Protein AF-0000000074479427 (afdb_homodimer)

Organism: Cyberlindnera jadinii (strain ATCC 18201 / CBS 1600 / BCRC 20928 / JCM 3617 / NBRC 0987 / NRRL Y-1542) (NCBI:txid983966)

pLDDT: mean 74.54, std 24.99, range [21.42, 98.5]

Structure (mmCIF, N/CA/C/O backbone):
data_AF-0000000074479427-model_v1
#
loop_
_entity.id
_entity.type
_entity.pdbx_description
1 polymer Septin
#
loop_
_atom_site.group_PDB
_atom_site.id
_atom_site.type_symbol
_atom_site.label_atom_id
_atom_site.label_alt_id
_atom_site.label_comp_id
_atom_site.label_asym_id
_atom_site.label_entity_id
_atom_site.label_seq_id
_atom_site.pdbx_PDB_ins_code
_atom_site.Cartn_x
_atom_site.Cartn_y
_atom_site.Cartn_z
_atom_site.occupancy
_atom_site.B_iso_or_equiv
_atom_site.auth_seq_id
_atom_site.auth_comp_id
_atom_site.auth_asym_id
_atom_site.auth_atom_id
_atom_site.pdbx_PDB_model_num
ATOM 1 N N . MET A 1 1 ? -18.562 -53.594 -39.781 1 24.72 1 MET A N 1
ATOM 2 C CA . MET A 1 1 ? -18.812 -53.062 -38.438 1 24.72 1 MET A CA 1
ATOM 3 C C . MET A 1 1 ? -17.516 -52.875 -37.656 1 24.72 1 MET A C 1
ATOM 5 O O . MET A 1 1 ? -17.062 -53.781 -36.938 1 24.72 1 MET A O 1
ATOM 9 N N . TRP A 1 2 ? -16.438 -52.312 -38.188 1 28.84 2 TRP A N 1
ATOM 10 C CA . TRP A 1 2 ? -15.062 -52.156 -37.75 1 28.84 2 TRP A CA 1
ATOM 11 C C . TRP A 1 2 ? -14.984 -51.25 -36.5 1 28.84 2 TRP A C 1
ATOM 13 O O . TRP A 1 2 ? -15.516 -50.125 -36.531 1 28.84 2 TRP A O 1
ATOM 23 N N . LYS A 1 3 ? -14.969 -51.844 -35.219 1 29.36 3 LYS A N 1
ATOM 24 C CA . LYS A 1 3 ? -14.797 -51.281 -33.875 1 29.36 3 LYS A CA 1
ATOM 25 C C . LYS A 1 3 ? -13.617 -50.312 -33.844 1 29.36 3 LYS A C 1
ATOM 27 O O . LYS A 1 3 ? -12.469 -50.719 -34.031 1 29.36 3 LYS A O 1
ATOM 32 N N . LYS A 1 4 ? -13.75 -49.156 -34.344 1 32.94 4 LYS A N 1
ATOM 33 C CA . LYS A 1 4 ? -12.766 -48.094 -34.312 1 32.94 4 LYS A CA 1
ATOM 34 C C . LYS A 1 4 ? -12.172 -47.969 -32.906 1 32.94 4 LYS A C 1
ATOM 36 O O . LYS A 1 4 ? -12.891 -47.688 -31.938 1 32.94 4 LYS A O 1
ATOM 41 N N . ASN A 1 5 ? -11.273 -48.906 -32.562 1 31.31 5 ASN A N 1
ATOM 42 C CA . ASN A 1 5 ? -10.469 -48.844 -31.344 1 31.31 5 ASN A CA 1
ATOM 43 C C . ASN A 1 5 ? -9.977 -47.438 -31.047 1 31.31 5 ASN A C 1
ATOM 45 O O . ASN A 1 5 ? -9.156 -46.875 -31.781 1 31.31 5 ASN A O 1
ATOM 49 N N . GLN A 1 6 ? -10.859 -46.562 -30.719 1 37.38 6 GLN A N 1
ATOM 50 C CA . GLN A 1 6 ? -10.578 -45.156 -30.438 1 37.38 6 GLN A CA 1
ATOM 51 C C . GLN A 1 6 ? -9.359 -45.031 -29.531 1 37.38 6 GLN A C 1
ATOM 53 O O . GLN A 1 6 ? -9.398 -45.438 -28.375 1 37.38 6 GLN A O 1
ATOM 58 N N . TYR A 1 7 ? -8.164 -45.25 -30 1 37.44 7 TYR A N 1
ATOM 59 C CA . TYR A 1 7 ? -6.871 -44.938 -29.406 1 37.44 7 TYR A CA 1
ATOM 60 C C . TYR A 1 7 ? -6.895 -43.594 -28.688 1 37.44 7 TYR A C 1
ATOM 62 O O . TYR A 1 7 ? -7.156 -42.562 -29.297 1 37.44 7 TYR A O 1
ATOM 70 N N . GLN A 1 8 ? -7.336 -43.625 -27.469 1 45.91 8 GLN A N 1
ATOM 71 C CA . GLN A 1 8 ? -7.137 -42.469 -26.625 1 45.91 8 GLN A CA 1
ATOM 72 C C . GLN A 1 8 ? -5.699 -41.969 -26.719 1 45.91 8 GLN A C 1
ATOM 74 O O . GLN A 1 8 ? -4.754 -42.75 -26.734 1 45.91 8 GLN A O 1
ATOM 79 N N . SER A 1 9 ? -5.469 -40.844 -27.344 1 46.16 9 SER A N 1
ATOM 80 C CA . SER A 1 9 ? -4.145 -40.25 -27.484 1 46.16 9 SER A CA 1
ATOM 81 C C . SER A 1 9 ? -3.371 -40.312 -26.172 1 46.16 9 SER A C 1
ATOM 83 O O . SER A 1 9 ? -3.965 -40.281 -25.094 1 46.16 9 SER A O 1
ATOM 85 N N . PRO A 1 10 ? -2.057 -40.719 -26.203 1 48.09 10 PRO A N 1
ATOM 86 C CA . PRO A 1 10 ? -1.226 -40.75 -25 1 48.09 10 PRO A CA 1
ATOM 87 C C . PRO A 1 10 ? -1.459 -39.531 -24.078 1 48.09 10 PRO A C 1
ATOM 89 O O . PRO A 1 10 ? -1.372 -39.656 -22.859 1 48.09 10 PRO A O 1
ATOM 92 N N . GLU A 1 11 ? -1.699 -38.438 -24.656 1 48.94 11 GLU A N 1
ATOM 93 C CA . GLU A 1 11 ? -1.997 -37.25 -23.859 1 48.94 11 GLU A CA 1
ATOM 94 C C . GLU A 1 11 ? -3.299 -37.438 -23.078 1 48.94 11 GLU A C 1
ATOM 96 O O . GLU A 1 11 ? -3.396 -37 -21.922 1 48.94 11 GLU A O 1
ATOM 101 N N . GLU A 1 12 ? -4.293 -38.031 -23.766 1 50.5 12 GLU A N 1
ATOM 102 C CA . GLU A 1 12 ? -5.566 -38.312 -23.109 1 50.5 12 GLU A CA 1
ATOM 103 C C . GLU A 1 12 ? -5.402 -39.375 -22.016 1 50.5 12 GLU A C 1
ATOM 105 O O . GLU A 1 12 ? -6.016 -39.281 -20.953 1 50.5 12 GLU A O 1
ATOM 110 N N . ILE A 1 13 ? -4.648 -40.344 -22.281 1 47.09 13 ILE A N 1
ATOM 111 C CA . ILE A 1 13 ? -4.371 -41.406 -21.312 1 47.09 13 ILE A CA 1
ATOM 112 C C . ILE A 1 13 ? -3.615 -40.812 -20.109 1 47.09 13 ILE A C 1
ATOM 114 O O . ILE A 1 13 ? -3.92 -41.156 -18.969 1 47.09 13 ILE A O 1
ATOM 118 N N . ARG A 1 14 ? -2.621 -40.031 -20.359 1 44.78 14 ARG A N 1
ATOM 119 C CA . ARG A 1 14 ? -1.881 -39.344 -19.297 1 44.78 14 ARG A CA 1
ATOM 120 C C . ARG A 1 14 ? -2.793 -38.406 -18.484 1 44.78 14 ARG A C 1
ATOM 122 O O . ARG A 1 14 ? -2.639 -38.281 -17.266 1 44.78 14 ARG A O 1
ATOM 129 N N . ARG A 1 15 ? -3.717 -37.75 -19.156 1 48.72 15 ARG A N 1
ATOM 130 C CA . ARG A 1 15 ? -4.707 -36.938 -18.484 1 48.72 15 ARG A CA 1
ATOM 131 C C . ARG A 1 15 ? -5.574 -37.781 -17.547 1 48.72 15 ARG A C 1
ATOM 133 O O . ARG A 1 15 ? -5.871 -37.375 -16.422 1 48.72 15 ARG A O 1
ATOM 140 N N . ARG A 1 16 ? -5.996 -38.875 -17.953 1 46.53 16 ARG A N 1
ATOM 141 C CA . ARG A 1 16 ? -6.848 -39.781 -17.172 1 46.53 16 ARG A CA 1
ATOM 142 C C . ARG A 1 16 ? -6.082 -40.375 -16 1 46.53 16 ARG A C 1
ATOM 144 O O . ARG A 1 16 ? -6.625 -40.531 -14.906 1 46.53 16 ARG A O 1
ATOM 151 N N . LYS A 1 17 ? -4.941 -40.812 -16.234 1 46.69 17 LYS A N 1
ATOM 152 C CA . LYS A 1 17 ? -4.109 -41.344 -15.18 1 46.69 17 LYS A CA 1
ATOM 153 C C . LYS A 1 17 ? -3.709 -40.281 -14.172 1 46.69 17 LYS A C 1
ATOM 155 O O . LYS A 1 17 ? -3.602 -40.562 -12.977 1 46.69 17 LYS A O 1
ATOM 160 N N . ASN A 1 18 ? -3.383 -39.062 -14.586 1 49.19 18 ASN A N 1
ATOM 161 C CA . ASN A 1 18 ? -3.107 -37.969 -13.695 1 49.19 18 ASN A CA 1
ATOM 162 C C . ASN A 1 18 ? -4.324 -37.594 -12.844 1 49.19 18 ASN A C 1
ATOM 164 O O . ASN A 1 18 ? -4.18 -37.094 -11.727 1 49.19 18 ASN A O 1
ATOM 168 N N . ILE A 1 19 ? -5.492 -37.938 -13.391 1 53.31 19 ILE A N 1
ATOM 169 C CA . ILE A 1 19 ? -6.707 -37.75 -12.609 1 53.31 19 ILE A CA 1
ATOM 170 C C . ILE A 1 19 ? -6.645 -38.625 -11.344 1 53.31 19 ILE A C 1
ATOM 172 O O . ILE A 1 19 ? -7.039 -38.188 -10.266 1 53.31 19 ILE A O 1
ATOM 176 N N . LYS A 1 20 ? -6.121 -39.844 -11.43 1 55.56 20 LYS A N 1
ATOM 177 C CA . LYS A 1 20 ? -6.07 -40.656 -10.211 1 55.56 20 LYS A CA 1
ATOM 178 C C . LYS A 1 20 ? -4.965 -40.188 -9.273 1 55.56 20 LYS A C 1
ATOM 180 O O . LYS A 1 20 ? -5.117 -40.219 -8.055 1 55.56 20 LYS A O 1
ATOM 185 N N . LYS A 1 21 ? -3.678 -39.688 -9.688 1 63.94 21 LYS A N 1
ATOM 186 C CA . LYS A 1 21 ? -2.518 -39.344 -8.875 1 63.94 21 LYS A CA 1
ATOM 187 C C . LYS A 1 21 ? -2.408 -37.844 -8.688 1 63.94 21 LYS A C 1
ATOM 189 O O . LYS A 1 21 ? -1.428 -37.344 -8.125 1 63.94 21 LYS A O 1
ATOM 194 N N . GLY A 1 22 ? -3.332 -37.156 -8.438 1 81.69 22 GLY A N 1
ATOM 195 C CA . GLY A 1 22 ? -3.359 -35.719 -8.133 1 81.69 22 GLY A CA 1
ATOM 196 C C . GLY A 1 22 ? -2.439 -34.906 -9.016 1 81.69 22 GLY A C 1
ATOM 197 O O . GLY A 1 22 ? -1.503 -35.438 -9.609 1 81.69 22 GLY A O 1
ATOM 198 N N . ILE A 1 23 ? -2.664 -33.781 -9.461 1 88.38 23 ILE A N 1
ATOM 199 C CA . ILE A 1 23 ? -1.885 -32.875 -10.32 1 88.38 23 ILE A CA 1
ATOM 200 C C . ILE A 1 23 ? -1.015 -31.969 -9.453 1 88.38 23 ILE A C 1
ATOM 202 O O . ILE A 1 23 ? -1.489 -31.391 -8.477 1 88.38 23 ILE A O 1
ATOM 206 N N . ASP A 1 24 ? 0.309 -31.969 -9.805 1 92.44 24 ASP A N 1
ATOM 207 C CA . ASP A 1 24 ? 1.222 -31.062 -9.109 1 92.44 24 ASP A CA 1
ATOM 208 C C . ASP A 1 24 ? 1.188 -29.672 -9.734 1 92.44 24 ASP A C 1
ATOM 210 O O . ASP A 1 24 ? 1.222 -29.531 -10.953 1 92.44 24 ASP A O 1
ATOM 214 N N . PHE A 1 25 ? 1.059 -28.734 -8.93 1 95.31 25 PHE A N 1
ATOM 215 C CA . PHE A 1 25 ? 1.005 -27.359 -9.391 1 95.31 25 PHE A CA 1
ATOM 216 C C . PHE A 1 25 ? 1.784 -26.453 -8.445 1 95.31 25 PHE A C 1
ATOM 218 O O . PHE A 1 25 ? 1.657 -26.547 -7.227 1 95.31 25 PHE A O 1
ATOM 225 N N . THR A 1 26 ? 2.691 -25.656 -8.984 1 96.69 26 THR A N 1
ATOM 226 C CA . THR A 1 26 ? 3.484 -24.719 -8.188 1 96.69 26 THR A CA 1
ATOM 227 C C . THR A 1 26 ? 3.123 -23.281 -8.516 1 96.69 26 THR A C 1
ATOM 229 O O . THR A 1 26 ? 3.189 -22.859 -9.68 1 96.69 26 THR A O 1
ATOM 232 N N . LEU A 1 27 ? 2.744 -22.562 -7.453 1 97.38 27 LEU A N 1
ATOM 233 C CA . LEU A 1 27 ? 2.299 -21.188 -7.59 1 97.38 27 LEU A CA 1
ATOM 234 C C . LEU A 1 27 ? 3.232 -20.234 -6.848 1 97.38 27 LEU A C 1
ATOM 236 O O . LEU A 1 27 ? 3.553 -20.453 -5.68 1 97.38 27 LEU A O 1
ATOM 240 N N . LEU A 1 28 ? 3.746 -19.234 -7.586 1 97.62 28 LEU A N 1
ATOM 241 C CA . LEU A 1 28 ? 4.539 -18.188 -6.965 1 97.62 28 LEU A CA 1
ATOM 242 C C . LEU A 1 28 ? 3.701 -16.922 -6.762 1 97.62 28 LEU A C 1
ATOM 244 O O . LEU A 1 28 ? 3.004 -16.484 -7.68 1 97.62 28 LEU A O 1
ATOM 248 N N . VAL A 1 29 ? 3.66 -16.438 -5.531 1 96.69 29 VAL A N 1
ATOM 249 C CA . VAL A 1 29 ? 2.939 -15.219 -5.203 1 96.69 29 VAL A CA 1
ATOM 250 C C . VAL A 1 29 ? 3.932 -14.117 -4.824 1 96.69 29 VAL A C 1
ATOM 252 O O . VAL A 1 29 ? 4.727 -14.281 -3.898 1 96.69 29 VAL A O 1
ATOM 255 N N . CYS A 1 30 ? 3.883 -13.031 -5.602 1 96.38 30 CYS A N 1
ATOM 256 C CA . CYS A 1 30 ? 4.832 -11.945 -5.387 1 96.38 30 CYS A CA 1
ATOM 257 C C . CYS A 1 30 ? 4.117 -10.602 -5.32 1 96.38 30 CYS A C 1
ATOM 259 O O . CYS A 1 30 ? 3.139 -10.383 -6.035 1 96.38 30 CYS A O 1
ATOM 261 N N . GLY A 1 31 ? 4.602 -9.719 -4.445 1 93.56 31 GLY A N 1
ATOM 262 C CA . GLY A 1 31 ? 4.07 -8.383 -4.23 1 93.56 31 GLY A CA 1
ATOM 263 C C . GLY A 1 31 ? 4.566 -7.742 -2.947 1 93.56 31 GLY A C 1
ATOM 264 O O . GLY A 1 31 ? 5.211 -8.398 -2.127 1 93.56 31 GLY A O 1
ATOM 265 N N . GLN A 1 32 ? 4.203 -6.52 -2.812 1 91.06 32 GLN A N 1
ATOM 266 C CA . GLN A 1 32 ? 4.645 -5.777 -1.637 1 91.06 32 GLN A CA 1
ATOM 267 C C . GLN A 1 32 ? 3.941 -6.273 -0.376 1 91.06 32 GLN A C 1
ATOM 269 O O . GLN A 1 32 ? 2.91 -6.945 -0.458 1 91.06 32 GLN A O 1
ATOM 274 N N . GLU A 1 33 ? 4.535 -5.891 0.7 1 87.62 33 GLU A N 1
ATOM 275 C CA . GLU A 1 33 ? 3.947 -6.258 1.984 1 87.62 33 GLU A CA 1
ATOM 276 C C . GLU A 1 33 ? 2.617 -5.547 2.209 1 87.62 33 GLU A C 1
ATOM 278 O O . GLU A 1 33 ? 2.471 -4.371 1.867 1 87.62 33 GLU A O 1
ATOM 283 N N . GLY A 1 34 ? 1.697 -6.281 2.744 1 87.88 34 GLY A N 1
ATOM 284 C CA . GLY A 1 34 ? 0.414 -5.684 3.072 1 87.88 34 GLY A CA 1
ATOM 285 C C . GLY A 1 34 ? -0.596 -5.781 1.945 1 87.88 34 GLY A C 1
ATOM 286 O O . GLY A 1 34 ? -1.715 -5.273 2.062 1 87.88 34 GLY A O 1
ATOM 287 N N . THR A 1 35 ? -0.285 -6.391 0.875 1 93 35 THR A N 1
ATOM 288 C CA . THR A 1 35 ? -1.187 -6.484 -0.268 1 93 35 THR A CA 1
ATOM 289 C C . THR A 1 35 ? -2.186 -7.621 -0.078 1 93 35 THR A C 1
ATOM 291 O O . THR A 1 35 ? -3.141 -7.75 -0.846 1 93 35 THR A O 1
ATOM 294 N N . GLY A 1 36 ? -1.97 -8.516 0.921 1 92.38 36 GLY A N 1
ATOM 295 C CA . GLY A 1 36 ? -2.93 -9.57 1.213 1 92.38 36 GLY A CA 1
ATOM 296 C C . GLY A 1 36 ? -2.535 -10.914 0.633 1 92.38 36 GLY A C 1
ATOM 297 O O . GLY A 1 36 ? -3.396 -11.742 0.331 1 92.38 36 GLY A O 1
ATOM 298 N N . LYS A 1 37 ? -1.312 -11.125 0.419 1 93.38 37 LYS A N 1
ATOM 299 C CA . LYS A 1 37 ? -0.813 -12.367 -0.162 1 93.38 37 LYS A CA 1
ATOM 300 C C . LYS A 1 37 ? -1.143 -13.562 0.729 1 93.38 37 LYS A C 1
ATOM 302 O O . LYS A 1 37 ? -1.685 -14.562 0.257 1 93.38 37 LYS A O 1
ATOM 307 N N . ALA A 1 38 ? -0.892 -13.406 2.051 1 90.88 38 ALA A N 1
ATOM 308 C CA . ALA A 1 38 ? -1.088 -14.508 2.988 1 90.88 38 ALA A CA 1
ATOM 309 C C . ALA A 1 38 ? -2.566 -14.859 3.119 1 90.88 38 ALA A C 1
ATOM 311 O O . ALA A 1 38 ? -2.939 -16.031 3.076 1 90.88 38 ALA A O 1
ATOM 312 N N . SER A 1 39 ? -3.387 -13.875 3.287 1 92.44 39 SER A N 1
ATOM 313 C CA . SER A 1 39 ? -4.82 -14.125 3.393 1 92.44 39 SER A CA 1
ATOM 314 C C . SER A 1 39 ? -5.367 -14.758 2.121 1 92.44 39 SER A C 1
ATOM 316 O O . SER A 1 39 ? -6.262 -15.609 2.18 1 92.44 39 SER A O 1
ATOM 318 N N . PHE A 1 40 ? -4.805 -14.312 1.032 1 95.19 40 PHE A N 1
ATOM 319 C CA . PHE A 1 40 ? -5.242 -14.859 -0.248 1 95.19 40 PHE A CA 1
ATOM 320 C C . PHE A 1 40 ? -4.914 -16.344 -0.341 1 95.19 40 PHE A C 1
ATOM 322 O O . PHE A 1 40 ? -5.746 -17.141 -0.775 1 95.19 40 PHE A O 1
ATOM 329 N N . ILE A 1 41 ? -3.719 -16.672 -0.008 1 94.25 41 ILE A N 1
ATOM 330 C CA . ILE A 1 41 ? -3.281 -18.062 -0.071 1 94.25 41 ILE A CA 1
ATOM 331 C C . ILE A 1 41 ? -4.172 -18.938 0.819 1 94.25 41 ILE A C 1
ATOM 333 O O . ILE A 1 41 ? -4.59 -20.016 0.418 1 94.25 41 ILE A O 1
ATOM 337 N N . ASN A 1 42 ? -4.508 -18.422 1.979 1 93.19 42 ASN A N 1
ATOM 338 C CA . ASN A 1 42 ? -5.395 -19.156 2.877 1 93.19 42 ASN A CA 1
ATOM 339 C C . ASN A 1 42 ? -6.785 -19.328 2.275 1 93.19 42 ASN A C 1
ATOM 341 O O . ASN A 1 42 ? -7.402 -20.391 2.42 1 93.19 42 ASN A O 1
ATOM 345 N N . THR A 1 43 ? -7.199 -18.312 1.659 1 94.75 43 THR A N 1
ATOM 346 C CA . THR A 1 43 ? -8.508 -18.359 1.01 1 94.75 43 THR A CA 1
ATOM 347 C C . THR A 1 43 ? -8.484 -19.359 -0.153 1 94.75 43 THR A C 1
ATOM 349 O O . THR A 1 43 ? -9.422 -20.141 -0.315 1 94.75 43 THR A O 1
ATOM 352 N N . LEU A 1 44 ? -7.453 -19.281 -0.939 1 94.19 44 LEU A N 1
ATOM 353 C CA . LEU A 1 44 ? -7.316 -20.125 -2.119 1 94.19 44 LEU A CA 1
ATOM 354 C C . LEU A 1 44 ? -7.305 -21.594 -1.73 1 94.19 44 LEU A C 1
ATOM 356 O O . LEU A 1 44 ? -7.914 -22.438 -2.406 1 94.19 44 LEU A O 1
ATOM 360 N N . CYS A 1 45 ? -6.641 -21.922 -0.68 1 91.44 45 CYS A N 1
ATOM 361 C CA . CYS A 1 45 ? -6.48 -23.297 -0.236 1 91.44 45 CYS A CA 1
ATOM 362 C C . CYS A 1 45 ? -7.637 -23.719 0.664 1 91.44 45 CYS A C 1
ATOM 364 O O . CYS A 1 45 ? -7.812 -24.906 0.943 1 91.44 45 CYS A O 1
ATOM 366 N N . ASN A 1 46 ? -8.438 -22.844 1.11 1 88.12 46 ASN A N 1
ATOM 367 C CA . ASN A 1 46 ? -9.5 -23.094 2.074 1 88.12 46 ASN A CA 1
ATOM 368 C C . ASN A 1 46 ? -8.969 -23.766 3.336 1 88.12 46 ASN A C 1
ATOM 370 O O . ASN A 1 46 ? -9.555 -24.734 3.824 1 88.12 46 ASN A O 1
ATOM 374 N N . GLN A 1 47 ? -7.723 -23.375 3.709 1 85.75 47 GLN A N 1
ATOM 375 C CA . GLN A 1 47 ? -7.008 -23.859 4.887 1 85.75 47 GLN A CA 1
ATOM 376 C C . GLN A 1 47 ? -6.164 -22.75 5.508 1 85.75 47 GLN A C 1
ATOM 378 O O . GLN A 1 47 ? -5.738 -21.828 4.812 1 85.75 47 GLN A O 1
ATOM 383 N N . ASN A 1 48 ? -6.062 -22.828 6.754 1 83.62 48 ASN A N 1
ATOM 384 C CA . ASN A 1 48 ? -5.176 -21.891 7.422 1 83.62 48 ASN A CA 1
ATOM 385 C C . ASN A 1 48 ? -3.721 -22.344 7.363 1 83.62 48 ASN A C 1
ATOM 387 O O . ASN A 1 48 ? -3.193 -22.875 8.336 1 83.62 48 ASN A O 1
ATOM 391 N N . VAL A 1 49 ? -3.145 -22.125 6.238 1 83.12 49 VAL A N 1
ATOM 392 C CA . VAL A 1 49 ? -1.783 -22.578 5.984 1 83.12 49 VAL A CA 1
ATOM 393 C C . VAL A 1 49 ? -0.782 -21.578 6.551 1 83.12 49 VAL A C 1
ATOM 395 O O . VAL A 1 49 ? 0.232 -21.969 7.133 1 83.12 49 VAL A O 1
ATOM 398 N N . ILE A 1 50 ? -1.081 -20.312 6.312 1 80.62 50 ILE A N 1
ATOM 399 C CA . ILE A 1 50 ? -0.21 -19.25 6.801 1 80.62 50 ILE A CA 1
ATOM 400 C C . ILE A 1 50 ? -0.857 -18.562 8 1 80.62 50 ILE A C 1
ATOM 402 O O . ILE A 1 50 ? -1.961 -18.016 7.891 1 80.62 50 ILE A O 1
ATOM 406 N N . ARG A 1 51 ? -0.18 -18.766 9.164 1 68.19 51 ARG A N 1
ATOM 407 C CA . ARG A 1 51 ? -0.719 -18.109 10.352 1 68.19 51 ARG A CA 1
ATOM 408 C C . ARG A 1 51 ? -0.438 -16.609 10.336 1 68.19 51 ARG A C 1
ATOM 410 O O . ARG A 1 51 ? 0.561 -16.172 9.758 1 68.19 51 ARG A O 1
ATOM 417 N N . LYS A 1 52 ? -1.346 -15.93 10.812 1 60.25 52 LYS A N 1
ATOM 418 C CA . LYS A 1 52 ? -1.267 -14.477 10.898 1 60.25 52 LYS A CA 1
ATOM 419 C C . LYS A 1 52 ? 0.025 -14.039 11.586 1 60.25 52 LYS A C 1
ATOM 421 O O . LYS A 1 52 ? 0.586 -12.992 11.25 1 60.25 52 LYS A O 1
ATOM 426 N N . ASP A 1 53 ? 0.49 -14.922 12.422 1 58 53 ASP A N 1
ATOM 427 C CA . ASP A 1 53 ? 1.59 -14.562 13.312 1 58 53 ASP A CA 1
ATOM 428 C C . ASP A 1 53 ? 2.936 -14.945 12.703 1 58 53 ASP A C 1
ATOM 430 O O . ASP A 1 53 ? 3.988 -14.586 13.234 1 58 53 ASP A O 1
ATOM 434 N N . THR A 1 54 ? 2.992 -15.797 11.875 1 51.22 54 THR A N 1
ATOM 435 C CA . THR A 1 54 ? 4.254 -16.344 11.391 1 51.22 54 THR A CA 1
ATOM 436 C C . THR A 1 54 ? 5.176 -15.227 10.898 1 51.22 54 THR A C 1
ATOM 438 O O . THR A 1 54 ? 6.395 -15.312 11.039 1 51.22 54 THR A O 1
ATOM 441 N N . VAL A 1 55 ? 4.582 -14.18 10.344 1 53.41 55 VAL A N 1
ATOM 442 C CA . VAL A 1 55 ? 5.516 -13.258 9.703 1 53.41 55 VAL A CA 1
ATOM 443 C C . VAL A 1 55 ? 5.688 -12.016 10.578 1 53.41 55 VAL A C 1
ATOM 445 O O . VAL A 1 55 ? 5.898 -10.914 10.062 1 53.41 55 VAL A O 1
ATOM 448 N N . THR A 1 56 ? 5.637 -12.219 11.953 1 53.81 56 THR A N 1
ATOM 449 C CA . THR A 1 56 ? 5.746 -11.031 12.797 1 53.81 56 THR A CA 1
ATOM 450 C C . THR A 1 56 ? 7.207 -10.648 13.008 1 53.81 56 THR A C 1
ATOM 452 O O . THR A 1 56 ? 8.016 -11.477 13.445 1 53.81 56 THR A O 1
ATOM 455 N N . VAL A 1 57 ? 7.613 -9.656 12.258 1 57.81 57 VAL A N 1
ATOM 456 C CA . VAL A 1 57 ? 8.922 -9.07 12.516 1 57.81 57 VAL A CA 1
ATOM 457 C C . VAL A 1 57 ? 8.93 -8.406 13.891 1 57.81 57 VAL A C 1
ATOM 459 O O . VAL A 1 57 ? 7.934 -7.809 14.305 1 57.81 57 VAL A O 1
ATOM 462 N N . SER A 1 58 ? 9.906 -8.75 14.664 1 64.94 58 SER A N 1
ATOM 463 C CA . SER A 1 58 ? 10.086 -8.102 15.953 1 64.94 58 SER A CA 1
ATOM 464 C C . SER A 1 58 ? 10.109 -6.582 15.812 1 64.94 58 SER A C 1
ATOM 466 O O . SER A 1 58 ? 10.75 -6.047 14.914 1 64.94 58 SER A O 1
ATOM 468 N N . PRO A 1 59 ? 9.32 -5.973 16.547 1 67.69 59 PRO A N 1
ATOM 469 C CA . PRO A 1 59 ? 9.281 -4.508 16.516 1 67.69 59 PRO A CA 1
ATOM 470 C C . PRO A 1 59 ? 10.672 -3.881 16.656 1 67.69 59 PRO A C 1
ATOM 472 O O . PRO A 1 59 ? 10.914 -2.805 16.094 1 67.69 59 PRO A O 1
ATOM 475 N N . GLU A 1 60 ? 11.492 -4.566 17.359 1 69.56 60 GLU A N 1
ATOM 476 C CA . GLU A 1 60 ? 12.828 -4.016 17.578 1 69.56 60 GLU A CA 1
ATOM 477 C C . GLU A 1 60 ? 13.625 -3.959 16.281 1 69.56 60 GLU A C 1
ATOM 479 O O . GLU A 1 60 ? 14.547 -3.158 16.156 1 69.56 60 GLU A O 1
ATOM 484 N N . ASN A 1 61 ? 13.141 -4.812 15.359 1 67.06 61 ASN A N 1
ATOM 485 C CA . ASN A 1 61 ? 13.914 -4.902 14.117 1 67.06 61 ASN A CA 1
ATOM 486 C C . ASN A 1 61 ? 13.18 -4.246 12.953 1 67.06 61 ASN A C 1
ATOM 488 O O . ASN A 1 61 ? 13.547 -4.445 11.797 1 67.06 61 ASN A O 1
ATOM 492 N N . SER A 1 62 ? 12.266 -3.502 13.289 1 71.25 62 SER A N 1
ATOM 493 C CA . SER A 1 62 ? 11.453 -2.891 12.242 1 71.25 62 SER A CA 1
ATOM 494 C C . SER A 1 62 ? 12.266 -1.902 11.414 1 71.25 62 SER A C 1
ATOM 496 O O . SER A 1 62 ? 11.922 -1.606 10.273 1 71.25 62 SER A O 1
ATOM 498 N N . HIS A 1 63 ? 13.297 -1.453 12.062 1 68.06 63 HIS A N 1
ATOM 499 C CA . HIS A 1 63 ? 14.133 -0.483 11.367 1 68.06 63 HIS A CA 1
ATOM 500 C C . HIS A 1 63 ? 15.117 -1.176 10.422 1 68.06 63 HIS A C 1
ATOM 502 O O . HIS A 1 63 ? 15.758 -0.521 9.602 1 68.06 63 HIS A O 1
ATOM 508 N N . LEU A 1 64 ? 15.102 -2.531 10.57 1 68.5 64 LEU A N 1
ATOM 509 C CA . LEU A 1 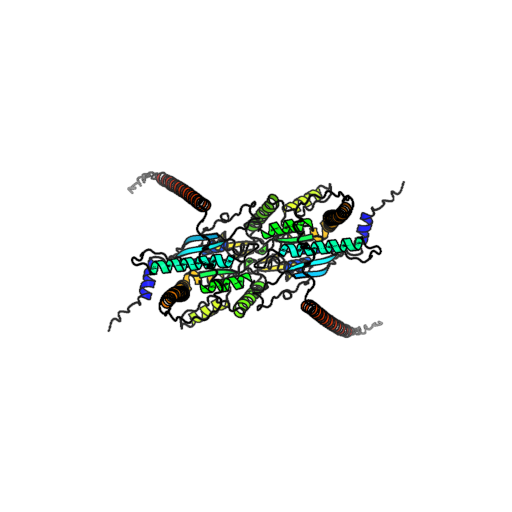64 ? 16.094 -3.268 9.789 1 68.5 64 LEU A CA 1
ATOM 510 C C . LEU A 1 64 ? 15.484 -3.76 8.477 1 68.5 64 LEU A C 1
ATOM 512 O O . LEU A 1 64 ? 14.266 -3.957 8.383 1 68.5 64 LEU A O 1
ATOM 516 N N . ASN A 1 65 ? 16.406 -3.809 7.555 1 67.06 65 ASN A N 1
ATOM 517 C CA . ASN A 1 65 ? 16.031 -4.336 6.246 1 67.06 65 ASN A CA 1
ATOM 518 C C . ASN A 1 65 ? 15.57 -5.789 6.336 1 67.06 65 ASN A C 1
ATOM 520 O O . ASN A 1 65 ? 16.344 -6.664 6.715 1 67.06 65 ASN A O 1
ATOM 524 N N . PRO A 1 66 ? 14.383 -6.055 6.152 1 61.88 66 PRO A N 1
ATOM 525 C CA . PRO A 1 66 ? 13.914 -7.434 6.285 1 61.88 66 PRO A CA 1
ATOM 526 C C . PRO A 1 66 ? 14.469 -8.359 5.207 1 61.88 66 PRO A C 1
ATOM 528 O O . PRO A 1 66 ? 14.531 -9.578 5.406 1 61.88 66 PRO A O 1
ATOM 531 N N . GLY A 1 67 ? 15.094 -7.844 4.242 1 67.75 67 GLY A N 1
ATOM 532 C CA . GLY A 1 67 ? 15.477 -8.695 3.127 1 67.75 67 GLY A CA 1
ATOM 533 C C . GLY A 1 67 ? 14.312 -9.43 2.5 1 67.75 67 GLY A C 1
ATOM 534 O O . GLY A 1 67 ? 13.156 -9.039 2.686 1 67.75 67 GLY A O 1
ATOM 535 N N . ILE A 1 68 ? 14.547 -10.273 1.494 1 75.44 68 ILE A N 1
ATOM 536 C CA . ILE A 1 68 ? 13.531 -11.07 0.812 1 75.44 68 ILE A CA 1
ATOM 537 C C . ILE A 1 68 ? 13.664 -12.531 1.212 1 75.44 68 ILE A C 1
ATOM 539 O O . ILE A 1 68 ? 14.742 -13.125 1.095 1 75.44 68 ILE A O 1
ATOM 543 N N . ASP A 1 69 ? 12.625 -13.008 1.817 1 78.81 69 ASP A N 1
ATOM 544 C CA . ASP A 1 69 ? 12.578 -14.422 2.178 1 78.81 69 ASP A CA 1
ATOM 545 C C . ASP A 1 69 ? 11.703 -15.211 1.208 1 78.81 69 ASP A C 1
ATOM 547 O O . ASP A 1 69 ? 10.734 -14.672 0.667 1 78.81 69 ASP A O 1
ATOM 551 N N . ILE A 1 70 ? 12.234 -16.328 0.727 1 81.56 70 ILE A N 1
ATOM 552 C CA . ILE A 1 70 ? 11.414 -17.203 -0.103 1 81.56 70 ILE A CA 1
ATOM 553 C C . ILE A 1 70 ? 10.859 -18.344 0.742 1 81.56 70 ILE A C 1
ATOM 555 O O . ILE A 1 70 ? 11.617 -19.125 1.32 1 81.56 70 ILE A O 1
ATOM 559 N N . LEU A 1 71 ? 9.555 -18.344 0.867 1 82.75 71 LEU A N 1
ATOM 560 C CA . LEU A 1 71 ? 8.867 -19.359 1.648 1 82.75 71 LEU A CA 1
ATOM 561 C C . LEU A 1 71 ? 8.109 -20.312 0.739 1 82.75 71 LEU A C 1
ATOM 563 O O . LEU A 1 71 ? 7.465 -19.891 -0.223 1 82.75 71 LEU A O 1
ATOM 567 N N . ASP A 1 72 ? 8.359 -21.578 1.005 1 87.69 72 ASP A N 1
ATOM 568 C CA . ASP A 1 72 ? 7.676 -22.625 0.243 1 87.69 72 ASP A CA 1
ATOM 569 C C . ASP A 1 72 ? 6.688 -23.391 1.121 1 87.69 72 ASP A C 1
ATOM 571 O O . ASP A 1 72 ? 7.066 -23.938 2.16 1 87.69 72 ASP A O 1
ATOM 575 N N . ILE A 1 73 ? 5.449 -23.422 0.71 1 89.62 73 ILE A N 1
ATOM 576 C CA . ILE A 1 73 ? 4.391 -24.094 1.452 1 89.62 73 ILE A CA 1
ATOM 577 C C . ILE A 1 73 ? 3.746 -25.156 0.574 1 89.62 73 ILE A C 1
ATOM 579 O O . ILE A 1 73 ? 3.373 -24.891 -0.571 1 89.62 73 ILE A O 1
ATOM 583 N N . HIS A 1 74 ? 3.643 -26.359 1.076 1 91.81 74 HIS A N 1
ATOM 584 C CA . HIS A 1 74 ? 3.002 -27.453 0.357 1 91.81 74 HIS A CA 1
ATOM 585 C C . HIS A 1 74 ? 1.608 -27.734 0.908 1 91.81 74 HIS A C 1
ATOM 587 O O . HIS A 1 74 ? 1.432 -27.875 2.121 1 91.81 74 HIS A O 1
ATOM 593 N N . VAL A 1 75 ? 0.664 -27.703 0.044 1 91.81 75 VAL A N 1
ATOM 594 C CA . VAL A 1 75 ? -0.72 -27.938 0.44 1 91.81 75 VAL A CA 1
ATOM 595 C C . VAL A 1 75 ? -1.374 -28.922 -0.526 1 91.81 75 VAL A C 1
ATOM 597 O O . VAL A 1 75 ? -1.151 -28.859 -1.737 1 91.81 75 VAL A O 1
ATOM 600 N N . ASN A 1 76 ? -2.15 -29.844 0.024 1 91.06 76 ASN A N 1
ATOM 601 C CA . ASN A 1 76 ? -2.953 -30.766 -0.789 1 91.06 76 ASN A CA 1
ATOM 602 C C . ASN A 1 76 ? -4.418 -30.344 -0.819 1 91.06 76 ASN A C 1
ATOM 604 O O . ASN A 1 76 ? -5.059 -30.234 0.228 1 91.06 76 ASN A O 1
ATOM 608 N N . ILE A 1 77 ? -4.828 -30.031 -1.996 1 88.56 77 ILE A N 1
ATOM 609 C CA . ILE A 1 77 ? -6.219 -29.625 -2.182 1 88.56 77 ILE A CA 1
ATOM 610 C C . ILE A 1 77 ? -7.031 -30.781 -2.744 1 88.56 77 ILE A C 1
ATOM 612 O O . ILE A 1 77 ? -6.75 -31.266 -3.842 1 88.56 77 ILE A O 1
ATOM 616 N N . ALA A 1 78 ? -7.957 -31.25 -1.918 1 84.25 78 ALA A N 1
ATOM 617 C CA . ALA A 1 78 ? -8.844 -32.344 -2.35 1 84.25 78 ALA A CA 1
ATOM 618 C C . ALA A 1 78 ? -10.305 -31.922 -2.229 1 84.25 78 ALA A C 1
ATOM 620 O O . ALA A 1 78 ? -10.773 -31.562 -1.143 1 84.25 78 ALA A O 1
ATOM 621 N N . GLU A 1 79 ? -10.867 -31.641 -3.363 1 76.19 79 GLU A N 1
ATOM 622 C CA . GLU A 1 79 ? -12.297 -31.359 -3.375 1 76.19 79 GLU A CA 1
ATOM 623 C C . GLU A 1 79 ? -13.102 -32.594 -3.818 1 76.19 79 GLU A C 1
ATOM 625 O O . GLU A 1 79 ? -12.578 -33.469 -4.504 1 76.19 79 GLU A O 1
ATOM 630 N N . LYS A 1 80 ? -14.383 -32.5 -3.41 1 73.75 80 LYS A N 1
ATOM 631 C CA . LYS A 1 80 ? -15.25 -33.625 -3.766 1 73.75 80 LYS A CA 1
ATOM 632 C C . LYS A 1 80 ? -15.391 -33.75 -5.281 1 73.75 80 LYS A C 1
ATOM 634 O O . LYS A 1 80 ? -15.703 -32.781 -5.961 1 73.75 80 LYS A O 1
ATOM 639 N N . ASP A 1 81 ? -15.078 -34.781 -5.793 1 69.69 81 ASP A N 1
ATOM 640 C CA . ASP A 1 81 ? -15.328 -35.188 -7.172 1 69.69 81 ASP A CA 1
ATOM 641 C C . ASP A 1 81 ? -14.375 -34.5 -8.133 1 69.69 81 ASP A C 1
ATOM 643 O O . ASP A 1 81 ? -14.688 -34.312 -9.312 1 69.69 81 ASP A O 1
ATOM 647 N N . SER A 1 82 ? -13.367 -33.844 -7.613 1 77.94 82 SER A N 1
ATOM 648 C CA . SER A 1 82 ? -12.383 -33.219 -8.484 1 77.94 82 SER A CA 1
ATOM 649 C C . SER A 1 82 ? -11 -33.844 -8.32 1 77.94 82 SER A C 1
ATOM 651 O O . SER A 1 82 ? -10.758 -34.562 -7.344 1 77.94 82 SER A O 1
ATOM 653 N N . THR A 1 83 ? -10.234 -33.812 -9.336 1 83.88 83 THR A N 1
ATOM 654 C CA . THR A 1 83 ? -8.867 -34.281 -9.273 1 83.88 83 THR A CA 1
ATOM 655 C C . THR A 1 83 ? -8.078 -33.562 -8.188 1 83.88 83 THR A C 1
ATOM 657 O O . THR A 1 83 ? -8.086 -32.312 -8.125 1 83.88 83 THR A O 1
ATOM 660 N N . PRO A 1 84 ? -7.531 -34.312 -7.309 1 89.75 84 PRO A N 1
ATOM 661 C CA . PRO A 1 84 ? -6.738 -33.688 -6.258 1 89.75 84 PRO A CA 1
ATOM 662 C C . PRO A 1 84 ? -5.539 -32.906 -6.809 1 89.75 84 PRO A C 1
ATOM 664 O O . PRO A 1 84 ? -4.941 -33.312 -7.809 1 89.75 84 PRO A O 1
ATOM 667 N N . ILE A 1 85 ? -5.285 -31.859 -6.168 1 91.38 85 ILE A N 1
ATOM 668 C CA . ILE A 1 85 ? -4.172 -31.016 -6.594 1 91.38 85 ILE A CA 1
ATOM 669 C C . ILE A 1 85 ? -3.146 -30.906 -5.465 1 91.38 85 ILE A C 1
ATOM 671 O O . ILE A 1 85 ? -3.496 -30.562 -4.332 1 91.38 85 ILE A O 1
ATOM 675 N N . SER A 1 86 ? -1.91 -31.297 -5.77 1 93 86 SER A N 1
ATOM 676 C CA . SER A 1 86 ? -0.78 -31.016 -4.887 1 93 86 SER A CA 1
ATOM 677 C C . SER A 1 86 ? -0.175 -29.656 -5.184 1 93 86 SER A C 1
ATOM 679 O O . SER A 1 86 ? 0.542 -29.484 -6.172 1 93 86 SER A O 1
ATOM 681 N N . LEU A 1 87 ? -0.427 -28.75 -4.273 1 94.06 87 LEU A N 1
ATOM 682 C CA . LEU A 1 87 ? -0.08 -27.344 -4.535 1 94.06 87 LEU A CA 1
ATOM 683 C C . LEU A 1 87 ? 1.15 -26.938 -3.734 1 94.06 87 LEU A C 1
ATOM 685 O O . LEU A 1 87 ? 1.207 -27.156 -2.52 1 94.06 87 LEU A O 1
ATOM 689 N N . ASP A 1 88 ? 2.145 -26.438 -4.43 1 94.75 88 ASP A N 1
ATOM 690 C CA . ASP A 1 88 ? 3.283 -25.766 -3.807 1 94.75 88 ASP A CA 1
ATOM 691 C C . ASP A 1 88 ? 3.201 -24.266 -3.996 1 94.75 88 ASP A C 1
ATOM 693 O O . ASP A 1 88 ? 3.139 -23.766 -5.125 1 94.75 88 ASP A O 1
ATOM 697 N N . VAL A 1 89 ? 3.16 -23.562 -2.883 1 95.06 89 VAL A N 1
ATOM 698 C CA . VAL A 1 89 ? 3.061 -22.109 -2.945 1 95.06 89 VAL A CA 1
ATOM 699 C C . VAL A 1 89 ? 4.371 -21.484 -2.477 1 95.06 89 VAL A C 1
ATOM 701 O O . VAL A 1 89 ? 4.852 -21.781 -1.379 1 95.06 89 VAL A O 1
ATOM 704 N N . ILE A 1 90 ? 4.91 -20.688 -3.338 1 94.44 90 ILE A N 1
ATOM 705 C CA . ILE A 1 90 ? 6.133 -19.969 -3.014 1 94.44 90 ILE A CA 1
ATOM 706 C C . ILE A 1 90 ? 5.805 -18.5 -2.764 1 94.44 90 ILE A C 1
ATOM 708 O O . ILE A 1 90 ? 5.141 -17.859 -3.578 1 94.44 90 ILE A O 1
ATOM 712 N N . MET A 1 91 ? 6.242 -17.969 -1.646 1 91.44 91 MET A N 1
ATOM 713 C CA . MET A 1 91 ? 6.027 -16.562 -1.297 1 91.44 91 MET A CA 1
ATOM 714 C C . MET A 1 91 ? 7.355 -15.836 -1.135 1 91.44 91 MET A C 1
ATOM 716 O O . MET A 1 91 ? 8.344 -16.422 -0.703 1 91.44 91 MET A O 1
ATOM 720 N N . ALA A 1 92 ? 7.32 -14.609 -1.492 1 87.88 92 ALA A N 1
ATOM 721 C CA . ALA A 1 92 ? 8.508 -13.766 -1.368 1 87.88 92 ALA A CA 1
ATOM 722 C C . ALA A 1 92 ? 8.234 -12.57 -0.462 1 87.88 92 ALA A C 1
ATOM 724 O O . ALA A 1 92 ? 8.18 -11.43 -0.929 1 87.88 92 ALA A O 1
ATOM 725 N N . PRO A 1 93 ? 8.164 -12.836 0.856 1 82.25 93 PRO A N 1
ATOM 726 C CA . PRO A 1 93 ? 7.961 -11.703 1.762 1 82.25 93 PRO A CA 1
ATOM 727 C C . PRO A 1 93 ? 9.109 -10.688 1.712 1 82.25 93 PRO A C 1
ATOM 729 O O . PRO A 1 93 ? 10.266 -11.078 1.573 1 82.25 93 PRO A O 1
ATOM 732 N N . GLY A 1 94 ? 8.719 -9.398 1.783 1 82.31 94 GLY A N 1
ATOM 733 C CA . GLY A 1 94 ? 9.727 -8.352 1.775 1 82.31 94 GLY A CA 1
ATOM 734 C C . GLY A 1 94 ? 9.961 -7.75 0.4 1 82.31 94 GLY A C 1
ATOM 735 O O . GLY A 1 94 ? 10.641 -6.734 0.266 1 82.31 94 GLY A O 1
ATOM 736 N N . PHE A 1 95 ? 9.367 -8.375 -0.509 1 89.25 95 PHE A N 1
ATOM 737 C CA . PHE A 1 95 ? 9.531 -7.883 -1.871 1 89.25 95 PHE A CA 1
ATOM 738 C C . PHE A 1 95 ? 9.016 -6.453 -1.998 1 89.25 95 PHE A C 1
ATOM 740 O O . PHE A 1 95 ? 7.852 -6.184 -1.696 1 89.25 95 PHE A O 1
ATOM 747 N N . GLY A 1 96 ? 9.914 -5.5 -2.352 1 87.62 96 GLY A N 1
ATOM 748 C CA . GLY A 1 96 ? 9.523 -4.133 -2.654 1 87.62 96 GLY A CA 1
ATOM 749 C C . GLY A 1 96 ? 9.32 -3.283 -1.415 1 87.62 96 GLY A C 1
ATOM 750 O O . GLY A 1 96 ? 8.75 -2.189 -1.491 1 87.62 96 GLY A O 1
ATOM 751 N N . ASP A 1 97 ? 9.766 -3.777 -0.265 1 86.12 97 ASP A N 1
ATOM 752 C CA . ASP A 1 97 ? 9.453 -3.051 0.961 1 86.12 97 ASP A CA 1
ATOM 753 C C . ASP A 1 97 ? 10.727 -2.486 1.602 1 86.12 97 ASP A C 1
ATOM 755 O O . ASP A 1 97 ? 10.672 -1.889 2.678 1 86.12 97 ASP A O 1
ATOM 759 N N . ASN A 1 98 ? 11.758 -2.602 0.905 1 86.25 98 ASN A N 1
ATOM 760 C CA . ASN A 1 98 ? 13.008 -2.037 1.395 1 86.25 98 ASN A CA 1
ATOM 761 C C . ASN A 1 98 ? 13.211 -0.605 0.902 1 86.25 98 ASN A C 1
ATOM 763 O O . ASN A 1 98 ? 12.555 -0.175 -0.049 1 86.25 98 ASN A O 1
ATOM 767 N N . ILE A 1 99 ? 14.039 0.096 1.591 1 88.12 99 ILE A N 1
ATOM 768 C CA . ILE A 1 99 ? 14.375 1.438 1.124 1 88.12 99 ILE A CA 1
ATOM 769 C C . ILE A 1 99 ? 15.07 1.355 -0.231 1 88.12 99 ILE A C 1
ATOM 771 O O . ILE A 1 99 ? 14.789 2.148 -1.132 1 88.12 99 ILE A O 1
ATOM 775 N N . ASP A 1 100 ? 15.953 0.412 -0.298 1 88.62 100 ASP A N 1
ATOM 776 C CA . ASP A 1 100 ? 16.609 0.12 -1.568 1 88.62 100 ASP A CA 1
ATOM 777 C C . ASP A 1 100 ? 16.141 -1.222 -2.131 1 88.62 100 ASP A C 1
ATOM 779 O O . ASP A 1 100 ? 16.547 -2.279 -1.641 1 88.62 100 ASP A O 1
ATOM 783 N N . ASN A 1 101 ? 15.336 -1.126 -3.227 1 89.88 101 ASN A N 1
ATOM 784 C CA . ASN A 1 101 ? 14.758 -2.328 -3.814 1 89.88 101 ASN A CA 1
ATOM 785 C C . ASN A 1 101 ? 15.422 -2.678 -5.145 1 89.88 101 ASN A C 1
ATOM 787 O O . ASN A 1 101 ? 14.852 -3.41 -5.953 1 89.88 101 ASN A O 1
ATOM 791 N N . THR A 1 102 ? 16.641 -2.312 -5.383 1 89 102 THR A N 1
ATOM 792 C CA . THR A 1 102 ? 17.297 -2.512 -6.664 1 89 102 THR A CA 1
ATOM 793 C C . THR A 1 102 ? 17.594 -3.992 -6.902 1 89 102 THR A C 1
ATOM 795 O O . THR A 1 102 ? 17.531 -4.465 -8.039 1 89 102 THR A O 1
ATOM 798 N N . SER A 1 103 ? 17.75 -4.707 -5.859 1 90.25 103 SER A N 1
ATOM 799 C CA . SER A 1 103 ? 18.156 -6.102 -6.008 1 90.25 103 SER A CA 1
ATOM 800 C C . SER A 1 103 ? 16.969 -7.043 -5.812 1 90.25 103 SER A C 1
ATOM 802 O O . SER A 1 103 ? 17.094 -8.258 -5.977 1 90.25 103 SER A O 1
ATOM 804 N N . CYS A 1 104 ? 15.805 -6.547 -5.562 1 90.56 104 CYS A N 1
ATOM 805 C CA . CYS A 1 104 ? 14.695 -7.402 -5.16 1 90.56 104 CYS A CA 1
ATOM 806 C C . CYS A 1 104 ? 14.242 -8.281 -6.316 1 90.56 104 CYS A C 1
ATOM 808 O O . CYS A 1 104 ? 13.922 -9.461 -6.121 1 90.56 104 CYS A O 1
ATOM 810 N N . VAL A 1 105 ? 14.258 -7.766 -7.547 1 94.38 105 VAL A N 1
ATOM 811 C CA . VAL A 1 105 ? 13.82 -8.5 -8.727 1 94.38 105 VAL A CA 1
ATOM 812 C C . VAL A 1 105 ? 14.812 -9.617 -9.039 1 94.38 105 VAL A C 1
ATOM 814 O O . VAL A 1 105 ? 14.414 -10.742 -9.359 1 94.38 105 VAL A O 1
ATOM 817 N N . ALA A 1 106 ? 16.047 -9.328 -8.812 1 93.69 106 ALA A N 1
ATOM 818 C CA . ALA A 1 106 ? 17.109 -10.289 -9.117 1 93.69 106 ALA A CA 1
ATOM 819 C C . ALA A 1 106 ? 17.016 -11.516 -8.211 1 93.69 106 ALA A C 1
ATOM 821 O O . ALA A 1 106 ? 17.312 -12.633 -8.633 1 93.69 106 ALA A O 1
ATOM 822 N N . VAL A 1 107 ? 16.625 -11.266 -7.02 1 92.75 107 VAL A N 1
ATOM 823 C CA . VAL A 1 107 ? 16.516 -12.359 -6.055 1 92.75 107 VAL A CA 1
ATOM 824 C C . VAL A 1 107 ? 15.492 -13.375 -6.539 1 92.75 107 VAL A C 1
ATOM 826 O O . VAL A 1 107 ? 15.75 -14.586 -6.508 1 92.75 107 VAL A O 1
ATOM 829 N N . ILE A 1 108 ? 14.422 -12.938 -7.027 1 94.94 108 ILE A N 1
ATOM 830 C CA . ILE A 1 108 ? 13.344 -13.82 -7.473 1 94.94 108 ILE A CA 1
ATOM 831 C C . ILE A 1 108 ? 13.734 -14.469 -8.797 1 94.94 108 ILE A C 1
ATOM 833 O O . ILE A 1 108 ? 13.492 -15.664 -9.008 1 94.94 108 ILE A O 1
ATOM 837 N N . VAL A 1 109 ? 14.32 -13.719 -9.68 1 96.06 109 VAL A N 1
ATOM 838 C CA . VAL A 1 109 ? 14.742 -14.234 -10.977 1 96.06 109 VAL A CA 1
ATOM 839 C C . VAL A 1 109 ? 15.773 -15.344 -10.781 1 96.06 109 VAL A C 1
ATOM 841 O O . VAL A 1 109 ? 15.711 -16.391 -11.445 1 96.06 109 VAL A O 1
ATOM 844 N N . ASN A 1 110 ? 16.672 -15.07 -9.891 1 94.69 110 ASN A N 1
ATOM 845 C CA . ASN A 1 110 ? 17.672 -16.078 -9.586 1 94.69 110 ASN A CA 1
ATOM 846 C C . ASN A 1 110 ? 17.047 -17.359 -9.07 1 94.69 110 ASN A C 1
ATOM 848 O O . ASN A 1 110 ? 17.5 -18.469 -9.398 1 94.69 110 ASN A O 1
ATOM 852 N N . TYR A 1 111 ? 16.094 -17.219 -8.273 1 95 111 TYR A N 1
ATOM 853 C CA . TYR A 1 111 ? 15.383 -18.391 -7.773 1 95 111 TYR A CA 1
ATOM 854 C C . TYR A 1 111 ? 14.727 -19.156 -8.914 1 95 111 TYR A C 1
ATOM 856 O O . TYR A 1 111 ? 14.797 -20.391 -8.961 1 95 111 TYR A O 1
ATOM 864 N N . LEU A 1 112 ? 14.078 -18.453 -9.82 1 96.12 112 LEU A N 1
ATOM 865 C CA . LEU A 1 112 ? 13.422 -19.078 -10.961 1 96.12 112 LEU A CA 1
ATOM 866 C C . LEU A 1 112 ? 14.43 -19.812 -11.836 1 96.12 112 LEU A C 1
ATOM 868 O O . LEU A 1 112 ? 14.172 -20.938 -12.266 1 96.12 112 LEU A O 1
ATOM 872 N N . GLU A 1 113 ? 15.539 -19.188 -12.062 1 95.81 113 GLU A N 1
ATOM 873 C CA . GLU A 1 113 ? 16.578 -19.797 -12.883 1 95.81 113 GLU A CA 1
ATOM 874 C C . GLU A 1 113 ? 17.172 -21.016 -12.195 1 95.81 113 GLU A C 1
ATOM 876 O O . GLU A 1 113 ? 17.531 -22 -12.852 1 95.81 113 GLU A O 1
ATOM 881 N N . LEU A 1 114 ? 17.266 -20.922 -10.914 1 94.75 114 LEU A N 1
ATOM 882 C CA . LEU A 1 114 ? 17.75 -22.062 -10.148 1 94.75 114 LEU A CA 1
ATOM 883 C C . LEU A 1 114 ? 16.828 -23.266 -10.336 1 94.75 114 LEU A C 1
ATOM 885 O O . LEU A 1 114 ? 17.312 -24.391 -10.469 1 94.75 114 LEU A O 1
ATOM 889 N N . GLN A 1 115 ? 15.562 -23.062 -10.305 1 94.44 115 GLN A N 1
ATOM 890 C CA . GLN A 1 115 ? 14.609 -24.141 -10.523 1 94.44 115 GLN A CA 1
ATOM 891 C C . GLN A 1 115 ? 14.773 -24.734 -11.922 1 94.44 115 GLN A C 1
ATOM 893 O O . GLN A 1 115 ? 14.648 -25.953 -12.102 1 94.44 115 GLN A O 1
ATOM 898 N N . PHE A 1 116 ? 14.977 -23.922 -12.938 1 95.25 116 PHE A N 1
ATOM 899 C CA . PHE A 1 116 ? 15.219 -24.391 -14.297 1 95.25 116 PHE A CA 1
ATOM 900 C C . PHE A 1 116 ? 16.5 -25.203 -14.367 1 95.25 116 PHE A C 1
ATOM 902 O O . PHE A 1 116 ? 16.562 -26.234 -15.047 1 95.25 116 PHE A O 1
ATOM 909 N N . ASP A 1 117 ? 17.5 -24.719 -13.625 1 94 117 ASP A N 1
ATOM 910 C CA . ASP A 1 117 ? 18.781 -25.422 -13.602 1 94 117 ASP A CA 1
ATOM 911 C C . ASP A 1 117 ? 18.625 -26.812 -12.969 1 94 117 ASP A C 1
ATOM 913 O O . ASP A 1 117 ? 19.25 -27.781 -13.422 1 94 117 ASP A O 1
ATOM 917 N N . LEU A 1 118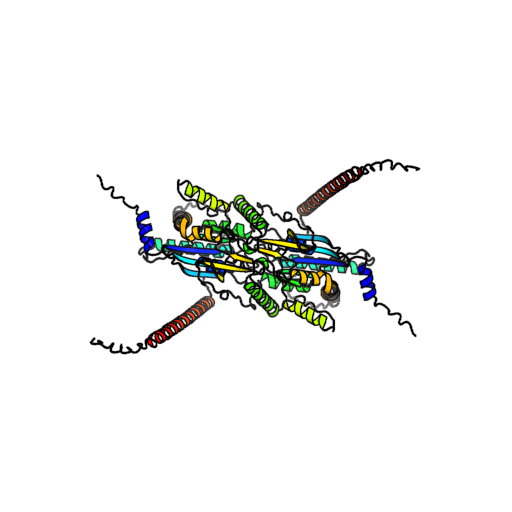 ? 17.859 -26.906 -11.984 1 91.88 118 LEU A N 1
ATOM 918 C CA . LEU A 1 118 ? 17.625 -28.188 -11.328 1 91.88 118 LEU A CA 1
ATOM 919 C C . LEU A 1 118 ? 16.922 -29.156 -12.273 1 91.88 118 LEU A C 1
ATOM 921 O O . LEU A 1 118 ? 17.266 -30.344 -12.32 1 91.88 118 LEU A O 1
ATOM 925 N N . MET A 1 119 ? 16.031 -28.672 -13.016 1 91.88 119 MET A N 1
ATOM 926 C CA . MET A 1 119 ? 15.336 -29.484 -14 1 91.88 119 MET A CA 1
ATOM 927 C C . MET A 1 119 ? 16.281 -29.938 -15.102 1 91.88 119 MET A C 1
ATOM 929 O O . MET A 1 119 ? 16.266 -31.109 -15.508 1 91.88 119 MET A O 1
ATOM 933 N N . LEU A 1 120 ? 17.094 -29 -15.57 1 90.62 120 LEU A N 1
ATOM 934 C CA . LEU A 1 120 ? 18.047 -29.297 -16.625 1 90.62 120 LEU A CA 1
ATOM 935 C C . LEU A 1 120 ? 19.062 -30.328 -16.156 1 90.62 120 LEU A C 1
ATOM 937 O O . LEU A 1 120 ? 19.422 -31.234 -16.922 1 90.62 120 LEU A O 1
ATOM 941 N N . ASN A 1 121 ? 19.453 -30.203 -14.945 1 90.19 121 ASN A N 1
ATOM 942 C CA . ASN A 1 121 ? 20.406 -31.156 -14.375 1 90.19 121 ASN A CA 1
ATOM 943 C C . ASN A 1 121 ? 19.812 -32.562 -14.266 1 90.19 121 ASN A C 1
ATOM 945 O O . ASN A 1 121 ? 20.5 -33.562 -14.484 1 90.19 121 ASN A O 1
ATOM 949 N N . GLU A 1 122 ? 18.609 -32.562 -13.922 1 89.56 122 GLU A N 1
ATOM 950 C CA . GLU A 1 122 ? 17.938 -33.844 -13.82 1 89.56 122 GLU A CA 1
ATOM 951 C C . GLU A 1 122 ? 17.766 -34.5 -15.195 1 89.56 122 GLU A C 1
ATOM 953 O O . GLU A 1 122 ? 17.922 -35.688 -15.344 1 89.56 122 GLU A O 1
ATOM 958 N N . GLU A 1 123 ? 17.469 -33.781 -16.203 1 86.38 123 GLU A N 1
ATOM 959 C CA . GLU A 1 123 ? 17.266 -34.281 -17.562 1 86.38 123 GLU A CA 1
ATOM 960 C C . GLU A 1 123 ? 18.562 -34.781 -18.172 1 86.38 123 GLU A C 1
ATOM 962 O O . GLU A 1 123 ? 18.562 -35.656 -19.047 1 86.38 123 GLU A O 1
ATOM 967 N N . CYS A 1 124 ? 19.672 -34.188 -17.656 1 83.94 124 CYS A N 1
ATOM 968 C CA . CYS A 1 124 ? 20.984 -34.531 -18.203 1 83.94 124 CYS A CA 1
ATOM 969 C C . CYS A 1 124 ? 21.578 -35.719 -17.453 1 83.94 124 CYS A C 1
ATOM 971 O O . CYS A 1 124 ? 22.609 -36.25 -17.859 1 83.94 124 CYS A O 1
ATOM 973 N N . ARG A 1 125 ? 20.844 -36.125 -16.469 1 85.69 125 ARG A N 1
ATOM 974 C CA . ARG A 1 125 ? 21.344 -37.281 -15.695 1 85.69 125 ARG A CA 1
ATOM 975 C C . ARG A 1 125 ? 21.188 -38.562 -16.469 1 85.69 125 ARG A C 1
ATOM 977 O O . ARG A 1 125 ? 20.219 -38.75 -17.203 1 85.69 125 ARG A O 1
ATOM 984 N N . ILE A 1 126 ? 22.203 -39.406 -16.328 1 82.19 126 ILE A N 1
ATOM 985 C CA . ILE A 1 126 ? 22.141 -40.719 -16.969 1 82.19 126 ILE A CA 1
ATOM 986 C C . ILE A 1 126 ? 21.047 -41.531 -16.312 1 82.19 126 ILE A C 1
ATOM 988 O O . ILE A 1 126 ? 20.219 -42.156 -17 1 82.19 126 ILE A O 1
ATOM 992 N N . ASP A 1 127 ? 21.016 -41.562 -14.867 1 85.81 127 ASP A N 1
ATOM 993 C CA . ASP A 1 127 ? 19.969 -42.25 -14.094 1 85.81 127 ASP A CA 1
ATOM 994 C C . ASP A 1 127 ? 18.906 -41.25 -13.617 1 85.81 127 ASP A C 1
ATOM 996 O O . ASP A 1 127 ? 19.062 -40.656 -12.547 1 85.81 127 ASP A O 1
ATOM 1000 N N . ARG A 1 128 ? 18.031 -41.219 -14.539 1 77.19 128 ARG A N 1
ATOM 1001 C CA . ARG A 1 128 ? 16.984 -40.25 -14.195 1 77.19 128 ARG A CA 1
ATOM 1002 C C . ARG A 1 128 ? 16.172 -40.719 -13 1 77.19 128 ARG A C 1
ATOM 1004 O O . ARG A 1 128 ? 15.875 -41.906 -12.883 1 77.19 128 ARG A O 1
ATOM 1011 N N . ASP A 1 129 ? 16.078 -39.844 -11.992 1 77.06 129 ASP A N 1
ATOM 1012 C CA . ASP A 1 129 ? 15.211 -40.125 -10.844 1 77.06 129 ASP A CA 1
ATOM 1013 C C . ASP A 1 129 ? 13.742 -40.125 -11.242 1 77.06 129 ASP A C 1
ATOM 1015 O O . ASP A 1 129 ? 13.211 -39.094 -11.641 1 77.06 129 ASP A O 1
ATOM 1019 N N . ALA A 1 130 ? 13.18 -41.25 -11.133 1 75.88 130 ALA A N 1
ATOM 1020 C CA . ALA A 1 130 ? 11.781 -41.344 -11.531 1 75.88 130 ALA A CA 1
ATOM 1021 C C . ALA A 1 130 ? 10.875 -40.562 -10.594 1 75.88 130 ALA A C 1
ATOM 1023 O O . ALA A 1 130 ? 9.758 -40.188 -10.969 1 75.88 130 ALA A O 1
ATOM 1024 N N . LYS A 1 131 ? 11.398 -40.219 -9.461 1 80.31 131 LYS A N 1
ATOM 1025 C CA . LYS A 1 131 ? 10.578 -39.531 -8.469 1 80.31 131 LYS A CA 1
ATOM 1026 C C . LYS A 1 131 ? 10.875 -38.031 -8.445 1 80.31 131 LYS A C 1
ATOM 1028 O O . LYS A 1 131 ? 10.445 -37.312 -7.527 1 80.31 131 LYS A O 1
ATOM 1033 N N . PHE A 1 132 ? 11.453 -37.531 -9.438 1 81.88 132 PHE A N 1
ATOM 1034 C CA . PHE A 1 132 ? 11.805 -36.125 -9.461 1 81.88 132 PHE A CA 1
ATOM 1035 C C . PHE A 1 132 ? 10.555 -35.25 -9.539 1 81.88 132 PHE A C 1
ATOM 1037 O O . PHE A 1 132 ? 9.703 -35.438 -10.398 1 81.88 132 PHE A O 1
ATOM 1044 N N . LYS A 1 133 ? 10.43 -34.438 -8.562 1 83.75 133 LYS A N 1
ATOM 1045 C CA . LYS A 1 133 ? 9.281 -33.531 -8.516 1 83.75 133 LYS A CA 1
ATOM 1046 C C . LYS A 1 133 ? 9.602 -32.188 -9.211 1 83.75 133 LYS A C 1
ATOM 1048 O O . LYS A 1 133 ? 10.641 -31.594 -8.953 1 83.75 133 LYS A O 1
ATOM 1053 N N . ASP A 1 134 ? 8.727 -31.859 -10.086 1 87.31 134 ASP A N 1
ATOM 1054 C CA . ASP A 1 134 ? 8.859 -30.562 -10.766 1 87.31 134 ASP A CA 1
ATOM 1055 C C . ASP A 1 134 ? 8.656 -29.406 -9.797 1 87.31 134 ASP A C 1
ATOM 1057 O O . ASP A 1 134 ? 7.547 -29.188 -9.312 1 87.31 134 ASP A O 1
ATOM 1061 N N . GLY A 1 135 ? 9.727 -28.641 -9.516 1 89.12 135 GLY A N 1
ATOM 1062 C CA . GLY A 1 135 ? 9.664 -27.531 -8.586 1 89.12 135 GLY A CA 1
ATOM 1063 C C . GLY A 1 135 ? 9.547 -26.188 -9.281 1 89.12 135 GLY A C 1
ATOM 1064 O O . GLY A 1 135 ? 9.586 -25.141 -8.625 1 89.12 135 GLY A O 1
ATOM 1065 N N . ARG A 1 136 ? 9.359 -26.281 -10.625 1 94.5 136 ARG A N 1
ATOM 1066 C CA . ARG A 1 136 ? 9.289 -25.031 -11.375 1 94.5 136 ARG A CA 1
ATOM 1067 C C . ARG A 1 136 ? 7.949 -24.344 -11.148 1 94.5 136 ARG A C 1
ATOM 1069 O O . ARG A 1 136 ? 6.895 -24.984 -11.188 1 94.5 136 ARG A O 1
ATOM 1076 N N . PRO A 1 137 ? 8.016 -23.031 -10.844 1 96.88 137 PRO A N 1
ATOM 1077 C CA . PRO A 1 137 ? 6.746 -22.312 -10.758 1 96.88 137 PRO A CA 1
ATOM 1078 C C . PRO A 1 137 ? 6.012 -22.25 -12.094 1 96.88 137 PRO A C 1
ATOM 1080 O O . PRO A 1 137 ? 6.617 -21.906 -13.117 1 96.88 137 PRO A O 1
ATOM 1083 N N . HIS A 1 138 ? 4.742 -22.641 -12.055 1 97.75 138 HIS A N 1
ATOM 1084 C CA . HIS A 1 138 ? 3.945 -22.672 -13.273 1 97.75 138 HIS A CA 1
ATOM 1085 C C . HIS A 1 138 ? 3.24 -21.344 -13.523 1 97.75 138 HIS A C 1
ATOM 1087 O O . HIS A 1 138 ? 2.91 -21.016 -14.664 1 97.75 138 HIS A O 1
ATOM 1093 N N . ALA A 1 139 ? 2.947 -20.672 -12.453 1 98.19 139 ALA A N 1
ATOM 1094 C CA . ALA A 1 139 ? 2.303 -19.359 -12.539 1 98.19 139 ALA A CA 1
ATOM 1095 C C . ALA A 1 139 ? 2.803 -18.438 -11.445 1 98.19 139 ALA A C 1
ATOM 1097 O O . ALA A 1 139 ? 3.156 -18.875 -10.352 1 98.19 139 ALA A O 1
ATOM 1098 N N . LEU A 1 140 ? 2.902 -17.188 -11.789 1 98.5 140 LEU A N 1
ATOM 1099 C CA . LEU A 1 140 ? 3.225 -16.141 -10.828 1 98.5 140 LEU A CA 1
ATOM 1100 C C . LEU A 1 140 ? 2.09 -15.117 -10.727 1 98.5 140 LEU A C 1
ATOM 1102 O O . LEU A 1 140 ? 1.744 -14.469 -11.711 1 98.5 140 LEU A O 1
ATOM 1106 N N . LEU A 1 141 ? 1.488 -15.102 -9.594 1 98.19 141 LEU A N 1
ATOM 1107 C CA . LEU A 1 141 ? 0.522 -14.047 -9.312 1 98.19 141 LEU A CA 1
ATOM 1108 C C . LEU A 1 141 ? 1.222 -12.797 -8.789 1 98.19 141 LEU A C 1
ATOM 1110 O O . LEU A 1 141 ? 1.815 -12.812 -7.711 1 98.19 141 LEU A O 1
ATOM 1114 N N . TYR A 1 142 ? 1.194 -11.773 -9.578 1 98.38 142 TYR A N 1
ATOM 1115 C CA . TYR A 1 142 ? 1.816 -10.516 -9.18 1 98.38 142 TYR A CA 1
ATOM 1116 C C . TYR A 1 142 ? 0.786 -9.562 -8.586 1 98.38 142 TYR A C 1
ATOM 1118 O O . TYR A 1 142 ? -0.077 -9.047 -9.297 1 98.38 142 TYR A O 1
ATOM 1126 N N . PHE A 1 143 ? 0.946 -9.258 -7.305 1 97.69 143 PHE A N 1
ATOM 1127 C CA . PHE A 1 143 ? 0.01 -8.406 -6.586 1 97.69 143 PHE A CA 1
ATOM 1128 C C . PHE A 1 143 ? 0.345 -6.934 -6.805 1 97.69 143 PHE A C 1
ATOM 1130 O O . PHE A 1 143 ? 1.378 -6.449 -6.336 1 97.69 143 PHE A O 1
ATOM 1137 N N . ILE A 1 144 ? -0.571 -6.297 -7.457 1 96.81 144 ILE A N 1
ATOM 1138 C CA . ILE A 1 144 ? -0.4 -4.875 -7.742 1 96.81 144 ILE A CA 1
ATOM 1139 C C . ILE A 1 144 ? -1.166 -4.051 -6.711 1 96.81 144 ILE A C 1
ATOM 1141 O O . ILE A 1 144 ? -2.342 -4.309 -6.445 1 96.81 144 ILE A O 1
ATOM 1145 N N . ARG A 1 145 ? -0.488 -3.129 -6.172 1 93.56 145 ARG A N 1
ATOM 1146 C CA . ARG A 1 145 ? -1.139 -2.176 -5.277 1 93.56 145 ARG A CA 1
ATOM 1147 C C . ARG A 1 145 ? -1.88 -1.102 -6.066 1 93.56 145 ARG A C 1
ATOM 1149 O O . ARG A 1 145 ? -1.327 -0.52 -7.004 1 93.56 145 ARG A O 1
ATOM 1156 N N . PRO A 1 146 ? -3.041 -0.818 -5.637 1 92.5 146 PRO A N 1
ATOM 1157 C CA . PRO A 1 146 ? -3.762 0.246 -6.34 1 92.5 146 PRO A CA 1
ATOM 1158 C C . PRO A 1 146 ? -3.211 1.636 -6.031 1 92.5 146 PRO A C 1
ATOM 1160 O O . PRO A 1 146 ? -3.041 1.992 -4.863 1 92.5 146 PRO A O 1
ATOM 1163 N N . THR A 1 147 ? -2.803 2.551 -6.93 1 84.94 147 THR A N 1
ATOM 1164 C CA . THR A 1 147 ? -2.26 3.893 -6.742 1 84.94 147 THR A CA 1
ATOM 1165 C C . THR A 1 147 ? -3.102 4.926 -7.492 1 84.94 147 THR A C 1
ATOM 1167 O O . THR A 1 147 ? -2.922 6.129 -7.305 1 84.94 147 THR A O 1
ATOM 1170 N N . SER A 1 148 ? -4.008 4.684 -8.148 1 77.56 148 SER A N 1
ATOM 1171 C CA . SER A 1 148 ? -4.828 5.559 -8.977 1 77.56 148 SER A CA 1
ATOM 1172 C C . SER A 1 148 ? -4.008 6.172 -10.109 1 77.56 148 SER A C 1
ATOM 1174 O O . SER A 1 148 ? -4.508 7.008 -10.867 1 77.56 148 SER A O 1
ATOM 1176 N N . ARG A 1 149 ? -2.766 5.777 -10.266 1 80.81 149 ARG A N 1
ATOM 1177 C CA . ARG A 1 149 ? -1.91 6.277 -11.336 1 80.81 149 ARG A CA 1
ATOM 1178 C C . ARG A 1 149 ? -1.419 5.141 -12.227 1 80.81 149 ARG A C 1
ATOM 1180 O O . ARG A 1 149 ? -0.572 5.344 -13.094 1 80.81 149 ARG A O 1
ATOM 1187 N N . GLY A 1 150 ? -1.918 4.094 -11.977 1 89.12 150 GLY A N 1
ATOM 1188 C CA . GLY A 1 150 ? -1.48 2.953 -12.766 1 89.12 150 GLY A CA 1
ATOM 1189 C C . GLY A 1 150 ? -0.332 2.193 -12.125 1 89.12 150 GLY A C 1
ATOM 1190 O O . GLY A 1 150 ? -0.261 2.078 -10.898 1 89.12 150 GLY A O 1
ATOM 1191 N N . LEU A 1 151 ? 0.555 1.633 -13.023 1 92.25 151 LEU A N 1
ATOM 1192 C CA . LEU A 1 151 ? 1.654 0.808 -12.531 1 92.25 151 LEU A CA 1
ATOM 1193 C C . LEU A 1 151 ? 2.814 1.676 -12.062 1 92.25 151 LEU A C 1
ATOM 1195 O O . LEU A 1 151 ? 3.061 2.75 -12.617 1 92.25 151 LEU A O 1
ATOM 1199 N N . ARG A 1 152 ? 3.459 1.212 -11.078 1 89.81 152 ARG A N 1
ATOM 1200 C CA . ARG A 1 152 ? 4.688 1.847 -10.609 1 89.81 152 ARG A CA 1
ATOM 1201 C C . ARG A 1 152 ? 5.898 1.329 -11.383 1 89.81 152 ARG A C 1
ATOM 1203 O O . ARG A 1 152 ? 5.82 0.297 -12.055 1 89.81 152 ARG A O 1
ATOM 1210 N N . GLU A 1 153 ? 7.012 1.979 -11.164 1 89.62 153 GLU A N 1
ATOM 1211 C CA . GLU A 1 153 ? 8.258 1.573 -11.805 1 89.62 153 GLU A CA 1
ATOM 1212 C C . GLU A 1 153 ? 8.617 0.134 -11.453 1 89.62 153 GLU A C 1
ATOM 1214 O O . GLU A 1 153 ? 8.977 -0.656 -12.328 1 89.62 153 GLU A O 1
ATOM 1219 N N . LEU A 1 154 ? 8.492 -0.161 -10.234 1 91.88 154 LEU A N 1
ATOM 1220 C CA . LEU A 1 154 ? 8.844 -1.493 -9.758 1 91.88 154 LEU A CA 1
ATOM 1221 C C . LEU A 1 154 ? 7.973 -2.557 -10.422 1 91.88 154 LEU A C 1
ATOM 1223 O O . LEU A 1 154 ? 8.469 -3.633 -10.773 1 91.88 154 LEU A O 1
ATOM 1227 N N . ASP A 1 155 ? 6.754 -2.23 -10.578 1 95.06 155 ASP A N 1
ATOM 1228 C CA . ASP A 1 155 ? 5.828 -3.184 -11.18 1 95.06 155 ASP A CA 1
ATOM 1229 C C . ASP A 1 155 ? 6.219 -3.49 -12.625 1 95.06 155 ASP A C 1
ATOM 1231 O O . ASP A 1 155 ? 6.211 -4.652 -13.039 1 95.06 155 ASP A O 1
ATOM 1235 N N . VAL A 1 156 ? 6.559 -2.5 -13.305 1 94.56 156 VAL A N 1
ATOM 1236 C CA . VAL A 1 156 ? 6.906 -2.641 -14.711 1 94.56 156 VAL A CA 1
ATOM 1237 C C . VAL A 1 156 ? 8.188 -3.463 -14.852 1 94.56 156 VAL A C 1
ATOM 1239 O O . VAL A 1 156 ? 8.227 -4.438 -15.602 1 94.56 156 VAL A O 1
ATOM 1242 N N . VAL A 1 157 ? 9.18 -3.082 -14.109 1 94.19 157 VAL A N 1
ATOM 1243 C CA . VAL A 1 157 ? 10.469 -3.754 -14.172 1 94.19 157 VAL A CA 1
ATOM 1244 C C . VAL A 1 157 ? 10.32 -5.211 -13.734 1 94.19 157 VAL A C 1
ATOM 1246 O O . VAL A 1 157 ? 10.836 -6.117 -14.391 1 94.19 157 VAL A O 1
ATOM 1249 N N . ALA A 1 158 ? 9.602 -5.434 -12.711 1 96.56 158 ALA A N 1
ATOM 1250 C CA . ALA A 1 158 ? 9.43 -6.773 -12.156 1 96.56 158 ALA A CA 1
ATOM 1251 C C . ALA A 1 158 ? 8.68 -7.676 -13.125 1 96.56 158 ALA A C 1
ATOM 1253 O O . ALA A 1 158 ? 9.156 -8.766 -13.461 1 96.56 158 ALA A O 1
ATOM 1254 N N . MET A 1 159 ? 7.594 -7.215 -13.625 1 97.56 159 MET A N 1
ATOM 1255 C CA . MET A 1 159 ? 6.766 -8.055 -14.484 1 97.56 159 MET A CA 1
ATOM 1256 C C . MET A 1 159 ? 7.477 -8.352 -15.797 1 97.56 159 MET A C 1
ATOM 1258 O O . MET A 1 159 ? 7.363 -9.453 -16.344 1 97.56 159 MET A O 1
ATOM 1262 N N . LYS A 1 160 ? 8.211 -7.406 -16.281 1 96.5 160 LYS A N 1
ATOM 1263 C CA . LYS A 1 160 ? 8.977 -7.641 -17.5 1 96.5 160 LYS A CA 1
ATOM 1264 C C . LYS A 1 160 ? 10.031 -8.719 -17.297 1 96.5 160 LYS A C 1
ATOM 1266 O O . LYS A 1 160 ? 10.18 -9.617 -18.125 1 96.5 160 LYS A O 1
ATOM 1271 N N . GLU A 1 161 ? 10.688 -8.641 -16.25 1 96.81 161 GLU A N 1
ATOM 1272 C CA . GLU A 1 161 ? 11.742 -9.609 -15.961 1 96.81 161 GLU A CA 1
ATOM 1273 C C . GLU A 1 161 ? 11.164 -10.977 -15.625 1 96.81 161 GLU A C 1
ATOM 1275 O O . GLU A 1 161 ? 11.68 -12 -16.078 1 96.81 161 GLU A O 1
ATOM 1280 N N . PHE A 1 162 ? 10.125 -11.016 -14.812 1 97.81 162 PHE A N 1
ATOM 1281 C CA . PHE A 1 162 ? 9.523 -12.281 -14.398 1 97.81 162 PHE A CA 1
ATOM 1282 C C . PHE A 1 162 ? 8.922 -13.008 -15.594 1 97.81 162 PHE A C 1
ATOM 1284 O O . PHE A 1 162 ? 8.961 -14.242 -15.656 1 97.81 162 PHE A O 1
ATOM 1291 N N . SER A 1 163 ? 8.414 -12.273 -16.516 1 96.88 163 SER A N 1
ATOM 1292 C CA . SER A 1 163 ? 7.676 -12.844 -17.641 1 96.88 163 SER A CA 1
ATOM 1293 C C . SER A 1 163 ? 8.57 -13.727 -18.5 1 96.88 163 SER A C 1
ATOM 1295 O O . SER A 1 163 ? 8.078 -14.594 -19.234 1 96.88 163 SER A O 1
ATOM 1297 N N . THR A 1 164 ? 9.812 -13.578 -18.453 1 95.5 164 THR A N 1
ATOM 1298 C CA . THR A 1 164 ? 10.742 -14.367 -19.25 1 95.5 164 THR A CA 1
ATOM 1299 C C . THR A 1 164 ? 10.922 -15.758 -18.656 1 95.5 164 THR A C 1
ATOM 1301 O O . THR A 1 164 ? 11.375 -16.672 -19.344 1 95.5 164 THR A O 1
ATOM 1304 N N . ARG A 1 165 ? 10.516 -15.945 -17.453 1 96.88 165 ARG A N 1
ATOM 1305 C CA . ARG A 1 165 ? 10.844 -17.203 -16.781 1 96.88 165 ARG A CA 1
ATOM 1306 C C . ARG A 1 165 ? 9.586 -17.859 -16.219 1 96.88 165 ARG A C 1
ATOM 1308 O O . ARG A 1 165 ? 9.609 -19.047 -15.875 1 96.88 165 ARG A O 1
ATOM 1315 N N . VAL A 1 166 ? 8.523 -17.172 -16.141 1 98 166 VAL A N 1
ATOM 1316 C CA . VAL A 1 166 ? 7.301 -17.734 -15.562 1 98 166 VAL A CA 1
ATOM 1317 C C . VAL A 1 166 ? 6.078 -17.047 -16.156 1 98 166 VAL A C 1
ATOM 1319 O O . VAL A 1 166 ? 6.184 -15.93 -16.672 1 98 166 VAL A O 1
ATOM 1322 N N . ASN A 1 167 ? 4.887 -17.734 -16.156 1 98.12 167 ASN A N 1
ATOM 1323 C CA . ASN A 1 167 ? 3.625 -17.125 -16.562 1 98.12 167 ASN A CA 1
ATOM 1324 C C . ASN A 1 167 ? 3.129 -16.109 -15.547 1 98.12 167 ASN A C 1
ATOM 1326 O O . ASN A 1 167 ? 2.701 -16.484 -14.453 1 98.12 167 ASN A O 1
ATOM 1330 N N . VAL A 1 168 ? 3.146 -14.859 -15.938 1 98.25 168 VAL A N 1
ATOM 1331 C CA . VAL A 1 168 ? 2.807 -13.789 -15.008 1 98.25 168 VAL A CA 1
ATOM 1332 C C . VAL A 1 168 ? 1.327 -13.438 -15.148 1 98.25 168 VAL A C 1
ATOM 1334 O O . VAL A 1 168 ? 0.849 -13.156 -16.25 1 98.25 168 VAL A O 1
ATOM 1337 N N . ILE A 1 169 ? 0.591 -13.461 -14.086 1 98 169 ILE A N 1
ATOM 1338 C CA . ILE A 1 169 ? -0.809 -13.055 -14.008 1 98 169 ILE A CA 1
ATOM 1339 C C . ILE A 1 169 ? -0.957 -11.891 -13.039 1 98 169 ILE A C 1
ATOM 1341 O O . ILE A 1 169 ? -0.836 -12.07 -11.82 1 98 169 ILE A O 1
ATOM 1345 N N . PRO A 1 170 ? -1.22 -10.734 -13.547 1 97.69 170 PRO A N 1
ATOM 1346 C CA . PRO A 1 170 ? -1.396 -9.586 -12.656 1 97.69 170 PRO A CA 1
ATOM 1347 C C . PRO A 1 170 ? -2.711 -9.633 -11.883 1 97.69 170 PRO A C 1
ATOM 1349 O O . PRO A 1 170 ? -3.75 -9.992 -12.445 1 97.69 170 PRO A O 1
ATOM 1352 N N . VAL A 1 171 ? -2.617 -9.297 -10.648 1 98.06 171 VAL A N 1
ATOM 1353 C CA . VAL A 1 171 ? -3.785 -9.227 -9.781 1 98.06 171 VAL A CA 1
ATOM 1354 C C . VAL A 1 171 ? -3.818 -7.883 -9.055 1 98.06 171 VAL A C 1
ATOM 1356 O O . VAL A 1 171 ? -2.777 -7.367 -8.641 1 98.06 171 VAL A O 1
ATOM 1359 N N . LEU A 1 172 ? -4.961 -7.309 -9.031 1 97.56 172 LEU A N 1
ATOM 1360 C CA . LEU A 1 172 ? -5.172 -6.082 -8.273 1 97.56 172 LEU A CA 1
ATOM 1361 C C . LEU A 1 172 ? -5.551 -6.395 -6.828 1 97.56 172 LEU A C 1
ATOM 1363 O O . LEU A 1 172 ? -6.594 -7.004 -6.574 1 97.56 172 LEU A O 1
ATOM 1367 N N . SER A 1 173 ? -4.672 -5.938 -5.93 1 96.19 173 SER A N 1
ATOM 1368 C CA . SER A 1 173 ? -4.852 -6.277 -4.523 1 96.19 173 SER A CA 1
ATOM 1369 C C . SER A 1 173 ? -5.773 -5.281 -3.826 1 96.19 173 SER A C 1
ATOM 1371 O O . SER A 1 173 ? -6.121 -4.246 -4.395 1 96.19 173 SER A O 1
ATOM 1373 N N . LYS A 1 174 ? -6.238 -5.648 -2.637 1 94.38 174 LYS A N 1
ATOM 1374 C CA . LYS A 1 174 ? -7.012 -4.797 -1.739 1 94.38 174 LYS A CA 1
ATOM 1375 C C . LYS A 1 174 ? -8.242 -4.227 -2.443 1 94.38 174 LYS A C 1
ATOM 1377 O O . LYS A 1 174 ? -8.492 -3.021 -2.393 1 94.38 174 LYS A O 1
ATOM 1382 N N . LEU A 1 175 ? -8.953 -5.105 -3.043 1 96.19 175 LEU A N 1
ATOM 1383 C CA . LEU A 1 175 ? -10.164 -4.723 -3.754 1 96.19 175 LEU A CA 1
ATOM 1384 C C . LEU A 1 175 ? -11.148 -4.039 -2.816 1 96.19 175 LEU A C 1
ATOM 1386 O O . LEU A 1 175 ? -11.922 -3.174 -3.242 1 96.19 175 LEU A O 1
ATOM 1390 N N . ASP A 1 176 ? -11.078 -4.348 -1.578 1 95.44 176 ASP A N 1
ATOM 1391 C CA . ASP A 1 176 ? -12.031 -3.83 -0.601 1 95.44 176 ASP A CA 1
ATOM 1392 C C . ASP A 1 176 ? -11.82 -2.338 -0.36 1 95.44 176 ASP A C 1
ATOM 1394 O O . ASP A 1 176 ? -12.68 -1.665 0.211 1 95.44 176 ASP A O 1
ATOM 1398 N N . SER A 1 177 ? -10.688 -1.839 -0.779 1 94 177 SER A N 1
ATOM 1399 C CA . SER A 1 177 ? -10.406 -0.421 -0.58 1 94 177 SER A CA 1
ATOM 1400 C C . SER A 1 177 ? -10.836 0.405 -1.786 1 94 177 SER A C 1
ATOM 1402 O O . SER A 1 177 ? -10.664 1.625 -1.804 1 94 177 SER A O 1
ATOM 1404 N N . LEU A 1 178 ? -11.445 -0.219 -2.77 1 95.62 178 LEU A N 1
ATOM 1405 C CA . LEU A 1 178 ? -11.75 0.475 -4.016 1 95.62 178 LEU A CA 1
ATOM 1406 C C . LEU A 1 178 ? -13.258 0.551 -4.242 1 95.62 178 LEU A C 1
ATOM 1408 O O . LEU A 1 178 ? -13.953 -0.46 -4.141 1 95.62 178 LEU A O 1
ATOM 1412 N N . THR A 1 179 ? -13.672 1.766 -4.52 1 94.69 179 THR A N 1
ATOM 1413 C CA . THR A 1 179 ? -15.039 1.901 -5.004 1 94.69 179 THR A CA 1
ATOM 1414 C C . THR A 1 179 ? -15.172 1.34 -6.414 1 94.69 179 THR A C 1
ATOM 1416 O O . THR A 1 179 ? -14.172 1.055 -7.07 1 94.69 179 THR A O 1
ATOM 1419 N N . GLN A 1 180 ? -16.391 1.185 -6.844 1 93.56 180 GLN A N 1
ATOM 1420 C CA . GLN A 1 180 ? -16.594 0.617 -8.172 1 93.56 180 GLN A CA 1
ATOM 1421 C C . GLN A 1 180 ? -15.961 1.486 -9.25 1 93.56 180 GLN A C 1
ATOM 1423 O O . GLN A 1 180 ? -15.367 0.971 -10.195 1 93.56 180 GLN A O 1
ATOM 1428 N N . GLU A 1 181 ? -16.062 2.783 -9.055 1 92.88 181 GLU A N 1
ATOM 1429 C CA . GLU A 1 181 ? -15.469 3.713 -10.008 1 92.88 181 GLU A CA 1
ATOM 1430 C C . GLU A 1 181 ? -13.945 3.635 -9.977 1 92.88 181 GLU A C 1
ATOM 1432 O O . GLU A 1 181 ? -13.297 3.643 -11.031 1 92.88 181 GLU A O 1
ATOM 1437 N N . GLU A 1 182 ? -13.43 3.588 -8.82 1 93.06 182 GLU A N 1
ATOM 1438 C CA . GLU A 1 182 ? -11.984 3.49 -8.672 1 93.06 182 GLU A CA 1
ATOM 1439 C C . GLU A 1 182 ? -11.461 2.172 -9.234 1 93.06 182 GLU A C 1
ATOM 1441 O O . GLU A 1 182 ? -10.375 2.131 -9.828 1 93.06 182 GLU A O 1
ATOM 1446 N N . LEU A 1 183 ? -12.242 1.126 -9.039 1 95.19 183 LEU A N 1
ATOM 1447 C CA . LEU A 1 183 ? -11.859 -0.186 -9.555 1 95.19 183 LEU A CA 1
ATOM 1448 C C . LEU A 1 183 ? -11.773 -0.17 -11.078 1 95.19 183 LEU A C 1
ATOM 1450 O O . LEU A 1 183 ? -10.789 -0.641 -11.656 1 95.19 183 LEU A O 1
ATOM 1454 N N . THR A 1 184 ? -12.773 0.355 -11.672 1 94.12 184 THR A N 1
ATOM 1455 C CA . THR A 1 184 ? -12.805 0.436 -13.125 1 94.12 184 THR A CA 1
ATOM 1456 C C . THR A 1 184 ? -11.648 1.281 -13.648 1 94.12 184 THR A C 1
ATOM 1458 O O . THR A 1 184 ? -10.992 0.911 -14.625 1 94.12 184 THR A O 1
ATOM 1461 N N . LEU A 1 185 ? -11.391 2.348 -12.945 1 92.25 185 LEU A N 1
ATOM 1462 C CA . LEU A 1 185 ? -10.312 3.242 -13.344 1 92.25 185 LEU A CA 1
ATOM 1463 C C . LEU A 1 185 ? -8.953 2.551 -13.211 1 92.25 185 LEU A C 1
ATOM 1465 O O . LEU A 1 185 ? -8.125 2.627 -14.117 1 92.25 185 LEU A O 1
ATOM 1469 N N . ASN A 1 186 ? -8.711 1.948 -12.094 1 93.94 186 ASN A N 1
ATOM 1470 C CA . ASN A 1 186 ? -7.445 1.265 -11.859 1 93.94 186 ASN A CA 1
ATOM 1471 C C . ASN A 1 186 ? -7.211 0.161 -12.891 1 93.94 186 ASN A C 1
ATOM 1473 O O . ASN A 1 186 ? -6.105 0.02 -13.414 1 93.94 186 ASN A O 1
ATOM 1477 N N . LYS A 1 187 ? -8.25 -0.628 -13.203 1 94.81 187 LYS A N 1
ATOM 1478 C CA . LYS A 1 187 ? -8.117 -1.69 -14.195 1 94.81 187 LYS A CA 1
ATOM 1479 C C . LYS A 1 187 ? -7.754 -1.122 -15.562 1 94.81 187 LYS A C 1
ATOM 1481 O O . LYS A 1 187 ? -6.895 -1.667 -16.266 1 94.81 187 LYS A O 1
ATOM 1486 N N . GLN A 1 188 ? -8.359 -0.06 -15.891 1 93.56 188 GLN A N 1
ATOM 1487 C CA . GLN A 1 188 ? -8.102 0.58 -17.172 1 93.56 188 GLN A CA 1
ATOM 1488 C C . GLN A 1 188 ? -6.668 1.104 -17.25 1 93.56 188 GLN A C 1
ATOM 1490 O O . GLN A 1 188 ? -5.969 0.893 -18.234 1 93.56 188 GLN A O 1
ATOM 1495 N N . LEU A 1 189 ? -6.258 1.804 -16.234 1 91.81 189 LEU A N 1
ATOM 1496 C CA . LEU A 1 189 ? -4.922 2.391 -16.203 1 91.81 189 LEU A CA 1
ATOM 1497 C C . LEU A 1 189 ? -3.852 1.307 -16.234 1 91.81 189 LEU A C 1
ATOM 1499 O O . LEU A 1 189 ? -2.871 1.423 -16.969 1 91.81 189 LEU A O 1
ATOM 1503 N N . ILE A 1 190 ? -4.051 0.288 -15.469 1 94.44 190 ILE A N 1
ATOM 1504 C CA . ILE A 1 190 ? -3.078 -0.796 -15.398 1 94.44 190 ILE A CA 1
ATOM 1505 C C . ILE A 1 190 ? -3.006 -1.515 -16.75 1 94.44 190 ILE A C 1
ATOM 1507 O O . ILE A 1 190 ? -1.917 -1.832 -17.234 1 94.44 190 ILE A O 1
ATOM 1511 N N . SER A 1 191 ? -4.18 -1.773 -17.328 1 93.75 191 SER A N 1
ATOM 1512 C CA . SER A 1 191 ? -4.211 -2.426 -18.625 1 93.75 191 SER A CA 1
ATOM 1513 C C . SER A 1 191 ? -3.492 -1.591 -19.688 1 93.75 191 SER A C 1
ATOM 1515 O O . SER A 1 191 ? -2.754 -2.129 -20.516 1 93.75 191 SER A O 1
ATOM 1517 N N . LYS A 1 192 ? -3.689 -0.344 -19.641 1 92.25 192 LYS A N 1
ATOM 1518 C CA . LYS A 1 192 ? -3.027 0.561 -20.578 1 92.25 192 LYS A CA 1
ATOM 1519 C C . LYS A 1 192 ? -1.516 0.557 -20.359 1 92.25 192 LYS A C 1
ATOM 1521 O O . LYS A 1 192 ? -0.749 0.558 -21.328 1 92.25 192 LYS A O 1
ATOM 1526 N N . ASP A 1 193 ? -1.116 0.572 -19.141 1 93.25 193 ASP A N 1
ATOM 1527 C CA . ASP A 1 193 ? 0.307 0.549 -18.812 1 93.25 193 ASP A CA 1
ATOM 1528 C C . ASP A 1 193 ? 0.961 -0.742 -19.297 1 93.25 193 ASP A C 1
ATOM 1530 O O . ASP A 1 193 ? 2.098 -0.727 -19.781 1 93.25 193 ASP A O 1
ATOM 1534 N N . ILE A 1 194 ? 0.275 -1.783 -19.125 1 94.19 194 ILE A N 1
ATOM 1535 C CA . ILE A 1 194 ? 0.793 -3.078 -19.547 1 94.19 194 ILE A CA 1
ATOM 1536 C C . ILE A 1 194 ? 1 -3.082 -21.062 1 94.19 194 ILE A C 1
ATOM 1538 O O . ILE A 1 194 ? 2.035 -3.541 -21.562 1 94.19 194 ILE A O 1
ATOM 1542 N N . GLU A 1 195 ? 0.075 -2.586 -21.75 1 92.62 195 GLU A N 1
ATOM 1543 C CA . GLU A 1 195 ? 0.14 -2.539 -23.219 1 92.62 195 GLU A CA 1
ATOM 1544 C C . GLU A 1 195 ? 1.233 -1.586 -23.688 1 92.62 195 GLU A C 1
ATOM 1546 O O . GLU A 1 195 ? 2.037 -1.936 -24.547 1 92.62 195 GLU A O 1
ATOM 1551 N N . LEU A 1 196 ? 1.317 -0.477 -23.156 1 91.88 196 LEU A N 1
ATOM 1552 C CA . LEU A 1 196 ? 2.238 0.564 -23.594 1 91.88 196 LEU A CA 1
ATOM 1553 C C . LEU A 1 196 ? 3.682 0.184 -23.281 1 91.88 196 LEU A C 1
ATOM 1555 O O . LEU A 1 196 ? 4.598 0.532 -24.031 1 91.88 196 LEU A O 1
ATOM 1559 N N . ASN A 1 197 ? 3.859 -0.448 -22.203 1 92.19 197 ASN A N 1
ATOM 1560 C CA . ASN A 1 197 ? 5.207 -0.851 -21.812 1 92.19 197 A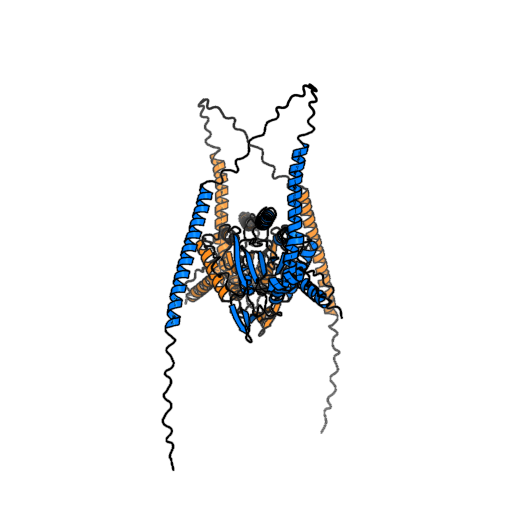SN A CA 1
ATOM 1561 C C . ASN A 1 197 ? 5.57 -2.217 -22.391 1 92.19 197 ASN A C 1
ATOM 1563 O O . ASN A 1 197 ? 6.695 -2.688 -22.219 1 92.19 197 ASN A O 1
ATOM 1567 N N . GLY A 1 198 ? 4.676 -2.818 -23.031 1 93.25 198 GLY A N 1
ATOM 1568 C CA . GLY A 1 198 ? 4.926 -4.113 -23.641 1 93.25 198 GLY A CA 1
ATOM 1569 C C . GLY A 1 198 ? 5.23 -5.203 -22.641 1 93.25 198 GLY A C 1
ATOM 1570 O O . GLY A 1 198 ? 6.164 -5.988 -22.828 1 93.25 198 GLY A O 1
ATOM 1571 N N . ILE A 1 199 ? 4.57 -5.23 -21.531 1 94.94 199 ILE A N 1
ATOM 1572 C CA . ILE A 1 199 ? 4.766 -6.254 -20.516 1 94.94 199 ILE A CA 1
ATOM 1573 C C . ILE A 1 199 ? 4.07 -7.543 -20.938 1 94.94 199 ILE A C 1
ATOM 1575 O O . ILE A 1 199 ? 2.852 -7.566 -21.125 1 94.94 199 ILE A O 1
ATOM 1579 N N . PRO A 1 200 ? 4.82 -8.617 -21.109 1 95.88 200 PRO A N 1
ATOM 1580 C CA . PRO A 1 200 ? 4.195 -9.875 -21.516 1 95.88 200 PRO A CA 1
ATOM 1581 C C . PRO A 1 200 ? 3.443 -10.547 -20.359 1 95.88 200 PRO A C 1
ATOM 1583 O O . PRO A 1 200 ? 4.055 -11.211 -19.516 1 95.88 200 PRO A O 1
ATOM 1586 N N . VAL A 1 201 ? 2.176 -10.43 -20.297 1 95.62 201 VAL A N 1
ATOM 1587 C CA . VAL A 1 201 ? 1.345 -11.094 -19.297 1 95.62 201 VAL A CA 1
ATOM 1588 C C . VAL A 1 201 ? 0.679 -12.32 -19.906 1 95.62 201 VAL A C 1
ATOM 1590 O O . VAL A 1 201 ? 0.551 -12.422 -21.125 1 95.62 201 VAL A O 1
ATOM 1593 N N . TYR A 1 202 ? 0.348 -13.258 -19.031 1 95.81 202 TYR A N 1
ATOM 1594 C CA . TYR A 1 202 ? -0.333 -14.461 -19.516 1 95.81 202 TYR A CA 1
ATOM 1595 C C . TYR A 1 202 ? -1.638 -14.102 -20.219 1 95.81 202 TYR A C 1
ATOM 1597 O O . TYR A 1 202 ? -2.436 -13.32 -19.688 1 95.81 202 TYR A O 1
ATOM 1605 N N . ASP A 1 203 ? -1.915 -14.617 -21.391 1 89.88 203 ASP A N 1
ATOM 1606 C CA . ASP A 1 203 ? -3.027 -14.172 -22.219 1 89.88 203 ASP A CA 1
ATOM 1607 C C . ASP A 1 203 ? -4.141 -15.219 -22.25 1 89.88 203 ASP A C 1
ATOM 1609 O O . ASP A 1 203 ? -5.121 -15.07 -22.984 1 89.88 203 ASP A O 1
ATOM 1613 N N . PHE A 1 204 ? -4.031 -16.312 -21.594 1 90.5 204 PHE A N 1
ATOM 1614 C CA . PHE A 1 204 ? -5.059 -17.328 -21.438 1 90.5 204 PHE A CA 1
ATOM 1615 C C . PHE A 1 204 ? -5.398 -17.969 -22.781 1 90.5 204 PHE A C 1
ATOM 1617 O O . PHE A 1 204 ? -6.484 -18.531 -22.953 1 90.5 204 PHE A O 1
ATOM 1624 N N . SER A 1 205 ? -4.531 -17.812 -23.688 1 86 205 SER A N 1
ATOM 1625 C CA . SER A 1 205 ? -4.812 -18.359 -25.016 1 86 205 SER A CA 1
ATOM 1626 C C . SER A 1 205 ? -4.828 -19.891 -25 1 86 205 SER A C 1
ATOM 1628 O O . SER A 1 205 ? -3.949 -20.516 -24.406 1 86 205 SER A O 1
ATOM 1630 N N . ILE A 1 206 ? -5.934 -20.453 -25.422 1 81.81 206 ILE A N 1
ATOM 1631 C CA . ILE A 1 206 ? -6.078 -21.891 -25.578 1 81.81 206 ILE A CA 1
ATOM 1632 C C . ILE A 1 206 ? -6.348 -22.219 -27.047 1 81.81 206 ILE A C 1
ATOM 1634 O O . ILE A 1 206 ? -7.074 -21.484 -27.734 1 81.81 206 ILE A O 1
ATOM 1638 N N . ASP A 1 207 ? -5.707 -23.234 -27.516 1 79.88 207 ASP A N 1
ATOM 1639 C CA . ASP A 1 207 ? -5.926 -23.672 -28.891 1 79.88 207 ASP A CA 1
ATOM 1640 C C . ASP A 1 207 ? -7.285 -24.344 -29.047 1 79.88 207 ASP A C 1
ATOM 1642 O O . ASP A 1 207 ? -7.387 -25.562 -28.938 1 79.88 207 ASP A O 1
ATOM 1646 N N . SER A 1 208 ? -8.266 -23.609 -28.984 1 79.69 208 SER A N 1
ATOM 1647 C CA . SER A 1 208 ? -9.609 -24.156 -29.172 1 79.69 208 SER A CA 1
ATOM 1648 C C . SER A 1 208 ? -10.406 -23.344 -30.188 1 79.69 208 SER A C 1
ATOM 1650 O O . SER A 1 208 ? -10.297 -22.109 -30.234 1 79.69 208 SER A O 1
ATOM 1652 N N . ASP A 1 209 ? -11.172 -24.078 -31.062 1 83.19 209 ASP A N 1
ATOM 1653 C CA . ASP A 1 209 ? -12.031 -23.422 -32.031 1 83.19 209 ASP A CA 1
ATOM 1654 C C . ASP A 1 209 ? -13.469 -23.312 -31.531 1 83.19 209 ASP A C 1
ATOM 1656 O O . ASP A 1 209 ? -14.336 -22.781 -32.219 1 83.19 209 ASP A O 1
ATOM 1660 N N . ASP A 1 210 ? -13.633 -23.75 -30.359 1 88 210 ASP A N 1
ATOM 1661 C CA . ASP A 1 210 ? -14.977 -23.688 -29.797 1 88 210 ASP A CA 1
ATOM 1662 C C . ASP A 1 210 ? -15.352 -22.25 -29.438 1 88 210 ASP A C 1
ATOM 1664 O O . ASP A 1 210 ? -14.648 -21.594 -28.672 1 88 210 ASP A O 1
ATOM 1668 N N . PRO A 1 211 ? -16.5 -21.812 -30.016 1 89.25 211 PRO A N 1
ATOM 1669 C CA . PRO A 1 211 ? -16.906 -20.422 -29.781 1 89.25 211 PRO A CA 1
ATOM 1670 C C . PRO A 1 211 ? -17.141 -20.109 -28.312 1 89.25 211 PRO A C 1
ATOM 1672 O O . PRO A 1 211 ? -16.859 -18.984 -27.859 1 89.25 211 PRO A O 1
ATOM 1675 N N . GLU A 1 212 ? -17.594 -21.047 -27.594 1 88.31 212 GLU A N 1
ATOM 1676 C CA . GLU A 1 212 ? -17.828 -20.828 -26.172 1 88.31 212 GLU A CA 1
ATOM 1677 C C . GLU A 1 212 ? -16.516 -20.609 -25.422 1 88.31 212 GLU A C 1
ATOM 1679 O O . GLU A 1 212 ? -16.438 -19.734 -24.547 1 88.31 212 GLU A O 1
ATOM 1684 N N . THR A 1 213 ? -15.594 -21.375 -25.797 1 87.5 213 THR A N 1
ATOM 1685 C CA . THR A 1 213 ? -14.281 -21.25 -25.172 1 87.5 213 THR A CA 1
ATOM 1686 C C . THR A 1 213 ? -13.641 -19.906 -25.531 1 87.5 213 THR A C 1
ATOM 1688 O O . THR A 1 213 ? -13.023 -19.266 -24.672 1 87.5 213 THR A O 1
ATOM 1691 N N . ILE A 1 214 ? -13.875 -19.5 -26.688 1 88.25 214 ILE A N 1
ATOM 1692 C CA . ILE A 1 214 ? -13.312 -18.234 -27.156 1 88.25 214 ILE A CA 1
ATOM 1693 C C . ILE A 1 214 ? -13.953 -17.078 -26.391 1 88.25 214 ILE A C 1
ATOM 1695 O O . ILE A 1 214 ? -13.258 -16.141 -25.969 1 88.25 214 ILE A O 1
ATOM 1699 N N . THR A 1 215 ? -15.188 -17.188 -26.172 1 90.06 215 THR A N 1
ATOM 1700 C CA . THR A 1 215 ? -15.898 -16.141 -25.438 1 90.06 215 THR A CA 1
ATOM 1701 C C . THR A 1 215 ? -15.43 -16.094 -23.984 1 90.06 215 THR A C 1
ATOM 1703 O O . THR A 1 215 ? -15.297 -15.016 -23.406 1 90.06 215 THR A O 1
ATOM 1706 N N . GLU A 1 216 ? -15.195 -17.203 -23.438 1 88.56 216 GLU A N 1
ATOM 1707 C CA . GLU A 1 216 ? -14.719 -17.281 -22.062 1 88.56 216 GLU A CA 1
ATOM 1708 C C . GLU A 1 216 ? -13.328 -16.672 -21.922 1 88.56 216 GLU A C 1
ATOM 1710 O O . GLU A 1 216 ? -13.047 -15.969 -20.938 1 88.56 216 GLU A O 1
ATOM 1715 N N . ILE A 1 217 ? -12.57 -16.938 -22.922 1 89.38 217 ILE A N 1
ATOM 1716 C CA . ILE A 1 217 ? -11.203 -16.438 -22.906 1 89.38 217 ILE A CA 1
ATOM 1717 C C . ILE A 1 217 ? -11.211 -14.914 -23.047 1 89.38 217 ILE A C 1
ATOM 1719 O O . ILE A 1 217 ? -10.477 -14.219 -22.344 1 89.38 217 ILE A O 1
ATOM 1723 N N . ASP A 1 218 ? -12.062 -14.461 -23.859 1 90.12 218 ASP A N 1
ATOM 1724 C CA . ASP A 1 218 ? -12.18 -13.023 -24.047 1 90.12 218 ASP A CA 1
ATOM 1725 C C . ASP A 1 218 ? -12.664 -12.336 -22.781 1 90.12 218 ASP A C 1
ATOM 1727 O O . ASP A 1 218 ? -12.219 -11.242 -22.438 1 90.12 218 ASP A O 1
ATOM 1731 N N . ALA A 1 219 ? -13.516 -13.023 -22.094 1 90.75 219 ALA A N 1
ATOM 1732 C CA . ALA A 1 219 ? -14.008 -12.492 -20.828 1 90.75 219 ALA A CA 1
ATOM 1733 C C . ALA A 1 219 ? -12.898 -12.445 -19.781 1 90.75 219 ALA A C 1
ATOM 1735 O O . ALA A 1 219 ? -12.82 -11.5 -19 1 90.75 219 ALA A O 1
ATOM 1736 N N . LEU A 1 220 ? -12.109 -13.414 -19.812 1 91.38 220 LEU A N 1
ATOM 1737 C CA . LEU A 1 220 ? -10.992 -13.469 -18.875 1 91.38 220 LEU A CA 1
ATOM 1738 C C . LEU A 1 220 ? -9.984 -12.359 -19.156 1 91.38 220 LEU A C 1
ATOM 1740 O O . LEU A 1 220 ? -9.492 -11.703 -18.25 1 91.38 220 LEU A O 1
ATOM 1744 N N . ARG A 1 221 ? -9.758 -12.125 -20.406 1 90.06 221 ARG A N 1
ATOM 1745 C CA . ARG A 1 221 ? -8.805 -11.102 -20.812 1 90.06 221 ARG A CA 1
ATOM 1746 C C . ARG A 1 221 ? -9.297 -9.703 -20.453 1 90.06 221 ARG A C 1
ATOM 1748 O O . ARG A 1 221 ? -8.516 -8.836 -20.062 1 90.06 221 ARG A O 1
ATOM 1755 N N . GLN A 1 222 ? -10.539 -9.57 -20.531 1 88.31 222 GLN A N 1
ATOM 1756 C CA . GLN A 1 222 ? -11.125 -8.273 -20.203 1 88.31 222 GLN A CA 1
ATOM 1757 C C . GLN A 1 222 ? -11.133 -8.023 -18.703 1 88.31 222 GLN A C 1
ATOM 1759 O O . GLN A 1 222 ? -11.18 -6.871 -18.266 1 88.31 222 GLN A O 1
ATOM 1764 N N . ASN A 1 223 ? -11.023 -9.086 -18.031 1 90.38 223 ASN A N 1
ATOM 1765 C CA . ASN A 1 223 ? -11.102 -8.977 -16.578 1 90.38 223 ASN A CA 1
ATOM 1766 C C . ASN A 1 223 ? -9.719 -8.766 -15.953 1 90.38 223 ASN A C 1
ATOM 1768 O O . ASN A 1 223 ? -9.602 -8.539 -14.75 1 90.38 223 ASN A O 1
ATOM 1772 N N . LEU A 1 224 ? -8.727 -8.797 -16.844 1 91.06 224 LEU A N 1
ATOM 1773 C CA . LEU A 1 224 ? -7.375 -8.562 -16.344 1 91.06 224 LEU A CA 1
ATOM 1774 C C . LEU A 1 224 ? -7.145 -7.078 -16.078 1 91.06 224 LEU A C 1
ATOM 1776 O O . LEU A 1 224 ? -7.531 -6.234 -16.891 1 91.06 224 LEU A O 1
ATOM 1780 N N . PRO A 1 225 ? -6.508 -6.711 -14.938 1 95.81 225 PRO A N 1
ATOM 1781 C CA . PRO A 1 225 ? -6.059 -7.562 -13.836 1 95.81 225 PRO A CA 1
ATOM 1782 C C . PRO A 1 225 ? -7.203 -8.008 -12.93 1 95.81 225 PRO A C 1
ATOM 1784 O O . PRO A 1 225 ? -8.164 -7.258 -12.734 1 95.81 225 PRO A O 1
ATOM 1787 N N . PHE A 1 226 ? -7.121 -9.242 -12.43 1 97.31 226 PHE A N 1
ATOM 1788 C CA . PHE A 1 226 ? -8.133 -9.742 -11.508 1 97.31 226 PHE A CA 1
ATOM 1789 C C . PHE A 1 226 ? -8.094 -8.969 -10.188 1 97.31 226 PHE A C 1
ATOM 1791 O O . PHE A 1 226 ? -7.031 -8.789 -9.602 1 97.31 226 PHE A O 1
ATOM 1798 N N . ALA A 1 227 ? -9.203 -8.445 -9.812 1 97.62 227 ALA A N 1
ATOM 1799 C CA . ALA A 1 227 ? -9.297 -7.77 -8.516 1 97.62 227 ALA A CA 1
ATOM 1800 C C . ALA A 1 227 ? -9.695 -8.75 -7.418 1 97.62 227 ALA A C 1
ATOM 1802 O O . ALA A 1 227 ? -10.75 -9.391 -7.496 1 97.62 227 ALA A O 1
ATOM 1803 N N . ILE A 1 228 ? -8.875 -8.812 -6.387 1 97 228 ILE A N 1
ATOM 1804 C CA . ILE A 1 228 ? -9.125 -9.875 -5.426 1 97 228 ILE A CA 1
ATOM 1805 C C . ILE A 1 228 ? -8.906 -9.352 -4.008 1 97 228 ILE A C 1
ATOM 1807 O O . ILE A 1 228 ? -8.328 -8.281 -3.818 1 97 228 ILE A O 1
ATOM 1811 N N . CYS A 1 229 ? -9.414 -10.07 -3.08 1 95.75 229 CYS A N 1
ATOM 1812 C CA . CYS A 1 229 ? -9.172 -9.914 -1.648 1 95.75 229 CYS A CA 1
ATOM 1813 C C . CYS A 1 229 ? -9.227 -11.266 -0.939 1 95.75 229 CYS A C 1
ATOM 1815 O O . CYS A 1 229 ? -9.844 -12.211 -1.436 1 95.75 229 CYS A O 1
ATOM 1817 N N . GLY A 1 230 ? -8.438 -11.422 0.086 1 94.19 230 GLY A N 1
ATOM 1818 C CA . GLY A 1 230 ? -8.438 -12.633 0.889 1 94.19 230 GLY A CA 1
ATOM 1819 C C . GLY A 1 230 ? -9.008 -12.43 2.281 1 94.19 230 GLY A C 1
ATOM 1820 O O . GLY A 1 230 ? -9.148 -11.289 2.736 1 94.19 230 GLY A O 1
ATOM 1821 N N . SER A 1 231 ? -9.391 -13.547 2.863 1 93.94 231 SER A N 1
ATOM 1822 C CA . SER A 1 231 ? -9.922 -13.469 4.223 1 93.94 231 SER A CA 1
ATOM 1823 C C . SER A 1 231 ? -9.555 -14.703 5.035 1 93.94 231 SER A C 1
ATOM 1825 O O . SER A 1 231 ? -9.477 -15.805 4.492 1 93.94 231 SER A O 1
ATOM 1827 N N . TYR A 1 232 ? -9.391 -14.469 6.32 1 88.62 232 TYR A N 1
ATOM 1828 C CA . TYR A 1 232 ? -9.156 -15.57 7.246 1 88.62 232 TYR A CA 1
ATOM 1829 C C . TYR A 1 232 ? -10.469 -16.062 7.844 1 88.62 232 TYR A C 1
ATOM 1831 O O . TYR A 1 232 ? -10.547 -17.188 8.344 1 88.62 232 TYR A O 1
ATOM 1839 N N . ASP A 1 233 ? -11.5 -15.273 7.734 1 91.88 233 ASP A N 1
ATOM 1840 C CA . ASP A 1 233 ? -12.781 -15.586 8.359 1 91.88 233 ASP A CA 1
ATOM 1841 C C . ASP A 1 233 ? -13.711 -16.281 7.367 1 91.88 233 ASP A C 1
ATOM 1843 O O . ASP A 1 233 ? -13.742 -15.93 6.184 1 91.88 233 ASP A O 1
ATOM 1847 N N . THR A 1 234 ? -14.398 -17.297 7.914 1 93 234 THR A N 1
ATOM 1848 C CA . THR A 1 234 ? -15.336 -18.047 7.082 1 93 234 THR A CA 1
ATOM 1849 C C . THR A 1 234 ? -16.719 -18.062 7.711 1 93 234 THR A C 1
ATOM 1851 O O . THR A 1 234 ? -16.859 -17.953 8.93 1 93 234 THR A O 1
ATOM 1854 N N . GLU A 1 235 ? -17.641 -18.031 6.887 1 92.5 235 GLU A N 1
ATOM 1855 C CA . GLU A 1 235 ? -19.047 -18.172 7.277 1 92.5 235 GLU A CA 1
ATOM 1856 C C . GLU A 1 235 ? -19.766 -19.172 6.375 1 92.5 235 GLU A C 1
ATOM 1858 O O . GLU A 1 235 ? -19.422 -19.328 5.203 1 92.5 235 GLU A O 1
ATOM 1863 N N . VAL A 1 236 ? -20.703 -19.875 6.98 1 91.06 236 VAL A N 1
ATOM 1864 C CA . VAL A 1 236 ? -21.5 -20.797 6.188 1 91.06 236 VAL A CA 1
ATOM 1865 C C . VAL A 1 236 ? -22.734 -20.078 5.633 1 91.06 236 VAL A C 1
ATOM 1867 O O . VAL A 1 236 ? -23.578 -19.609 6.395 1 91.06 236 VAL A O 1
ATOM 1870 N N . ILE A 1 237 ? -22.688 -19.922 4.41 1 87.81 237 ILE A N 1
ATOM 1871 C CA . ILE A 1 237 ? -23.812 -19.281 3.719 1 87.81 237 ILE A CA 1
ATOM 1872 C C . ILE A 1 237 ? -24.469 -20.297 2.775 1 87.81 237 ILE A C 1
ATOM 1874 O O . ILE A 1 237 ? -23.828 -20.797 1.85 1 87.81 237 ILE A O 1
ATOM 1878 N N . GLU A 1 238 ? -25.75 -20.5 2.938 1 87.19 238 GLU A N 1
ATOM 1879 C CA . GLU A 1 238 ? -26.5 -21.438 2.104 1 87.19 238 GLU A CA 1
ATOM 1880 C C . GLU A 1 238 ? -25.797 -22.781 1.998 1 87.19 238 GLU A C 1
ATOM 1882 O O . GLU A 1 238 ? -25.641 -23.312 0.9 1 87.19 238 GLU A O 1
ATOM 1887 N N . GLY A 1 239 ? -25.172 -23.25 3.016 1 84.44 239 GLY A N 1
ATOM 1888 C CA . GLY A 1 239 ? -24.594 -24.578 3.094 1 84.44 239 GLY A CA 1
ATOM 1889 C C . GLY A 1 239 ? -23.172 -24.641 2.596 1 84.44 239 GLY A C 1
ATOM 1890 O O . GLY A 1 239 ? -22.516 -25.688 2.676 1 84.44 239 GLY A O 1
ATOM 1891 N N . SER A 1 240 ? -22.703 -23.578 2.027 1 85.75 240 SER A N 1
ATOM 1892 C CA . SER A 1 240 ? -21.328 -23.578 1.547 1 85.75 240 SER A CA 1
ATOM 1893 C C . SER A 1 240 ? -20.453 -22.641 2.377 1 85.75 240 SER A C 1
ATOM 1895 O O . SER A 1 240 ? -20.922 -21.609 2.854 1 85.75 240 SER A O 1
ATOM 1897 N N . ILE A 1 241 ? -19.234 -23.094 2.537 1 87.81 241 ILE A N 1
ATOM 1898 C CA . ILE A 1 241 ? -18.281 -22.266 3.27 1 87.81 241 ILE A CA 1
ATOM 1899 C C . ILE A 1 241 ? -17.859 -21.078 2.412 1 87.81 241 ILE A C 1
ATOM 1901 O O . ILE A 1 241 ? -17.438 -21.25 1.266 1 87.81 241 ILE A O 1
ATOM 1905 N N . CYS A 1 242 ? -18.094 -19.922 2.959 1 93.25 242 CYS A N 1
ATOM 1906 C CA . CYS A 1 242 ? -17.734 -18.688 2.254 1 93.25 242 CYS A CA 1
ATOM 1907 C C . CYS A 1 242 ? -16.797 -17.828 3.098 1 93.25 242 CYS A C 1
ATOM 1909 O O . CYS A 1 242 ? -17.016 -17.656 4.297 1 93.25 242 CYS A O 1
ATOM 1911 N N . HIS A 1 243 ? -15.766 -17.422 2.471 1 96.06 243 HIS A N 1
ATOM 1912 C CA . HIS A 1 243 ? -14.867 -16.484 3.146 1 96.06 243 HIS A CA 1
ATOM 1913 C C . HIS A 1 243 ? -15.445 -15.07 3.152 1 96.06 243 HIS A C 1
ATOM 1915 O O . HIS A 1 243 ? -15.93 -14.594 2.129 1 96.06 243 HIS A O 1
ATOM 1921 N N . VAL A 1 244 ? -15.391 -14.477 4.383 1 96.44 244 VAL A N 1
ATOM 1922 C CA . VAL A 1 244 ? -16.062 -13.18 4.496 1 96.44 244 VAL A CA 1
ATOM 1923 C C . VAL A 1 244 ? -15.156 -12.203 5.238 1 96.44 244 VAL A C 1
ATOM 1925 O O . VAL A 1 244 ? -14.312 -12.609 6.039 1 96.44 244 VAL A O 1
ATOM 1928 N N . ARG A 1 245 ? -15.211 -10.945 4.891 1 96.38 245 ARG A N 1
ATOM 1929 C CA . ARG A 1 245 ? -14.625 -9.828 5.621 1 96.38 245 ARG A CA 1
ATOM 1930 C C . ARG A 1 245 ? -15.711 -8.906 6.168 1 96.38 245 ARG A C 1
ATOM 1932 O O . ARG A 1 245 ? -16.5 -8.352 5.402 1 96.38 245 ARG A O 1
ATOM 1939 N N . ARG A 1 246 ? -15.688 -8.758 7.469 1 95.12 246 ARG A N 1
ATOM 1940 C CA . ARG A 1 246 ? -16.734 -7.969 8.125 1 95.12 246 ARG A CA 1
ATOM 1941 C C . ARG A 1 246 ? -16.234 -6.555 8.422 1 95.12 246 ARG A C 1
ATOM 1943 O O . ARG A 1 246 ? -15.211 -6.375 9.078 1 95.12 246 ARG A O 1
ATOM 1950 N N . TYR A 1 247 ? -16.969 -5.594 7.895 1 95.88 247 TYR A N 1
ATOM 1951 C CA . TYR A 1 247 ? -16.75 -4.176 8.156 1 95.88 247 TYR A CA 1
ATOM 1952 C C . TYR A 1 247 ? -17.953 -3.559 8.859 1 95.88 247 TYR A C 1
ATOM 1954 O O . TYR A 1 247 ? -19.047 -4.113 8.82 1 95.88 247 TYR A O 1
ATOM 1962 N N . PRO A 1 248 ? -17.766 -2.42 9.57 1 95 248 PRO A N 1
ATOM 1963 C CA . PRO A 1 248 ? -18.906 -1.754 10.195 1 95 248 PRO A CA 1
ATOM 1964 C C . PRO A 1 248 ? -19.984 -1.366 9.195 1 95 248 PRO A C 1
ATOM 1966 O O . PRO A 1 248 ? -21.172 -1.302 9.547 1 95 248 PRO A O 1
ATOM 1969 N N . TRP A 1 249 ? -19.703 -1.209 7.941 1 94.94 249 TRP A N 1
ATOM 1970 C CA . TRP A 1 249 ? -20.656 -0.729 6.945 1 94.94 249 TRP A CA 1
ATOM 1971 C C . TRP A 1 249 ? -21.188 -1.884 6.102 1 94.94 249 TRP A C 1
ATOM 1973 O O . TRP A 1 249 ? -22.062 -1.688 5.254 1 94.94 249 TRP A O 1
ATOM 1983 N N . GLY A 1 250 ? -20.641 -3.098 6.223 1 94.88 250 GLY A N 1
ATOM 1984 C CA . GLY A 1 250 ? -21.125 -4.23 5.449 1 94.88 250 GLY A CA 1
ATOM 1985 C C . GLY A 1 250 ? -20.172 -5.422 5.484 1 94.88 250 GLY A C 1
ATOM 1986 O O . GLY A 1 250 ? -19.109 -5.355 6.09 1 94.88 250 GLY A O 1
ATOM 1987 N N . THR A 1 251 ? -20.672 -6.477 4.848 1 95.69 251 THR A N 1
ATOM 1988 C CA . THR A 1 251 ? -19.891 -7.711 4.828 1 95.69 251 THR A CA 1
ATOM 1989 C C . THR A 1 251 ? -19.547 -8.102 3.396 1 95.69 251 THR A C 1
ATOM 1991 O O . THR A 1 251 ? -20.422 -8.281 2.559 1 95.69 251 THR A O 1
ATOM 1994 N N . LEU A 1 252 ? -18.234 -8.219 3.154 1 97.06 252 LEU A N 1
ATOM 1995 C CA . LEU A 1 252 ? -17.734 -8.625 1.847 1 97.06 252 LEU A CA 1
ATOM 1996 C C . LEU A 1 252 ? -17.609 -10.141 1.758 1 97.06 252 LEU A C 1
ATOM 1998 O O . LEU A 1 252 ? -17.078 -10.781 2.668 1 97.06 252 LEU A O 1
ATOM 2002 N N . LYS A 1 253 ? -18.203 -10.641 0.724 1 96.69 253 LYS A N 1
ATOM 2003 C CA . LYS A 1 253 ? -18.094 -12.062 0.425 1 96.69 253 LYS A CA 1
ATOM 2004 C C . LYS A 1 253 ? -17.078 -12.312 -0.693 1 96.69 253 LYS A C 1
ATOM 2006 O O . LYS A 1 253 ? -17.297 -11.906 -1.836 1 96.69 253 LYS A O 1
ATOM 2011 N N . VAL A 1 254 ? -16.078 -13.07 -0.414 1 96.88 254 VAL A N 1
ATOM 2012 C CA . VAL A 1 254 ? -14.93 -13.219 -1.312 1 96.88 254 VAL A CA 1
ATOM 2013 C C . VAL A 1 254 ? -15.336 -14.031 -2.539 1 96.88 254 VAL A C 1
ATOM 2015 O O . VAL A 1 254 ? -14.906 -13.742 -3.654 1 96.88 254 VAL A O 1
ATOM 2018 N N . GLU A 1 255 ? -16.203 -15.07 -2.385 1 95 255 GLU A N 1
ATOM 2019 C CA . GLU A 1 255 ? -16.562 -15.977 -3.469 1 95 255 GLU A CA 1
ATOM 2020 C C . GLU A 1 255 ? -17.719 -15.414 -4.297 1 95 255 GLU A C 1
ATOM 2022 O O . GLU A 1 255 ? -18.078 -15.984 -5.328 1 95 255 GLU A O 1
ATOM 2027 N N . ASP A 1 256 ? -18.203 -14.305 -3.922 1 94.81 256 ASP A N 1
ATOM 2028 C CA . ASP A 1 256 ? -19.281 -13.664 -4.68 1 94.81 256 ASP A CA 1
ATOM 2029 C C . ASP A 1 256 ? -18.719 -12.914 -5.887 1 94.81 256 ASP A C 1
ATOM 2031 O O . ASP A 1 256 ? -17.938 -11.977 -5.738 1 94.81 256 ASP A O 1
ATOM 2035 N N . PRO A 1 257 ? -19.188 -13.312 -7.078 1 94 257 PRO A N 1
ATOM 2036 C CA . PRO A 1 257 ? -18.672 -12.703 -8.305 1 94 257 PRO A CA 1
ATOM 2037 C C . PRO A 1 257 ? -19 -11.211 -8.406 1 94 257 PRO A C 1
ATOM 2039 O O . PRO A 1 257 ? -18.344 -10.484 -9.148 1 94 257 PRO A O 1
ATOM 2042 N N . ASP A 1 258 ? -19.922 -10.742 -7.664 1 95 258 ASP A N 1
ATOM 2043 C CA . ASP A 1 258 ? -20.25 -9.328 -7.672 1 95 258 ASP A CA 1
ATOM 2044 C C . ASP A 1 258 ? -19.297 -8.531 -6.77 1 95 258 ASP A C 1
ATOM 2046 O O . ASP A 1 258 ? -19.203 -7.312 -6.883 1 95 258 ASP A O 1
ATOM 2050 N N . HIS A 1 259 ? -18.656 -9.289 -5.875 1 95.75 259 HIS A N 1
ATOM 2051 C CA . HIS A 1 259 ? -17.766 -8.633 -4.918 1 95.75 259 HIS A CA 1
ATOM 2052 C C . HIS A 1 259 ? -16.312 -8.711 -5.367 1 95.75 259 HIS A C 1
ATOM 2054 O O . HIS A 1 259 ? -15.547 -7.758 -5.176 1 95.75 259 HIS A O 1
ATOM 2060 N N . SER A 1 260 ? -15.961 -9.82 -5.945 1 96.19 260 SER A N 1
ATOM 2061 C CA . SER A 1 260 ? -14.555 -10.008 -6.281 1 96.19 260 SER A CA 1
ATOM 2062 C C . SER A 1 260 ? -14.383 -10.961 -7.457 1 96.19 260 SER A C 1
ATOM 2064 O O . SER A 1 260 ? -15.336 -11.641 -7.855 1 96.19 260 SER A O 1
ATOM 2066 N N . ASP A 1 261 ? -13.203 -10.977 -8.062 1 96.81 261 ASP A N 1
ATOM 2067 C CA . ASP A 1 261 ? -12.859 -11.852 -9.18 1 96.81 261 ASP A CA 1
ATOM 2068 C C . ASP A 1 261 ? -12.188 -13.133 -8.68 1 96.81 261 ASP A C 1
ATOM 2070 O O . ASP A 1 261 ? -11.562 -13.852 -9.461 1 96.81 261 ASP A O 1
ATOM 2074 N N . PHE A 1 262 ? -12.367 -13.461 -7.457 1 97.12 262 PHE A N 1
ATOM 2075 C CA . PHE A 1 262 ? -11.672 -14.578 -6.84 1 97.12 262 PHE A CA 1
ATOM 2076 C C . PHE A 1 262 ? -12.078 -15.898 -7.488 1 97.12 262 PHE A C 1
ATOM 2078 O O . PHE A 1 262 ? -11.227 -16.734 -7.805 1 97.12 262 PHE A O 1
ATOM 2085 N N . THR A 1 263 ? -13.328 -16.078 -7.637 1 94.94 263 THR A N 1
ATOM 2086 C CA . THR A 1 263 ? -13.836 -17.344 -8.172 1 94.94 263 THR A CA 1
ATOM 2087 C C . THR A 1 263 ? -13.328 -17.562 -9.594 1 94.94 263 THR A C 1
ATOM 2089 O O . THR A 1 263 ? -12.984 -18.688 -9.969 1 94.94 263 THR A O 1
ATOM 2092 N N . SER A 1 264 ? -13.305 -16.531 -10.359 1 95.12 264 SER A N 1
ATOM 2093 C CA . SER A 1 264 ? -12.789 -16.609 -11.727 1 95.12 264 SER A CA 1
ATOM 2094 C C . SER A 1 264 ? -11.305 -16.984 -11.734 1 95.12 264 SER A C 1
ATOM 2096 O O . SER A 1 264 ? -10.883 -17.844 -12.516 1 95.12 264 SER A O 1
ATOM 2098 N N . LEU A 1 265 ? -10.562 -16.328 -10.922 1 96.19 265 LEU A N 1
ATOM 2099 C CA . LEU A 1 265 ? -9.133 -16.609 -10.828 1 96.19 265 LEU A CA 1
ATOM 2100 C C . LEU A 1 265 ? -8.883 -18.047 -10.359 1 96.19 265 LEU A C 1
ATOM 2102 O O . LEU A 1 265 ? -8.016 -18.734 -10.898 1 96.19 265 LEU A O 1
ATOM 2106 N N . ARG A 1 266 ? -9.609 -18.453 -9.367 1 94.69 266 ARG A N 1
ATOM 2107 C CA . ARG A 1 266 ? -9.461 -19.797 -8.844 1 94.69 266 ARG A CA 1
ATOM 2108 C C . ARG A 1 266 ? -9.758 -20.844 -9.93 1 94.69 266 ARG A C 1
ATOM 2110 O O . ARG A 1 266 ? -9.047 -21.844 -10.047 1 94.69 266 ARG A O 1
ATOM 2117 N N . ASN A 1 267 ? -10.75 -20.609 -10.695 1 92.81 267 ASN A N 1
ATOM 2118 C CA . ASN A 1 267 ? -11.117 -21.516 -11.781 1 92.81 267 ASN A CA 1
ATOM 2119 C C . ASN A 1 267 ? -10.016 -21.578 -12.844 1 92.81 267 ASN A C 1
ATOM 2121 O O . ASN A 1 267 ? -9.773 -22.641 -13.414 1 92.81 267 ASN A O 1
ATOM 2125 N N . VAL A 1 268 ? -9.406 -20.484 -13.094 1 94.06 268 VAL A N 1
ATOM 2126 C CA . VAL A 1 268 ? -8.32 -20.438 -14.07 1 94.06 268 VAL A CA 1
ATOM 2127 C C . VAL A 1 268 ? -7.133 -21.25 -13.562 1 94.06 268 VAL A C 1
ATOM 2129 O O . VAL A 1 268 ? -6.578 -22.078 -14.289 1 94.06 268 VAL A O 1
ATOM 2132 N N . LEU A 1 269 ? -6.805 -21.125 -12.32 1 95.31 269 LEU A N 1
ATOM 2133 C CA . LEU A 1 269 ? -5.605 -21.719 -11.742 1 95.31 269 LEU A CA 1
ATOM 2134 C C . LEU A 1 269 ? -5.785 -23.203 -11.531 1 95.31 269 LEU A C 1
ATOM 2136 O O . LEU A 1 269 ? -4.867 -24 -11.781 1 95.31 269 LEU A O 1
ATOM 2140 N N . PHE A 1 270 ? -6.996 -23.578 -11.102 1 93.06 270 PHE A N 1
ATOM 2141 C CA . PHE A 1 270 ? -7.172 -24.969 -10.672 1 93.06 270 PHE A CA 1
ATOM 2142 C C . PHE A 1 270 ? -8.07 -25.719 -11.648 1 93.06 270 PHE A C 1
ATOM 2144 O O . PHE A 1 270 ? -8.281 -26.922 -11.5 1 93.06 270 PHE A O 1
ATOM 2151 N N . GLY A 1 271 ? -8.461 -25.094 -12.672 1 89.5 271 GLY A N 1
ATOM 2152 C CA . GLY A 1 271 ? -9.406 -25.75 -13.555 1 89.5 271 GLY A CA 1
ATOM 2153 C C . GLY A 1 271 ? -9.07 -25.578 -15.023 1 89.5 271 GLY A C 1
ATOM 2154 O O . GLY A 1 271 ? -8.234 -26.312 -15.562 1 89.5 271 GLY A O 1
ATOM 2155 N N . SER A 1 272 ? -9.438 -24.531 -15.578 1 88.56 272 SER A N 1
ATOM 2156 C CA . SER A 1 272 ? -9.492 -24.375 -17.031 1 88.56 272 SER A CA 1
ATOM 2157 C C . SER A 1 272 ? -8.094 -24.25 -17.625 1 88.56 272 SER A C 1
ATOM 2159 O O . SER A 1 272 ? -7.844 -24.672 -18.75 1 88.56 272 SER A O 1
ATOM 2161 N N . HIS A 1 273 ? -7.184 -23.641 -16.906 1 93.19 273 HIS A N 1
ATOM 2162 C CA . HIS A 1 273 ? -5.914 -23.312 -17.547 1 93.19 273 HIS A CA 1
ATOM 2163 C C . HIS A 1 273 ? -4.746 -23.969 -16.828 1 93.19 273 HIS A C 1
ATOM 2165 O O . HIS A 1 273 ? -3.584 -23.688 -17.125 1 93.19 273 HIS A O 1
ATOM 2171 N N . LEU A 1 274 ? -5.059 -24.859 -15.953 1 93.56 274 LEU A N 1
ATOM 2172 C CA . LEU A 1 274 ? -4.012 -25.5 -15.164 1 93.56 274 LEU A CA 1
ATOM 2173 C C . LEU A 1 274 ? -3.008 -26.219 -16.062 1 93.56 274 LEU A C 1
ATOM 2175 O O . LEU A 1 274 ? -1.802 -25.984 -15.961 1 93.56 274 LEU A O 1
ATOM 2179 N N . GLN A 1 275 ? -3.523 -27.047 -16.953 1 91.81 275 GLN A N 1
ATOM 2180 C CA . GLN A 1 275 ? -2.652 -27.828 -17.812 1 91.81 275 GLN A CA 1
ATOM 2181 C C . GLN A 1 275 ? -1.923 -26.938 -18.812 1 91.81 275 GLN A C 1
ATOM 2183 O O . GLN A 1 275 ? -0.755 -27.172 -19.141 1 91.81 275 GLN A O 1
ATOM 2188 N N . GLU A 1 276 ? -2.592 -25.953 -19.25 1 92.56 276 GLU A N 1
ATOM 2189 C CA . GLU A 1 276 ? -1.981 -25.016 -20.188 1 92.56 276 GLU A CA 1
ATOM 2190 C C . GLU A 1 276 ? -0.82 -24.266 -19.562 1 92.56 276 GLU A C 1
ATOM 2192 O O . GLU A 1 276 ? 0.196 -24.016 -20.203 1 92.56 276 GLU A O 1
ATOM 2197 N N . LEU A 1 277 ? -0.989 -23.906 -18.359 1 96.19 277 LEU A N 1
ATOM 2198 C CA . LEU A 1 277 ? 0.065 -23.203 -17.641 1 96.19 277 LEU A CA 1
ATOM 2199 C C . LEU A 1 277 ? 1.297 -24.094 -17.484 1 96.19 277 LEU A C 1
ATOM 2201 O O . LEU A 1 277 ? 2.424 -23.641 -17.688 1 96.19 277 LEU A O 1
ATOM 2205 N N . LYS A 1 278 ? 1.084 -25.281 -17.203 1 94.88 278 LYS A N 1
ATOM 2206 C CA . LYS A 1 278 ? 2.178 -26.25 -17.062 1 94.88 278 LYS A CA 1
ATOM 2207 C C . LYS A 1 278 ? 2.883 -26.469 -18.391 1 94.88 278 LYS A C 1
ATOM 2209 O O . LYS A 1 278 ? 4.113 -26.5 -18.453 1 94.88 278 LYS A O 1
ATOM 2214 N N . ASP A 1 279 ? 2.096 -26.609 -19.406 1 94.19 279 ASP A N 1
ATOM 2215 C CA . ASP A 1 279 ? 2.648 -26.859 -20.734 1 94.19 279 ASP A CA 1
ATOM 2216 C C . ASP A 1 279 ? 3.457 -25.672 -21.234 1 94.19 279 ASP A C 1
ATOM 2218 O O . ASP A 1 279 ? 4.527 -25.844 -21.828 1 94.19 279 ASP A O 1
ATOM 2222 N N . THR A 1 280 ? 2.914 -24.516 -21.031 1 94.62 280 THR A N 1
ATOM 2223 C CA . THR A 1 280 ? 3.613 -23.297 -21.453 1 94.62 280 THR A CA 1
ATOM 2224 C C . THR A 1 280 ? 4.945 -23.172 -20.719 1 94.62 280 THR A C 1
ATOM 2226 O O . THR A 1 280 ? 5.945 -22.75 -21.312 1 94.62 280 THR A O 1
ATOM 2229 N N . THR A 1 281 ? 4.961 -23.5 -19.469 1 96.25 281 THR A N 1
ATOM 2230 C CA . THR A 1 281 ? 6.191 -23.438 -18.672 1 96.25 281 THR A CA 1
ATOM 2231 C C . THR A 1 281 ? 7.238 -24.391 -19.25 1 96.25 281 THR A C 1
ATOM 2233 O O . THR A 1 281 ? 8.406 -24.031 -19.391 1 96.25 281 THR A O 1
ATOM 2236 N N . HIS A 1 282 ? 6.793 -25.516 -19.656 1 94.12 282 HIS A N 1
ATOM 2237 C CA . HIS A 1 282 ? 7.719 -26.531 -20.141 1 94.12 282 HIS A CA 1
ATOM 2238 C C . HIS A 1 282 ? 8.141 -26.25 -21.578 1 94.12 282 HIS A C 1
ATOM 2240 O O . HIS A 1 282 ? 9.328 -26.219 -21.891 1 94.12 282 HIS A O 1
ATOM 2246 N N . THR A 1 283 ? 7.246 -26 -22.438 1 93.88 283 THR A N 1
ATOM 2247 C CA . THR A 1 283 ? 7.5 -25.984 -23.875 1 93.88 283 THR A CA 1
ATOM 2248 C C . THR A 1 283 ? 8.055 -24.625 -24.297 1 93.88 283 THR A C 1
ATOM 2250 O O . THR A 1 283 ? 8.836 -24.531 -25.25 1 93.88 283 THR A O 1
ATOM 2253 N N . LEU A 1 284 ? 7.727 -23.641 -23.594 1 94.19 284 LEU A N 1
ATOM 2254 C CA . LEU A 1 284 ? 8.133 -22.312 -24.047 1 94.19 284 LEU A CA 1
ATOM 2255 C C . LEU A 1 284 ? 9.188 -21.719 -23.125 1 94.19 284 LEU A C 1
ATOM 2257 O O . LEU A 1 284 ? 10.32 -21.484 -23.547 1 94.19 284 LEU A O 1
ATOM 2261 N N . LEU A 1 285 ? 8.852 -21.594 -21.891 1 95.5 285 LEU A N 1
ATOM 2262 C CA . LEU A 1 285 ? 9.719 -20.875 -20.969 1 95.5 285 LEU A CA 1
ATOM 2263 C C . LEU A 1 285 ? 10.977 -21.672 -20.656 1 95.5 285 LEU A C 1
ATOM 2265 O O . LEU A 1 285 ? 12.094 -21.172 -20.828 1 95.5 285 LEU A O 1
ATOM 2269 N N . TYR A 1 286 ? 10.766 -22.891 -20.266 1 95.5 286 TYR A N 1
ATOM 2270 C CA . TYR A 1 286 ? 11.898 -23.734 -19.938 1 95.5 286 TYR A CA 1
ATOM 2271 C C . TYR A 1 286 ? 12.75 -24.016 -21.172 1 95.5 286 TYR A C 1
ATOM 2273 O O . TYR A 1 286 ? 13.977 -23.953 -21.109 1 95.5 286 TYR A O 1
ATOM 2281 N N . GLU A 1 287 ? 12.109 -24.281 -22.266 1 94.31 287 GLU A N 1
ATOM 2282 C CA . GLU A 1 287 ? 12.836 -24.609 -23.484 1 94.31 287 GLU A CA 1
ATOM 2283 C C . GLU A 1 287 ? 13.656 -23.422 -23.969 1 94.31 287 GLU A C 1
ATOM 2285 O O . GLU A 1 287 ? 14.773 -23.594 -24.469 1 94.31 287 GLU A O 1
ATOM 2290 N N . ASN A 1 288 ? 13.125 -22.297 -23.875 1 93.25 288 ASN A N 1
ATOM 2291 C CA . ASN A 1 288 ? 13.875 -21.109 -24.234 1 93.25 288 ASN A CA 1
ATOM 2292 C C . ASN A 1 288 ? 15.102 -20.922 -23.359 1 93.25 288 ASN A C 1
ATOM 2294 O O . ASN A 1 288 ? 16.172 -20.547 -23.844 1 93.25 288 ASN A O 1
ATOM 2298 N N . TYR A 1 289 ? 14.922 -21.172 -22.109 1 94.56 289 TYR A N 1
ATOM 2299 C CA . TYR A 1 289 ? 16.031 -21.062 -21.172 1 94.56 289 TYR A CA 1
ATOM 2300 C C . TYR A 1 289 ? 17.094 -22.109 -21.469 1 94.56 289 TYR A C 1
ATOM 2302 O O . TYR A 1 289 ? 18.297 -21.797 -21.484 1 94.56 289 TYR A O 1
ATOM 2310 N N . ARG A 1 290 ? 16.672 -23.281 -21.672 1 91.94 290 ARG A N 1
ATOM 2311 C CA . ARG A 1 290 ? 17.562 -24.406 -21.969 1 91.94 290 ARG A CA 1
ATOM 2312 C C . ARG A 1 290 ? 18.391 -24.141 -23.219 1 91.94 290 ARG A C 1
ATOM 2314 O O . ARG A 1 290 ? 19.594 -24.344 -23.219 1 91.94 290 ARG A O 1
ATOM 2321 N N . ARG A 1 291 ? 17.781 -23.625 -24.234 1 90.94 291 ARG A N 1
ATOM 2322 C CA . ARG A 1 291 ? 18.453 -23.328 -25.5 1 90.94 291 ARG A CA 1
ATOM 2323 C C . ARG A 1 291 ? 19.5 -22.234 -25.297 1 90.94 291 ARG A C 1
ATOM 2325 O O . ARG A 1 291 ? 20.609 -22.312 -25.844 1 90.94 291 ARG A O 1
ATOM 2332 N N . SER A 1 292 ? 19.141 -21.281 -24.547 1 90.44 292 SER A N 1
ATOM 2333 C CA . SER A 1 292 ? 20.062 -20.172 -24.297 1 90.44 292 SER A CA 1
ATOM 2334 C C . SER A 1 292 ? 21.266 -20.625 -23.469 1 90.44 292 SER A C 1
ATOM 2336 O O . SER A 1 292 ? 22.375 -20.172 -23.703 1 90.44 292 SER A O 1
ATOM 2338 N N . LYS A 1 293 ? 21.078 -21.5 -22.578 1 88.06 293 LYS A N 1
ATOM 2339 C CA . LYS A 1 293 ? 22.125 -22 -21.688 1 88.06 293 LYS A CA 1
ATOM 2340 C C . LYS A 1 293 ? 23.078 -22.938 -22.438 1 88.06 293 LYS A C 1
ATOM 2342 O O . LYS A 1 293 ? 24.297 -22.875 -22.25 1 88.06 293 LYS A O 1
ATOM 2347 N N . LEU A 1 294 ? 22.531 -23.703 -23.234 1 86.19 294 LEU A N 1
ATOM 2348 C CA . LEU A 1 294 ? 23.328 -24.672 -23.984 1 86.19 294 LEU A CA 1
ATOM 2349 C C . LEU A 1 294 ? 24.094 -23.984 -25.109 1 86.19 294 LEU A C 1
ATOM 2351 O O . LEU A 1 294 ? 25.219 -24.391 -25.438 1 86.19 294 LEU A O 1
ATOM 2355 N N . ALA A 1 295 ? 23.516 -22.922 -25.672 1 81.75 295 ALA A N 1
ATOM 2356 C CA . ALA A 1 295 ? 24.188 -22.156 -26.703 1 81.75 295 ALA A CA 1
ATOM 2357 C C . ALA A 1 295 ? 25.391 -21.406 -26.141 1 81.75 295 ALA A C 1
ATOM 2359 O O . ALA A 1 295 ? 26.422 -21.312 -26.797 1 81.75 295 ALA A O 1
ATOM 2360 N N . THR A 1 296 ? 25.266 -20.891 -24.984 1 76.25 296 THR A N 1
ATOM 2361 C CA . THR A 1 296 ? 26.344 -20.156 -24.344 1 76.25 296 THR A CA 1
ATOM 2362 C C . THR A 1 296 ? 27.484 -21.109 -23.953 1 76.25 296 THR A C 1
ATOM 2364 O O . THR A 1 296 ? 28.656 -20.75 -24.062 1 76.25 296 THR A O 1
ATOM 2367 N N . THR A 1 297 ? 27.172 -22.266 -23.5 1 69.94 297 THR A N 1
ATOM 2368 C CA . THR A 1 297 ? 28.188 -23.25 -23.125 1 69.94 297 THR A CA 1
ATOM 2369 C C . THR A 1 297 ? 28.938 -23.75 -24.359 1 69.94 297 THR A C 1
ATOM 2371 O O . THR A 1 297 ? 30.156 -23.922 -24.312 1 69.94 297 THR A O 1
ATOM 2374 N N . GLU A 1 298 ? 28.188 -23.922 -25.406 1 61.09 298 GLU A N 1
ATOM 2375 C CA . GLU A 1 298 ? 28.828 -24.344 -26.641 1 61.09 298 GLU A CA 1
ATOM 2376 C C . GLU A 1 298 ? 29.703 -23.234 -27.219 1 61.09 298 GLU A C 1
ATOM 2378 O O . GLU A 1 298 ? 30.781 -23.5 -27.766 1 61.09 298 GLU A O 1
ATOM 2383 N N . GLY A 1 299 ? 29.141 -21.969 -27.078 1 52.34 299 GLY A N 1
ATOM 2384 C CA . GLY A 1 299 ? 29.984 -20.859 -27.531 1 52.34 299 GLY A CA 1
ATOM 2385 C C . GLY A 1 299 ? 31.25 -20.703 -26.719 1 52.34 299 GLY A C 1
ATOM 2386 O O . GLY A 1 299 ? 32.312 -20.359 -27.25 1 52.34 299 GLY A O 1
ATOM 2387 N N . MET A 1 300 ? 31.078 -20.906 -25.5 1 52 300 MET A N 1
ATOM 2388 C CA . MET A 1 300 ? 32.281 -20.859 -24.656 1 52 300 MET A CA 1
ATOM 2389 C C . MET A 1 300 ? 33.188 -22.031 -24.984 1 52 300 MET A C 1
ATOM 2391 O O . MET A 1 300 ? 34.438 -21.875 -25 1 52 300 MET A O 1
ATOM 2395 N N . ASN A 1 301 ? 32.594 -23.125 -25.328 1 51.88 301 ASN A N 1
ATOM 2396 C CA . ASN A 1 301 ? 33.406 -24.25 -25.734 1 51.88 301 ASN A CA 1
ATOM 2397 C C . ASN A 1 301 ? 33.969 -24.078 -27.141 1 51.88 301 ASN A C 1
ATOM 2399 O O . ASN A 1 301 ? 35.094 -24.516 -27.438 1 51.88 301 ASN A O 1
ATOM 2403 N N . SER A 1 302 ? 33.188 -23.422 -28.016 1 48.34 302 SER A N 1
ATOM 2404 C CA . SER A 1 302 ? 33.719 -23.203 -29.359 1 48.34 302 SER A CA 1
ATOM 2405 C C . SER A 1 302 ? 34.812 -22.141 -29.375 1 48.34 302 SER A C 1
ATOM 2407 O O . SER A 1 302 ? 35.719 -22.172 -30.203 1 48.34 302 SER A O 1
ATOM 2409 N N . ILE A 1 303 ? 34.656 -21.078 -28.562 1 43.91 303 ILE A N 1
ATOM 2410 C CA . ILE A 1 303 ? 35.719 -20.078 -28.5 1 43.91 303 ILE A CA 1
ATOM 2411 C C . ILE A 1 303 ? 36.969 -20.688 -27.891 1 43.91 303 ILE A C 1
ATOM 2413 O O . ILE A 1 303 ? 38.094 -20.375 -28.281 1 43.91 303 ILE A O 1
ATOM 2417 N N . ASN A 1 304 ? 36.844 -21.469 -26.969 1 41.66 304 ASN A N 1
ATOM 2418 C CA . ASN A 1 304 ? 38.031 -22.078 -26.438 1 41.66 304 ASN A CA 1
ATOM 2419 C C . ASN A 1 304 ? 38.688 -23.031 -27.438 1 41.66 304 ASN A C 1
ATOM 2421 O O . ASN A 1 304 ? 39.906 -23.266 -27.391 1 41.66 304 ASN A O 1
ATOM 2425 N N . SER A 1 305 ? 37.938 -23.578 -28.438 1 37.72 305 SER A N 1
ATOM 2426 C CA . SER A 1 305 ? 38.625 -24.406 -29.438 1 37.72 305 SER A CA 1
ATOM 2427 C C . SER A 1 305 ? 39.281 -23.547 -30.516 1 37.72 305 SER A C 1
ATOM 2429 O O . SER A 1 305 ? 40.062 -24.062 -31.328 1 37.72 305 SER A O 1
ATOM 2431 N N . ARG A 1 306 ? 38.719 -22.375 -30.797 1 37.91 306 ARG A N 1
ATOM 2432 C CA . ARG A 1 306 ? 39.312 -21.609 -31.875 1 37.91 306 ARG A CA 1
ATOM 2433 C C . ARG A 1 306 ? 40.625 -20.984 -31.438 1 37.91 306 ARG A C 1
ATOM 2435 O O . ARG A 1 306 ? 41.438 -20.547 -32.281 1 37.91 306 ARG A O 1
ATOM 2442 N N . VAL A 1 307 ? 40.781 -20.641 -30.203 1 38.12 307 VAL A N 1
ATOM 2443 C CA . VAL A 1 307 ? 42 -19.906 -29.828 1 38.12 307 VAL A CA 1
ATOM 2444 C C . VAL A 1 307 ? 43.219 -20.812 -29.938 1 38.12 307 VAL A C 1
ATOM 2446 O O . VAL A 1 307 ? 44.344 -20.344 -29.953 1 38.12 307 VAL A O 1
ATOM 2449 N N . VAL A 1 308 ? 43 -22.125 -29.953 1 35.47 308 VAL A N 1
ATOM 2450 C CA . VAL A 1 308 ? 44.25 -22.891 -29.906 1 35.47 308 VAL A CA 1
ATOM 2451 C C . VAL A 1 308 ? 44.875 -22.922 -31.297 1 35.47 308 VAL A C 1
ATOM 2453 O O . VAL A 1 308 ? 46.062 -23.234 -31.438 1 35.47 308 VAL A O 1
ATOM 2456 N N . ALA A 1 309 ? 44.062 -22.859 -32.375 1 32.59 309 ALA A N 1
ATOM 2457 C CA . ALA A 1 309 ? 44.688 -23.375 -33.562 1 32.59 309 ALA A CA 1
ATOM 2458 C C . ALA A 1 309 ? 45.719 -22.375 -34.125 1 32.59 309 ALA A C 1
ATOM 2460 O O . ALA A 1 309 ? 46.75 -22.75 -34.688 1 32.59 309 ALA A O 1
ATOM 2461 N N . SER A 1 310 ? 45.312 -21.156 -34.438 1 31.81 310 SER A N 1
ATOM 2462 C CA . SER A 1 310 ? 46 -20.484 -35.531 1 31.81 310 SER A CA 1
ATOM 2463 C C . SER A 1 310 ? 47.281 -19.797 -35.094 1 31.81 310 SER A C 1
ATOM 2465 O O . SER A 1 310 ? 47.781 -18.922 -35.781 1 31.81 310 SER A O 1
ATOM 2467 N N . VAL A 1 311 ? 47.719 -19.891 -33.812 1 33.66 311 VAL A N 1
ATOM 2468 C CA . VAL A 1 311 ? 48.875 -19.047 -33.562 1 33.66 311 VAL A CA 1
ATOM 2469 C C . VAL A 1 311 ? 50.094 -19.578 -34.281 1 33.66 311 VAL A C 1
ATOM 2471 O O . VAL A 1 311 ? 50.594 -20.641 -33.938 1 33.66 311 VAL A O 1
ATOM 2474 N N . GLY A 1 312 ? 50.094 -19.562 -35.625 1 30.08 312 GLY A N 1
ATOM 2475 C CA . GLY A 1 312 ? 51.312 -19.844 -36.375 1 30.08 312 GLY A CA 1
ATOM 2476 C C . GLY A 1 312 ? 52.5 -19.016 -35.906 1 30.08 312 GLY A C 1
ATOM 2477 O O . GLY A 1 312 ? 52.344 -17.969 -35.281 1 30.08 312 GLY A O 1
ATOM 2478 N N . PRO A 1 313 ? 53.781 -19.625 -35.844 1 32.81 313 PRO A N 1
ATOM 2479 C CA . PRO A 1 313 ? 55.062 -19.156 -35.281 1 32.81 313 PRO A CA 1
ATOM 2480 C C . PRO A 1 313 ? 55.594 -17.891 -35.938 1 32.81 313 PRO A C 1
ATOM 2482 O O . PRO A 1 313 ? 56.719 -17.5 -35.719 1 32.81 313 PRO A O 1
ATOM 2485 N N . THR A 1 314 ? 54.938 -17.062 -36.656 1 28.75 314 THR A N 1
ATOM 2486 C CA . THR A 1 314 ? 55.688 -16.109 -37.469 1 28.75 314 THR A CA 1
ATOM 2487 C C . THR A 1 314 ? 56.594 -15.266 -36.594 1 28.75 314 THR A C 1
ATOM 2489 O O . THR A 1 314 ? 56.188 -14.711 -35.594 1 28.75 314 THR A O 1
ATOM 2492 N N . THR A 1 315 ? 58.062 -15.383 -36.781 1 28.16 315 THR A N 1
ATOM 2493 C CA . THR A 1 315 ? 59.344 -14.93 -36.25 1 28.16 315 THR A CA 1
ATOM 2494 C C . THR A 1 315 ? 59.438 -13.406 -36.312 1 28.16 315 THR A C 1
ATOM 2496 O O . THR A 1 315 ? 60.5 -12.844 -36 1 28.16 315 THR A O 1
ATOM 2499 N N . THR A 1 316 ? 58.688 -12.711 -37 1 28.31 316 THR A N 1
ATOM 2500 C CA . THR A 1 316 ? 59.219 -11.391 -37.344 1 28.31 316 THR A CA 1
ATOM 2501 C C . THR A 1 316 ? 59.625 -10.633 -36.094 1 28.31 316 THR A C 1
ATOM 2503 O O . THR A 1 316 ? 58.875 -10.625 -35.094 1 28.31 316 THR A O 1
ATOM 2506 N N . HIS A 1 317 ? 61 -10.242 -35.938 1 26.69 317 HIS A N 1
ATOM 2507 C CA . HIS A 1 317 ? 61.906 -9.586 -35 1 26.69 317 HIS A CA 1
ATOM 2508 C C . HIS A 1 317 ? 61.375 -8.234 -34.562 1 26.69 317 HIS A C 1
ATOM 2510 O O . HIS A 1 317 ? 62.062 -7.453 -33.938 1 26.69 317 HIS A O 1
ATOM 2516 N N . SER A 1 318 ? 60.5 -7.668 -35.281 1 26.8 318 SER A N 1
ATOM 2517 C CA . SER A 1 318 ? 60.438 -6.227 -35.031 1 26.8 318 SER A CA 1
ATOM 2518 C C . SER A 1 318 ? 60.438 -5.918 -33.562 1 26.8 318 SER A C 1
ATOM 2520 O O . SER A 1 318 ? 59.844 -6.672 -32.75 1 26.8 318 SER A O 1
ATOM 2522 N N . ASN A 1 319 ? 61.469 -5.082 -33.125 1 26.58 319 ASN A N 1
ATOM 2523 C CA . ASN A 1 319 ? 61.875 -4.496 -31.844 1 26.58 319 ASN A CA 1
ATOM 2524 C C . ASN A 1 319 ? 60.688 -3.947 -31.078 1 26.58 319 ASN A C 1
ATOM 2526 O O . ASN A 1 319 ? 60.844 -3.039 -30.25 1 26.58 319 ASN A O 1
ATOM 2530 N N . THR A 1 320 ? 59.625 -4.004 -31.672 1 25.08 320 THR A N 1
ATOM 2531 C CA . THR A 1 320 ? 58.625 -3.174 -30.984 1 25.08 320 THR A CA 1
ATOM 2532 C C . THR A 1 320 ? 58.625 -3.465 -29.484 1 25.08 320 THR A C 1
ATOM 2534 O O . THR A 1 320 ? 58.594 -4.625 -29.062 1 25.08 320 THR A O 1
ATOM 2537 N N . ALA A 1 321 ? 59.125 -2.432 -28.75 1 25.03 321 ALA A N 1
ATOM 2538 C CA . ALA A 1 321 ? 59.281 -2.434 -27.297 1 25.03 321 ALA A CA 1
ATOM 2539 C C . ALA A 1 321 ? 58.156 -3.213 -26.625 1 25.03 321 ALA A C 1
ATOM 2541 O O . ALA A 1 321 ? 56.969 -2.979 -26.906 1 25.03 321 ALA A O 1
ATOM 2542 N N . ALA A 1 322 ? 58.375 -4.414 -26.297 1 25.11 322 ALA A N 1
ATOM 2543 C CA . ALA A 1 322 ? 57.594 -5.371 -25.516 1 25.11 322 ALA A CA 1
ATOM 2544 C C . ALA A 1 322 ? 56.906 -4.688 -24.344 1 25.11 322 ALA A C 1
ATOM 2546 O O . ALA A 1 322 ? 57.562 -4.277 -23.375 1 25.11 322 ALA A O 1
ATOM 2547 N N . VAL A 1 323 ? 56.188 -3.668 -24.672 1 26.22 323 VAL A N 1
ATOM 2548 C CA . VAL A 1 323 ? 55.656 -3.148 -23.422 1 26.22 323 VAL A CA 1
ATOM 2549 C C . VAL A 1 323 ? 55.312 -4.305 -22.484 1 26.22 323 VAL A C 1
ATOM 2551 O O . VAL A 1 323 ? 54.781 -5.328 -22.922 1 26.22 323 VAL A O 1
ATOM 2554 N N . PRO A 1 324 ? 56.094 -4.434 -21.484 1 24.02 324 PRO A N 1
ATOM 2555 C CA . PRO A 1 324 ? 55.906 -5.551 -20.562 1 24.02 324 PRO A CA 1
ATOM 2556 C C . PRO A 1 324 ? 54.438 -5.902 -20.359 1 24.02 324 PRO A C 1
ATOM 2558 O O . PRO A 1 324 ? 53.562 -5.008 -20.297 1 24.02 324 PRO A O 1
ATOM 2561 N N . ALA A 1 325 ? 53.969 -6.895 -21 1 23.45 325 ALA A N 1
ATOM 2562 C CA . ALA A 1 325 ? 52.688 -7.543 -20.75 1 23.45 325 ALA A CA 1
ATOM 2563 C C . ALA A 1 325 ? 52.344 -7.535 -19.266 1 23.45 325 ALA A C 1
ATOM 2565 O O . ALA A 1 325 ? 53.031 -8.18 -18.453 1 23.45 325 ALA A O 1
ATOM 2566 N N . VAL A 1 326 ? 52.125 -6.398 -18.734 1 23.45 326 VAL A N 1
ATOM 2567 C CA . VAL A 1 326 ? 51.688 -6.484 -17.328 1 23.45 326 VAL A CA 1
ATOM 2568 C C . VAL A 1 326 ? 50.812 -7.707 -17.141 1 23.45 326 VAL A C 1
ATOM 2570 O O . VAL A 1 326 ? 49.781 -7.855 -17.812 1 23.45 326 VAL A O 1
ATOM 2573 N N . ASN A 1 327 ? 51.344 -8.875 -16.922 1 22.61 327 ASN A N 1
ATOM 2574 C CA . ASN A 1 327 ? 50.75 -10.133 -16.438 1 22.61 327 ASN A CA 1
ATOM 2575 C C . ASN A 1 327 ? 49.625 -9.891 -15.445 1 22.61 327 ASN A C 1
ATOM 2577 O O . ASN A 1 327 ? 49.875 -9.75 -14.242 1 22.61 327 ASN A O 1
ATOM 2581 N N . LEU A 1 328 ? 48.844 -8.977 -15.633 1 24.5 328 LEU A N 1
ATOM 2582 C CA . LEU A 1 328 ? 47.719 -8.836 -14.703 1 24.5 328 LEU A CA 1
ATOM 2583 C C . LEU A 1 328 ? 47 -10.164 -14.5 1 24.5 328 LEU A C 1
ATOM 2585 O O . LEU A 1 328 ? 45.906 -10.359 -15 1 24.5 328 LEU A O 1
ATOM 2589 N N . LEU A 1 329 ? 47.625 -11.336 -14.773 1 24.16 329 LEU A N 1
ATOM 2590 C CA . LEU A 1 329 ? 47.125 -12.711 -14.672 1 24.16 329 LEU A CA 1
ATOM 2591 C C . LEU A 1 329 ? 46.281 -12.906 -13.406 1 24.16 329 LEU A C 1
ATOM 2593 O O . LEU A 1 329 ? 45.188 -13.445 -13.461 1 24.16 329 LEU A O 1
ATOM 2597 N N . ASN A 1 330 ? 46.969 -13.273 -12.273 1 24.73 330 ASN A N 1
ATOM 2598 C CA . ASN A 1 330 ? 46.656 -14.141 -11.141 1 24.73 330 ASN A CA 1
ATOM 2599 C C . ASN A 1 330 ? 45.656 -13.469 -10.203 1 24.73 330 ASN A C 1
ATOM 2601 O O . ASN A 1 330 ? 45.375 -13.969 -9.109 1 24.73 330 ASN A O 1
ATOM 2605 N N . SER A 1 331 ? 45.625 -12.211 -10.102 1 27.05 331 SER A N 1
ATOM 2606 C CA . SER A 1 331 ? 45 -11.812 -8.859 1 27.05 331 SER A CA 1
ATOM 2607 C C . SER A 1 331 ? 43.531 -12.211 -8.852 1 27.05 331 SER A C 1
ATOM 2609 O O . SER A 1 331 ? 42.688 -11.508 -9.406 1 27.05 331 SER A O 1
ATOM 2611 N N . GLU A 1 332 ? 43.281 -13.484 -8.969 1 27.97 332 GLU A N 1
ATOM 2612 C CA . GLU A 1 332 ? 41.969 -14.086 -8.766 1 27.97 332 GLU A CA 1
ATOM 2613 C C . GLU A 1 332 ? 41.312 -13.586 -7.48 1 27.97 332 GLU A C 1
ATOM 2615 O O . GLU A 1 332 ? 41.844 -13.797 -6.387 1 27.97 332 GLU A O 1
ATOM 2620 N N . PRO A 1 333 ? 40.875 -12.469 -7.328 1 29.25 333 PRO A N 1
ATOM 2621 C CA . PRO A 1 333 ? 40.312 -12.195 -6 1 29.25 333 PRO A CA 1
ATOM 2622 C C . PRO A 1 333 ? 39.531 -13.367 -5.43 1 29.25 333 PRO A C 1
ATOM 2624 O O . PRO A 1 333 ? 38.781 -14.031 -6.156 1 29.25 333 PRO A O 1
ATOM 2627 N N . SER A 1 334 ? 40.094 -14.117 -4.422 1 30.31 334 SER A N 1
ATOM 2628 C CA . SER A 1 334 ? 39.594 -15.219 -3.598 1 30.31 334 SER A CA 1
ATOM 2629 C C . SER A 1 334 ? 38.156 -14.992 -3.17 1 30.31 334 SER A C 1
ATOM 2631 O O . SER A 1 334 ? 37.875 -14.086 -2.381 1 30.31 334 SER A O 1
ATOM 2633 N N . PHE A 1 335 ? 37.281 -14.938 -3.904 1 29.8 335 PHE A N 1
ATOM 2634 C CA . PHE A 1 335 ? 35.875 -15.211 -3.59 1 29.8 335 PHE A CA 1
ATOM 2635 C C . PHE A 1 335 ? 35.75 -16.391 -2.643 1 29.8 335 PHE A C 1
ATOM 2637 O O . PHE A 1 335 ? 34.656 -16.922 -2.439 1 29.8 335 PHE A O 1
ATOM 2644 N N . THR A 1 336 ? 36.812 -17.047 -2.178 1 33.03 336 THR A N 1
ATOM 2645 C CA . THR A 1 336 ? 36.875 -18.188 -1.266 1 33.03 336 THR A CA 1
ATOM 2646 C C . THR A 1 336 ? 36.188 -17.859 0.059 1 33.03 336 THR A C 1
ATOM 2648 O O . THR A 1 336 ? 35.562 -18.719 0.671 1 33.03 336 THR A O 1
ATOM 2651 N N . VAL A 1 337 ? 36.625 -16.828 0.807 1 33 337 VAL A N 1
ATOM 2652 C CA . VAL A 1 337 ? 36.406 -16.875 2.248 1 33 337 VAL A CA 1
ATOM 2653 C C . VAL A 1 337 ? 34.906 -16.719 2.537 1 33 337 VAL A C 1
ATOM 2655 O O . VAL A 1 337 ? 34.375 -15.609 2.418 1 33 337 VAL A O 1
ATOM 2658 N N . ILE A 1 338 ? 34.031 -17.312 1.8 1 36.56 338 ILE A N 1
ATOM 2659 C CA . ILE A 1 338 ? 32.812 -17.609 2.562 1 36.56 338 ILE A CA 1
ATOM 2660 C C . ILE A 1 338 ? 33.188 -17.953 4.004 1 36.56 338 ILE A C 1
ATOM 2662 O O . ILE A 1 338 ? 33.875 -18.953 4.25 1 36.56 338 ILE A O 1
ATOM 2666 N N . ASP A 1 339 ? 33.5 -16.969 4.832 1 39.75 339 ASP A N 1
ATOM 2667 C CA . ASP A 1 339 ? 34.062 -17.047 6.18 1 39.75 339 ASP A CA 1
ATOM 2668 C C . ASP A 1 339 ? 33.469 -18.234 6.945 1 39.75 339 ASP A C 1
ATOM 2670 O O . ASP A 1 339 ? 32.281 -18.578 6.777 1 39.75 339 ASP A O 1
ATOM 2674 N N . GLU A 1 340 ? 34.219 -19.297 7.328 1 47.56 340 GLU A N 1
ATOM 2675 C CA . GLU A 1 340 ? 33.938 -20.375 8.25 1 47.56 340 GLU A CA 1
ATOM 2676 C C . GLU A 1 340 ? 32.875 -19.969 9.281 1 47.56 340 GLU A C 1
ATOM 2678 O O . GLU A 1 340 ? 32 -20.766 9.641 1 47.56 340 GLU A O 1
ATOM 2683 N N . GLU A 1 341 ? 32.844 -18.672 9.523 1 48.56 341 GLU A N 1
ATOM 2684 C CA . GLU A 1 341 ? 31.891 -18.188 10.523 1 48.56 341 GLU A CA 1
ATOM 2685 C C . GLU A 1 341 ? 30.484 -18.141 9.961 1 48.56 341 GLU A C 1
ATOM 2687 O O . GLU A 1 341 ? 29.531 -18.531 10.641 1 48.56 341 GLU A O 1
ATOM 2692 N N . THR A 1 342 ? 30.422 -17.75 8.711 1 46.28 342 THR A N 1
ATOM 2693 C CA . THR A 1 342 ? 29.078 -17.703 8.133 1 46.28 342 THR A CA 1
ATOM 2694 C C . THR A 1 342 ? 28.578 -19.125 7.84 1 46.28 342 THR A C 1
ATOM 2696 O O . THR A 1 342 ? 27.406 -19.438 8.07 1 46.28 342 THR A O 1
ATOM 2699 N N . LEU A 1 343 ? 29.484 -19.984 7.41 1 47.78 343 LEU A N 1
ATOM 2700 C CA . LEU A 1 343 ? 29.094 -21.391 7.27 1 47.78 343 LEU A CA 1
ATOM 2701 C C . LEU A 1 343 ? 28.734 -22 8.625 1 47.78 343 LEU A C 1
ATOM 2703 O O . LEU A 1 343 ? 27.766 -22.75 8.734 1 47.78 343 LEU A O 1
ATOM 2707 N N . ARG A 1 344 ? 29.469 -21.641 9.648 1 53.84 344 ARG A N 1
ATOM 2708 C CA . ARG A 1 344 ? 29.141 -22.109 11 1 53.84 344 ARG A CA 1
ATOM 2709 C C . ARG A 1 344 ? 27.797 -21.562 11.453 1 53.84 344 ARG A C 1
ATOM 2711 O O . ARG A 1 344 ? 27 -22.281 12.055 1 53.84 344 ARG A O 1
ATOM 2718 N N . GLU A 1 345 ? 27.547 -20.344 11.055 1 53.28 345 GLU A N 1
ATOM 2719 C CA . GLU A 1 345 ? 26.266 -19.734 11.43 1 53.28 345 GLU A CA 1
ATOM 2720 C C . GLU A 1 345 ? 25.109 -20.375 10.664 1 53.28 345 GLU A C 1
ATOM 2722 O O . GLU A 1 345 ? 24.047 -20.625 11.227 1 53.28 345 GLU A O 1
ATOM 2727 N N . ILE A 1 346 ? 25.391 -20.734 9.453 1 51.78 346 ILE A N 1
ATOM 2728 C CA . ILE A 1 346 ? 24.375 -21.422 8.664 1 51.78 346 ILE A CA 1
ATOM 2729 C C . ILE A 1 346 ? 24.172 -22.828 9.203 1 51.78 346 ILE A C 1
ATOM 2731 O O . ILE A 1 346 ? 23.031 -23.281 9.352 1 51.78 346 ILE A O 1
ATOM 2735 N N . GLU A 1 347 ? 25.25 -23.453 9.555 1 59.81 347 GLU A N 1
ATOM 2736 C CA . GLU A 1 347 ? 25.141 -24.781 10.148 1 59.81 347 GLU A CA 1
ATOM 2737 C C . GLU A 1 347 ? 24.453 -24.719 11.516 1 59.81 347 GLU A C 1
ATOM 2739 O O . GLU A 1 347 ? 23.641 -25.594 11.836 1 59.81 347 GLU A O 1
ATOM 2744 N N . ARG A 1 348 ? 24.734 -23.688 12.258 1 57.88 348 ARG A N 1
ATOM 2745 C CA . ARG A 1 348 ? 24.078 -23.484 13.547 1 57.88 348 ARG A CA 1
ATOM 2746 C C . ARG A 1 348 ? 22.578 -23.25 13.375 1 57.88 348 ARG A C 1
ATOM 2748 O O . ARG A 1 348 ? 21.781 -23.828 14.102 1 57.88 348 ARG A O 1
ATOM 2755 N N . LYS A 1 349 ? 22.281 -22.453 12.445 1 51.12 349 LYS A N 1
ATOM 2756 C CA . LYS A 1 349 ? 20.875 -22.172 12.203 1 51.12 349 LYS A CA 1
ATOM 2757 C C . LYS A 1 349 ? 20.156 -23.391 11.625 1 51.12 349 LYS A C 1
ATOM 2759 O O . LYS A 1 349 ? 19.016 -23.672 12 1 51.12 349 LYS A O 1
ATOM 2764 N N . LYS A 1 350 ? 20.812 -24.125 10.797 1 54.19 350 LYS A N 1
ATOM 2765 C CA . LYS A 1 350 ? 20.281 -25.391 10.312 1 54.19 350 LYS A CA 1
ATOM 2766 C C . LYS A 1 350 ? 20.016 -26.359 11.461 1 54.19 350 LYS A C 1
ATOM 2768 O O . LYS A 1 350 ? 18.984 -27.016 11.508 1 54.19 350 LYS A O 1
ATOM 2773 N N . LYS A 1 351 ? 21 -26.406 12.367 1 60.62 351 LYS A N 1
ATOM 2774 C CA . LYS A 1 351 ? 20.859 -27.281 13.531 1 60.62 351 LYS A CA 1
ATOM 2775 C C . LYS A 1 351 ? 19.703 -26.828 14.422 1 60.62 351 LYS A C 1
ATOM 2777 O O . LYS A 1 351 ? 18.953 -27.656 14.945 1 60.62 351 LYS A O 1
ATOM 2782 N N . LEU A 1 352 ? 19.562 -25.516 14.477 1 57.22 352 LEU A N 1
ATOM 2783 C CA . LEU A 1 352 ? 18.453 -24.969 15.258 1 57.22 352 LEU A CA 1
ATOM 2784 C C . LEU A 1 352 ? 17.109 -25.312 14.617 1 57.22 352 LEU A C 1
ATOM 2786 O O . LEU A 1 352 ? 16.172 -25.688 15.312 1 57.22 352 LEU A O 1
ATOM 2790 N N . VAL A 1 353 ? 17.062 -25.266 13.312 1 55.84 353 VAL A N 1
ATOM 2791 C CA . VAL A 1 353 ? 15.852 -25.625 12.57 1 55.84 353 VAL A CA 1
ATOM 2792 C C . VAL A 1 353 ? 15.594 -27.125 12.711 1 55.84 353 VAL A C 1
ATOM 2794 O O . VAL A 1 353 ? 14.453 -27.531 12.945 1 55.84 353 VAL A O 1
ATOM 2797 N N . GLU A 1 354 ? 16.562 -27.859 12.656 1 60.97 354 GLU A N 1
ATOM 2798 C CA . GLU A 1 354 ? 16.453 -29.312 12.852 1 60.97 354 GLU A CA 1
ATOM 2799 C C . GLU A 1 354 ? 15.992 -29.641 14.266 1 60.97 354 GLU A C 1
ATOM 2801 O O . GLU A 1 354 ? 15.148 -30.516 14.469 1 60.97 354 GLU A O 1
ATOM 2806 N N . ALA A 1 355 ? 16.531 -28.875 15.219 1 62.72 355 ALA A N 1
ATOM 2807 C CA . ALA A 1 355 ? 16.125 -29.062 16.609 1 62.72 355 ALA A CA 1
ATOM 2808 C C . ALA A 1 355 ? 14.656 -28.672 16.812 1 62.72 355 ALA A C 1
ATOM 2810 O O . ALA A 1 355 ? 13.906 -29.391 17.484 1 62.72 355 ALA A O 1
ATOM 2811 N N . TYR A 1 356 ? 14.305 -27.609 16.172 1 53.19 356 TYR A N 1
ATOM 2812 C CA . TYR A 1 356 ? 12.914 -27.172 16.25 1 53.19 356 TYR A CA 1
ATOM 2813 C C . TYR A 1 356 ? 11.984 -28.156 15.555 1 53.19 356 TYR A C 1
ATOM 2815 O O . TYR A 1 356 ? 10.906 -28.469 16.062 1 53.19 356 TYR A O 1
ATOM 2823 N N . MET A 1 357 ? 12.453 -28.688 14.469 1 53.41 357 MET A N 1
ATOM 2824 C CA . MET A 1 357 ? 11.695 -29.703 13.75 1 53.41 357 MET A CA 1
ATOM 2825 C C . MET A 1 357 ? 11.586 -30.984 14.57 1 53.41 357 MET A C 1
ATOM 2827 O O . MET A 1 357 ? 10.531 -31.609 14.594 1 53.41 357 MET A O 1
ATOM 2831 N N . ALA A 1 358 ? 12.609 -31.297 15.219 1 61.88 358 ALA A N 1
ATOM 2832 C CA . ALA A 1 358 ? 12.602 -32.469 16.094 1 61.88 358 ALA A CA 1
ATOM 2833 C C . ALA A 1 358 ? 11.641 -32.25 17.266 1 61.88 358 ALA A C 1
ATOM 2835 O O . ALA A 1 358 ? 10.891 -33.188 17.625 1 61.88 358 ALA A O 1
ATOM 2836 N N . ASP A 1 359 ? 11.578 -31.047 17.75 1 58.22 359 ASP A N 1
ATOM 2837 C CA . ASP A 1 359 ? 10.656 -30.703 18.844 1 58.22 359 ASP A CA 1
ATOM 2838 C C . ASP A 1 359 ? 9.211 -30.75 18.359 1 58.22 359 ASP A C 1
ATOM 2840 O O . ASP A 1 359 ? 8.328 -31.25 19.062 1 58.22 359 ASP A O 1
ATOM 2844 N N . LEU A 1 360 ? 8.992 -30.297 17.172 1 54.34 360 LEU A N 1
ATOM 2845 C CA . LEU A 1 360 ? 7.668 -30.328 16.562 1 54.34 360 LEU A CA 1
ATOM 2846 C C . LEU A 1 360 ? 7.227 -31.766 16.297 1 54.34 360 LEU A C 1
ATOM 2848 O O . LEU A 1 360 ? 6.074 -32.125 16.547 1 54.34 360 LEU A O 1
ATOM 2852 N N . ASN A 1 361 ? 8.062 -32.562 15.859 1 56.5 361 ASN A N 1
ATOM 2853 C CA . ASN A 1 361 ? 7.793 -33.969 15.672 1 56.5 361 ASN A CA 1
ATOM 2854 C C . ASN A 1 361 ? 7.488 -34.656 17 1 56.5 361 ASN A C 1
ATOM 2856 O O . ASN A 1 361 ? 6.594 -35.5 17.062 1 56.5 361 ASN A O 1
ATOM 2860 N N . ASN A 1 362 ? 8.195 -34.25 18.031 1 59.31 362 ASN A N 1
ATOM 2861 C CA . ASN A 1 362 ? 7.945 -34.781 19.359 1 59.31 362 ASN A CA 1
ATOM 2862 C C . ASN A 1 362 ? 6.578 -34.375 19.891 1 59.31 362 ASN A C 1
ATOM 2864 O O . ASN A 1 362 ? 5.863 -35.156 20.5 1 59.31 362 ASN A O 1
ATOM 2868 N N . LEU A 1 363 ? 6.258 -33.125 19.609 1 52.91 363 LEU A N 1
ATOM 2869 C CA . LEU A 1 363 ? 4.953 -32.625 20.031 1 52.91 363 LEU A CA 1
ATOM 2870 C C . LEU A 1 363 ? 3.832 -33.312 19.25 1 52.91 363 LEU A C 1
ATOM 2872 O O . LEU A 1 363 ? 2.807 -33.656 19.828 1 52.91 363 LEU A O 1
ATOM 2876 N N . GLU A 1 364 ? 4.012 -33.5 17.953 1 51.84 364 GLU A N 1
ATOM 2877 C CA . GLU A 1 364 ? 3.064 -34.25 17.125 1 51.84 364 GLU A CA 1
ATOM 2878 C C . GLU A 1 364 ? 2.91 -35.688 17.609 1 51.84 364 GLU A C 1
ATOM 2880 O O . GLU A 1 364 ? 1.798 -36.219 17.656 1 51.84 364 GLU A O 1
ATOM 2885 N N . SER A 1 365 ? 3.918 -36.25 18 1 56.31 365 SER A N 1
ATOM 2886 C CA . SER A 1 365 ? 3.885 -37.625 18.516 1 56.31 365 SER A CA 1
ATOM 2887 C C . SER A 1 365 ? 3.135 -37.688 19.844 1 56.31 365 SER A C 1
ATOM 2889 O O . SER A 1 365 ? 2.348 -38.594 20.078 1 56.31 365 SER A O 1
ATOM 2891 N N . ARG A 1 366 ? 3.244 -36.594 20.641 1 53.31 366 ARG A N 1
ATOM 2892 C CA . ARG A 1 366 ? 2.529 -36.531 21.906 1 53.31 366 ARG A CA 1
ATOM 2893 C C . ARG A 1 366 ? 1.037 -36.312 21.688 1 53.31 366 ARG A C 1
ATOM 2895 O O . ARG A 1 366 ? 0.209 -36.875 22.391 1 53.31 366 ARG A O 1
ATOM 2902 N N . LEU A 1 367 ? 0.708 -35.5 20.688 1 47.44 367 LEU A N 1
ATOM 2903 C CA . LEU A 1 367 ? -0.694 -35.25 20.391 1 47.44 367 LEU A CA 1
ATOM 2904 C C . LEU A 1 367 ? -1.366 -36.5 19.797 1 47.44 367 LEU A C 1
ATOM 2906 O O . LEU A 1 367 ? -2.518 -36.781 20.125 1 47.44 367 LEU A O 1
ATOM 2910 N N . ARG A 1 368 ? -0.764 -37.25 18.938 1 46.31 368 ARG A N 1
ATOM 2911 C CA . ARG A 1 368 ? -1.281 -38.5 18.422 1 46.31 368 ARG A CA 1
ATOM 2912 C C . ARG A 1 368 ? -1.505 -39.5 19.547 1 46.31 368 ARG A C 1
ATOM 2914 O O . ARG A 1 368 ? -2.484 -40.25 19.547 1 46.31 368 ARG A O 1
ATOM 2921 N N . HIS A 1 369 ? -0.721 -39.438 20.562 1 47.34 369 HIS A N 1
ATOM 2922 C CA . HIS A 1 369 ? -0.888 -40.344 21.688 1 47.34 369 HIS A CA 1
ATOM 2923 C C . HIS A 1 369 ? -2.049 -39.906 22.578 1 47.34 369 HIS A C 1
ATOM 2925 O O . HIS A 1 369 ? -2.756 -40.75 23.141 1 47.34 369 HIS A O 1
ATOM 2931 N N . SER A 1 370 ? -2.303 -38.594 22.641 1 45.19 370 SER A N 1
ATOM 2932 C CA . SER A 1 370 ? -3.414 -38.156 23.469 1 45.19 370 SER A CA 1
ATOM 2933 C C . SER A 1 370 ? -4.754 -38.406 22.797 1 45.19 370 SER A C 1
ATOM 2935 O O . SER A 1 370 ? -5.754 -38.688 23.469 1 45.19 370 SER A O 1
ATOM 2937 N N . SER A 1 371 ? -4.809 -38.312 21.516 1 38.72 371 SER A N 1
ATOM 2938 C CA . SER A 1 371 ? -6.07 -38.594 20.828 1 38.72 371 SER A CA 1
ATOM 2939 C C . SER A 1 371 ? -6.406 -40.062 20.828 1 38.72 371 SER A C 1
ATOM 2941 O O . SER A 1 371 ? -7.57 -40.438 20.656 1 38.72 371 SER A O 1
ATOM 2943 N N . LYS A 1 372 ? -5.473 -41 20.938 1 40.41 372 LYS A N 1
ATOM 2944 C CA . LYS A 1 372 ? -5.824 -42.406 21.047 1 40.41 372 LYS A CA 1
ATOM 2945 C C . LYS A 1 372 ? -6.582 -42.688 22.328 1 40.41 372 LYS A C 1
ATOM 2947 O O . LYS A 1 372 ? -7.355 -43.656 22.406 1 40.41 372 LYS A O 1
ATOM 2952 N N . PHE A 1 373 ? -6.418 -41.875 23.391 1 36.84 373 PHE A N 1
ATOM 2953 C CA . PHE A 1 373 ? -7.109 -42.25 24.625 1 36.84 373 PHE A CA 1
ATOM 2954 C C . PHE A 1 373 ? -8.578 -41.875 24.547 1 36.84 373 PHE A C 1
ATOM 2956 O O . PHE A 1 373 ? -9.383 -42.281 25.375 1 36.84 373 PHE A O 1
ATOM 2963 N N . LYS A 1 374 ? -8.969 -40.812 23.734 1 37.34 374 LYS A N 1
ATOM 2964 C CA . LYS A 1 374 ? -10.367 -40.438 23.891 1 37.34 374 LYS A CA 1
ATOM 2965 C C . LYS A 1 374 ? -11.281 -41.438 23.156 1 37.34 374 LYS A C 1
ATOM 2967 O O . LYS A 1 374 ? -12.508 -41.375 23.281 1 37.34 374 LYS A O 1
ATOM 2972 N N . ARG A 1 375 ? -10.805 -42.125 22.109 1 35.25 375 ARG A N 1
ATOM 2973 C CA . ARG A 1 375 ? -11.773 -42.969 21.406 1 35.25 375 ARG A CA 1
ATOM 2974 C C . ARG A 1 375 ? -12.297 -44.094 22.297 1 35.25 375 ARG A C 1
ATOM 2976 O O . ARG A 1 375 ? -13.266 -44.781 21.953 1 35.25 375 ARG A O 1
ATOM 2983 N N . ILE A 1 376 ? -11.477 -44.5 23.203 1 32.72 376 ILE A N 1
ATOM 2984 C CA . ILE A 1 376 ? -11.922 -45.75 23.828 1 32.72 376 ILE A CA 1
ATOM 2985 C C . ILE A 1 376 ? -13.148 -45.5 24.703 1 32.72 376 ILE A C 1
ATOM 2987 O O . ILE A 1 376 ? -13.953 -46.406 24.938 1 32.72 376 ILE A O 1
ATOM 2991 N N . SER A 1 377 ? -13.156 -44.375 25.359 1 32.38 377 SER A N 1
ATOM 2992 C CA . SER A 1 377 ? -14.031 -44.469 26.531 1 32.38 377 SER A CA 1
ATOM 2993 C C . SER A 1 377 ? -15.5 -44.406 26.125 1 32.38 377 SER A C 1
ATOM 2995 O O . SER A 1 377 ? -16.391 -44.594 26.969 1 32.38 377 SER A O 1
ATOM 2997 N N . SER A 1 378 ? -15.773 -43.656 25.047 1 31.97 378 SER A N 1
ATOM 2998 C CA . SER A 1 378 ? -17.172 -43.25 25.078 1 31.97 378 SER A CA 1
ATOM 2999 C C . SER A 1 378 ? -18.078 -44.406 24.641 1 31.97 378 SER A C 1
ATOM 3001 O O . SER A 1 378 ? -19.281 -44.219 24.406 1 31.97 378 SER A O 1
ATOM 3003 N N . CYS A 1 379 ? -17.531 -45.5 24.141 1 28.95 379 CYS A N 1
ATOM 3004 C CA . CYS A 1 379 ? -18.5 -46.406 23.578 1 28.95 379 CYS A CA 1
ATOM 3005 C C . CYS A 1 379 ? -19.359 -47.062 24.656 1 28.95 379 CYS A C 1
ATOM 3007 O O . CYS A 1 379 ? -19.062 -48.156 25.125 1 28.95 379 CYS A O 1
ATOM 3009 N N . GLU A 1 380 ? -19.625 -46.312 25.797 1 29.5 380 GLU A N 1
ATOM 3010 C CA . GLU A 1 380 ? -20.469 -47.094 26.719 1 29.5 380 GLU A CA 1
ATOM 3011 C C . GLU A 1 380 ? -21.797 -47.469 26.062 1 29.5 380 GLU A C 1
ATOM 3013 O O . GLU A 1 380 ? -22.484 -46.594 25.5 1 29.5 380 GLU A O 1
ATOM 3018 N N . PRO A 1 381 ? -22.031 -48.688 25.641 1 29.89 381 PRO A N 1
ATOM 3019 C CA . PRO A 1 381 ? -23.219 -49.219 24.984 1 29.89 381 PRO A CA 1
ATOM 3020 C C . PRO A 1 381 ? -24.516 -48.781 25.672 1 29.89 381 PRO A C 1
ATOM 3022 O O . PRO A 1 381 ? -24.516 -48.531 26.875 1 29.89 381 PRO A O 1
ATOM 3025 N N . ALA A 1 382 ? -25.438 -48.031 25.031 1 30.33 382 ALA A N 1
ATOM 3026 C CA . ALA A 1 382 ? -26.766 -47.625 25.484 1 30.33 382 ALA A CA 1
ATOM 3027 C C . ALA A 1 382 ? -27.516 -48.75 26.141 1 30.33 382 ALA A C 1
ATOM 3029 O O . ALA A 1 382 ? -27.453 -49.906 25.672 1 30.33 382 ALA A O 1
ATOM 3030 N N . PRO A 1 383 ? -27.766 -48.781 27.422 1 28.53 383 PRO A N 1
ATOM 3031 C CA . PRO A 1 383 ? -28.469 -49.844 28.172 1 28.53 383 PRO A CA 1
ATOM 3032 C C . PRO A 1 383 ? -29.812 -50.188 27.547 1 28.53 383 PRO A C 1
ATOM 3034 O O . PRO A 1 383 ? -30.578 -49.312 27.172 1 28.53 383 PRO A O 1
ATOM 3037 N N . ASN A 1 384 ? -29.875 -51.156 26.594 1 26.06 384 ASN A N 1
ATOM 3038 C CA . ASN A 1 384 ? -31.062 -51.781 26.016 1 26.06 384 ASN A CA 1
ATOM 3039 C C . ASN A 1 384 ? -32.156 -51.938 27.062 1 26.06 384 ASN A C 1
ATOM 3041 O O . ASN A 1 384 ? -31.953 -52.594 28.078 1 26.06 384 ASN A O 1
ATOM 3045 N N . SER A 1 385 ? -33.031 -50.906 27.266 1 25.17 385 SER A N 1
ATOM 3046 C CA . SER A 1 385 ? -34.25 -50.938 28.109 1 25.17 385 SER A CA 1
ATOM 3047 C C . SER A 1 385 ? -35.094 -52.156 27.781 1 25.17 385 SER A C 1
ATOM 3049 O O . SER A 1 385 ? -35.25 -52.531 26.625 1 25.17 385 SER A O 1
ATOM 3051 N N . THR A 1 386 ? -35.312 -53.125 28.703 1 24.94 386 THR A N 1
ATOM 3052 C CA . THR A 1 386 ? -36.031 -54.375 28.859 1 24.94 386 THR A CA 1
ATOM 3053 C C . THR A 1 386 ? -37.5 -54.188 28.516 1 24.94 386 THR A C 1
ATOM 3055 O O . THR A 1 386 ? -38.188 -53.344 29.094 1 24.94 386 THR A O 1
ATOM 3058 N N . PRO A 1 387 ? -37.906 -54.375 27.156 1 27.23 387 PRO A N 1
ATOM 3059 C CA . PRO A 1 387 ? -39.344 -54.344 26.812 1 27.23 387 PRO A CA 1
ATOM 3060 C C . PRO A 1 387 ? -40.188 -55.188 27.75 1 27.23 387 PRO A C 1
ATOM 3062 O O . PRO A 1 387 ? -39.719 -56.188 28.297 1 27.23 387 PRO A O 1
ATOM 3065 N N . GLY A 1 388 ? -41.25 -54.625 28.484 1 24.77 388 GLY A N 1
ATOM 3066 C CA . GLY A 1 388 ? -42.281 -55.094 29.359 1 24.77 388 GLY A CA 1
ATOM 3067 C C . GLY A 1 388 ? -43.094 -56.25 28.75 1 24.77 388 GLY A C 1
ATOM 3068 O O . GLY A 1 388 ? -43.062 -56.438 27.531 1 24.77 388 GLY A O 1
ATOM 3069 N N . SER A 1 389 ? -43.844 -57.188 29.547 1 24.08 389 SER A N 1
ATOM 3070 C CA . SER A 1 389 ? -44.531 -58.438 29.688 1 24.08 389 SER A CA 1
ATOM 3071 C C . SER A 1 389 ? -45.906 -58.375 29 1 24.08 389 SER A C 1
ATOM 3073 O O . SER A 1 389 ? -46.812 -57.656 29.438 1 24.08 389 SER A O 1
ATOM 3075 N N . ALA A 1 390 ? -46.156 -58.156 27.719 1 25.17 390 ALA A N 1
ATOM 3076 C CA . ALA A 1 390 ? -47.5 -58.281 27.234 1 25.17 390 ALA A CA 1
ATOM 3077 C C . ALA A 1 390 ? -48.094 -59.656 27.547 1 25.17 390 ALA A C 1
ATOM 3079 O O . ALA A 1 390 ? -47.438 -60.688 27.281 1 25.17 390 ALA A O 1
ATOM 3080 N N . GLY A 1 391 ? -49.062 -59.844 28.578 1 25.62 391 GLY A N 1
ATOM 3081 C CA . GLY A 1 391 ? -50.031 -60.844 29.016 1 25.62 391 GLY A CA 1
ATOM 3082 C C . GLY A 1 391 ? -50.969 -61.312 27.922 1 25.62 391 GLY A C 1
ATOM 3083 O O . GLY A 1 391 ? -51.594 -60.5 27.234 1 25.62 391 GLY A O 1
ATOM 3084 N N . VAL A 1 392 ? -50.75 -62.344 27.109 1 26.59 392 VAL A N 1
ATOM 3085 C CA . VAL A 1 392 ? -51.656 -63.156 26.328 1 26.59 392 VAL A CA 1
ATOM 3086 C C . VAL A 1 392 ? -52.781 -63.688 27.219 1 26.59 392 VAL A C 1
ATOM 3088 O O . VAL A 1 392 ? -52.531 -64.438 28.188 1 26.59 392 VAL A O 1
ATOM 3091 N N . VAL A 1 393 ? -53.875 -62.844 27.531 1 26.31 393 VAL A N 1
ATOM 3092 C CA . VAL A 1 393 ? -55.125 -63.312 28.047 1 26.31 393 VAL A CA 1
ATOM 3093 C C . VAL A 1 393 ? -55.75 -64.312 27.062 1 26.31 393 VAL A C 1
ATOM 3095 O O . VAL A 1 393 ? -55.969 -64 25.891 1 26.31 393 VAL A O 1
ATOM 3098 N N . VAL A 1 394 ? -55.375 -65.625 27.078 1 21.42 394 VAL A N 1
ATOM 3099 C CA . VAL A 1 394 ? -56.031 -66.875 26.75 1 21.42 394 VAL A CA 1
ATOM 3100 C C . VAL A 1 394 ? -57.375 -67 27.438 1 21.42 394 VAL A C 1
ATOM 3102 O O . VAL A 1 394 ? -57.469 -67 28.672 1 21.42 394 VAL A O 1
ATOM 3105 N N . GLY A 1 395 ? -58.344 -65.875 27.297 1 21.56 395 GLY A N 1
ATOM 3106 C CA . GLY A 1 395 ? -59.656 -66.375 26.875 1 21.56 395 GLY A CA 1
ATOM 3107 C C . GLY A 1 395 ? -59.719 -66.688 25.406 1 21.56 395 GLY A C 1
ATOM 3108 O O . GLY A 1 395 ? -58.906 -66.25 24.609 1 21.56 395 GLY A O 1
ATOM 3109 N N . MET B 1 1 ? -16.094 48.438 45.594 1 24.86 1 MET B N 1
ATOM 3110 C CA . MET B 1 1 ? -16.656 47.938 44.344 1 24.86 1 MET B CA 1
ATOM 3111 C C . MET B 1 1 ? -15.664 48.094 43.219 1 24.86 1 MET B C 1
ATOM 3113 O O . MET B 1 1 ? -15.672 49.062 42.469 1 24.86 1 MET B O 1
ATOM 3117 N N . TRP B 1 2 ? -14.414 47.75 43.344 1 29.38 2 TRP B N 1
ATOM 3118 C CA . TRP B 1 2 ? -13.25 47.906 42.5 1 29.38 2 TRP B CA 1
ATOM 3119 C C . TRP B 1 2 ? -13.398 47.062 41.219 1 29.38 2 TRP B C 1
ATOM 3121 O O . TRP B 1 2 ? -13.68 45.875 41.281 1 29.38 2 TRP B O 1
ATOM 3131 N N . LYS B 1 3 ? -13.93 47.688 40.062 1 29.27 3 LYS B N 1
ATOM 3132 C CA . LYS B 1 3 ? -14.094 47.188 38.688 1 29.27 3 LYS B CA 1
ATOM 3133 C C . LYS B 1 3 ? -12.82 46.531 38.188 1 29.27 3 LYS B C 1
ATOM 3135 O O . LYS B 1 3 ? -11.773 47.156 38.062 1 29.27 3 LYS B O 1
ATOM 3140 N N . LYS B 1 4 ? -12.539 45.375 38.688 1 33.62 4 LYS B N 1
ATOM 3141 C CA . LYS B 1 4 ? -11.445 44.531 38.219 1 33.62 4 LYS B CA 1
ATOM 3142 C C . LYS B 1 4 ? -11.344 44.562 36.688 1 33.62 4 LYS B C 1
ATOM 3144 O O . LYS B 1 4 ? -12.273 44.156 36 1 33.62 4 LYS B O 1
ATOM 3149 N N . ASN B 1 5 ? -10.828 45.688 36.156 1 31.48 5 ASN B N 1
ATOM 3150 C CA . ASN B 1 5 ? -10.484 45.781 34.75 1 31.48 5 ASN B CA 1
ATOM 3151 C C . ASN B 1 5 ? -9.836 44.531 34.219 1 31.48 5 ASN B C 1
ATOM 3153 O O . ASN B 1 5 ? -8.719 44.188 34.625 1 31.48 5 ASN B O 1
ATOM 3157 N N . GLN B 1 6 ? -10.562 43.5 34.125 1 37.66 6 GLN B N 1
ATOM 3158 C CA . GLN B 1 6 ? -10.094 42.188 33.688 1 37.66 6 GLN B CA 1
ATOM 3159 C C . GLN B 1 6 ? -9.227 42.281 32.438 1 37.66 6 GLN B C 1
ATOM 3161 O O . GLN B 1 6 ? -9.719 42.656 31.359 1 37.66 6 GLN B O 1
ATOM 3166 N N . TYR B 1 7 ? -8.031 42.781 32.5 1 37.66 7 TYR B N 1
ATOM 3167 C CA . TYR B 1 7 ? -6.965 42.781 31.5 1 37.66 7 TYR B CA 1
ATOM 3168 C C . TYR B 1 7 ? -6.914 41.438 30.781 1 37.66 7 TYR B C 1
ATOM 3170 O O . TYR B 1 7 ? -6.715 40.406 31.391 1 37.66 7 TYR B O 1
ATOM 3178 N N . GLN B 1 8 ? -7.723 41.344 29.797 1 45.91 8 GLN B N 1
ATOM 3179 C CA . GLN B 1 8 ? -7.539 40.219 28.875 1 45.91 8 GLN B CA 1
ATOM 3180 C C . GLN B 1 8 ? -6.074 40.062 28.469 1 45.91 8 GLN B C 1
ATOM 3182 O O . GLN B 1 8 ? -5.398 41.062 28.203 1 45.91 8 GLN B O 1
ATOM 3187 N N . SER B 1 9 ? -5.395 39.062 28.922 1 46.03 9 SER B N 1
ATOM 3188 C CA . SER B 1 9 ? -4 38.812 28.594 1 46.03 9 SER B CA 1
ATOM 3189 C C . SER B 1 9 ? -3.74 39 27.109 1 46.03 9 SER B C 1
ATOM 3191 O O . SER B 1 9 ? -4.637 38.812 26.281 1 46.03 9 SER B O 1
ATOM 3193 N N . PRO B 1 10 ? -2.619 39.688 26.734 1 48 10 PRO B N 1
ATOM 3194 C CA . PRO B 1 10 ? -2.266 39.875 25.312 1 48 10 PRO B CA 1
ATOM 3195 C C . PRO B 1 10 ? -2.5 38.625 24.484 1 48 10 PRO B C 1
ATOM 3197 O O . PRO B 1 10 ? -2.873 38.719 23.312 1 48 10 PRO B O 1
ATOM 3200 N N . GLU B 1 11 ? -2.283 37.531 25.062 1 48.94 11 GLU B N 1
ATOM 3201 C CA . GLU B 1 11 ? -2.549 36.281 24.344 1 48.94 11 GLU B CA 1
ATOM 3202 C C . GLU B 1 11 ? -4.035 36.125 24.047 1 48.94 11 GLU B C 1
ATOM 3204 O O . GLU B 1 11 ? -4.414 35.656 22.969 1 48.94 11 GLU B O 1
ATOM 3209 N N . GLU B 1 12 ? -4.863 36.5 25.047 1 50.59 12 GLU B N 1
ATOM 3210 C CA . GLU B 1 12 ? -6.312 36.469 24.844 1 50.59 12 GLU B CA 1
ATOM 3211 C C . GLU B 1 12 ? -6.762 37.5 23.828 1 50.59 12 GLU B C 1
ATOM 3213 O O . GLU B 1 12 ? -7.652 37.219 23.016 1 50.59 12 GLU B O 1
ATOM 3218 N N . ILE B 1 13 ? -6.195 38.625 23.859 1 47.09 13 ILE B N 1
ATOM 3219 C CA . ILE B 1 13 ? -6.496 39.688 22.906 1 47.09 13 ILE B CA 1
ATOM 3220 C C . ILE B 1 13 ? -6.062 39.25 21.5 1 47.09 13 ILE B C 1
ATOM 3222 O O . ILE B 1 13 ? -6.793 39.438 20.531 1 47.09 13 ILE B O 1
ATOM 3226 N N . ARG B 1 14 ? -4.883 38.719 21.359 1 44.97 14 ARG B N 1
ATOM 3227 C CA . ARG B 1 14 ? -4.398 38.188 20.078 1 44.97 14 ARG B CA 1
ATOM 3228 C C . ARG B 1 14 ? -5.285 37.031 19.578 1 44.97 14 ARG B C 1
ATOM 3230 O O . ARG B 1 14 ? -5.512 36.906 18.375 1 44.97 14 ARG B O 1
ATOM 3237 N N . ARG B 1 15 ? -5.758 36.219 20.5 1 48.84 15 ARG B N 1
ATOM 3238 C CA . ARG B 1 15 ? -6.699 35.156 20.141 1 48.84 15 ARG B CA 1
ATOM 3239 C C . ARG B 1 15 ? -7.992 35.75 19.594 1 48.84 15 ARG B C 1
ATOM 3241 O O . ARG B 1 15 ? -8.531 35.219 18.609 1 48.84 15 ARG B O 1
ATOM 3248 N N . ARG B 1 16 ? -8.5 36.719 20.172 1 46.69 16 ARG B N 1
ATOM 3249 C CA . ARG B 1 16 ? -9.742 37.375 19.75 1 46.69 16 ARG B CA 1
ATOM 3250 C C . ARG B 1 16 ? -9.57 38.094 18.422 1 46.69 16 ARG B C 1
ATOM 3252 O O . ARG B 1 16 ? -10.453 38.062 17.562 1 46.69 16 ARG B O 1
ATOM 3259 N N . LYS B 1 17 ? -8.539 38.781 18.266 1 47.03 17 LYS B N 1
ATOM 3260 C CA . LYS B 1 17 ? -8.266 39.469 17.016 1 47.03 17 LYS B CA 1
ATOM 3261 C C . LYS B 1 17 ? -7.988 38.5 15.883 1 47.03 17 LYS B C 1
ATOM 3263 O O . LYS B 1 17 ? -8.352 38.75 14.734 1 47.03 17 LYS B O 1
ATOM 3268 N N . ASN B 1 18 ? -7.262 37.406 16.094 1 49.41 18 ASN B N 1
ATOM 3269 C CA . ASN B 1 18 ? -7.039 36.375 15.117 1 49.41 18 ASN B CA 1
ATOM 3270 C C . ASN B 1 18 ? -8.352 35.688 14.703 1 49.41 18 ASN B C 1
ATOM 3272 O O . ASN B 1 18 ? -8.469 35.188 13.586 1 49.41 18 ASN B O 1
ATOM 3276 N N . ILE B 1 19 ? -9.312 35.781 15.625 1 53.38 19 ILE B N 1
ATOM 3277 C CA . ILE B 1 19 ? -10.633 35.281 15.289 1 53.38 19 ILE B CA 1
ATOM 3278 C C . ILE B 1 19 ? -11.219 36.062 14.117 1 53.38 19 ILE B C 1
ATOM 3280 O O . ILE B 1 19 ? -11.828 35.469 13.219 1 53.38 19 ILE B O 1
ATOM 3284 N N . LYS B 1 20 ? -11.008 37.406 14.031 1 55.31 20 LYS B N 1
ATOM 3285 C CA . LYS B 1 20 ? -11.578 38.156 12.914 1 55.31 20 LYS B CA 1
ATOM 3286 C C . LYS B 1 20 ? -10.805 37.906 11.625 1 55.31 20 LYS B C 1
ATOM 3288 O O . LYS B 1 20 ? -11.391 37.844 10.539 1 55.31 20 LYS B O 1
ATOM 3293 N N . LYS B 1 21 ? -9.398 37.75 11.508 1 62.31 21 LYS B N 1
ATOM 3294 C CA . LYS B 1 21 ? -8.586 37.719 10.297 1 62.31 21 LYS B CA 1
ATOM 3295 C C . LYS B 1 21 ? -8.273 36.281 9.883 1 62.31 21 LYS B C 1
ATOM 3297 O O . LYS B 1 21 ? -7.812 36.031 8.766 1 62.31 21 LYS B O 1
ATOM 3302 N N . GLY B 1 22 ? -8.828 35.312 10.336 1 81.5 22 GLY B N 1
ATOM 3303 C CA . GLY B 1 22 ? -8.617 33.906 9.992 1 81.5 22 GLY B CA 1
ATOM 3304 C C . GLY B 1 22 ? -7.281 33.375 10.477 1 81.5 22 GLY B C 1
ATOM 3305 O O . GLY B 1 22 ? -6.355 34.156 10.75 1 81.5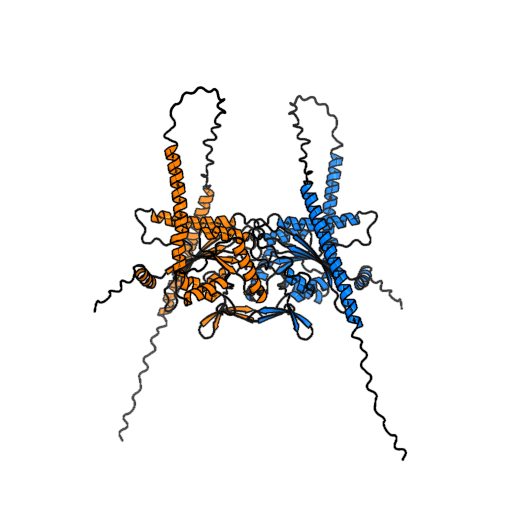 22 GLY B O 1
ATOM 3306 N N . ILE B 1 23 ? -7.09 32.219 10.844 1 88.56 23 ILE B N 1
ATOM 3307 C CA . ILE B 1 23 ? -5.879 31.594 11.336 1 88.56 23 ILE B CA 1
ATOM 3308 C C . ILE B 1 23 ? -5.168 30.875 10.195 1 88.56 23 ILE B C 1
ATOM 3310 O O . ILE B 1 23 ? -5.801 30.156 9.414 1 88.56 23 ILE B O 1
ATOM 3314 N N . ASP B 1 24 ? -3.854 31.188 10.047 1 92.38 24 ASP B N 1
ATOM 3315 C CA . ASP B 1 24 ? -3.049 30.5 9.047 1 92.38 24 ASP B CA 1
ATOM 3316 C C . ASP B 1 24 ? -2.541 29.156 9.586 1 92.38 24 ASP B C 1
ATOM 3318 O O . ASP B 1 24 ? -2.055 29.078 10.711 1 92.38 24 ASP B O 1
ATOM 3322 N N . PHE B 1 25 ? -2.715 28.203 8.836 1 95.25 25 PHE B N 1
ATOM 3323 C CA . PHE B 1 25 ? -2.287 26.859 9.227 1 95.25 25 PHE B CA 1
ATOM 3324 C C . PHE B 1 25 ? -1.687 26.125 8.039 1 95.25 25 PHE B C 1
ATOM 3326 O O . PHE B 1 25 ? -2.246 26.141 6.941 1 95.25 25 PHE B O 1
ATOM 3333 N N . THR B 1 26 ? -0.486 25.578 8.188 1 96.69 26 THR B N 1
ATOM 3334 C CA . THR B 1 26 ? 0.178 24.828 7.129 1 96.69 26 THR B CA 1
ATOM 3335 C C . THR B 1 26 ? 0.295 23.359 7.508 1 96.69 26 THR B C 1
ATOM 3337 O O . THR B 1 26 ? 0.848 23.016 8.555 1 96.69 26 THR B O 1
ATOM 3340 N N . LEU B 1 27 ? -0.252 22.516 6.609 1 97.38 27 LEU B N 1
ATOM 3341 C CA . LEU B 1 27 ? -0.289 21.078 6.836 1 97.38 27 LEU B CA 1
ATOM 3342 C C . LEU B 1 27 ? 0.529 20.344 5.781 1 97.38 27 LEU B C 1
ATOM 3344 O O . LEU B 1 27 ? 0.369 20.578 4.586 1 97.38 27 LEU B O 1
ATOM 3348 N N . LEU B 1 28 ? 1.484 19.531 6.254 1 97.56 28 LEU B N 1
ATOM 3349 C CA . LEU B 1 28 ? 2.24 18.672 5.359 1 97.56 28 LEU B CA 1
ATOM 3350 C C . LEU B 1 28 ? 1.703 17.25 5.402 1 97.56 28 LEU B C 1
ATOM 3352 O O . LEU B 1 28 ? 1.482 16.688 6.484 1 97.56 28 LEU B O 1
ATOM 3356 N N . VAL B 1 29 ? 1.358 16.703 4.238 1 96.69 29 VAL B N 1
ATOM 3357 C CA . VAL B 1 29 ? 0.875 15.336 4.121 1 96.69 29 VAL B CA 1
ATOM 3358 C C . VAL B 1 29 ? 1.907 14.484 3.385 1 96.69 29 VAL B C 1
ATOM 3360 O O . VAL B 1 29 ? 2.271 14.789 2.246 1 96.69 29 VAL B O 1
ATOM 3363 N N . CYS B 1 30 ? 2.385 13.461 4.086 1 96.38 30 CYS B N 1
ATOM 3364 C CA . CYS B 1 30 ? 3.428 12.617 3.514 1 96.38 30 CYS B CA 1
ATOM 3365 C C . CYS B 1 30 ? 3.066 11.141 3.643 1 96.38 30 CYS B C 1
ATOM 3367 O O . CYS B 1 30 ? 2.471 10.727 4.641 1 96.38 30 CYS B O 1
ATOM 3369 N N . GLY B 1 31 ? 3.42 10.359 2.621 1 93.62 31 GLY B N 1
ATOM 3370 C CA . GLY B 1 31 ? 3.172 8.93 2.545 1 93.62 31 GLY B CA 1
ATOM 3371 C C . GLY B 1 31 ? 3.334 8.367 1.144 1 93.62 31 GLY B C 1
ATOM 3372 O O . GLY B 1 31 ? 3.484 9.125 0.181 1 93.62 31 GLY B O 1
ATOM 3373 N N . GLN B 1 32 ? 3.24 7.082 1.092 1 90.94 32 GLN B N 1
ATOM 3374 C CA . GLN B 1 32 ? 3.41 6.414 -0.194 1 90.94 32 GLN B CA 1
ATOM 3375 C C . GLN B 1 32 ? 2.223 6.684 -1.115 1 90.94 32 GLN B C 1
ATOM 3377 O O . GLN B 1 32 ? 1.156 7.094 -0.656 1 90.94 32 GLN B O 1
ATOM 3382 N N . GLU B 1 33 ? 2.486 6.402 -2.348 1 87.69 33 GLU B N 1
ATOM 3383 C CA . GLU B 1 33 ? 1.425 6.574 -3.336 1 87.69 33 GLU B CA 1
ATOM 3384 C C . GLU B 1 33 ? 0.305 5.559 -3.123 1 87.69 33 GLU B C 1
ATOM 3386 O O . GLU B 1 33 ? 0.566 4.398 -2.807 1 87.69 33 GLU B O 1
ATOM 3391 N N . GLY B 1 34 ? -0.888 6.035 -3.277 1 87.88 34 GLY B N 1
ATOM 3392 C CA . GLY B 1 34 ? -2.029 5.137 -3.172 1 87.88 34 GLY B CA 1
ATOM 3393 C C . GLY B 1 34 ? -2.586 5.043 -1.765 1 87.88 34 GLY B C 1
ATOM 3394 O O . GLY B 1 34 ? -3.525 4.285 -1.513 1 87.88 34 GLY B O 1
ATOM 3395 N N . THR B 1 35 ? -2.074 5.754 -0.841 1 92.94 35 THR B N 1
ATOM 3396 C CA . THR B 1 35 ? -2.525 5.684 0.543 1 92.94 35 THR B CA 1
ATOM 3397 C C . THR B 1 35 ? -3.766 6.551 0.753 1 92.94 35 THR B C 1
ATOM 3399 O O . THR B 1 35 ? -4.402 6.484 1.807 1 92.94 35 THR B O 1
ATOM 3402 N N . GLY B 1 36 ? -4.121 7.422 -0.224 1 92.38 36 GLY B N 1
ATOM 3403 C CA . GLY B 1 36 ? -5.34 8.211 -0.124 1 92.38 36 GLY B CA 1
ATOM 3404 C C . GLY B 1 36 ? -5.098 9.633 0.341 1 92.38 36 GLY B C 1
ATOM 3405 O O . GLY B 1 36 ? -5.969 10.242 0.956 1 92.38 36 GLY B O 1
ATOM 3406 N N . LYS B 1 37 ? -3.953 10.141 0.118 1 93.31 37 LYS B N 1
ATOM 3407 C CA . LYS B 1 37 ? -3.59 11.492 0.544 1 93.31 37 LYS B CA 1
ATOM 3408 C C . LYS B 1 37 ? -4.473 12.539 -0.128 1 93.31 37 LYS B C 1
ATOM 3410 O O . LYS B 1 37 ? -5.039 13.406 0.542 1 93.31 37 LYS B O 1
ATOM 3415 N N . ALA B 1 38 ? -4.66 12.391 -1.453 1 90.88 38 ALA B N 1
ATOM 3416 C CA . ALA B 1 38 ? -5.418 13.375 -2.221 1 90.88 38 ALA B CA 1
ATOM 3417 C C . ALA B 1 38 ? -6.891 13.367 -1.822 1 90.88 38 ALA B C 1
ATOM 3419 O O . ALA B 1 38 ? -7.484 14.43 -1.604 1 90.88 38 ALA B O 1
ATOM 3420 N N . SER B 1 39 ? -7.461 12.211 -1.734 1 92.38 39 SER B N 1
ATOM 3421 C CA . SER B 1 39 ? -8.859 12.109 -1.333 1 92.38 39 SER B CA 1
ATOM 3422 C C . SER B 1 39 ? -9.07 12.656 0.075 1 92.38 39 SER B C 1
ATOM 3424 O O . SER B 1 39 ? -10.102 13.266 0.361 1 92.38 39 SER B O 1
ATOM 3426 N N . PHE B 1 40 ? -8.094 12.406 0.881 1 95.19 40 PHE B N 1
ATOM 3427 C CA . PHE B 1 40 ? -8.18 12.891 2.254 1 95.19 40 PHE B CA 1
ATOM 3428 C C . PHE B 1 40 ? -8.195 14.414 2.291 1 95.19 40 PHE B C 1
ATOM 3430 O O . PHE B 1 40 ? -8.992 15.008 3.014 1 95.19 40 PHE B O 1
ATOM 3437 N N . ILE B 1 41 ? -7.293 15 1.585 1 94.06 41 ILE B N 1
ATOM 3438 C CA . ILE B 1 41 ? -7.195 16.453 1.549 1 94.06 41 ILE B CA 1
ATOM 3439 C C . ILE B 1 41 ? -8.516 17.047 1.055 1 94.06 41 ILE B C 1
ATOM 3441 O O . ILE B 1 41 ? -9.016 18.016 1.618 1 94.06 41 ILE B O 1
ATOM 3445 N N . ASN B 1 42 ? -9.102 16.422 0.062 1 93.19 42 ASN B N 1
ATOM 3446 C CA . ASN B 1 42 ? -10.383 16.891 -0.449 1 93.19 42 ASN B CA 1
ATOM 3447 C C . ASN B 1 42 ? -11.484 16.766 0.598 1 93.19 42 ASN B C 1
ATOM 3449 O O . ASN B 1 42 ? -12.344 17.641 0.716 1 93.19 42 ASN B O 1
ATOM 3453 N N . THR B 1 43 ? -11.414 15.711 1.271 1 94.75 43 THR B N 1
ATOM 3454 C CA . THR B 1 43 ? -12.398 15.484 2.328 1 94.75 43 THR B CA 1
ATOM 3455 C C . THR B 1 43 ? -12.219 16.5 3.455 1 94.75 43 THR B C 1
ATOM 3457 O O . THR B 1 43 ? -13.195 17.062 3.953 1 94.75 43 THR B O 1
ATOM 3460 N N . LEU B 1 44 ? -10.992 16.688 3.836 1 94.19 44 LEU B N 1
ATOM 3461 C CA . LEU B 1 44 ? -10.664 17.594 4.93 1 94.19 44 LEU B CA 1
ATOM 3462 C C . LEU B 1 44 ? -11.125 19.016 4.621 1 94.19 44 LEU B C 1
ATOM 3464 O O . LEU B 1 44 ? -11.648 19.703 5.5 1 94.19 44 LEU B O 1
ATOM 3468 N N . CYS B 1 45 ? -10.961 19.438 3.42 1 91.44 45 CYS B N 1
ATOM 3469 C CA . CYS B 1 45 ? -11.289 20.797 3.004 1 91.44 45 CYS B CA 1
ATOM 3470 C C . CYS B 1 45 ? -12.742 20.891 2.568 1 91.44 45 CYS B C 1
ATOM 3472 O O . CYS B 1 45 ? -13.273 22 2.408 1 91.44 45 CYS B O 1
ATOM 3474 N N . ASN B 1 46 ? -13.414 19.828 2.389 1 88.12 46 ASN B N 1
ATOM 3475 C CA . ASN B 1 46 ? -14.773 19.781 1.857 1 88.12 46 ASN B CA 1
ATOM 3476 C C . ASN B 1 46 ? -14.875 20.516 0.517 1 88.12 46 ASN B C 1
ATOM 3478 O O . ASN B 1 46 ? -15.805 21.281 0.295 1 88.12 46 ASN B O 1
ATOM 3482 N N . GLN B 1 47 ? -13.766 20.422 -0.27 1 85.88 47 GLN B N 1
ATOM 3483 C CA . GLN B 1 47 ? -13.633 21 -1.601 1 85.88 47 GLN B CA 1
ATOM 3484 C C . GLN B 1 47 ? -12.82 20.094 -2.518 1 85.88 47 GLN B C 1
ATOM 3486 O O . GLN B 1 47 ? -11.984 19.312 -2.049 1 85.88 47 GLN B O 1
ATOM 3491 N N . ASN B 1 48 ? -13.172 20.141 -3.721 1 83.94 48 ASN B N 1
ATOM 3492 C CA . ASN B 1 48 ? -12.375 19.406 -4.691 1 83.94 48 ASN B CA 1
ATOM 3493 C C . ASN B 1 48 ? -11.133 20.188 -5.113 1 83.94 48 ASN B C 1
ATOM 3495 O O . ASN B 1 48 ? -11.109 20.781 -6.195 1 83.94 48 ASN B O 1
ATOM 3499 N N . VAL B 1 49 ? -10.172 20.172 -4.266 1 83.19 49 VAL B N 1
ATOM 3500 C CA . VAL B 1 49 ? -8.953 20.938 -4.469 1 83.19 49 VAL B CA 1
ATOM 3501 C C . VAL B 1 49 ? -7.996 20.172 -5.383 1 83.19 49 VAL B C 1
ATOM 3503 O O . VAL B 1 49 ? -7.355 20.766 -6.258 1 83.19 49 VAL B O 1
ATOM 3506 N N . ILE B 1 50 ? -7.891 18.875 -5.113 1 81.12 50 ILE B N 1
ATOM 3507 C CA . ILE B 1 50 ? -7.008 18.031 -5.906 1 81.12 50 ILE B CA 1
ATOM 3508 C C . ILE B 1 50 ? -7.836 17.156 -6.852 1 81.12 50 ILE B C 1
ATOM 3510 O O . ILE B 1 50 ? -8.672 16.375 -6.406 1 81.12 50 ILE B O 1
ATOM 3514 N N . ARG B 1 51 ? -7.629 17.484 -8.141 1 69.44 51 ARG B N 1
ATOM 3515 C CA . ARG B 1 51 ? -8.359 16.672 -9.117 1 69.44 51 ARG B CA 1
ATOM 3516 C C . ARG B 1 51 ? -7.742 15.289 -9.25 1 69.44 51 ARG B C 1
ATOM 3518 O O . ARG B 1 51 ? -6.535 15.117 -9.078 1 69.44 51 ARG B O 1
ATOM 3525 N N . LYS B 1 52 ? -8.609 14.391 -9.406 1 60.97 52 LYS B N 1
ATOM 3526 C CA . LYS B 1 52 ? -8.219 12.992 -9.57 1 60.97 52 LYS B CA 1
ATOM 3527 C C . LYS B 1 52 ? -7.176 12.836 -10.672 1 60.97 52 LYS B C 1
ATOM 3529 O O . LYS B 1 52 ? -6.293 11.984 -10.578 1 60.97 52 LYS B O 1
ATOM 3534 N N . ASP B 1 53 ? -7.238 13.789 -11.578 1 58.06 53 ASP B N 1
ATOM 3535 C CA . ASP B 1 53 ? -6.453 13.664 -12.805 1 58.06 53 ASP B CA 1
ATOM 3536 C C . ASP B 1 53 ? -5.113 14.383 -12.672 1 58.06 53 ASP B C 1
ATOM 3538 O O . ASP B 1 53 ? -4.246 14.258 -13.539 1 58.06 53 ASP B O 1
ATOM 3542 N N . THR B 1 54 ? -4.988 15.242 -11.883 1 51.62 54 THR B N 1
ATOM 3543 C CA . THR B 1 54 ? -3.795 16.078 -11.836 1 51.62 54 THR B CA 1
ATOM 3544 C C . THR B 1 54 ? -2.535 15.234 -11.734 1 51.62 54 THR B C 1
ATOM 3546 O O . THR B 1 54 ? -1.489 15.594 -12.281 1 51.62 54 THR B O 1
ATOM 3549 N N . VAL B 1 55 ? -2.635 14.102 -11.062 1 53.69 55 VAL B N 1
ATOM 3550 C CA . VAL B 1 55 ? -1.354 13.445 -10.828 1 53.69 55 VAL B CA 1
ATOM 3551 C C . VAL B 1 55 ? -1.219 12.242 -11.758 1 53.69 55 VAL B C 1
ATOM 3553 O O . VAL B 1 55 ? -0.593 11.242 -11.398 1 53.69 55 VAL B O 1
ATOM 3556 N N . THR B 1 56 ? -1.793 12.383 -13.008 1 53.88 56 THR B N 1
ATOM 3557 C CA . THR B 1 56 ? -1.72 11.219 -13.891 1 53.88 56 THR B CA 1
ATOM 3558 C C . THR B 1 56 ? -0.37 11.164 -14.602 1 53.88 56 THR B C 1
ATOM 3560 O O . THR B 1 56 ? 0.041 12.133 -15.242 1 53.88 56 THR B O 1
ATOM 3563 N N . VAL B 1 57 ? 0.456 10.312 -14.07 1 57.69 57 VAL B N 1
ATOM 3564 C CA . VAL B 1 57 ? 1.695 10.023 -14.781 1 57.69 57 VAL B CA 1
ATOM 3565 C C . VAL B 1 57 ? 1.381 9.328 -16.109 1 57.69 57 VAL B C 1
ATOM 3567 O O . VAL B 1 57 ? 0.468 8.5 -16.172 1 57.69 57 VAL B O 1
ATOM 3570 N N . SER B 1 58 ? 1.913 9.859 -17.156 1 64.94 58 SER B N 1
ATOM 3571 C CA . SER B 1 58 ? 1.782 9.219 -18.453 1 64.94 58 SER B CA 1
ATOM 3572 C C . SER B 1 58 ? 2.205 7.758 -18.406 1 64.94 58 SER B C 1
ATOM 3574 O O . SER B 1 58 ? 3.227 7.426 -17.797 1 64.94 58 SER B O 1
ATOM 3576 N N . PRO B 1 59 ? 1.384 6.949 -18.844 1 67.62 59 PRO B N 1
ATOM 3577 C CA . PRO B 1 59 ? 1.696 5.52 -18.875 1 67.62 59 PRO B CA 1
ATOM 3578 C C . PRO B 1 59 ? 3.059 5.227 -19.5 1 67.62 59 PRO B C 1
ATOM 3580 O O . PRO B 1 59 ? 3.723 4.258 -19.109 1 67.62 59 PRO B O 1
ATOM 3583 N N . GLU B 1 60 ? 3.408 6.055 -20.406 1 69.5 60 GLU B N 1
ATOM 3584 C CA . GLU B 1 60 ? 4.676 5.82 -21.094 1 69.5 60 GLU B CA 1
ATOM 3585 C C . GLU B 1 60 ? 5.859 6.004 -20.156 1 69.5 60 GLU B C 1
ATOM 3587 O O . GLU B 1 60 ? 6.934 5.445 -20.375 1 69.5 60 GLU B O 1
ATOM 3592 N N . ASN B 1 61 ? 5.531 6.762 -19.094 1 67.31 61 ASN B N 1
ATOM 3593 C CA . ASN B 1 61 ? 6.637 7.078 -18.188 1 67.31 61 ASN B CA 1
ATOM 3594 C C . ASN B 1 61 ? 6.52 6.324 -16.875 1 67.31 61 ASN B C 1
ATOM 3596 O O . ASN B 1 61 ? 7.195 6.656 -15.898 1 67.31 61 ASN B O 1
ATOM 3600 N N . SER B 1 62 ? 5.75 5.363 -16.906 1 71.25 62 SER B N 1
ATOM 3601 C CA . SER B 1 62 ? 5.516 4.625 -15.672 1 71.25 62 SER B CA 1
ATOM 3602 C C . SER B 1 62 ? 6.773 3.889 -15.219 1 71.25 62 SER B C 1
ATOM 3604 O O . SER B 1 62 ? 6.922 3.572 -14.031 1 71.25 62 SER B O 1
ATOM 3606 N N . HIS B 1 63 ? 7.598 3.676 -16.188 1 68.44 63 HIS B N 1
ATOM 3607 C CA . HIS B 1 63 ? 8.828 2.959 -15.867 1 68.44 63 HIS B CA 1
ATOM 3608 C C . HIS B 1 63 ? 9.875 3.9 -15.289 1 68.44 63 HIS B C 1
ATOM 3610 O O . HIS B 1 63 ? 10.898 3.449 -14.758 1 68.44 63 HIS B O 1
ATOM 3616 N N . LEU B 1 64 ? 9.484 5.207 -15.375 1 68.56 64 LEU B N 1
ATOM 3617 C CA . LEU B 1 64 ? 10.477 6.188 -14.945 1 68.56 64 LEU B CA 1
ATOM 3618 C C . LEU B 1 64 ? 10.266 6.574 -13.492 1 68.56 64 LEU B C 1
ATOM 3620 O O . LEU B 1 64 ? 9.148 6.484 -12.977 1 68.56 64 LEU B O 1
ATOM 3624 N N . ASN B 1 65 ? 11.414 6.887 -12.93 1 67.06 65 ASN B N 1
ATOM 3625 C CA . ASN B 1 65 ? 11.398 7.363 -11.547 1 67.06 65 ASN B CA 1
ATOM 3626 C C . ASN B 1 65 ? 10.609 8.664 -11.414 1 67.06 65 ASN B C 1
ATOM 3628 O O . ASN B 1 65 ? 10.984 9.688 -12 1 67.06 65 ASN B O 1
ATOM 3632 N N . PRO B 1 66 ? 9.523 8.633 -10.828 1 62.06 66 PRO B N 1
ATOM 3633 C CA . PRO B 1 66 ? 8.727 9.859 -10.734 1 62.06 66 PRO B CA 1
ATOM 3634 C C . PRO B 1 66 ? 9.391 10.938 -9.875 1 62.06 66 PRO B C 1
ATOM 3636 O O . PRO B 1 66 ? 9.094 12.125 -10.039 1 62.06 66 PRO B O 1
ATOM 3639 N N . GLY B 1 67 ? 10.406 10.633 -9.211 1 67.81 67 GLY B N 1
ATOM 3640 C CA . GLY B 1 67 ? 10.953 11.602 -8.266 1 67.81 67 GLY B CA 1
ATOM 3641 C C . GLY B 1 67 ? 9.93 12.07 -7.242 1 67.81 67 GLY B C 1
ATOM 3642 O O . GLY B 1 67 ? 8.906 11.422 -7.039 1 67.81 67 GLY B O 1
ATOM 3643 N N . ILE B 1 68 ? 10.305 12.992 -6.344 1 75.31 68 ILE B N 1
ATOM 3644 C CA . ILE B 1 68 ? 9.43 13.547 -5.316 1 75.31 68 ILE B CA 1
ATOM 3645 C C . ILE B 1 68 ? 9.07 14.984 -5.668 1 75.31 68 ILE B C 1
ATOM 3647 O O . ILE B 1 68 ? 9.953 15.812 -5.902 1 75.31 68 ILE B O 1
ATOM 3651 N N . ASP B 1 69 ? 7.812 15.18 -5.863 1 78.62 69 ASP B N 1
ATOM 3652 C CA . ASP B 1 69 ? 7.312 16.531 -6.121 1 78.62 69 ASP B CA 1
ATOM 3653 C C . ASP B 1 69 ? 6.66 17.125 -4.875 1 78.62 69 ASP B C 1
ATOM 3655 O O . ASP B 1 69 ? 6.09 16.391 -4.059 1 78.62 69 ASP B O 1
ATOM 3659 N N . ILE B 1 70 ? 7.051 18.359 -4.566 1 81.31 70 ILE B N 1
ATOM 3660 C CA . ILE B 1 70 ? 6.379 19.047 -3.469 1 81.31 70 ILE B CA 1
ATOM 3661 C C . ILE B 1 70 ? 5.316 19.984 -4.023 1 81.31 70 ILE B C 1
ATOM 3663 O O . ILE B 1 70 ? 5.629 20.891 -4.793 1 81.31 70 ILE B O 1
ATOM 3667 N N . LEU B 1 71 ? 4.094 19.672 -3.699 1 82.5 71 LEU B N 1
ATOM 3668 C CA . LEU B 1 71 ? 2.959 20.469 -4.156 1 82.5 71 LEU B CA 1
ATOM 3669 C C . LEU B 1 71 ? 2.355 21.266 -3.002 1 82.5 71 LEU B C 1
ATOM 3671 O O . LEU B 1 71 ? 2.186 20.734 -1.9 1 82.5 71 LEU B O 1
ATOM 3675 N N . ASP B 1 72 ? 2.201 22.531 -3.285 1 87.56 72 ASP B N 1
ATOM 3676 C CA . ASP B 1 72 ? 1.599 23.422 -2.297 1 87.56 72 ASP B CA 1
ATOM 3677 C C . ASP B 1 72 ? 0.221 23.891 -2.752 1 87.56 72 ASP B C 1
ATOM 3679 O O . ASP B 1 72 ? 0.083 24.469 -3.834 1 87.56 72 ASP B O 1
ATOM 3683 N N . ILE B 1 73 ? -0.767 23.641 -1.953 1 89.5 73 ILE B N 1
ATOM 3684 C CA . ILE B 1 73 ? -2.143 24.016 -2.26 1 89.5 73 ILE B CA 1
ATOM 3685 C C . ILE B 1 73 ? -2.682 24.938 -1.169 1 89.5 73 ILE B C 1
ATOM 3687 O O . ILE B 1 73 ? -2.568 24.625 0.021 1 89.5 73 ILE B O 1
ATOM 3691 N N . HIS B 1 74 ? -3.24 26.062 -1.555 1 91.81 74 HIS B N 1
ATOM 3692 C CA . HIS B 1 74 ? -3.834 27 -0.616 1 91.81 74 HIS B CA 1
ATOM 3693 C C . HIS B 1 74 ? -5.355 26.922 -0.645 1 91.81 74 HIS B C 1
ATOM 3695 O O . HIS B 1 74 ? -5.965 26.969 -1.717 1 91.81 74 HIS B O 1
ATOM 3701 N N . VAL B 1 75 ? -5.906 26.703 0.5 1 91.81 75 VAL B N 1
ATOM 3702 C CA . VAL B 1 75 ? -7.359 26.594 0.61 1 91.81 75 VAL B CA 1
ATOM 3703 C C . VAL B 1 75 ? -7.855 27.438 1.78 1 91.81 75 VAL B C 1
ATOM 3705 O O . VAL B 1 75 ? -7.227 27.469 2.84 1 91.81 75 VAL B O 1
ATOM 3708 N N . ASN B 1 76 ? -8.969 28.141 1.562 1 90.94 76 ASN B N 1
ATOM 3709 C CA . ASN B 1 76 ? -9.633 28.875 2.635 1 90.94 76 ASN B CA 1
ATOM 3710 C C . ASN B 1 76 ? -10.852 28.125 3.15 1 90.94 76 ASN B C 1
ATOM 3712 O O . ASN B 1 76 ? -11.773 27.812 2.385 1 90.94 76 ASN B O 1
ATOM 3716 N N . ILE B 1 77 ? -10.758 27.766 4.387 1 88.5 77 ILE B N 1
ATOM 3717 C CA . ILE B 1 77 ? -11.859 27.047 5.02 1 88.5 77 ILE B CA 1
ATOM 3718 C C . ILE B 1 77 ? -12.68 28.016 5.875 1 88.5 77 ILE B C 1
ATOM 3720 O O . ILE B 1 77 ? -12.164 28.594 6.828 1 88.5 77 ILE B O 1
ATOM 3724 N N . ALA B 1 78 ? -13.922 28.219 5.43 1 84.19 78 ALA B N 1
ATOM 3725 C CA . ALA B 1 78 ? -14.828 29.078 6.18 1 84.19 78 ALA B CA 1
ATOM 3726 C C . ALA B 1 78 ? -16.109 28.328 6.555 1 84.19 78 ALA B C 1
ATOM 3728 O O . ALA B 1 78 ? -16.812 27.828 5.68 1 84.19 78 ALA B O 1
ATOM 3729 N N . GLU B 1 79 ? -16.172 27.984 7.805 1 76.25 79 GLU B N 1
ATOM 3730 C CA . GLU B 1 79 ? -17.406 27.375 8.297 1 76.25 79 GLU B CA 1
ATOM 3731 C C . GLU B 1 79 ? -18.266 28.391 9.039 1 76.25 79 GLU B C 1
ATOM 3733 O O . GLU B 1 79 ? -17.766 29.391 9.547 1 76.25 79 GLU B O 1
ATOM 3738 N N . LYS B 1 80 ? -19.547 28 9.086 1 73.75 80 LYS B N 1
ATOM 3739 C CA . LYS B 1 80 ? -20.469 28.906 9.766 1 73.75 80 LYS B CA 1
ATOM 3740 C C . LYS B 1 80 ? -20.109 29.047 11.242 1 73.75 80 LYS B C 1
ATOM 3742 O O . LYS B 1 80 ? -19.922 28.047 11.945 1 73.75 80 LYS B O 1
ATOM 3747 N N . ASP B 1 81 ? -19.891 30.156 11.68 1 69.38 81 ASP B N 1
ATOM 3748 C CA . ASP B 1 81 ? -19.75 30.531 13.078 1 69.38 81 ASP B CA 1
ATOM 3749 C C . ASP B 1 81 ? -18.375 30.125 13.617 1 69.38 81 ASP B C 1
ATOM 3751 O O . ASP B 1 81 ? -18.219 29.922 14.828 1 69.38 81 ASP B O 1
ATOM 3755 N N . SER B 1 82 ? -17.484 29.719 12.75 1 77.94 82 SER B N 1
ATOM 3756 C CA . SER B 1 82 ? -16.141 29.359 13.203 1 77.94 82 SER B CA 1
ATOM 3757 C C . SER B 1 82 ? -15.102 30.297 12.602 1 77.94 82 SER B C 1
ATOM 3759 O O . SER B 1 82 ? -15.383 31.016 11.633 1 77.94 82 SER B O 1
ATOM 3761 N N . THR B 1 83 ? -14.031 30.484 13.281 1 83.88 83 THR B N 1
ATOM 3762 C CA . THR B 1 83 ? -12.914 31.281 12.773 1 83.88 83 THR B CA 1
ATOM 3763 C C . THR B 1 83 ? -12.406 30.703 11.453 1 83.88 83 THR B C 1
ATOM 3765 O O . THR B 1 83 ? -12.141 29.5 11.352 1 83.88 83 THR B O 1
ATOM 3768 N N . PRO B 1 84 ? -12.383 31.516 10.469 1 89.69 84 PRO B N 1
ATOM 3769 C CA . PRO B 1 84 ? -11.867 31.031 9.18 1 89.69 84 PRO B CA 1
ATOM 3770 C C . PRO B 1 84 ? -10.414 30.594 9.258 1 89.69 84 PRO B C 1
ATOM 3772 O O . PRO B 1 84 ? -9.625 31.172 10.008 1 89.69 84 PRO B O 1
ATOM 3775 N N . ILE B 1 85 ? -10.156 29.609 8.531 1 91.44 85 ILE B N 1
ATOM 3776 C CA . ILE B 1 85 ? -8.805 29.062 8.508 1 91.44 85 ILE B CA 1
ATOM 3777 C C . ILE B 1 85 ? -8.234 29.156 7.098 1 91.44 85 ILE B C 1
ATOM 3779 O O . ILE B 1 85 ? -8.859 28.703 6.137 1 91.44 85 ILE B O 1
ATOM 3783 N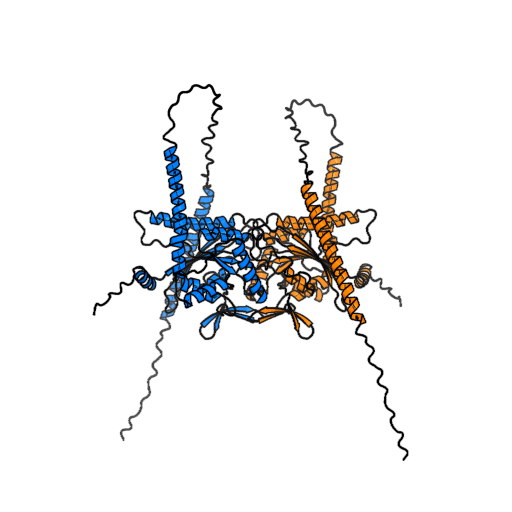 N . SER B 1 86 ? -7.102 29.859 6.977 1 92.94 86 SER B N 1
ATOM 3784 C CA . SER B 1 86 ? -6.305 29.812 5.754 1 92.94 86 SER B CA 1
ATOM 3785 C C . SER B 1 86 ? -5.332 28.641 5.766 1 92.94 86 SER B C 1
ATOM 3787 O O . SER B 1 86 ? -4.305 28.688 6.445 1 92.94 86 SER B O 1
ATOM 3789 N N . LEU B 1 87 ? -5.664 27.656 4.957 1 94 87 LEU B N 1
ATOM 3790 C CA . LEU B 1 87 ? -4.934 26.391 5.027 1 94 87 LEU B CA 1
ATOM 3791 C C . LEU B 1 87 ? -3.988 26.25 3.838 1 94 87 LEU B C 1
ATOM 3793 O O . LEU B 1 87 ? -4.398 26.406 2.688 1 94 87 LEU B O 1
ATOM 3797 N N . ASP B 1 88 ? -2.73 26.031 4.133 1 94.69 88 ASP B N 1
ATOM 3798 C CA . ASP B 1 88 ? -1.748 25.625 3.135 1 94.69 88 ASP B CA 1
ATOM 3799 C C . ASP B 1 88 ? -1.405 24.141 3.277 1 94.69 88 ASP B C 1
ATOM 3801 O O . ASP B 1 88 ? -0.962 23.703 4.34 1 94.69 88 ASP B O 1
ATOM 3805 N N . VAL B 1 89 ? -1.665 23.406 2.211 1 95 89 VAL B N 1
ATOM 3806 C CA . VAL B 1 89 ? -1.393 21.969 2.246 1 95 89 VAL B CA 1
ATOM 3807 C C . VAL B 1 89 ? -0.212 21.641 1.335 1 95 89 VAL B C 1
ATOM 3809 O O . VAL B 1 89 ? -0.218 22 0.152 1 95 89 VAL B O 1
ATOM 3812 N N . ILE B 1 90 ? 0.754 21.047 1.931 1 94.38 90 ILE B N 1
ATOM 3813 C CA . ILE B 1 90 ? 1.928 20.609 1.181 1 94.38 90 ILE B CA 1
ATOM 3814 C C . ILE B 1 90 ? 1.89 19.094 0.998 1 94.38 90 ILE B C 1
ATOM 3816 O O . ILE B 1 90 ? 1.719 18.344 1.967 1 94.38 90 ILE B O 1
ATOM 3820 N N . MET B 1 91 ? 2.018 18.625 -0.225 1 91.38 91 MET B N 1
ATOM 3821 C CA . MET B 1 91 ? 2.031 17.203 -0.533 1 91.38 91 MET B CA 1
ATOM 3822 C C . MET B 1 91 ? 3.355 16.797 -1.17 1 91.38 91 MET B C 1
ATOM 3824 O O . MET B 1 91 ? 3.975 17.594 -1.886 1 91.38 91 MET B O 1
ATOM 3828 N N . ALA B 1 92 ? 3.736 15.617 -0.888 1 87.75 92 ALA B N 1
ATOM 3829 C CA . ALA B 1 92 ? 4.973 15.07 -1.444 1 87.75 92 ALA B CA 1
ATOM 3830 C C . ALA B 1 92 ? 4.695 13.805 -2.254 1 87.75 92 ALA B C 1
ATOM 3832 O O . ALA B 1 92 ? 5.078 12.711 -1.849 1 87.75 92 ALA B O 1
ATOM 3833 N N . PRO B 1 93 ? 4.125 13.992 -3.451 1 82.12 93 PRO B N 1
ATOM 3834 C CA . PRO B 1 93 ? 3.895 12.805 -4.281 1 82.12 93 PRO B CA 1
ATOM 3835 C C . PRO B 1 93 ? 5.188 12.094 -4.668 1 82.12 93 PRO B C 1
ATOM 3837 O O . PRO B 1 93 ? 6.203 12.742 -4.918 1 82.12 93 PRO B O 1
ATOM 3840 N N . GLY B 1 94 ? 5.113 10.742 -4.656 1 82.25 94 GLY B N 1
ATOM 3841 C CA . GLY B 1 94 ? 6.281 9.961 -5.035 1 82.25 94 GLY B CA 1
ATOM 3842 C C . GLY B 1 94 ? 7.102 9.492 -3.848 1 82.25 94 GLY B C 1
ATOM 3843 O O . GLY B 1 94 ? 8 8.656 -3.996 1 82.25 94 GLY B O 1
ATOM 3844 N N . PHE B 1 95 ? 6.73 10 -2.762 1 89.19 95 PHE B N 1
ATOM 3845 C CA . PHE B 1 95 ? 7.461 9.617 -1.558 1 89.19 95 PHE B CA 1
ATOM 3846 C C . PHE B 1 95 ? 7.359 8.117 -1.316 1 89.19 95 PHE B C 1
ATOM 3848 O O . PHE B 1 95 ? 6.258 7.57 -1.209 1 89.19 95 PHE B O 1
ATOM 3855 N N . GLY B 1 96 ? 8.523 7.41 -1.336 1 87.62 96 GLY B N 1
ATOM 3856 C CA . GLY B 1 96 ? 8.586 6.004 -0.973 1 87.62 96 GLY B CA 1
ATOM 3857 C C . GLY B 1 96 ? 8.172 5.078 -2.1 1 87.62 96 GLY B C 1
ATOM 3858 O O . GLY B 1 96 ? 7.934 3.889 -1.878 1 87.62 96 GLY B O 1
ATOM 3859 N N . ASP B 1 97 ? 8.07 5.609 -3.318 1 86.12 97 ASP B N 1
ATOM 3860 C CA . ASP B 1 97 ? 7.539 4.777 -4.391 1 86.12 97 ASP B CA 1
ATOM 3861 C C . ASP B 1 97 ? 8.602 4.496 -5.449 1 86.12 97 ASP B C 1
ATOM 3863 O O . ASP B 1 97 ? 8.328 3.85 -6.461 1 86.12 97 ASP B O 1
ATOM 3867 N N . ASN B 1 98 ? 9.758 4.891 -5.145 1 86.38 98 ASN B N 1
ATOM 3868 C CA . ASN B 1 98 ? 10.859 4.613 -6.059 1 86.38 98 ASN B CA 1
ATOM 3869 C C . ASN B 1 98 ? 11.547 3.291 -5.727 1 86.38 98 ASN B C 1
ATOM 3871 O O . ASN B 1 98 ? 11.375 2.76 -4.629 1 86.38 98 ASN B O 1
ATOM 3875 N N . ILE B 1 99 ? 12.227 2.779 -6.688 1 88.06 99 ILE B N 1
ATOM 3876 C CA . ILE B 1 99 ? 13.008 1.574 -6.422 1 88.06 99 ILE B CA 1
ATOM 3877 C C . ILE B 1 99 ? 14.086 1.877 -5.387 1 88.06 99 ILE B C 1
ATOM 3879 O O . ILE B 1 99 ? 14.328 1.079 -4.477 1 88.06 99 ILE B O 1
ATOM 3883 N N . ASP B 1 100 ? 14.688 3 -5.59 1 88.62 100 ASP B N 1
ATOM 3884 C CA . ASP B 1 100 ? 15.648 3.492 -4.609 1 88.62 100 ASP B CA 1
ATOM 3885 C C . ASP B 1 100 ? 15.109 4.711 -3.867 1 88.62 100 ASP B C 1
ATOM 3887 O O . ASP B 1 100 ? 15.062 5.812 -4.422 1 88.62 100 ASP B O 1
ATOM 3891 N N . ASN B 1 101 ? 14.766 4.477 -2.568 1 90 101 ASN B N 1
ATOM 3892 C CA . ASN B 1 101 ? 14.164 5.535 -1.767 1 90 101 ASN B CA 1
ATOM 3893 C C . ASN B 1 101 ? 15.141 6.086 -0.733 1 90 101 ASN B C 1
ATOM 3895 O O . ASN B 1 101 ? 14.727 6.699 0.253 1 90 101 ASN B O 1
ATOM 3899 N N . THR B 1 102 ? 16.406 6.023 -0.928 1 89 102 THR B N 1
ATOM 3900 C CA . THR B 1 102 ? 17.406 6.422 0.057 1 89 102 THR B CA 1
ATOM 3901 C C . THR B 1 102 ? 17.406 7.938 0.248 1 89 102 THR B C 1
ATOM 3903 O O . THR B 1 102 ? 17.641 8.43 1.354 1 89 102 THR B O 1
ATOM 3906 N N . SER B 1 103 ? 17.016 8.633 -0.756 1 90.25 103 SER B N 1
ATOM 3907 C CA . SER B 1 103 ? 17.109 10.086 -0.692 1 90.25 103 SER B CA 1
ATOM 3908 C C . SER B 1 103 ? 15.75 10.711 -0.429 1 90.25 103 SER B C 1
ATOM 3910 O O . SER B 1 103 ? 15.641 11.93 -0.276 1 90.25 103 SER B O 1
ATOM 3912 N N . CYS B 1 104 ? 14.727 9.938 -0.286 1 90.56 104 CYS B N 1
ATOM 3913 C CA . CYS B 1 104 ? 13.383 10.5 -0.247 1 90.56 104 CYS B CA 1
ATOM 3914 C C . CYS B 1 104 ? 13.156 11.297 1.033 1 90.56 104 CYS B C 1
ATOM 3916 O O . CYS B 1 104 ? 12.531 12.352 1.008 1 90.56 104 CYS B O 1
ATOM 3918 N N . VAL B 1 105 ? 13.711 10.852 2.156 1 94.38 105 VAL B N 1
ATOM 3919 C CA . VAL B 1 105 ? 13.547 11.516 3.445 1 94.38 105 VAL B CA 1
ATOM 3920 C C . VAL B 1 105 ? 14.297 12.844 3.445 1 94.38 105 VAL B C 1
ATOM 3922 O O . VAL B 1 105 ? 13.781 13.859 3.928 1 94.38 105 VAL B O 1
ATOM 3925 N N . ALA B 1 106 ? 15.406 12.844 2.805 1 93.69 106 ALA B N 1
ATOM 3926 C CA . ALA B 1 106 ? 16.25 14.031 2.766 1 93.69 106 ALA B CA 1
ATOM 3927 C C . ALA B 1 106 ? 15.57 15.164 1.997 1 93.69 106 ALA B C 1
ATOM 3929 O O . ALA B 1 106 ? 15.734 16.328 2.336 1 93.69 106 ALA B O 1
ATOM 3930 N N . VAL B 1 107 ? 14.875 14.773 1.002 1 92.69 107 VAL B N 1
ATOM 3931 C CA . VAL B 1 107 ? 14.188 15.766 0.175 1 92.69 107 VAL B CA 1
ATOM 3932 C C . VAL B 1 107 ? 13.188 16.547 1.021 1 92.69 107 VAL B C 1
ATOM 3934 O O . VAL B 1 107 ? 13.125 17.766 0.956 1 92.69 107 VAL B O 1
ATOM 3937 N N . ILE B 1 108 ? 12.469 15.891 1.831 1 94.88 108 ILE B N 1
ATOM 3938 C CA . ILE B 1 108 ? 11.438 16.516 2.654 1 94.88 108 ILE B CA 1
ATOM 3939 C C . ILE B 1 108 ? 12.094 17.297 3.795 1 94.88 108 ILE B C 1
ATOM 3941 O O . ILE B 1 108 ? 11.664 18.406 4.117 1 94.88 108 ILE B O 1
ATOM 3945 N N . VAL B 1 109 ? 13.109 16.734 4.383 1 96 109 VAL B N 1
ATOM 3946 C CA . VAL B 1 109 ? 13.812 17.406 5.48 1 96 109 VAL B CA 1
ATOM 3947 C C . VAL B 1 109 ? 14.43 18.703 4.988 1 96 109 VAL B C 1
ATOM 3949 O O . VAL B 1 109 ? 14.352 19.734 5.676 1 96 109 VAL B O 1
ATOM 3952 N N . ASN B 1 110 ? 15 18.609 3.832 1 94.69 110 ASN B N 1
ATOM 3953 C CA . ASN B 1 110 ? 15.578 19.812 3.242 1 94.69 110 ASN B CA 1
ATOM 3954 C C . ASN B 1 110 ? 14.523 20.891 3.023 1 94.69 110 ASN B C 1
ATOM 3956 O O . ASN B 1 110 ? 14.797 22.078 3.221 1 94.69 110 ASN B O 1
ATOM 3960 N N . TYR B 1 111 ? 13.422 20.484 2.594 1 94.94 111 TYR B N 1
ATOM 3961 C CA . TYR B 1 111 ? 12.336 21.438 2.414 1 94.94 111 TYR B CA 1
ATOM 3962 C C . TYR B 1 111 ? 11.945 22.094 3.74 1 94.94 111 TYR B C 1
ATOM 3964 O O . TYR B 1 111 ? 11.742 23.297 3.812 1 94.94 111 TYR B O 1
ATOM 3972 N N . LEU B 1 112 ? 11.828 21.297 4.781 1 96.06 112 LEU B N 1
ATOM 3973 C CA . LEU B 1 112 ? 11.469 21.797 6.105 1 96.06 112 LEU B CA 1
ATOM 3974 C C . LEU B 1 112 ? 12.516 22.781 6.617 1 96.06 112 LEU B C 1
ATOM 3976 O O . LEU B 1 112 ? 12.172 23.844 7.152 1 96.06 112 LEU B O 1
ATOM 3980 N N . GLU B 1 113 ? 13.75 22.438 6.414 1 95.75 113 GLU B N 1
ATOM 3981 C CA . GLU B 1 113 ? 14.836 23.312 6.855 1 95.75 113 GLU B CA 1
ATOM 3982 C C . GLU B 1 113 ? 14.859 24.609 6.055 1 95.75 113 GLU B C 1
ATOM 3984 O O . GLU B 1 113 ? 15.188 25.672 6.594 1 95.75 113 GLU B O 1
ATOM 3989 N N . LEU B 1 114 ? 14.523 24.469 4.82 1 94.69 114 LEU B N 1
ATOM 3990 C CA . LEU B 1 114 ? 14.445 25.656 3.986 1 94.69 114 LEU B CA 1
ATOM 3991 C C . LEU B 1 114 ? 13.391 26.625 4.52 1 94.69 114 LEU B C 1
ATOM 3993 O O . LEU B 1 114 ? 13.609 27.844 4.527 1 94.69 114 LEU B O 1
ATOM 3997 N N . GLN B 1 115 ? 12.266 26.125 4.922 1 94.38 115 GLN B N 1
ATOM 3998 C CA . GLN B 1 115 ? 11.227 26.969 5.496 1 94.38 115 GLN B CA 1
ATOM 3999 C C . GLN B 1 115 ? 11.703 27.641 6.777 1 94.38 115 GLN B C 1
ATOM 4001 O O . GLN B 1 115 ? 11.375 28.797 7.039 1 94.38 115 GLN B O 1
ATOM 4006 N N . PHE B 1 116 ? 12.438 26.938 7.621 1 95.19 116 PHE B N 1
ATOM 4007 C CA . PHE B 1 116 ? 13.016 27.516 8.836 1 95.19 116 PHE B CA 1
ATOM 4008 C C . PHE B 1 116 ? 14.016 28.594 8.5 1 95.19 116 PHE B C 1
ATOM 4010 O O . PHE B 1 116 ? 14.055 29.641 9.156 1 95.19 116 PHE B O 1
ATOM 4017 N N . ASP B 1 117 ? 14.773 28.344 7.445 1 94 117 ASP B N 1
ATOM 4018 C CA . ASP B 1 117 ? 15.766 29.328 7.016 1 94 117 ASP B CA 1
ATOM 4019 C C . ASP B 1 117 ? 15.094 30.609 6.527 1 94 117 ASP B C 1
ATOM 4021 O O . ASP B 1 117 ? 15.586 31.703 6.777 1 94 117 ASP B O 1
ATOM 4025 N N . LEU B 1 118 ? 14.039 30.469 5.871 1 91.88 118 LEU B N 1
ATOM 4026 C CA . LEU B 1 118 ? 13.289 31.625 5.391 1 91.88 118 LEU B CA 1
ATOM 4027 C C . LEU B 1 118 ? 12.75 32.469 6.555 1 91.88 118 LEU B C 1
ATOM 4029 O O . LEU B 1 118 ? 12.805 33.688 6.531 1 91.88 118 LEU B O 1
ATOM 4033 N N . MET B 1 119 ? 12.305 31.797 7.539 1 91.81 119 MET B N 1
ATOM 4034 C CA . MET B 1 119 ? 11.812 32.469 8.742 1 91.81 119 MET B CA 1
ATOM 4035 C C . MET B 1 119 ? 12.953 33.188 9.469 1 91.81 119 MET B C 1
ATOM 4037 O O . MET B 1 119 ? 12.805 34.312 9.898 1 91.81 119 MET B O 1
ATOM 4041 N N . LEU B 1 120 ? 14.062 32.469 9.586 1 90.56 120 LEU B N 1
ATOM 4042 C CA . LEU B 1 120 ? 15.234 33.031 10.258 1 90.56 120 LEU B CA 1
ATOM 4043 C C . LEU B 1 120 ? 15.75 34.281 9.523 1 90.56 120 LEU B C 1
ATOM 4045 O O . LEU B 1 120 ? 16.109 35.25 10.148 1 90.56 120 LEU B O 1
ATOM 4049 N N . ASN B 1 121 ? 15.727 34.188 8.25 1 90.12 121 ASN B N 1
ATOM 4050 C CA . ASN B 1 121 ? 16.172 35.312 7.434 1 90.12 121 ASN B CA 1
ATOM 4051 C C . ASN B 1 121 ? 15.266 36.5 7.59 1 90.12 121 ASN B C 1
ATOM 4053 O O . ASN B 1 121 ? 15.734 37.656 7.609 1 90.12 121 ASN B O 1
ATOM 4057 N N . GLU B 1 122 ? 14.039 36.219 7.68 1 89.44 122 GLU B N 1
ATOM 4058 C CA . GLU B 1 122 ? 13.086 37.312 7.867 1 89.44 122 GLU B CA 1
ATOM 4059 C C . GLU B 1 122 ? 13.25 37.938 9.242 1 89.44 122 GLU B C 1
ATOM 4061 O O . GLU B 1 122 ? 13.164 39.188 9.375 1 89.44 122 GLU B O 1
ATOM 4066 N N . GLU B 1 123 ? 13.484 37.25 10.258 1 86.44 123 GLU B N 1
ATOM 4067 C CA . GLU B 1 123 ? 13.648 37.719 11.625 1 86.44 123 GLU B CA 1
ATOM 4068 C C . GLU B 1 123 ? 14.914 38.562 11.766 1 86.44 123 GLU B C 1
ATOM 4070 O O . GLU B 1 123 ? 15 39.438 12.625 1 86.44 123 GLU B O 1
ATOM 4075 N N . CYS B 1 124 ? 15.898 38.219 10.883 1 83.5 124 CYS B N 1
ATOM 4076 C CA . CYS B 1 124 ? 17.188 38.875 10.969 1 83.5 124 CYS B CA 1
ATOM 4077 C C . CYS B 1 124 ? 17.203 40.156 10.109 1 83.5 124 CYS B C 1
ATOM 4079 O O . CYS B 1 124 ? 18.141 40.938 10.172 1 83.5 124 CYS B O 1
ATOM 4081 N N . ARG B 1 125 ? 16.094 40.344 9.469 1 85.5 125 ARG B N 1
ATOM 4082 C CA . ARG B 1 125 ? 16.016 41.531 8.625 1 85.5 125 ARG B CA 1
ATOM 4083 C C . ARG B 1 125 ? 15.836 42.781 9.461 1 85.5 125 ARG B C 1
ATOM 4085 O O . ARG B 1 125 ? 15.148 42.75 10.492 1 85.5 125 ARG B O 1
ATOM 4092 N N . ILE B 1 126 ? 16.516 43.812 9.008 1 82 126 ILE B N 1
ATOM 4093 C CA . ILE B 1 126 ? 16.359 45.094 9.68 1 82 126 ILE B CA 1
ATOM 4094 C C . ILE B 1 126 ? 14.945 45.625 9.477 1 82 126 ILE B C 1
ATOM 4096 O O . ILE B 1 126 ? 14.281 46.062 10.438 1 82 126 ILE B O 1
ATOM 4100 N N . ASP B 1 127 ? 14.422 45.594 8.141 1 85.62 127 ASP B N 1
ATOM 4101 C CA . ASP B 1 127 ? 13.055 45.969 7.793 1 85.62 127 ASP B CA 1
ATOM 4102 C C . ASP B 1 127 ? 12.172 44.719 7.648 1 85.62 127 ASP B C 1
ATOM 4104 O O . ASP B 1 127 ? 12.086 44.125 6.57 1 85.62 127 ASP B O 1
ATOM 4108 N N . ARG B 1 128 ? 11.68 44.5 8.805 1 76.75 128 ARG B N 1
ATOM 4109 C CA . ARG B 1 128 ? 10.844 43.312 8.789 1 76.75 128 ARG B CA 1
ATOM 4110 C C . ARG B 1 128 ? 9.586 43.531 7.961 1 76.75 128 ARG B C 1
ATOM 4112 O O . ARG B 1 128 ? 8.984 44.594 8 1 76.75 128 ARG B O 1
ATOM 4119 N N . ASP B 1 129 ? 9.352 42.625 7.023 1 77.06 129 ASP B N 1
ATOM 4120 C CA . ASP B 1 129 ? 8.117 42.625 6.246 1 77.06 129 ASP B CA 1
ATOM 4121 C C . ASP B 1 129 ? 6.906 42.281 7.121 1 77.06 129 ASP B C 1
ATOM 4123 O O . ASP B 1 129 ? 6.797 41.188 7.625 1 77.06 129 ASP B O 1
ATOM 4127 N N . ALA B 1 130 ? 6.09 43.25 7.262 1 75.69 130 ALA B N 1
ATOM 4128 C CA . ALA B 1 130 ? 4.922 43.062 8.117 1 75.69 130 ALA B CA 1
ATOM 4129 C C . ALA B 1 130 ? 3.961 42.031 7.508 1 75.69 130 ALA B C 1
ATOM 4131 O O . ALA B 1 130 ? 3.156 41.438 8.219 1 75.69 130 ALA B O 1
ATOM 4132 N N . LYS B 1 131 ? 4.164 41.75 6.258 1 80.25 131 LYS B N 1
ATOM 4133 C CA . LYS B 1 131 ? 3.238 40.875 5.566 1 80.25 131 LYS B CA 1
ATOM 4134 C C . LYS B 1 131 ? 3.848 39.469 5.383 1 80.25 131 LYS B C 1
ATOM 4136 O O . LYS B 1 131 ? 3.305 38.656 4.652 1 80.25 131 LYS B O 1
ATOM 4141 N N . PHE B 1 132 ? 4.848 39.188 6.094 1 81.94 132 PHE B N 1
ATOM 4142 C CA . PHE B 1 132 ? 5.508 37.906 5.949 1 81.94 132 PHE B CA 1
ATOM 4143 C C . PHE B 1 132 ? 4.598 36.781 6.41 1 81.94 132 PHE B C 1
ATOM 4145 O O . PHE B 1 132 ? 4.07 36.812 7.527 1 81.94 132 PHE B O 1
ATOM 4152 N N . LYS B 1 133 ? 4.332 35.875 5.512 1 83.81 133 LYS B N 1
ATOM 4153 C CA . LYS B 1 133 ? 3.486 34.75 5.82 1 83.81 133 LYS B CA 1
ATOM 4154 C C . LYS B 1 133 ? 4.32 33.562 6.309 1 83.81 133 LYS B C 1
ATOM 4156 O O . LYS B 1 133 ? 5.324 33.188 5.688 1 83.81 133 LYS B O 1
ATOM 4161 N N . ASP B 1 134 ? 3.916 33.062 7.414 1 87.31 134 ASP B N 1
ATOM 4162 C CA . ASP B 1 134 ? 4.57 31.875 7.957 1 87.31 134 ASP B CA 1
ATOM 4163 C C . ASP B 1 134 ? 4.328 30.656 7.07 1 87.31 134 ASP B C 1
ATOM 4165 O O . ASP B 1 134 ? 3.201 30.156 6.984 1 87.31 134 ASP B O 1
ATOM 4169 N N . GLY B 1 135 ? 5.391 30.156 6.41 1 89.06 135 GLY B N 1
ATOM 4170 C CA . GLY B 1 135 ? 5.277 29.016 5.52 1 89.06 135 GLY B CA 1
ATOM 4171 C C . GLY B 1 135 ? 5.723 27.703 6.156 1 89.06 135 GLY B C 1
ATOM 4172 O O . GLY B 1 135 ? 5.773 26.672 5.492 1 89.06 135 GLY B O 1
ATOM 4173 N N . ARG B 1 136 ? 5.977 27.812 7.477 1 94.38 136 ARG B N 1
ATOM 4174 C CA . ARG B 1 136 ? 6.461 26.609 8.148 1 94.38 136 ARG B CA 1
ATOM 4175 C C . ARG B 1 136 ? 5.328 25.609 8.375 1 94.38 136 ARG B C 1
ATOM 4177 O O . ARG B 1 136 ? 4.234 26 8.805 1 94.38 136 ARG B O 1
ATOM 4184 N N . PRO B 1 137 ? 5.582 24.359 8.016 1 96.81 137 PRO B N 1
ATOM 4185 C CA . PRO B 1 137 ? 4.562 23.359 8.336 1 96.81 137 PRO B CA 1
ATOM 4186 C C . PRO B 1 137 ? 4.371 23.172 9.844 1 96.81 137 PRO B C 1
ATOM 4188 O O . PRO B 1 137 ? 5.352 23.047 10.578 1 96.81 137 PRO B O 1
ATOM 4191 N N . HIS B 1 138 ? 3.115 23.25 10.25 1 97.75 138 HIS B N 1
ATOM 4192 C CA . HIS B 1 138 ? 2.799 23.156 11.672 1 97.75 138 HIS B CA 1
ATOM 4193 C C . HIS B 1 138 ? 2.553 21.719 12.086 1 97.75 138 HIS B C 1
ATOM 4195 O O . HIS B 1 138 ? 2.717 21.359 13.258 1 97.75 138 HIS B O 1
ATOM 4201 N N . ALA B 1 139 ? 2.086 20.938 11.156 1 98.19 139 ALA B N 1
ATOM 4202 C CA . ALA B 1 139 ? 1.835 19.516 11.406 1 98.19 139 ALA B CA 1
ATOM 4203 C C . ALA B 1 139 ? 2.137 18.688 10.164 1 98.19 139 ALA B C 1
ATOM 4205 O O . ALA B 1 139 ? 1.98 19.156 9.039 1 98.19 139 ALA B O 1
ATOM 4206 N N . LEU B 1 140 ? 2.633 17.516 10.398 1 98.44 140 LEU B N 1
ATOM 4207 C CA . LEU B 1 140 ? 2.842 16.531 9.344 1 98.44 140 LEU B CA 1
ATOM 4208 C C . LEU B 1 140 ? 2.01 15.281 9.594 1 98.44 140 LEU B C 1
ATOM 4210 O O . LEU B 1 140 ? 2.188 14.609 10.609 1 98.44 140 LEU B O 1
ATOM 4214 N N . LEU B 1 141 ? 1.082 15.07 8.734 1 98.12 141 LEU B N 1
ATOM 4215 C CA . LEU B 1 141 ? 0.354 13.805 8.758 1 98.12 141 LEU B CA 1
ATOM 4216 C C . LEU B 1 141 ? 1.105 12.734 7.98 1 98.12 141 LEU B C 1
ATOM 4218 O O . LEU B 1 141 ? 1.272 12.844 6.766 1 98.12 141 LEU B O 1
ATOM 4222 N N . TYR B 1 142 ? 1.59 11.773 8.695 1 98.38 142 TYR B N 1
ATOM 4223 C CA . TYR B 1 142 ? 2.311 10.688 8.055 1 98.38 142 TYR B CA 1
ATOM 4224 C C . TYR B 1 142 ? 1.393 9.492 7.809 1 98.38 142 TYR B C 1
ATOM 4226 O O . TYR B 1 142 ? 0.971 8.82 8.75 1 98.38 142 TYR B O 1
ATOM 4234 N N . PHE B 1 143 ? 1.172 9.172 6.531 1 97.62 143 PHE B N 1
ATOM 4235 C CA . PHE B 1 143 ? 0.276 8.086 6.141 1 97.62 143 PHE B CA 1
ATOM 4236 C C . PHE B 1 143 ? 1 6.75 6.172 1 97.62 143 PHE B C 1
ATOM 4238 O O . PHE B 1 143 ? 1.898 6.504 5.367 1 97.62 143 PHE B O 1
ATOM 4245 N N . ILE B 1 144 ? 0.539 5.953 7.07 1 96.81 144 ILE B N 1
ATOM 4246 C CA . ILE B 1 144 ? 1.122 4.625 7.219 1 96.81 144 ILE B CA 1
ATOM 4247 C C . ILE B 1 144 ? 0.266 3.6 6.48 1 96.81 144 ILE B C 1
ATOM 4249 O O . ILE B 1 144 ? -0.956 3.566 6.648 1 96.81 144 ILE B O 1
ATOM 4253 N N . ARG B 1 145 ? 0.916 2.846 5.703 1 93.56 145 ARG B N 1
ATOM 4254 C CA . ARG B 1 145 ? 0.242 1.729 5.047 1 93.56 145 ARG B CA 1
ATOM 4255 C C . ARG B 1 145 ? 0.086 0.548 6 1 93.56 145 ARG B C 1
ATOM 4257 O O . ARG B 1 145 ? 1.041 0.154 6.672 1 93.56 145 ARG B O 1
ATOM 4264 N N . PRO B 1 146 ? -1.051 -0.026 5.973 1 92.44 146 PRO B N 1
ATOM 4265 C CA . PRO B 1 146 ? -1.221 -1.2 6.832 1 92.44 146 PRO B CA 1
ATOM 4266 C C . PRO B 1 146 ? -0.498 -2.434 6.293 1 92.44 146 PRO B C 1
ATOM 4268 O O . PRO B 1 146 ? -0.672 -2.797 5.125 1 92.44 146 PRO B O 1
ATOM 4271 N N . THR B 1 147 ? 0.403 -3.176 6.945 1 85 147 THR B N 1
ATOM 4272 C CA . THR B 1 147 ? 1.144 -4.359 6.527 1 85 147 THR B CA 1
ATOM 4273 C C . THR B 1 147 ? 0.874 -5.527 7.469 1 85 147 THR B C 1
ATOM 4275 O O . THR B 1 147 ? 1.255 -6.664 7.184 1 85 147 THR B O 1
ATOM 4278 N N . SER B 1 148 ? 0.208 -5.469 8.414 1 77.75 148 SER B N 1
ATOM 4279 C CA . SER B 1 148 ? -0.051 -6.477 9.438 1 77.75 148 SER B CA 1
ATOM 4280 C C . SER B 1 148 ? 1.223 -6.84 10.188 1 77.75 148 SER B C 1
ATOM 4282 O O . SER B 1 148 ? 1.212 -7.727 11.047 1 77.75 148 SER B O 1
ATOM 4284 N N . ARG B 1 149 ? 2.312 -6.16 9.93 1 81 149 ARG B N 1
ATOM 4285 C CA . ARG B 1 149 ? 3.574 -6.406 10.625 1 81 149 ARG B CA 1
ATOM 4286 C C . ARG B 1 149 ? 4.059 -5.148 11.344 1 81 149 ARG B C 1
ATOM 4288 O O . ARG B 1 149 ? 5.172 -5.117 11.867 1 81 149 ARG B O 1
ATOM 4295 N N . GLY B 1 150 ? 3.27 -4.254 11.328 1 89.12 150 GLY B N 1
ATOM 4296 C CA . GLY B 1 150 ? 3.67 -3.012 11.969 1 89.12 150 GLY B CA 1
ATOM 4297 C C . GLY B 1 150 ? 4.32 -2.029 11.016 1 89.12 150 GLY B C 1
ATOM 4298 O O . GLY B 1 150 ? 3.939 -1.948 9.844 1 89.12 150 GLY B O 1
ATOM 4299 N N . LEU B 1 151 ? 5.305 -1.244 11.57 1 92.25 151 LEU B N 1
ATOM 4300 C CA . LEU B 1 151 ? 5.949 -0.204 10.773 1 92.25 151 LEU B CA 1
ATOM 4301 C C . LEU B 1 151 ? 7.047 -0.793 9.898 1 92.25 151 LEU B C 1
ATOM 4303 O O . LEU B 1 151 ? 7.707 -1.758 10.289 1 92.25 151 LEU B O 1
ATOM 4307 N N . ARG B 1 152 ? 7.188 -0.228 8.773 1 89.94 152 ARG B N 1
ATOM 4308 C CA . ARG B 1 152 ? 8.297 -0.576 7.887 1 89.94 152 ARG B CA 1
ATOM 4309 C C . ARG B 1 152 ? 9.539 0.241 8.219 1 89.94 152 ARG B C 1
ATOM 4311 O O . ARG B 1 152 ? 9.453 1.253 8.914 1 89.94 152 ARG B O 1
ATOM 4318 N N . GLU B 1 153 ? 10.633 -0.15 7.613 1 89.56 153 GLU B N 1
ATOM 4319 C CA . GLU B 1 153 ? 11.891 0.561 7.805 1 89.56 153 GLU B CA 1
ATOM 4320 C C . GLU B 1 153 ? 11.766 2.029 7.406 1 89.56 153 GLU B C 1
ATOM 4322 O O . GLU B 1 153 ? 12.203 2.916 8.141 1 89.56 153 GLU B O 1
ATOM 4327 N N . LEU B 1 154 ? 11.164 2.238 6.32 1 91.88 154 LEU B N 1
ATOM 4328 C CA . LEU B 1 154 ? 11.008 3.594 5.805 1 91.88 154 LEU B CA 1
ATOM 4329 C C . LEU B 1 154 ? 10.195 4.453 6.773 1 91.88 154 LEU B C 1
ATOM 4331 O O . LEU B 1 154 ? 10.516 5.629 6.98 1 91.88 154 LEU B O 1
ATOM 4335 N N . ASP B 1 155 ? 9.219 3.855 7.328 1 95 155 ASP B N 1
ATOM 4336 C CA . ASP B 1 155 ? 8.359 4.59 8.25 1 95 155 ASP B CA 1
ATOM 4337 C C . ASP B 1 155 ? 9.133 5.039 9.484 1 95 155 ASP B C 1
ATOM 4339 O O . ASP B 1 155 ? 9 6.18 9.93 1 95 155 ASP B O 1
ATOM 4343 N N . VAL B 1 156 ? 9.906 4.188 9.969 1 94.5 156 VAL B N 1
ATOM 4344 C CA . VAL B 1 156 ? 10.672 4.461 11.18 1 94.5 156 VAL B CA 1
ATOM 4345 C C . VAL B 1 156 ? 11.695 5.566 10.906 1 94.5 156 VAL B C 1
ATOM 4347 O O . VAL B 1 156 ? 11.766 6.555 11.633 1 94.5 156 VAL B O 1
ATOM 4350 N N . VAL B 1 157 ? 12.43 5.402 9.852 1 94.19 157 VAL B N 1
ATOM 4351 C CA . VAL B 1 157 ? 13.477 6.359 9.5 1 94.19 157 VAL B CA 1
ATOM 4352 C C . VAL B 1 157 ? 12.844 7.719 9.203 1 94.19 157 VAL B C 1
ATOM 4354 O O . VAL B 1 157 ? 13.328 8.75 9.68 1 94.19 157 VAL B O 1
ATOM 4357 N N . ALA B 1 158 ? 11.781 7.719 8.492 1 96.56 158 ALA B N 1
ATOM 4358 C CA . ALA B 1 158 ? 11.125 8.961 8.086 1 96.56 158 ALA B CA 1
ATOM 4359 C C . ALA B 1 158 ? 10.562 9.703 9.289 1 96.56 158 ALA B C 1
ATOM 4361 O O . ALA B 1 158 ? 10.859 10.883 9.492 1 96.56 158 ALA B O 1
ATOM 4362 N N . MET B 1 159 ? 9.844 9.031 10.109 1 97.56 159 MET B N 1
ATOM 4363 C CA . MET B 1 159 ? 9.195 9.688 11.234 1 97.56 159 MET B CA 1
ATOM 4364 C C . MET B 1 159 ? 10.219 10.195 12.242 1 97.56 159 MET B C 1
ATOM 4366 O O . MET B 1 159 ? 10.047 11.266 12.836 1 97.56 159 MET B O 1
ATOM 4370 N N . LYS B 1 160 ? 11.281 9.477 12.398 1 96.5 160 LYS B N 1
ATOM 4371 C CA . LYS B 1 160 ? 12.336 9.93 13.297 1 96.5 160 LYS B CA 1
ATOM 4372 C C . LYS B 1 160 ? 12.977 11.219 12.789 1 96.5 160 LYS B C 1
ATOM 4374 O O . LYS B 1 160 ? 13.188 12.156 13.555 1 96.5 160 LYS B O 1
ATOM 4379 N N . GLU B 1 161 ? 13.227 11.25 11.578 1 96.75 161 GLU B N 1
ATOM 4380 C CA . GLU B 1 161 ? 13.867 12.414 10.984 1 96.75 161 GLU B CA 1
ATOM 4381 C C . GLU B 1 161 ? 12.906 13.602 10.93 1 96.75 161 GLU B C 1
ATOM 4383 O O . GLU B 1 161 ? 13.297 14.734 11.227 1 96.75 161 GLU B O 1
ATOM 4388 N N . PHE B 1 162 ? 11.68 13.359 10.523 1 97.81 162 PHE B N 1
ATOM 4389 C CA . PHE B 1 162 ? 10.695 14.422 10.391 1 97.81 162 PHE B CA 1
ATOM 4390 C C . PHE B 1 162 ? 10.383 15.047 11.742 1 97.81 162 PHE B C 1
ATOM 4392 O O . PHE B 1 162 ? 10.156 16.25 11.844 1 97.81 162 PHE B O 1
ATOM 4399 N N . SER B 1 163 ? 10.414 14.258 12.766 1 96.81 163 SER B N 1
ATOM 4400 C CA . SER B 1 163 ? 9.992 14.688 14.094 1 96.81 163 SER B CA 1
ATOM 4401 C C . SER B 1 163 ? 10.891 15.789 14.633 1 96.81 163 SER B C 1
ATOM 4403 O O . SER B 1 163 ? 10.492 16.547 15.523 1 96.81 163 SER B O 1
ATOM 4405 N N . THR B 1 164 ? 12.031 15.93 14.148 1 95.44 164 THR B N 1
ATOM 4406 C CA . THR B 1 164 ? 12.969 16.953 14.617 1 95.44 164 THR B CA 1
ATOM 4407 C C . THR B 1 164 ? 12.602 18.328 14.055 1 95.44 164 THR B C 1
ATOM 4409 O O . THR B 1 164 ? 13.039 19.344 14.57 1 95.44 164 THR B O 1
ATOM 4412 N N . ARG B 1 165 ? 11.773 18.344 13.055 1 96.81 165 ARG B N 1
ATOM 4413 C CA . ARG B 1 165 ? 11.555 19.609 12.367 1 96.81 165 ARG B CA 1
ATOM 4414 C C . ARG B 1 165 ? 10.062 19.953 12.305 1 96.81 165 ARG B C 1
ATOM 4416 O O . ARG B 1 165 ? 9.695 21.094 12.016 1 96.81 165 ARG B O 1
ATOM 4423 N N . VAL B 1 166 ? 9.227 19.016 12.555 1 98 166 VAL B N 1
ATOM 4424 C CA . VAL B 1 166 ? 7.789 19.25 12.453 1 98 166 VAL B CA 1
ATOM 4425 C C . VAL B 1 166 ? 7.043 18.312 13.406 1 98 166 VAL B C 1
ATOM 4427 O O . VAL B 1 166 ? 7.574 17.281 13.812 1 98 166 VAL B O 1
ATOM 4430 N N . ASN B 1 167 ? 5.801 18.703 13.844 1 98.12 167 ASN B N 1
ATOM 4431 C CA . ASN B 1 167 ? 4.941 17.844 14.641 1 98.12 167 ASN B CA 1
ATOM 4432 C C . ASN B 1 167 ? 4.375 16.688 13.812 1 98.12 167 ASN B C 1
ATOM 4434 O O . ASN B 1 167 ? 3.527 16.906 12.945 1 98.12 167 ASN B O 1
ATOM 4438 N N . VAL B 1 168 ? 4.816 15.5 14.125 1 98.25 168 VAL B N 1
ATOM 4439 C CA . VAL B 1 168 ? 4.438 14.336 13.32 1 98.25 168 VAL B CA 1
ATOM 4440 C C . VAL B 1 168 ? 3.221 13.656 13.938 1 98.25 168 VAL B C 1
ATOM 4442 O O . VAL B 1 168 ? 3.227 13.312 15.125 1 98.25 168 VAL B O 1
ATOM 4445 N N . ILE B 1 169 ? 2.18 13.461 13.195 1 98 169 ILE B N 1
ATOM 4446 C CA . ILE B 1 169 ? 0.975 12.742 13.586 1 98 169 ILE B CA 1
ATOM 4447 C C . ILE B 1 169 ? 0.781 11.531 12.672 1 98 169 ILE B C 1
ATOM 4449 O O . ILE B 1 169 ? 0.436 11.68 11.5 1 98 169 ILE B O 1
ATOM 4453 N N . PRO B 1 170 ? 0.985 10.367 13.195 1 97.62 170 PRO B N 1
ATOM 4454 C CA . PRO B 1 170 ? 0.791 9.172 12.375 1 97.62 170 PRO B CA 1
ATOM 4455 C C . PRO B 1 170 ? -0.682 8.875 12.102 1 97.62 170 PRO B C 1
ATOM 4457 O O . PRO B 1 170 ? -1.519 9 13 1 97.62 170 PRO B O 1
ATOM 4460 N N . VAL B 1 171 ? -0.942 8.523 10.898 1 98.06 171 VAL B N 1
ATOM 4461 C CA . VAL B 1 171 ? -2.289 8.148 10.477 1 98.06 171 VAL B CA 1
ATOM 4462 C C . VAL B 1 171 ? -2.25 6.805 9.75 1 98.06 171 VAL B C 1
ATOM 4464 O O . VAL B 1 171 ? -1.324 6.531 8.984 1 98.06 171 VAL B O 1
ATOM 4467 N N . LEU B 1 172 ? -3.156 5.977 10.086 1 97.56 172 LEU B N 1
ATOM 4468 C CA . LEU B 1 172 ? -3.326 4.703 9.398 1 97.56 172 LEU B CA 1
ATOM 4469 C C . LEU B 1 172 ? -4.238 4.855 8.188 1 97.56 172 LEU B C 1
ATOM 4471 O O . LEU B 1 172 ? -5.414 5.199 8.328 1 97.56 172 LEU B O 1
ATOM 4475 N N . SER B 1 173 ? -3.635 4.578 7.027 1 96.12 173 SER B N 1
ATOM 4476 C CA . SER B 1 173 ? -4.359 4.809 5.785 1 96.12 173 SER B CA 1
ATOM 4477 C C . SER B 1 173 ? -5.203 3.598 5.398 1 96.12 173 SER B C 1
ATOM 4479 O O . SER B 1 173 ? -5.086 2.535 6.016 1 96.12 173 SER B O 1
ATOM 4481 N N . LYS B 1 174 ? -6.121 3.789 4.453 1 94.44 174 LYS B N 1
ATOM 4482 C CA . LYS B 1 174 ? -6.93 2.742 3.84 1 94.44 174 LYS B CA 1
ATOM 4483 C C . LYS B 1 174 ? -7.68 1.935 4.895 1 94.44 174 LYS B C 1
ATOM 4485 O O . LYS B 1 174 ? -7.645 0.703 4.887 1 94.44 174 LYS B O 1
ATOM 4490 N N . LEU B 1 175 ? -8.32 2.654 5.734 1 96.19 175 LEU B N 1
ATOM 4491 C CA . LEU B 1 175 ? -9.102 2.037 6.801 1 96.19 175 LEU B CA 1
ATOM 4492 C C . LEU B 1 175 ? -10.156 1.103 6.227 1 96.19 175 LEU B C 1
ATOM 4494 O O . LEU B 1 175 ? -10.508 0.099 6.852 1 96.19 175 LEU B O 1
ATOM 4498 N N . ASP B 1 176 ? -10.594 1.38 5.055 1 95.38 176 ASP B N 1
ATOM 4499 C CA . ASP B 1 176 ? -11.68 0.62 4.445 1 95.38 176 ASP B CA 1
ATOM 4500 C C . ASP B 1 176 ? -11.227 -0.794 4.086 1 95.38 176 ASP B C 1
ATOM 4502 O O . ASP B 1 176 ? -12.055 -1.667 3.82 1 95.38 176 ASP B O 1
ATOM 4506 N N . SER B 1 177 ? -9.938 -1.017 4.066 1 94 177 SER B N 1
ATOM 4507 C CA . SER B 1 177 ? -9.43 -2.34 3.723 1 94 177 SER B CA 1
ATOM 4508 C C . SER B 1 177 ? -9.219 -3.191 4.969 1 94 177 SER B C 1
ATOM 4510 O O . SER B 1 177 ? -8.781 -4.34 4.875 1 94 177 SER B O 1
ATOM 4512 N N . LEU B 1 178 ? -9.57 -2.682 6.129 1 95.62 178 LEU B N 1
ATOM 4513 C CA . LEU B 1 178 ? -9.258 -3.375 7.375 1 95.62 178 LEU B CA 1
ATOM 4514 C C . LEU B 1 178 ? -10.539 -3.791 8.102 1 95.62 178 LEU B C 1
ATOM 4516 O O . LEU B 1 178 ? -11.445 -2.979 8.281 1 95.62 178 LEU B O 1
ATOM 4520 N N . THR B 1 179 ? -10.539 -5.047 8.453 1 94.69 179 THR B N 1
ATOM 4521 C CA . THR B 1 179 ? -11.586 -5.48 9.375 1 94.69 179 THR B CA 1
ATOM 4522 C C . THR B 1 179 ? -11.352 -4.906 10.766 1 94.69 179 THR B C 1
ATOM 4524 O O . THR B 1 179 ? -10.281 -4.371 11.055 1 94.69 179 THR B O 1
ATOM 4527 N N . GLN B 1 180 ? -12.336 -5.012 11.586 1 93.44 180 GLN B N 1
ATOM 4528 C CA . GLN B 1 180 ? -12.211 -4.453 12.93 1 93.44 180 GLN B CA 1
ATOM 4529 C C . GLN B 1 180 ? -11.062 -5.105 13.688 1 93.44 180 GLN B C 1
ATOM 4531 O O . GLN B 1 180 ? -10.312 -4.426 14.398 1 93.44 180 GLN B O 1
ATOM 4536 N N . GLU B 1 181 ? -10.914 -6.402 13.484 1 92.75 181 GLU B N 1
ATOM 4537 C CA . GLU B 1 181 ? -9.828 -7.125 14.141 1 92.75 181 GLU B CA 1
ATOM 4538 C C . GLU B 1 181 ? -8.469 -6.699 13.594 1 92.75 181 GLU B C 1
ATOM 4540 O O . GLU B 1 181 ? -7.52 -6.512 14.359 1 92.75 181 GLU B O 1
ATOM 4545 N N . GLU B 1 182 ? -8.422 -6.582 12.336 1 93.06 182 GLU B N 1
ATOM 4546 C CA . GLU B 1 182 ? -7.176 -6.156 11.703 1 93.06 182 GLU B CA 1
ATOM 4547 C C . GLU B 1 182 ? -6.809 -4.73 12.102 1 93.06 182 GLU B C 1
ATOM 4549 O O . GLU B 1 182 ? -5.633 -4.414 12.289 1 93.06 182 GLU B O 1
ATOM 4554 N N . LEU B 1 183 ? -7.828 -3.898 12.234 1 95.12 183 LEU B N 1
ATOM 4555 C CA . LEU B 1 183 ? -7.609 -2.516 12.641 1 95.12 183 LEU B CA 1
ATOM 4556 C C . LEU B 1 183 ? -7.008 -2.445 14.039 1 95.12 183 LEU B C 1
ATOM 4558 O O . LEU B 1 183 ? -6.023 -1.738 14.266 1 95.12 183 LEU B O 1
ATOM 4562 N N . THR B 1 184 ? -7.586 -3.168 14.922 1 94 184 THR B N 1
ATOM 4563 C CA . THR B 1 184 ? -7.098 -3.193 16.297 1 94 184 THR B CA 1
ATOM 4564 C C . THR B 1 184 ? -5.668 -3.725 16.359 1 94 184 THR B C 1
ATOM 4566 O O . THR B 1 184 ? -4.824 -3.174 17.062 1 94 184 THR B O 1
ATOM 4569 N N . LEU B 1 185 ? -5.43 -4.73 15.562 1 92.31 185 LEU B N 1
ATOM 4570 C CA . LEU B 1 185 ? -4.102 -5.332 15.531 1 92.31 185 LEU B CA 1
ATOM 4571 C C . LEU B 1 185 ? -3.074 -4.355 14.969 1 92.31 185 LEU B C 1
ATOM 4573 O O . LEU B 1 185 ? -1.986 -4.199 15.531 1 92.31 185 LEU B O 1
ATOM 4577 N N . ASN B 1 186 ? -3.367 -3.756 13.859 1 93.94 186 ASN B N 1
ATOM 4578 C CA . ASN B 1 186 ? -2.447 -2.807 13.242 1 93.94 186 ASN B CA 1
ATOM 4579 C C . ASN B 1 186 ? -2.141 -1.639 14.172 1 93.94 186 ASN B C 1
ATOM 4581 O O . ASN B 1 186 ? -0.986 -1.222 14.297 1 93.94 186 ASN B O 1
ATOM 4585 N N . LYS B 1 187 ? -3.17 -1.096 14.852 1 94.75 187 LYS B N 1
ATOM 4586 C CA . LYS B 1 187 ? -2.957 0.008 15.789 1 94.75 187 LYS B CA 1
ATOM 4587 C C . LYS B 1 187 ? -2.025 -0.403 16.922 1 94.75 187 LYS B C 1
ATOM 4589 O O . LYS B 1 187 ? -1.131 0.354 17.297 1 94.75 187 LYS B O 1
ATOM 4594 N N . GLN B 1 188 ? -2.219 -1.558 17.391 1 93.5 188 GLN B N 1
ATOM 4595 C CA . GLN B 1 188 ? -1.389 -2.064 18.484 1 93.5 188 GLN B CA 1
ATOM 4596 C C . GLN B 1 188 ? 0.06 -2.24 18.031 1 93.5 188 GLN B C 1
ATOM 4598 O O . GLN B 1 188 ? 0.986 -1.832 18.734 1 93.5 188 GLN B O 1
ATOM 4603 N N . LEU B 1 189 ? 0.246 -2.869 16.906 1 91.81 189 LEU B N 1
ATOM 4604 C CA . LEU B 1 189 ? 1.585 -3.131 16.391 1 91.81 189 LEU B CA 1
ATOM 4605 C C . LEU B 1 189 ? 2.322 -1.825 16.109 1 91.81 189 LEU B C 1
ATOM 4607 O O . LEU B 1 189 ? 3.494 -1.68 16.469 1 91.81 189 LEU B O 1
ATOM 4611 N N . ILE B 1 190 ? 1.64 -0.917 15.508 1 94.38 190 ILE B N 1
ATOM 4612 C CA . ILE B 1 190 ? 2.248 0.361 15.156 1 94.38 190 ILE B CA 1
ATOM 4613 C C . ILE B 1 190 ? 2.607 1.13 16.422 1 94.38 190 ILE B C 1
ATOM 4615 O O . ILE B 1 190 ? 3.689 1.711 16.516 1 94.38 190 ILE B O 1
ATOM 4619 N N . SER B 1 191 ? 1.674 1.138 17.391 1 93.69 191 SER B N 1
ATOM 4620 C CA . SER B 1 191 ? 1.938 1.82 18.656 1 93.69 191 SER B CA 1
ATOM 4621 C C . SER B 1 191 ? 3.146 1.22 19.359 1 93.69 191 SER B C 1
ATOM 4623 O O . SER B 1 191 ? 3.977 1.948 19.906 1 93.69 191 SER B O 1
ATOM 4625 N N . LYS B 1 192 ? 3.238 -0.043 19.328 1 92.25 192 LYS B N 1
ATOM 4626 C CA . LYS B 1 192 ? 4.371 -0.729 19.938 1 92.25 192 LYS B CA 1
ATOM 4627 C C . LYS B 1 192 ? 5.676 -0.382 19.234 1 92.25 192 LYS B C 1
ATOM 4629 O O . LYS B 1 192 ? 6.703 -0.16 19.875 1 92.25 192 LYS B O 1
ATOM 4634 N N . ASP B 1 193 ? 5.633 -0.348 17.938 1 93.19 193 ASP B N 1
ATOM 4635 C CA . ASP B 1 193 ? 6.812 -0.007 17.156 1 93.19 193 ASP B CA 1
ATOM 4636 C C . ASP B 1 193 ? 7.273 1.421 17.438 1 93.19 193 ASP B C 1
ATOM 4638 O O . ASP B 1 193 ? 8.477 1.692 17.5 1 93.19 193 ASP B O 1
ATOM 4642 N N . ILE B 1 194 ? 6.34 2.27 17.547 1 94.12 194 ILE B N 1
ATOM 4643 C CA . ILE B 1 194 ? 6.652 3.668 17.828 1 94.12 194 ILE B CA 1
ATOM 4644 C C . ILE B 1 194 ? 7.359 3.783 19.172 1 94.12 194 ILE B C 1
ATOM 4646 O O . ILE B 1 194 ? 8.359 4.496 19.297 1 94.12 194 ILE B O 1
ATOM 4650 N N . GLU B 1 195 ? 6.867 3.115 20.109 1 92.62 195 GLU B N 1
ATOM 4651 C CA . GLU B 1 195 ? 7.434 3.146 21.453 1 92.62 195 GLU B CA 1
ATOM 4652 C C . GLU B 1 195 ? 8.82 2.498 21.484 1 92.62 195 GLU B C 1
ATOM 4654 O O . GLU B 1 195 ? 9.766 3.064 22.047 1 92.62 195 GLU B O 1
ATOM 4659 N N . LEU B 1 196 ? 8.984 1.414 20.922 1 91.88 196 LEU B N 1
ATOM 4660 C CA . LEU B 1 196 ? 10.211 0.636 20.969 1 91.88 196 LEU B CA 1
ATOM 4661 C C . LEU B 1 196 ? 11.328 1.329 20.203 1 91.88 196 LEU B C 1
ATOM 4663 O O . LEU B 1 196 ? 12.5 1.236 20.578 1 91.88 196 LEU B O 1
ATOM 4667 N N . ASN B 1 197 ? 10.969 1.934 19.141 1 92.19 197 ASN B N 1
ATOM 4668 C CA . ASN B 1 197 ? 11.977 2.623 18.344 1 92.19 197 ASN B CA 1
ATOM 4669 C C . ASN B 1 197 ? 12.18 4.059 18.812 1 92.19 197 ASN B C 1
ATOM 4671 O O . ASN B 1 197 ? 13.039 4.77 18.281 1 92.19 197 ASN B O 1
ATOM 4675 N N . GLY B 1 198 ? 11.445 4.473 19.734 1 93.31 198 GLY B N 1
ATOM 4676 C CA . GLY B 1 198 ? 11.578 5.812 20.281 1 93.31 198 GLY B CA 1
ATOM 4677 C C . GLY B 1 198 ? 11.258 6.902 19.281 1 93.31 198 GLY B C 1
ATOM 4678 O O . GLY B 1 198 ? 11.992 7.883 19.156 1 93.31 198 GLY B O 1
ATOM 4679 N N . ILE B 1 199 ? 10.273 6.727 18.469 1 94.94 199 ILE B N 1
ATOM 4680 C CA . ILE B 1 199 ? 9.859 7.719 17.484 1 94.94 199 ILE B CA 1
ATOM 4681 C C . ILE B 1 199 ? 9.07 8.836 18.172 1 94.94 199 ILE B C 1
ATOM 4683 O O . ILE B 1 199 ? 8.023 8.578 18.766 1 94.94 199 ILE B O 1
ATOM 4687 N N . PRO B 1 200 ? 9.562 10.055 18.141 1 95.88 200 PRO B N 1
ATOM 4688 C CA . PRO B 1 200 ? 8.828 11.148 18.781 1 95.88 200 PRO B CA 1
ATOM 4689 C C . PRO B 1 200 ? 7.594 11.57 17.984 1 95.88 200 PRO B C 1
ATOM 4691 O O . PRO B 1 200 ? 7.711 12.312 17 1 95.88 200 PRO B O 1
ATOM 4694 N N . VAL B 1 201 ? 6.449 11.148 18.359 1 95.56 201 VAL B N 1
ATOM 4695 C CA . VAL B 1 201 ? 5.195 11.562 17.719 1 95.56 201 VAL B CA 1
ATOM 4696 C C . VAL B 1 201 ? 4.512 12.625 18.578 1 95.56 201 VAL B C 1
ATOM 4698 O O . VAL B 1 201 ? 4.789 12.734 19.781 1 95.56 201 VAL B O 1
ATOM 4701 N N . TYR B 1 202 ? 3.695 13.43 17.906 1 95.75 202 TYR B N 1
ATOM 4702 C CA . TYR B 1 202 ? 2.959 14.453 18.641 1 95.75 202 TYR B CA 1
ATOM 4703 C C . TYR B 1 202 ? 2.096 13.836 19.734 1 95.75 202 TYR B C 1
ATOM 4705 O O . TYR B 1 202 ? 1.377 12.859 19.484 1 95.75 202 TYR B O 1
ATOM 4713 N N . ASP B 1 203 ? 2.119 14.32 20.953 1 89.69 203 ASP B N 1
ATOM 4714 C CA . ASP B 1 203 ? 1.497 13.664 22.094 1 89.69 203 ASP B CA 1
ATOM 4715 C C . ASP B 1 203 ? 0.251 14.422 22.562 1 89.69 203 ASP B C 1
ATOM 4717 O O . ASP B 1 203 ? -0.351 14.086 23.578 1 89.69 203 ASP B O 1
ATOM 4721 N N . PHE B 1 204 ? -0.134 15.477 21.953 1 90.38 204 PHE B N 1
ATOM 4722 C CA . PHE B 1 204 ? -1.362 16.219 22.188 1 90.38 204 PHE B CA 1
ATOM 4723 C C . PHE B 1 204 ? -1.361 16.828 23.594 1 90.38 204 PHE B C 1
ATOM 4725 O O . PHE B 1 204 ? -2.422 17.109 24.156 1 90.38 204 PHE B O 1
ATOM 4732 N N . SER B 1 205 ? -0.221 16.906 24.141 1 85.69 205 SER B N 1
ATOM 4733 C CA . SER B 1 205 ? -0.151 17.422 25.5 1 85.69 205 SER B CA 1
ATOM 4734 C C . SER B 1 205 ? -0.53 18.906 25.547 1 85.69 205 SER B C 1
ATOM 4736 O O . SER B 1 205 ? -0.068 19.703 24.734 1 85.69 205 SER B O 1
ATOM 4738 N N . ILE B 1 206 ? -1.524 19.219 26.344 1 81.62 206 ILE B N 1
ATOM 4739 C CA . ILE B 1 206 ? -1.938 20.594 26.594 1 81.62 206 ILE B CA 1
ATOM 4740 C C . ILE B 1 206 ? -1.76 20.906 28.078 1 81.62 206 ILE B C 1
ATOM 4742 O O . ILE B 1 206 ? -2.012 20.062 28.938 1 81.62 206 ILE B O 1
ATOM 4746 N N . ASP B 1 207 ? -1.26 22.047 28.359 1 79.56 207 ASP B N 1
ATOM 4747 C CA . ASP B 1 207 ? -1.09 22.484 29.75 1 79.56 207 ASP B CA 1
ATOM 4748 C C . ASP B 1 207 ? -2.434 22.828 30.375 1 79.56 207 ASP B C 1
ATOM 4750 O O . ASP B 1 207 ? -2.859 23.984 30.359 1 79.56 207 ASP B O 1
ATOM 4754 N N . SER B 1 208 ? -3.174 21.875 30.625 1 79.38 208 SER B N 1
ATOM 4755 C CA . SER B 1 208 ? -4.461 22.094 31.281 1 79.38 208 SER B CA 1
ATOM 4756 C C . SER B 1 208 ? -4.652 21.156 32.469 1 79.38 208 SER B C 1
ATOM 4758 O O . SER B 1 208 ? -4.25 20 32.406 1 79.38 208 SER B O 1
ATOM 4760 N N . ASP B 1 209 ? -5.211 21.734 33.594 1 83 209 ASP B N 1
ATOM 4761 C CA . ASP B 1 209 ? -5.5 20.922 34.781 1 83 209 ASP B CA 1
ATOM 4762 C C . ASP B 1 209 ? -6.957 20.469 34.781 1 83 209 ASP B C 1
ATOM 4764 O O . ASP B 1 209 ? -7.391 19.781 35.719 1 83 209 ASP B O 1
ATOM 4768 N N . ASP B 1 210 ? -7.617 20.812 33.75 1 87.75 210 ASP B N 1
ATOM 4769 C CA . ASP B 1 210 ? -9.016 20.422 33.688 1 87.75 210 ASP B CA 1
ATOM 4770 C C . ASP B 1 210 ? -9.141 18.922 33.406 1 87.75 210 ASP B C 1
ATOM 4772 O O . ASP B 1 210 ? -8.609 18.406 32.438 1 87.75 210 ASP B O 1
ATOM 4776 N N . PRO B 1 211 ? -9.891 18.25 34.312 1 89.06 211 PRO B N 1
ATOM 4777 C CA . PRO B 1 211 ? -10.023 16.797 34.188 1 89.06 211 PRO B CA 1
ATOM 4778 C C . PRO B 1 211 ? -10.656 16.375 32.875 1 89.06 211 PRO B C 1
ATOM 4780 O O . PRO B 1 211 ? -10.297 15.328 32.312 1 89.06 211 PRO B O 1
ATOM 4783 N N . GLU B 1 212 ? -11.547 17.141 32.406 1 88 212 GLU B N 1
ATOM 4784 C CA . GLU B 1 212 ? -12.188 16.812 31.141 1 88 212 GLU B CA 1
ATOM 4785 C C . GLU B 1 212 ? -11.195 16.875 29.984 1 88 212 GLU B C 1
ATOM 4787 O O . GLU B 1 212 ? -11.219 16.016 29.094 1 88 212 GLU B O 1
ATOM 4792 N N . THR B 1 213 ? -10.406 17.859 30.047 1 87.19 213 THR B N 1
ATOM 4793 C CA . THR B 1 213 ? -9.398 18.016 29 1 87.19 213 THR B CA 1
ATOM 4794 C C . THR B 1 213 ? -8.383 16.875 29.062 1 87.19 213 THR B C 1
ATOM 4796 O O . THR B 1 213 ? -7.953 16.375 28.016 1 87.19 213 THR B O 1
ATOM 4799 N N . ILE B 1 214 ? -8.102 16.469 30.219 1 88 214 ILE B N 1
ATOM 4800 C CA . ILE B 1 214 ? -7.133 15.391 30.406 1 88 214 ILE B CA 1
ATOM 4801 C C . ILE B 1 214 ? -7.699 14.086 29.844 1 88 214 ILE B C 1
ATOM 4803 O O . ILE B 1 214 ? -6.992 13.328 29.172 1 88 214 ILE B O 1
ATOM 4807 N N . THR B 1 215 ? -8.93 13.906 30.078 1 89.81 215 THR B N 1
ATOM 4808 C CA . THR B 1 215 ? -9.586 12.695 29.578 1 89.81 215 THR B CA 1
ATOM 4809 C C . THR B 1 215 ? -9.641 12.695 28.062 1 89.81 215 THR B C 1
ATOM 4811 O O . THR B 1 215 ? -9.469 11.648 27.422 1 89.81 215 THR B O 1
ATOM 4814 N N . GLU B 1 216 ? -9.867 13.812 27.516 1 88.31 216 GLU B N 1
ATOM 4815 C CA . GLU B 1 216 ? -9.93 13.93 26.062 1 88.31 216 GLU B CA 1
ATOM 4816 C C . GLU B 1 216 ? -8.562 13.664 25.438 1 88.31 216 GLU B C 1
ATOM 4818 O O . GLU B 1 216 ? -8.477 13.008 24.391 1 88.31 216 GLU B O 1
ATOM 4823 N N . ILE B 1 217 ? -7.594 14.148 26.125 1 89.25 217 ILE B N 1
ATOM 4824 C CA . ILE B 1 217 ? -6.234 13.977 25.625 1 89.25 217 ILE B CA 1
ATOM 4825 C C . ILE B 1 217 ? -5.844 12.508 25.703 1 89.25 217 ILE B C 1
ATOM 4827 O O . ILE B 1 217 ? -5.242 11.969 24.766 1 89.25 217 ILE B O 1
ATOM 4831 N N . ASP B 1 218 ? -6.23 11.891 26.75 1 89.88 218 ASP B N 1
ATOM 4832 C CA . ASP B 1 218 ? -5.938 10.469 26.906 1 89.88 218 ASP B CA 1
ATOM 4833 C C . ASP B 1 218 ? -6.652 9.641 25.844 1 89.88 218 ASP B C 1
ATOM 4835 O O . ASP B 1 218 ? -6.102 8.664 25.328 1 89.88 218 ASP B O 1
ATOM 4839 N N . ALA B 1 219 ? -7.809 10.078 25.516 1 90.5 219 ALA B N 1
ATOM 4840 C CA . ALA B 1 219 ? -8.57 9.398 24.484 1 90.5 219 ALA B CA 1
ATOM 4841 C C . ALA B 1 219 ? -7.906 9.562 23.109 1 90.5 219 ALA B C 1
ATOM 4843 O O . ALA B 1 219 ? -7.875 8.625 22.312 1 90.5 219 ALA B O 1
ATOM 4844 N N . LEU B 1 220 ? -7.414 10.688 22.906 1 91.12 220 LEU B N 1
ATOM 4845 C CA . LEU B 1 220 ? -6.73 10.969 21.656 1 91.12 220 LEU B CA 1
ATOM 4846 C C . LEU B 1 220 ? -5.453 10.141 21.531 1 91.12 220 LEU B C 1
ATOM 4848 O O . LEU B 1 220 ? -5.168 9.578 20.469 1 91.12 220 LEU B O 1
ATOM 4852 N N . ARG B 1 221 ? -4.777 10.016 22.625 1 89.88 221 ARG B N 1
ATOM 4853 C CA . ARG B 1 221 ? -3.527 9.266 22.641 1 89.88 221 ARG B CA 1
ATOM 4854 C C . ARG B 1 221 ? -3.777 7.777 22.406 1 89.88 221 ARG B C 1
ATOM 4856 O O . ARG B 1 221 ? -2.99 7.105 21.734 1 89.88 221 ARG B O 1
ATOM 4863 N N . GLN B 1 222 ? -4.836 7.363 22.891 1 88.19 222 GLN B N 1
ATOM 4864 C CA . GLN B 1 222 ? -5.172 5.953 22.734 1 88.19 222 GLN B CA 1
ATOM 4865 C C . GLN B 1 222 ? -5.641 5.641 21.312 1 88.19 222 GLN B C 1
ATOM 4867 O O . GLN B 1 222 ? -5.559 4.496 20.875 1 88.19 222 GLN B O 1
ATOM 4872 N N . ASN B 1 223 ? -6.031 6.668 20.688 1 90 223 ASN B N 1
ATOM 4873 C CA . ASN B 1 223 ? -6.566 6.477 19.344 1 90 223 ASN B CA 1
ATOM 4874 C C . ASN B 1 223 ? -5.477 6.574 18.297 1 90 223 ASN B C 1
ATOM 4876 O O . ASN B 1 223 ? -5.727 6.324 17.109 1 90 223 ASN B O 1
ATOM 4880 N N . LEU B 1 224 ? -4.281 6.895 18.781 1 90.75 224 LEU B N 1
ATOM 4881 C CA . LEU B 1 224 ? -3.166 6.957 17.844 1 90.75 224 LEU B CA 1
ATOM 4882 C C . LEU B 1 224 ? -2.701 5.555 17.453 1 90.75 224 LEU B C 1
ATOM 4884 O O . LEU B 1 224 ? -2.576 4.68 18.312 1 90.75 224 LEU B O 1
ATOM 4888 N N . PRO B 1 225 ? -2.408 5.289 16.141 1 95.81 225 PRO B N 1
ATOM 4889 C CA . PRO B 1 225 ? -2.576 6.176 14.984 1 95.81 225 PRO B CA 1
ATOM 4890 C C . PRO B 1 225 ? -4.031 6.297 14.539 1 95.81 225 PRO B C 1
ATOM 4892 O O . PRO B 1 225 ? -4.797 5.336 14.648 1 95.81 225 PRO B O 1
ATOM 4895 N N . PHE B 1 226 ? -4.43 7.504 14.109 1 97.31 226 PHE B N 1
ATOM 4896 C CA . PHE B 1 226 ? -5.785 7.711 13.609 1 97.31 226 PHE B CA 1
ATOM 4897 C C . PHE B 1 226 ? -6.016 6.914 12.328 1 97.31 226 PHE B C 1
ATOM 4899 O O . PHE B 1 226 ? -5.199 6.965 11.406 1 97.31 226 PHE B O 1
ATOM 4906 N N . ALA B 1 227 ? -7.035 6.125 12.32 1 97.56 227 ALA B N 1
ATOM 4907 C CA . ALA B 1 227 ? -7.402 5.395 11.109 1 97.56 227 ALA B CA 1
ATOM 4908 C C . ALA B 1 227 ? -8.375 6.203 10.25 1 97.56 227 ALA B C 1
ATOM 4910 O O . ALA B 1 227 ? -9.453 6.586 10.711 1 97.56 227 ALA B O 1
ATOM 4911 N N . ILE B 1 228 ? -7.984 6.418 9.008 1 96.94 228 ILE B N 1
ATOM 4912 C CA . ILE B 1 228 ? -8.797 7.352 8.234 1 96.94 228 ILE B CA 1
ATOM 4913 C C . ILE B 1 228 ? -8.953 6.836 6.805 1 96.94 228 ILE B C 1
ATOM 4915 O O . ILE B 1 228 ? -8.25 5.914 6.391 1 96.94 228 ILE B O 1
ATOM 4919 N N . CYS B 1 229 ? -9.898 7.367 6.133 1 95.75 229 CYS B N 1
ATOM 4920 C CA . CYS B 1 229 ? -10.133 7.207 4.703 1 95.75 229 CYS B CA 1
ATOM 4921 C C . CYS B 1 229 ? -10.734 8.477 4.109 1 95.75 229 CYS B C 1
ATOM 4923 O O . CYS B 1 229 ? -11.352 9.266 4.82 1 95.75 229 CYS B O 1
ATOM 4925 N N . GLY B 1 230 ? -10.406 8.773 2.889 1 94.12 230 GLY B N 1
ATOM 4926 C CA . GLY B 1 230 ? -10.961 9.922 2.186 1 94.12 230 GLY B CA 1
ATOM 4927 C C . GLY B 1 230 ? -11.898 9.531 1.06 1 94.12 230 GLY B C 1
ATOM 4928 O O . GLY B 1 230 ? -11.922 8.375 0.633 1 94.12 230 GLY B O 1
ATOM 4929 N N . SER B 1 231 ? -12.703 10.5 0.685 1 93.88 231 SER B N 1
ATOM 4930 C CA . SER B 1 231 ? -13.625 10.242 -0.413 1 93.88 231 SER B CA 1
ATOM 4931 C C . SER B 1 231 ? -13.859 11.5 -1.25 1 93.88 231 SER B C 1
ATOM 4933 O O . SER B 1 231 ? -13.852 12.617 -0.723 1 93.88 231 SER B O 1
ATOM 4935 N N . TYR B 1 232 ? -14.094 11.266 -2.523 1 88.69 232 TYR B N 1
ATOM 4936 C CA . TYR B 1 232 ? -14.453 12.352 -3.426 1 88.69 232 TYR B CA 1
ATOM 4937 C C . TYR B 1 232 ? -15.969 12.5 -3.521 1 88.69 232 TYR B C 1
ATOM 4939 O O . TYR B 1 232 ? -16.469 13.555 -3.918 1 88.69 232 TYR B O 1
ATOM 4947 N N . ASP B 1 233 ? -16.688 11.5 -3.092 1 91.94 233 ASP B N 1
ATOM 4948 C CA . ASP B 1 233 ? -18.141 11.477 -3.223 1 91.94 233 ASP B CA 1
ATOM 4949 C C . ASP B 1 233 ? -18.812 11.977 -1.947 1 91.94 233 ASP B C 1
ATOM 4951 O O . ASP B 1 233 ? -18.359 11.68 -0.841 1 91.94 233 ASP B O 1
ATOM 4955 N N . THR B 1 234 ? -19.859 12.781 -2.191 1 93 234 THR B N 1
ATOM 4956 C CA . THR B 1 234 ? -20.609 13.328 -1.061 1 93 234 THR B CA 1
ATOM 4957 C C . THR B 1 234 ? -22.094 12.984 -1.177 1 93 234 THR B C 1
ATOM 4959 O O . THR B 1 234 ? -22.609 12.812 -2.281 1 93 234 THR B O 1
ATOM 4962 N N . GLU B 1 235 ? -22.641 12.773 -0.088 1 92.62 235 GLU B N 1
ATOM 4963 C CA . GLU B 1 235 ? -24.078 12.57 0.029 1 92.62 235 GLU B CA 1
ATOM 4964 C C . GLU B 1 235 ? -24.672 13.406 1.161 1 92.62 235 GLU B C 1
ATOM 4966 O O . GLU B 1 235 ? -23.984 13.688 2.15 1 92.62 235 GLU B O 1
ATOM 4971 N N . VAL B 1 236 ? -25.875 13.844 0.938 1 91.19 236 VAL B N 1
ATOM 4972 C CA . VAL B 1 236 ? -26.547 14.594 1.994 1 91.19 236 VAL B CA 1
ATOM 4973 C C . VAL B 1 236 ? -27.312 13.633 2.902 1 91.19 236 VAL B C 1
ATOM 4975 O O . VAL B 1 236 ? -28.25 12.953 2.455 1 91.19 236 VAL B O 1
ATOM 4978 N N . ILE B 1 237 ? -26.828 13.523 4.035 1 87.88 237 ILE B N 1
ATOM 4979 C CA . ILE B 1 237 ? -27.469 12.68 5.039 1 87.88 237 ILE B CA 1
ATOM 4980 C C . ILE B 1 237 ? -27.984 13.539 6.191 1 87.88 237 ILE B C 1
ATOM 4982 O O . ILE B 1 237 ? -27.203 14.211 6.867 1 87.88 237 ILE B O 1
ATOM 4986 N N . GLU B 1 238 ? -29.25 13.461 6.477 1 87.31 238 GLU B N 1
ATOM 4987 C CA . GLU B 1 238 ? -29.875 14.219 7.559 1 87.31 238 GLU B CA 1
ATOM 4988 C C . GLU B 1 238 ? -29.5 15.695 7.469 1 87.31 238 GLU B C 1
ATOM 4990 O O . GLU B 1 238 ? -29.109 16.312 8.469 1 87.31 238 GLU B O 1
ATOM 4995 N N . GLY B 1 239 ? -29.391 16.234 6.316 1 84.44 239 GLY B N 1
ATOM 4996 C CA . GLY B 1 239 ? -29.203 17.672 6.098 1 84.44 239 GLY B CA 1
ATOM 4997 C C . GLY B 1 239 ? -27.734 18.078 6.082 1 84.44 239 GLY B C 1
ATOM 4998 O O . GLY B 1 239 ? -27.422 19.234 5.82 1 84.44 239 GLY B O 1
ATOM 4999 N N . SER B 1 240 ? -26.875 17.188 6.426 1 85.75 240 SER B N 1
ATOM 5000 C CA . SER B 1 240 ? -25.453 17.516 6.406 1 85.75 240 SER B CA 1
ATOM 5001 C C . SER B 1 240 ? -24.734 16.781 5.293 1 85.75 240 SER B C 1
ATOM 5003 O O . SER B 1 240 ? -25.078 15.641 4.965 1 85.75 240 SER B O 1
ATOM 5005 N N . ILE B 1 241 ? -23.781 17.484 4.746 1 87.88 241 ILE B N 1
ATOM 5006 C CA . ILE B 1 241 ? -22.969 16.891 3.697 1 87.88 241 ILE B CA 1
ATOM 5007 C C . ILE B 1 241 ? -22.016 15.867 4.309 1 87.88 241 ILE B C 1
ATOM 5009 O O . ILE B 1 241 ? -21.281 16.172 5.25 1 87.88 241 ILE B O 1
ATOM 5013 N N . CYS B 1 242 ? -22.141 14.648 3.828 1 93.31 242 CYS B N 1
ATOM 5014 C CA . CYS B 1 242 ? -21.281 13.57 4.32 1 93.31 242 CYS B CA 1
ATOM 5015 C C . CYS B 1 242 ? -20.531 12.914 3.176 1 93.31 242 CYS B C 1
ATOM 5017 O O . CYS B 1 242 ? -21.094 12.633 2.119 1 93.31 242 CYS B O 1
ATOM 5019 N N . HIS B 1 243 ? -19.281 12.797 3.393 1 96.06 243 HIS B N 1
ATOM 5020 C CA . HIS B 1 243 ? -18.469 12.07 2.416 1 96.06 243 HIS B CA 1
ATOM 5021 C C . HIS B 1 243 ? -18.672 10.562 2.549 1 96.06 243 HIS B C 1
ATOM 5023 O O . HIS B 1 243 ? -18.656 10.031 3.66 1 96.06 243 HIS B O 1
ATOM 5029 N N . VAL B 1 244 ? -18.906 9.945 1.348 1 96.44 244 VAL B N 1
ATOM 5030 C CA . VAL B 1 244 ? -19.25 8.531 1.416 1 96.44 244 VAL B CA 1
ATOM 5031 C C . VAL B 1 244 ? -18.453 7.754 0.37 1 96.44 244 VAL B C 1
ATOM 5033 O O . VAL B 1 244 ? -18.047 8.312 -0.651 1 96.44 244 VAL B O 1
ATOM 5036 N N . ARG B 1 245 ? -18.094 6.535 0.669 1 96.44 245 ARG B N 1
ATOM 5037 C CA . ARG B 1 245 ? -17.547 5.551 -0.26 1 96.44 245 ARG B CA 1
ATOM 5038 C C . ARG B 1 245 ? -18.5 4.383 -0.444 1 96.44 245 ARG B C 1
ATOM 5040 O O . ARG B 1 245 ? -18.844 3.688 0.519 1 96.44 245 ARG B O 1
ATOM 5047 N N . ARG B 1 246 ? -18.906 4.199 -1.683 1 95.19 246 ARG B N 1
ATOM 5048 C CA . ARG B 1 246 ? -19.891 3.164 -1.976 1 95.19 246 ARG B CA 1
ATOM 5049 C C . ARG B 1 246 ? -19.219 1.894 -2.484 1 95.19 246 ARG B C 1
ATOM 5051 O O . ARG B 1 246 ? -18.453 1.935 -3.451 1 95.19 246 ARG B O 1
ATOM 5058 N N . TYR B 1 247 ? -19.484 0.8 -1.783 1 96 247 TYR B N 1
ATOM 5059 C CA . TYR B 1 247 ? -19.031 -0.537 -2.164 1 96 247 TYR B CA 1
ATOM 5060 C C . TYR B 1 247 ? -20.234 -1.447 -2.439 1 96 247 TYR B C 1
ATOM 5062 O O . TYR B 1 247 ? -21.344 -1.163 -2.006 1 96 247 TYR B O 1
ATOM 5070 N N . PRO B 1 248 ? -20.031 -2.539 -3.225 1 95.12 248 PRO B N 1
ATOM 5071 C CA . PRO B 1 248 ? -21.141 -3.479 -3.451 1 95.12 248 PRO B CA 1
ATOM 5072 C C . PRO B 1 248 ? -21.688 -4.062 -2.154 1 95.12 248 PRO B C 1
ATOM 5074 O O . PRO B 1 248 ? -22.875 -4.41 -2.084 1 95.12 248 PRO B O 1
ATOM 5077 N N . TRP B 1 249 ? -20.969 -4.105 -1.08 1 95.06 249 TRP B N 1
ATOM 5078 C CA . TRP B 1 249 ? -21.375 -4.746 0.161 1 95.06 249 TRP B CA 1
ATOM 5079 C C . TRP B 1 249 ? -21.859 -3.713 1.179 1 95.06 249 TRP B C 1
ATOM 5081 O O . TRP B 1 249 ? -22.328 -4.07 2.264 1 95.06 249 TRP B O 1
ATOM 5091 N N . GLY B 1 250 ? -21.656 -2.41 0.932 1 94.94 250 GLY B N 1
ATOM 5092 C CA . GLY B 1 250 ? -22.109 -1.39 1.869 1 94.94 250 GLY B CA 1
ATOM 5093 C C . GLY B 1 250 ? -21.531 -0.016 1.569 1 94.94 250 GLY B C 1
ATOM 5094 O O . GLY B 1 250 ? -20.75 0.144 0.635 1 94.94 250 GLY B O 1
ATOM 5095 N N . THR B 1 251 ? -22 0.925 2.379 1 95.69 251 THR B N 1
ATOM 5096 C CA . THR B 1 251 ? -21.578 2.307 2.186 1 95.69 251 THR B CA 1
ATOM 5097 C C . THR B 1 251 ? -20.859 2.828 3.428 1 95.69 251 THR B C 1
ATOM 5099 O O . THR B 1 251 ? -21.422 2.828 4.523 1 95.69 251 THR B O 1
ATOM 5102 N N . LEU B 1 252 ? -19.609 3.248 3.209 1 97.06 252 LEU B N 1
ATOM 5103 C CA . LEU B 1 252 ? -18.797 3.814 4.285 1 97.06 252 LEU B CA 1
ATOM 5104 C C . LEU B 1 252 ? -19.016 5.32 4.391 1 97.06 252 LEU B C 1
ATOM 5106 O O . LEU B 1 252 ? -18.984 6.027 3.381 1 97.06 252 LEU B O 1
ATOM 5110 N N . LYS B 1 253 ? -19.312 5.715 5.59 1 96.62 253 LYS B N 1
ATOM 5111 C CA . LYS B 1 253 ? -19.438 7.137 5.891 1 96.62 253 LYS B CA 1
ATOM 5112 C C . LYS B 1 253 ? -18.203 7.66 6.605 1 96.62 253 LYS B C 1
ATOM 5114 O O . LYS B 1 253 ? -17.922 7.262 7.738 1 96.62 253 LYS B O 1
ATOM 5119 N N . VAL B 1 254 ? -17.562 8.625 6.031 1 96.88 254 VAL B N 1
ATOM 5120 C CA . VAL B 1 254 ? -16.25 9.07 6.492 1 96.88 254 VAL B CA 1
ATOM 5121 C C . VAL B 1 254 ? -16.391 9.812 7.816 1 96.88 254 VAL B C 1
ATOM 5123 O O . VAL B 1 254 ? -15.547 9.68 8.703 1 96.88 254 VAL B O 1
ATOM 5126 N N . GLU B 1 255 ? -17.484 10.617 8.008 1 94.94 255 GLU B N 1
ATOM 5127 C CA . GLU B 1 255 ? -17.656 11.461 9.188 1 94.94 255 GLU B CA 1
ATOM 5128 C C . GLU B 1 255 ? -18.297 10.688 10.336 1 94.94 255 GLU B C 1
ATOM 5130 O O . GLU B 1 255 ? -18.406 11.195 11.453 1 94.94 255 GLU B O 1
ATOM 5135 N N . ASP B 1 256 ? -18.594 9.477 10.102 1 94.81 256 ASP B N 1
ATOM 5136 C CA . ASP B 1 256 ? -19.156 8.633 11.156 1 94.81 256 ASP B CA 1
ATOM 5137 C C . ASP B 1 256 ? -18.062 8.094 12.07 1 94.81 256 ASP B C 1
ATOM 5139 O O . ASP B 1 256 ? -17.188 7.363 11.625 1 94.81 256 ASP B O 1
ATOM 5143 N N . PRO B 1 257 ? -18.188 8.414 13.367 1 93.88 257 PRO B N 1
ATOM 5144 C CA . PRO B 1 257 ? -17.156 7.996 14.312 1 93.88 257 PRO B CA 1
ATOM 5145 C C . PRO B 1 257 ? -17.078 6.48 14.461 1 93.88 257 PRO B C 1
ATOM 5147 O O . PRO B 1 257 ? -16.047 5.957 14.898 1 93.88 257 PRO B O 1
ATOM 5150 N N . ASP B 1 258 ? -18.047 5.777 14.062 1 94.94 258 ASP B N 1
ATOM 5151 C CA . ASP B 1 258 ? -18.016 4.316 14.125 1 94.94 258 ASP B CA 1
ATOM 5152 C C . ASP B 1 258 ? -17.281 3.734 12.922 1 94.94 258 ASP B C 1
ATOM 5154 O O . ASP B 1 258 ? -16.859 2.576 12.945 1 94.94 258 ASP B O 1
ATOM 5158 N N . HIS B 1 259 ? -17.172 4.578 11.883 1 95.62 259 HIS B N 1
ATOM 5159 C CA . HIS B 1 259 ? -16.547 4.105 10.648 1 95.62 259 HIS B CA 1
ATOM 5160 C C . HIS B 1 259 ? -15.086 4.531 10.586 1 95.62 259 HIS B C 1
ATOM 5162 O O . HIS B 1 259 ? -14.234 3.777 10.109 1 95.62 259 HIS B O 1
ATOM 5168 N N . SER B 1 260 ? -14.82 5.727 11.062 1 96.12 260 SER B N 1
ATOM 5169 C CA . SER B 1 260 ? -13.469 6.246 10.898 1 96.12 260 SER B CA 1
ATOM 5170 C C . SER B 1 260 ? -13.133 7.266 11.984 1 96.12 260 SER B C 1
ATOM 5172 O O . SER B 1 260 ? -14.016 7.723 12.703 1 96.12 260 SER B O 1
ATOM 5174 N N . ASP B 1 261 ? -11.852 7.582 12.148 1 96.69 261 ASP B N 1
ATOM 5175 C CA . ASP B 1 261 ? -11.367 8.562 13.117 1 96.69 261 ASP B CA 1
ATOM 5176 C C . ASP B 1 261 ? -11.227 9.945 12.469 1 96.69 261 ASP B C 1
ATOM 5178 O O . ASP B 1 261 ? -10.555 10.82 13.016 1 96.69 261 ASP B O 1
ATOM 5182 N N . PHE B 1 262 ? -11.875 10.156 11.391 1 97.06 262 PHE B N 1
ATOM 5183 C CA . PHE B 1 262 ? -11.711 11.383 10.617 1 97.06 262 PHE B CA 1
ATOM 5184 C C . PHE B 1 262 ? -12.172 12.594 11.422 1 97.06 262 PHE B C 1
ATOM 5186 O O . PHE B 1 262 ? -11.484 13.617 11.461 1 97.06 262 PHE B O 1
ATOM 5193 N N . THR B 1 263 ? -13.305 12.492 11.992 1 94.94 263 THR B N 1
ATOM 5194 C CA . THR B 1 263 ? -13.875 13.617 12.719 1 94.94 263 THR B CA 1
ATOM 5195 C C . THR B 1 263 ? -12.984 14.016 13.898 1 94.94 263 THR B C 1
ATOM 5197 O O . THR B 1 263 ? -12.805 15.203 14.172 1 94.94 263 THR B O 1
ATOM 5200 N N . SER B 1 264 ? -12.453 13.039 14.562 1 95 264 SER B N 1
ATOM 5201 C CA . SER B 1 264 ? -11.539 13.305 15.672 1 95 264 SER B CA 1
ATOM 5202 C C . SER B 1 264 ? -10.281 14.016 15.188 1 95 264 SER B C 1
ATOM 5204 O O . SER B 1 264 ? -9.828 14.977 15.812 1 95 264 SER B O 1
ATOM 5206 N N . LEU B 1 265 ? -9.727 13.516 14.141 1 96.12 265 LEU B N 1
ATOM 5207 C CA . LEU B 1 265 ? -8.523 14.117 13.578 1 96.12 265 LEU B CA 1
ATOM 5208 C C . LEU B 1 265 ? -8.789 15.547 13.117 1 96.12 265 LEU B C 1
ATOM 5210 O O . LEU B 1 265 ? -7.98 16.438 13.352 1 96.12 265 LEU B O 1
ATOM 5214 N N . ARG B 1 266 ? -9.883 15.734 12.438 1 94.69 266 ARG B N 1
ATOM 5215 C CA . ARG B 1 266 ? -10.242 17.062 11.961 1 94.69 266 ARG B CA 1
ATOM 5216 C C . ARG B 1 266 ? -10.391 18.047 13.117 1 94.69 266 ARG B C 1
ATOM 5218 O O . ARG B 1 266 ? -9.938 19.188 13.023 1 94.69 266 ARG B O 1
ATOM 5225 N N . ASN B 1 267 ? -10.977 17.625 14.172 1 92.69 267 ASN B N 1
ATOM 5226 C CA . ASN B 1 267 ? -11.148 18.453 15.352 1 92.69 267 ASN B CA 1
ATOM 5227 C C . ASN B 1 267 ? -9.812 18.828 15.984 1 92.69 267 ASN B C 1
ATOM 5229 O O . ASN B 1 267 ? -9.641 19.953 16.484 1 92.69 267 ASN B O 1
ATOM 5233 N N . VAL B 1 268 ? -8.914 17.922 15.961 1 94 268 VAL B N 1
ATOM 5234 C CA . VAL B 1 268 ? -7.582 18.172 16.5 1 94 268 VAL B CA 1
ATOM 5235 C C . VAL B 1 268 ? -6.863 19.219 15.656 1 94 268 VAL B C 1
ATOM 5237 O O . VAL B 1 268 ? -6.301 20.172 16.188 1 94 268 VAL B O 1
ATOM 5240 N N . LEU B 1 269 ? -6.953 19.109 14.375 1 95.19 269 LEU B N 1
ATOM 5241 C CA . LEU B 1 269 ? -6.191 19.938 13.453 1 95.19 269 LEU B CA 1
ATOM 5242 C C . LEU B 1 269 ? -6.781 21.344 13.375 1 95.19 269 LEU B C 1
ATOM 5244 O O . LEU B 1 269 ? -6.039 22.328 13.328 1 95.19 269 LEU B O 1
ATOM 5248 N N . PHE B 1 270 ? -8.109 21.406 13.398 1 93.06 270 PHE B N 1
ATOM 5249 C CA . PHE B 1 270 ? -8.742 22.688 13.117 1 93.06 270 PHE B CA 1
ATOM 5250 C C . PHE B 1 270 ? -9.406 23.25 14.375 1 93.06 270 PHE B C 1
ATOM 5252 O O . PHE B 1 270 ? -9.922 24.375 14.359 1 93.06 270 PHE B O 1
ATOM 5259 N N . GLY B 1 271 ? -9.258 22.594 15.43 1 89.44 271 GLY B N 1
ATOM 5260 C CA . GLY B 1 271 ? -9.969 23.047 16.625 1 89.44 271 GLY B CA 1
ATOM 5261 C C . GLY B 1 271 ? -9.117 23.016 17.875 1 89.44 271 GLY B C 1
ATOM 5262 O O . GLY B 1 271 ? -8.344 23.953 18.125 1 89.44 271 GLY B O 1
ATOM 5263 N N . SER B 1 272 ? -9.023 21.938 18.484 1 88.5 272 SER B N 1
ATOM 5264 C CA . SER B 1 272 ? -8.539 21.844 19.859 1 88.5 272 SER B CA 1
ATOM 5265 C C . SER B 1 272 ? -7.031 22.047 19.922 1 88.5 272 SER B C 1
ATOM 5267 O O . SER B 1 272 ? -6.523 22.578 20.906 1 88.5 272 SER B O 1
ATOM 5269 N N . HIS B 1 273 ? -6.312 21.641 18.922 1 93.06 273 HIS B N 1
ATOM 5270 C CA . HIS B 1 273 ? -4.863 21.656 19.062 1 93.06 273 HIS B CA 1
ATOM 5271 C C . HIS B 1 273 ? -4.203 22.531 18.016 1 93.06 273 HIS B C 1
ATOM 5273 O O . HIS B 1 273 ? -2.977 22.562 17.906 1 93.06 273 HIS B O 1
ATOM 5279 N N . LEU B 1 274 ? -4.988 23.297 17.344 1 93.5 274 LEU B N 1
ATOM 5280 C CA . LEU B 1 274 ? -4.453 24.125 16.266 1 93.5 274 LEU B CA 1
ATOM 5281 C C . LEU B 1 274 ? -3.396 25.094 16.797 1 93.5 274 LEU B C 1
ATOM 5283 O O . LEU B 1 274 ? -2.277 25.141 16.281 1 93.5 274 LEU B O 1
ATOM 5287 N N . GLN B 1 275 ? -3.76 25.812 17.844 1 91.75 275 GLN B N 1
ATOM 5288 C CA . GLN B 1 275 ? -2.852 26.828 18.391 1 91.75 275 GLN B CA 1
ATOM 5289 C C . GLN B 1 275 ? -1.638 26.172 19.047 1 91.75 275 GLN B C 1
ATOM 5291 O O . GLN B 1 275 ? -0.522 26.688 18.953 1 91.75 275 GLN B O 1
ATOM 5296 N N . GLU B 1 276 ? -1.867 25.062 19.641 1 92.38 276 GLU B N 1
ATOM 5297 C CA . GLU B 1 276 ? -0.769 24.359 20.281 1 92.38 276 GLU B CA 1
ATOM 5298 C C . GLU B 1 276 ? 0.247 23.859 19.266 1 92.38 276 GLU B C 1
ATOM 5300 O O . GLU B 1 276 ? 1.453 23.891 19.516 1 92.38 276 GLU B O 1
ATOM 5305 N N . LEU B 1 277 ? -0.23 23.422 18.188 1 96.12 277 LEU B N 1
ATOM 5306 C CA . LEU B 1 277 ? 0.64 22.969 17.109 1 96.12 277 LEU B CA 1
ATOM 5307 C C . LEU B 1 277 ? 1.503 24.109 16.578 1 96.12 277 LEU B C 1
ATOM 5309 O O . LEU B 1 277 ? 2.705 23.938 16.375 1 96.12 277 LEU B O 1
ATOM 5313 N N . LYS B 1 278 ? 0.93 25.203 16.438 1 94.81 278 LYS B N 1
ATOM 5314 C CA . LYS B 1 278 ? 1.652 26.375 15.969 1 94.81 278 LYS B CA 1
ATOM 5315 C C . LYS B 1 278 ? 2.695 26.828 16.984 1 94.81 278 LYS B C 1
ATOM 5317 O O . LYS B 1 278 ? 3.832 27.141 16.625 1 94.81 278 LYS B O 1
ATOM 5322 N N . ASP B 1 279 ? 2.293 26.812 18.219 1 94.06 279 ASP B N 1
ATOM 5323 C CA . ASP B 1 279 ? 3.189 27.25 19.281 1 94.06 279 ASP B CA 1
ATOM 5324 C C . ASP B 1 279 ? 4.375 26.297 19.422 1 94.06 279 ASP B C 1
ATOM 5326 O O . ASP B 1 279 ? 5.512 26.734 19.625 1 94.06 279 ASP B O 1
ATOM 5330 N N . THR B 1 280 ? 4.086 25.031 19.375 1 94.56 280 THR B N 1
ATOM 5331 C CA . THR B 1 280 ? 5.148 24.047 19.484 1 94.56 280 THR B CA 1
ATOM 5332 C C . THR B 1 280 ? 6.145 24.188 18.328 1 94.56 280 THR B C 1
ATOM 5334 O O . THR B 1 280 ? 7.352 24.047 18.531 1 94.56 280 THR B O 1
ATOM 5337 N N . THR B 1 281 ? 5.648 24.469 17.156 1 96.19 281 THR B N 1
ATOM 5338 C CA . THR B 1 281 ? 6.512 24.656 16 1 96.19 281 THR B CA 1
ATOM 5339 C C . THR B 1 281 ? 7.438 25.859 16.219 1 96.19 281 THR B C 1
ATOM 5341 O O . THR B 1 281 ? 8.633 25.781 15.93 1 96.19 281 THR B O 1
ATOM 5344 N N . HIS B 1 282 ? 6.902 26.875 16.781 1 94.06 282 HIS B N 1
ATOM 5345 C CA . HIS B 1 282 ? 7.672 28.094 16.969 1 94.06 282 HIS B CA 1
ATOM 5346 C C . HIS B 1 282 ? 8.617 27.984 18.156 1 94.06 282 HIS B C 1
ATOM 5348 O O . HIS B 1 282 ? 9.812 28.25 18.047 1 94.06 282 HIS B O 1
ATOM 5354 N N . THR B 1 283 ? 8.148 27.578 19.266 1 93.81 283 THR B N 1
ATOM 5355 C CA . THR B 1 283 ? 8.875 27.672 20.531 1 93.81 283 THR B CA 1
ATOM 5356 C C . THR B 1 283 ? 9.844 26.5 20.688 1 93.81 283 THR B C 1
ATOM 5358 O O . THR B 1 283 ? 10.898 26.641 21.312 1 93.81 283 THR B O 1
ATOM 5361 N N . LEU B 1 284 ? 9.547 25.438 20.094 1 94.12 284 LEU B N 1
ATOM 5362 C CA . LEU B 1 284 ? 10.375 24.266 20.328 1 94.12 284 LEU B CA 1
ATOM 5363 C C . LEU B 1 284 ? 11.164 23.891 19.062 1 94.12 284 LEU B C 1
ATOM 5365 O O . LEU B 1 284 ? 12.391 23.953 19.062 1 94.12 284 LEU B O 1
ATOM 5369 N N . LEU B 1 285 ? 10.469 23.625 18.031 1 95.38 285 LEU B N 1
ATOM 5370 C CA . LEU B 1 285 ? 11.109 23.094 16.844 1 95.38 285 LEU B CA 1
ATOM 5371 C C . LEU B 1 285 ? 11.961 24.141 16.141 1 95.38 285 LEU B C 1
ATOM 5373 O O . LEU B 1 285 ? 13.156 23.938 15.906 1 95.38 285 LEU B O 1
ATOM 5377 N N . TYR B 1 286 ? 11.352 25.266 15.898 1 95.38 286 TYR B N 1
ATOM 5378 C CA . TYR B 1 286 ? 12.078 26.344 15.227 1 95.38 286 TYR B CA 1
ATOM 5379 C C . TYR B 1 286 ? 13.203 26.875 16.109 1 95.38 286 TYR B C 1
ATOM 5381 O O . TYR B 1 286 ? 14.32 27.078 15.633 1 95.38 286 TYR B O 1
ATOM 5389 N N . GLU B 1 287 ? 12.922 27.031 17.375 1 94.12 287 GLU B N 1
ATOM 5390 C CA . GLU B 1 287 ? 13.93 27.562 18.281 1 94.12 287 GLU B CA 1
ATOM 5391 C C . GLU B 1 287 ? 15.125 26.625 18.406 1 94.12 287 GLU B C 1
ATOM 5393 O O . GLU B 1 287 ? 16.266 27.078 18.5 1 94.12 287 GLU B O 1
ATOM 5398 N N . ASN B 1 288 ? 14.859 25.406 18.469 1 93.19 288 ASN B N 1
ATOM 5399 C CA . ASN B 1 288 ? 15.953 24.438 18.5 1 93.19 288 ASN B CA 1
ATOM 5400 C C . ASN B 1 288 ? 16.812 24.5 17.234 1 93.19 288 ASN B C 1
ATOM 5402 O O . ASN B 1 288 ? 18.031 24.422 17.312 1 93.19 288 ASN B O 1
ATOM 5406 N N . TYR B 1 289 ? 16.156 24.656 16.156 1 94.56 289 TYR B N 1
ATOM 5407 C CA . TYR B 1 289 ? 16.875 24.766 14.883 1 94.56 289 TYR B CA 1
ATOM 5408 C C . TYR B 1 289 ? 17.703 26.047 14.836 1 94.56 289 TYR B C 1
ATOM 5410 O O . TYR B 1 289 ? 18.859 26.016 14.438 1 94.56 289 TYR B O 1
ATOM 5418 N N . ARG B 1 290 ? 17.109 27.094 15.227 1 91.75 290 ARG B N 1
ATOM 5419 C CA . ARG B 1 290 ? 17.766 28.406 15.242 1 91.75 290 ARG B CA 1
ATOM 5420 C C . ARG B 1 290 ? 19.016 28.391 16.125 1 91.75 290 ARG B C 1
ATOM 5422 O O . ARG B 1 290 ? 20.062 28.875 15.719 1 91.75 290 ARG B O 1
ATOM 5429 N N . ARG B 1 291 ? 18.922 27.797 17.266 1 90.81 291 ARG B N 1
ATOM 5430 C CA . ARG B 1 291 ? 20.031 27.703 18.203 1 90.81 291 ARG B CA 1
ATOM 5431 C C . ARG B 1 291 ? 21.172 26.891 17.625 1 90.81 291 ARG B C 1
ATOM 5433 O O . ARG B 1 291 ? 22.344 27.25 17.75 1 90.81 291 ARG B O 1
ATOM 5440 N N . SER B 1 292 ? 20.797 25.844 17 1 90.44 292 SER B N 1
ATOM 5441 C CA . SER B 1 292 ? 21.812 24.969 16.391 1 90.44 292 SER B CA 1
ATOM 5442 C C . SER B 1 292 ? 22.516 25.656 15.234 1 90.44 292 SER B C 1
ATOM 5444 O O . SER B 1 292 ? 23.719 25.484 15.047 1 90.44 292 SER B O 1
ATOM 5446 N N . LYS B 1 293 ? 21.844 26.422 14.484 1 87.94 293 LYS B N 1
ATOM 5447 C CA . LYS B 1 293 ? 22.391 27.125 13.32 1 87.94 293 LYS B CA 1
ATOM 5448 C C . LYS B 1 293 ? 23.281 28.281 13.742 1 87.94 293 LYS B C 1
ATOM 5450 O O . LYS B 1 293 ? 24.328 28.5 13.141 1 87.94 293 LYS B O 1
ATOM 5455 N N . LEU B 1 29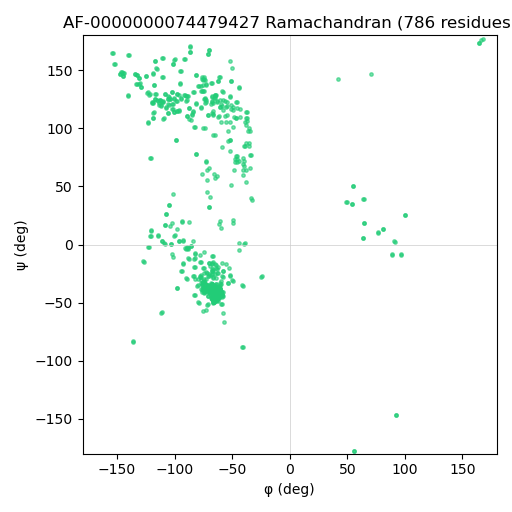4 ? 22.875 28.953 14.711 1 85.94 294 LEU B N 1
ATOM 5456 C CA . LEU B 1 294 ? 23.625 30.109 15.18 1 85.94 294 LEU B CA 1
ATOM 5457 C C . LEU B 1 294 ? 24.875 29.672 15.953 1 85.94 294 LEU B C 1
ATOM 5459 O O . LEU B 1 294 ? 25.906 30.344 15.898 1 85.94 294 LEU B O 1
ATOM 5463 N N . ALA B 1 295 ? 24.766 28.516 16.641 1 81.56 295 ALA B N 1
ATOM 5464 C CA . ALA B 1 295 ? 25.906 27.969 17.344 1 81.56 295 ALA B CA 1
ATOM 5465 C C . ALA B 1 295 ? 26.984 27.5 16.375 1 81.56 295 ALA B C 1
ATOM 5467 O O . ALA B 1 295 ? 28.188 27.688 16.625 1 81.56 295 ALA B O 1
ATOM 5468 N N . THR B 1 296 ? 26.594 26.938 15.305 1 76.06 296 THR B N 1
ATOM 5469 C CA . THR B 1 296 ? 27.531 26.453 14.297 1 76.06 296 THR B CA 1
ATOM 5470 C C . THR B 1 296 ? 28.203 27.625 13.578 1 76.06 296 THR B C 1
ATOM 5472 O O . THR B 1 296 ? 29.391 27.547 13.258 1 76.06 296 THR B O 1
ATOM 5475 N N . THR B 1 297 ? 27.5 28.656 13.328 1 70 297 THR B N 1
ATOM 5476 C CA . THR B 1 297 ? 28.047 29.828 12.664 1 70 297 THR B CA 1
ATOM 5477 C C . THR B 1 297 ? 29.031 30.547 13.586 1 70 297 THR B C 1
ATOM 5479 O O . THR B 1 297 ? 30.094 31.016 13.141 1 70 297 THR B O 1
ATOM 5482 N N . GLU B 1 298 ? 28.656 30.609 14.852 1 61.25 298 GLU B N 1
ATOM 5483 C CA . GLU B 1 298 ? 29.562 31.234 15.812 1 61.25 298 GLU B CA 1
ATOM 5484 C C . GLU B 1 298 ? 30.812 30.375 16.016 1 61.25 298 GLU B C 1
ATOM 5486 O O . GLU B 1 298 ? 31.922 30.906 16.156 1 61.25 298 GLU B O 1
ATOM 5491 N N . GLY B 1 299 ? 30.547 29.016 16.016 1 52.59 299 GLY B N 1
ATOM 5492 C CA . GLY B 1 299 ? 31.719 28.156 16.078 1 52.59 299 GLY B CA 1
ATOM 5493 C C . GLY B 1 299 ? 32.625 28.297 14.875 1 52.59 299 GLY B C 1
ATOM 5494 O O . GLY B 1 299 ? 33.844 28.234 15 1 52.59 299 GLY B O 1
ATOM 5495 N N . MET B 1 300 ? 31.984 28.406 13.805 1 52.38 300 MET B N 1
ATOM 5496 C CA . MET B 1 300 ? 32.781 28.641 12.609 1 52.38 300 MET B CA 1
ATOM 5497 C C . MET B 1 300 ? 33.469 30.016 12.656 1 52.38 300 MET B C 1
ATOM 5499 O O . MET B 1 300 ? 34.625 30.156 12.25 1 52.38 300 MET B O 1
ATOM 5503 N N . ASN B 1 301 ? 32.75 30.938 13.227 1 51.53 301 ASN B N 1
ATOM 5504 C CA . ASN B 1 301 ? 33.344 32.25 13.367 1 51.53 301 ASN B CA 1
ATOM 5505 C C . ASN B 1 301 ? 34.375 32.281 14.5 1 51.53 301 ASN B C 1
ATOM 5507 O O . ASN B 1 301 ? 35.375 33 14.414 1 51.53 301 ASN B O 1
ATOM 5511 N N . SER B 1 302 ? 34.094 31.516 15.57 1 47.47 302 SER B N 1
ATOM 5512 C CA . SER B 1 302 ? 35.094 31.469 16.656 1 47.47 302 SER B CA 1
ATOM 5513 C C . SER B 1 302 ? 36.344 30.703 16.25 1 47.47 302 SER B C 1
ATOM 5515 O O . SER B 1 302 ? 37.438 30.984 16.75 1 47.47 302 SER B O 1
ATOM 5517 N N . ILE B 1 303 ? 36.156 29.609 15.477 1 44.59 303 ILE B N 1
ATOM 5518 C CA . ILE B 1 303 ? 37.344 28.922 15.008 1 44.59 303 ILE B CA 1
ATOM 5519 C C . ILE B 1 303 ? 38.125 29.812 14.055 1 44.59 303 ILE B C 1
ATOM 5521 O O . ILE B 1 303 ? 39.375 29.797 14.039 1 44.59 303 ILE B O 1
ATOM 5525 N N . ASN B 1 304 ? 37.469 30.516 13.297 1 41.5 304 ASN B N 1
ATOM 5526 C CA . ASN B 1 304 ? 38.219 31.406 12.406 1 41.5 304 ASN B CA 1
ATOM 5527 C C . ASN B 1 304 ? 38.875 32.531 13.18 1 41.5 304 ASN B C 1
ATOM 5529 O O . ASN B 1 304 ? 39.844 33.125 12.703 1 41.5 304 ASN B O 1
ATOM 5533 N N . SER B 1 305 ? 38.375 32.938 14.359 1 41 305 SER B N 1
ATOM 5534 C CA . SER B 1 305 ? 39.031 34.031 15.094 1 41 305 SER B CA 1
ATOM 5535 C C . SER B 1 305 ? 40.25 33.5 15.859 1 41 305 SER B C 1
ATOM 5537 O O . SER B 1 305 ? 41.094 34.25 16.297 1 41 305 SER B O 1
ATOM 5539 N N . ARG B 1 306 ? 40.25 32.281 16.406 1 36.44 306 ARG B N 1
ATOM 5540 C CA . ARG B 1 306 ? 41.344 31.797 17.219 1 36.44 306 ARG B CA 1
ATOM 5541 C C . ARG B 1 306 ? 42.531 31.375 16.344 1 36.44 306 ARG B C 1
ATOM 5543 O O . ARG B 1 306 ? 43.656 31.188 16.828 1 36.44 306 ARG B O 1
ATOM 5550 N N . VAL B 1 307 ? 42.312 30.953 15.117 1 38.09 307 VAL B N 1
ATOM 5551 C CA . VAL B 1 307 ? 43.438 30.469 14.32 1 38.09 307 VAL B CA 1
ATOM 5552 C C . VAL B 1 307 ? 44.375 31.625 14 1 38.09 307 VAL B C 1
ATOM 5554 O O . VAL B 1 307 ? 45.531 31.406 13.617 1 38.09 307 VAL B O 1
ATOM 5557 N N . VAL B 1 308 ? 43.906 32.875 14.148 1 36 308 VAL B N 1
ATOM 5558 C CA . VAL B 1 308 ? 44.844 33.906 13.688 1 36 308 VAL B CA 1
ATOM 5559 C C . VAL B 1 308 ? 45.906 34.156 14.75 1 36 308 VAL B C 1
ATOM 5561 O O . VAL B 1 308 ? 46.969 34.719 14.461 1 36 308 VAL B O 1
ATOM 5564 N N . ALA B 1 309 ? 45.531 34.062 16.062 1 32.59 309 ALA B N 1
ATOM 5565 C CA . ALA B 1 309 ? 46.438 34.781 16.969 1 32.59 309 ALA B CA 1
ATOM 5566 C C . ALA B 1 309 ? 47.75 34.031 17.109 1 32.59 309 ALA B C 1
ATOM 5568 O O . ALA B 1 309 ? 48.812 34.656 17.281 1 32.59 309 ALA B O 1
ATOM 5569 N N . SER B 1 310 ? 47.75 32.75 17.516 1 32.19 310 SER B N 1
ATOM 5570 C CA . SER B 1 310 ? 48.906 32.312 18.312 1 32.19 310 SER B CA 1
ATOM 5571 C C . SER B 1 310 ? 50.031 31.828 17.422 1 32.19 310 SER B C 1
ATOM 5573 O O . SER B 1 310 ? 50.781 30.922 17.797 1 32.19 310 SER B O 1
ATOM 5575 N N . VAL B 1 311 ? 50.094 32.156 16.141 1 33.91 311 VAL B N 1
ATOM 5576 C CA . VAL B 1 311 ? 51.219 31.562 15.422 1 33.91 311 VAL B CA 1
ATOM 5577 C C . VAL B 1 311 ? 52.5 32.219 15.859 1 33.91 311 VAL B C 1
ATOM 5579 O O . VAL B 1 311 ? 52.781 33.375 15.5 1 33.91 311 VAL B O 1
ATOM 5582 N N . GLY B 1 312 ? 52.844 32.25 17.188 1 30.39 312 GLY B N 1
ATOM 5583 C CA . GLY B 1 312 ? 54.156 32.719 17.547 1 30.39 312 GLY B CA 1
ATOM 5584 C C . GLY B 1 312 ? 55.281 32.031 16.781 1 30.39 312 GLY B C 1
ATOM 5585 O O . GLY B 1 312 ? 55.094 30.938 16.266 1 30.39 312 GLY B O 1
ATOM 5586 N N . PRO B 1 313 ? 56.375 32.781 16.344 1 33.62 313 PRO B N 1
ATOM 5587 C CA . PRO B 1 313 ? 57.5 32.469 15.453 1 33.62 313 PRO B CA 1
ATOM 5588 C C . PRO B 1 313 ? 58.344 31.297 15.953 1 33.62 313 PRO B C 1
ATOM 5590 O O . PRO B 1 313 ? 59.438 31.031 15.406 1 33.62 313 PRO B O 1
ATOM 5593 N N . THR B 1 314 ? 58.031 30.438 16.875 1 29.36 314 THR B N 1
ATOM 5594 C CA . THR B 1 314 ? 59.125 29.656 17.469 1 29.36 314 THR B CA 1
ATOM 5595 C C . THR B 1 314 ? 59.844 28.844 16.391 1 29.36 314 THR B C 1
ATOM 5597 O O . THR B 1 314 ? 59.219 28.203 15.555 1 29.36 314 THR B O 1
ATOM 5600 N N . THR B 1 315 ? 61.281 29.062 16.188 1 29.08 315 THR B N 1
ATOM 5601 C CA . THR B 1 315 ? 62.406 28.734 15.328 1 29.08 315 THR B CA 1
ATOM 5602 C C . THR B 1 315 ? 62.688 27.219 15.344 1 29.08 315 THR B C 1
ATOM 5604 O O . THR B 1 315 ? 63.656 26.766 14.75 1 29.08 315 THR B O 1
ATOM 5607 N N . THR B 1 316 ? 62.25 26.484 16.281 1 28.64 316 THR B N 1
ATOM 5608 C CA . THR B 1 316 ? 63 25.266 16.484 1 28.64 316 THR B CA 1
ATOM 5609 C C . THR B 1 316 ? 63.094 24.453 15.18 1 28.64 316 THR B C 1
ATOM 5611 O O . THR B 1 316 ? 62.094 24.328 14.477 1 28.64 316 THR B O 1
ATOM 5614 N N . HIS B 1 317 ? 64.312 24.125 14.664 1 27.47 317 HIS B N 1
ATOM 5615 C CA . HIS B 1 317 ? 65 23.5 13.531 1 27.47 317 HIS B CA 1
ATOM 5616 C C . HIS B 1 317 ? 64.5 22.094 13.305 1 27.47 317 HIS B C 1
ATOM 5618 O O . HIS B 1 317 ? 65.062 21.328 12.516 1 27.47 317 HIS B O 1
ATOM 5624 N N . SER B 1 318 ? 63.844 21.516 14.227 1 26.8 318 SER B N 1
ATOM 5625 C CA . SER B 1 318 ? 63.844 20.062 14.094 1 26.8 318 SER B CA 1
ATOM 5626 C C . SER B 1 318 ? 63.469 19.625 12.672 1 26.8 318 SER B C 1
ATOM 5628 O O . SER B 1 318 ? 62.625 20.266 12.031 1 26.8 318 SER B O 1
ATOM 5630 N N . ASN B 1 319 ? 64.438 18.922 12.008 1 27.44 319 ASN B N 1
ATOM 5631 C CA . ASN B 1 319 ? 64.562 18.312 10.688 1 27.44 319 ASN B CA 1
ATOM 5632 C C . ASN B 1 319 ? 63.312 17.547 10.305 1 27.44 319 ASN B C 1
ATOM 5634 O O . ASN B 1 319 ? 63.344 16.609 9.5 1 27.44 319 ASN B O 1
ATOM 5638 N N . THR B 1 320 ? 62.344 17.562 11.133 1 25.2 320 THR B N 1
ATOM 5639 C CA . THR B 1 320 ? 61.281 16.609 10.82 1 25.2 320 THR B CA 1
ATOM 5640 C C . THR B 1 320 ? 60.812 16.766 9.375 1 25.2 320 THR B C 1
ATOM 5642 O O . THR B 1 320 ? 60.531 17.875 8.93 1 25.2 320 THR B O 1
ATOM 5645 N N . ALA B 1 321 ? 61.25 15.789 8.555 1 25.69 321 ALA B N 1
ATOM 5646 C CA . ALA B 1 321 ? 61 15.766 7.113 1 25.69 321 ALA B CA 1
ATOM 5647 C C . ALA B 1 321 ? 59.625 16.312 6.805 1 25.69 321 ALA B C 1
ATOM 5649 O O . ALA B 1 321 ? 58.625 15.883 7.391 1 25.69 321 ALA B O 1
ATOM 5650 N N . ALA B 1 322 ? 59.469 17.531 6.445 1 25.97 322 ALA B N 1
ATOM 5651 C CA . ALA B 1 322 ? 58.344 18.312 5.949 1 25.97 322 ALA B CA 1
ATOM 5652 C C . ALA B 1 322 ? 57.531 17.484 4.957 1 25.97 322 ALA B C 1
ATOM 5654 O O . ALA B 1 322 ? 58 17.203 3.852 1 25.97 322 ALA B O 1
ATOM 5655 N N . VAL B 1 323 ? 57.031 16.375 5.422 1 27.09 323 VAL B N 1
ATOM 5656 C CA . VAL B 1 323 ? 56.25 15.758 4.355 1 27.09 323 VAL B CA 1
ATOM 5657 C C . VAL B 1 323 ? 55.531 16.828 3.562 1 27.09 323 VAL B C 1
ATOM 5659 O O . VAL B 1 323 ? 54.969 17.766 4.145 1 27.09 323 VAL B O 1
ATOM 5662 N N . PRO B 1 324 ? 55.938 17.078 2.373 1 24.61 324 PRO B N 1
ATOM 5663 C CA . PRO B 1 324 ? 55.312 18.141 1.573 1 24.61 324 PRO B CA 1
ATOM 5664 C C . PRO B 1 324 ? 53.812 18.219 1.799 1 24.61 324 PRO B C 1
ATOM 5666 O O . PRO B 1 324 ? 53.156 17.203 1.987 1 24.61 324 PRO B O 1
ATOM 5669 N N . ALA B 1 325 ? 53.375 19.219 2.512 1 24.66 325 ALA B N 1
ATOM 5670 C CA . ALA B 1 325 ? 51.969 19.672 2.627 1 24.66 325 ALA B CA 1
ATOM 5671 C C . ALA B 1 325 ? 51.25 19.562 1.288 1 24.66 325 ALA B C 1
ATOM 5673 O O . ALA B 1 325 ? 51.562 20.297 0.348 1 24.66 325 ALA B O 1
ATOM 5674 N N . VAL B 1 326 ? 51.094 18.359 0.776 1 24.23 326 VAL B N 1
ATOM 5675 C CA . VAL B 1 326 ? 50.312 18.359 -0.453 1 24.23 326 VAL B CA 1
ATOM 5676 C C . VAL B 1 326 ? 49.188 19.375 -0.336 1 24.23 326 VAL B C 1
ATOM 5678 O O . VAL B 1 326 ? 48.375 19.328 0.602 1 24.23 326 VAL B O 1
ATOM 5681 N N . ASN B 1 327 ? 49.438 20.641 -0.691 1 23.56 327 ASN B N 1
ATOM 5682 C CA . ASN B 1 327 ? 48.5 21.75 -0.94 1 23.56 327 ASN B CA 1
ATOM 5683 C C . ASN B 1 327 ? 47.188 21.266 -1.538 1 23.56 327 ASN B C 1
ATOM 5685 O O . ASN B 1 327 ? 47.062 21.141 -2.758 1 23.56 327 ASN B O 1
ATOM 5689 N N . LEU B 1 328 ? 46.719 20.188 -1.122 1 25.16 328 LEU B N 1
ATOM 5690 C CA . LEU B 1 328 ? 45.406 19.828 -1.662 1 25.16 328 LEU B CA 1
ATOM 5691 C C . LEU B 1 328 ? 44.438 21 -1.543 1 25.16 328 LEU B C 1
ATOM 5693 O O . LEU B 1 328 ? 43.469 20.922 -0.8 1 25.16 328 LEU B O 1
ATOM 5697 N N . LEU B 1 329 ? 44.938 22.25 -1.353 1 24.62 329 LEU B N 1
ATOM 5698 C CA . LEU B 1 329 ? 44.156 23.469 -1.161 1 24.62 329 LEU B CA 1
ATOM 5699 C C . LEU B 1 329 ? 42.969 23.484 -2.102 1 24.62 329 LEU B C 1
ATOM 5701 O O . LEU B 1 329 ? 41.844 23.75 -1.674 1 24.62 329 LEU B O 1
ATOM 5705 N N . ASN B 1 330 ? 43.219 24.031 -3.357 1 25.02 330 ASN B N 1
ATOM 5706 C CA . ASN B 1 330 ? 42.344 24.828 -4.234 1 25.02 330 ASN B CA 1
ATOM 5707 C C . ASN B 1 330 ? 41.25 23.984 -4.879 1 25.02 330 ASN B C 1
ATOM 5709 O O . ASN B 1 330 ? 40.562 24.438 -5.789 1 25.02 330 ASN B O 1
ATOM 5713 N N . SER B 1 331 ? 41.5 22.734 -5.113 1 26.91 331 SER B N 1
ATOM 5714 C CA . SER B 1 331 ? 40.594 22.25 -6.129 1 26.91 331 SER B CA 1
ATOM 5715 C C . SER B 1 331 ? 39.125 22.312 -5.641 1 26.91 331 SER B C 1
ATOM 5717 O O . SER B 1 331 ? 38.688 21.438 -4.906 1 26.91 331 SER B O 1
ATOM 5719 N N . GLU B 1 332 ? 38.688 23.516 -5.305 1 28.22 332 GLU B N 1
ATOM 5720 C CA . GLU B 1 332 ? 37.281 23.812 -5.074 1 28.22 332 GLU B CA 1
ATOM 5721 C C . GLU B 1 332 ? 36.406 23.188 -6.152 1 28.22 332 GLU B C 1
ATOM 5723 O O . GLU B 1 332 ? 36.531 23.516 -7.336 1 28.22 332 GLU B O 1
ATOM 5728 N N . PRO B 1 333 ? 36.188 22 -6.254 1 29.28 333 PRO B N 1
ATOM 5729 C CA . PRO B 1 333 ? 35.312 21.641 -7.363 1 29.28 333 PRO B CA 1
ATOM 5730 C C . PRO B 1 333 ? 34.188 22.656 -7.574 1 29.28 333 PRO B C 1
ATOM 5732 O O . PRO B 1 333 ? 33.562 23.109 -6.605 1 29.28 333 PRO B O 1
ATOM 5735 N N . SER B 1 334 ? 34.281 23.531 -8.578 1 30.2 334 SER B N 1
ATOM 5736 C CA . SER B 1 334 ? 33.344 24.531 -9.102 1 30.2 334 SER B CA 1
ATOM 5737 C C . SER B 1 334 ? 31.922 23.984 -9.109 1 30.2 334 SER B C 1
ATOM 5739 O O . SER B 1 334 ? 31.609 23.047 -9.844 1 30.2 334 SER B O 1
ATOM 5741 N N . PHE B 1 335 ? 31.297 23.828 -8.117 1 30.05 335 PHE B N 1
ATOM 5742 C CA . PHE B 1 335 ? 29.844 23.828 -7.992 1 30.05 335 PHE B CA 1
ATOM 5743 C C . PHE B 1 335 ? 29.219 24.891 -8.891 1 30.05 335 PHE B C 1
ATOM 5745 O O . PHE B 1 335 ? 28.047 25.234 -8.734 1 30.05 335 PHE B O 1
ATOM 5752 N N . THR B 1 336 ? 29.984 25.672 -9.703 1 33.03 336 THR B N 1
ATOM 5753 C CA . THR B 1 336 ? 29.531 26.734 -10.609 1 33.03 336 THR B CA 1
ATOM 5754 C C . THR B 1 336 ? 28.516 26.188 -11.602 1 33.03 336 THR B C 1
ATOM 5756 O O . THR B 1 336 ? 27.547 26.875 -11.93 1 33.03 336 THR B O 1
ATOM 5759 N N . VAL B 1 337 ? 28.906 25.281 -12.539 1 32.97 337 VAL B N 1
ATOM 5760 C CA . VAL B 1 337 ? 28.219 25.266 -13.828 1 32.97 337 VAL B CA 1
ATOM 5761 C C . VAL B 1 337 ? 26.812 24.688 -13.648 1 32.97 337 VAL B C 1
ATOM 5763 O O . VAL B 1 337 ? 26.656 23.484 -13.445 1 32.97 337 VAL B O 1
ATOM 5766 N N . ILE B 1 338 ? 26.078 25.094 -12.625 1 36.38 338 ILE B N 1
ATOM 5767 C CA . ILE B 1 338 ? 24.656 25.031 -12.953 1 36.38 338 ILE B CA 1
ATOM 5768 C C . ILE B 1 338 ? 24.453 25.344 -14.43 1 36.38 338 ILE B C 1
ATOM 5770 O O . ILE B 1 338 ? 24.75 26.453 -14.883 1 36.38 338 ILE B O 1
ATOM 5774 N N . ASP B 1 339 ? 24.734 24.391 -15.305 1 39.72 339 ASP B N 1
ATOM 5775 C CA . ASP B 1 339 ? 24.797 24.531 -16.75 1 39.72 339 ASP B CA 1
ATOM 5776 C C . ASP B 1 339 ? 23.719 25.484 -17.25 1 39.72 339 ASP B C 1
ATOM 5778 O O . ASP B 1 339 ? 22.609 25.531 -16.719 1 39.72 339 ASP B O 1
ATOM 5782 N N . GLU B 1 340 ? 24.047 26.688 -17.828 1 47.69 340 GLU B N 1
ATOM 5783 C CA . GLU B 1 340 ? 23.219 27.625 -18.562 1 47.69 340 GLU B CA 1
ATOM 5784 C C . GLU B 1 340 ? 22.016 26.922 -19.203 1 47.69 340 GLU B C 1
ATOM 5786 O O . GLU B 1 340 ? 20.922 27.469 -19.234 1 47.69 340 GLU B O 1
ATOM 5791 N N . GLU B 1 341 ? 22.25 25.656 -19.469 1 48.5 341 GLU B N 1
ATOM 5792 C CA . GLU B 1 341 ? 21.188 24.906 -20.109 1 48.5 341 GLU B CA 1
ATOM 5793 C C . GLU B 1 341 ? 20.078 24.547 -19.125 1 48.5 341 GLU B C 1
ATOM 5795 O O . GLU B 1 341 ? 18.891 24.656 -19.438 1 48.5 341 GLU B O 1
ATOM 5800 N N . THR B 1 342 ? 20.562 24.172 -17.953 1 46.44 342 THR B N 1
ATOM 5801 C CA . THR B 1 342 ? 19.531 23.844 -16.969 1 46.44 342 THR B CA 1
ATOM 5802 C C . THR B 1 342 ? 18.828 25.109 -16.469 1 46.44 342 THR B C 1
ATOM 5804 O O . THR B 1 342 ? 17.609 25.109 -16.281 1 46.44 342 THR B O 1
ATOM 5807 N N . LEU B 1 343 ? 19.594 26.188 -16.312 1 47.53 343 LEU B N 1
ATOM 5808 C CA . LEU B 1 343 ? 18.953 27.453 -16 1 47.53 343 LEU B CA 1
ATOM 5809 C C . LEU B 1 343 ? 18.031 27.891 -17.141 1 47.53 343 LEU B C 1
ATOM 5811 O O . LEU B 1 343 ? 16.922 28.391 -16.891 1 47.53 343 LEU B O 1
ATOM 5815 N N . ARG B 1 344 ? 18.453 27.688 -18.375 1 53.69 344 ARG B N 1
ATOM 5816 C CA . ARG B 1 344 ? 17.609 28 -19.516 1 53.69 344 ARG B CA 1
ATOM 5817 C C . ARG B 1 344 ? 16.359 27.125 -19.531 1 53.69 344 ARG B C 1
ATOM 5819 O O . ARG B 1 344 ? 15.258 27.609 -19.797 1 53.69 344 ARG B O 1
ATOM 5826 N N . GLU B 1 345 ? 16.562 25.891 -19.125 1 53.38 345 GLU B N 1
ATOM 5827 C CA . GLU B 1 345 ? 15.43 24.984 -19.078 1 53.38 345 GLU B CA 1
ATOM 5828 C C . GLU B 1 345 ? 14.477 25.344 -17.938 1 53.38 345 GLU B C 1
ATOM 5830 O O . GLU B 1 345 ? 13.258 25.312 -18.109 1 53.38 345 GLU B O 1
ATOM 5835 N N . ILE B 1 346 ? 15.039 25.797 -16.875 1 51.81 346 ILE B N 1
ATOM 5836 C CA . ILE B 1 346 ? 14.219 26.266 -15.766 1 51.81 346 ILE B CA 1
ATOM 5837 C C . ILE B 1 346 ? 13.516 27.562 -16.141 1 51.81 346 ILE B C 1
ATOM 5839 O O . ILE B 1 346 ? 12.32 27.734 -15.891 1 51.81 346 ILE B O 1
ATOM 5843 N N . GLU B 1 347 ? 14.234 28.406 -16.812 1 59.59 347 GLU B N 1
ATOM 5844 C CA . GLU B 1 347 ? 13.633 29.656 -17.266 1 59.59 347 GLU B CA 1
ATOM 5845 C C . GLU B 1 347 ? 12.57 29.391 -18.328 1 59.59 347 GLU B C 1
ATOM 5847 O O . GLU B 1 347 ? 11.516 30.031 -18.344 1 59.59 347 GLU B O 1
ATOM 5852 N N . ARG B 1 348 ? 12.836 28.422 -19.172 1 57.72 348 ARG B N 1
ATOM 5853 C CA . ARG B 1 348 ? 11.867 28.016 -20.172 1 57.72 348 ARG B CA 1
ATOM 5854 C C . ARG B 1 348 ? 10.609 27.438 -19.531 1 57.72 348 ARG B C 1
ATOM 5856 O O . ARG B 1 348 ? 9.492 27.797 -19.922 1 57.72 348 ARG B O 1
ATOM 5863 N N . LYS B 1 349 ? 10.828 26.625 -18.594 1 51.22 349 LYS B N 1
ATOM 5864 C CA . LYS B 1 349 ? 9.695 26.016 -17.906 1 51.22 349 LYS B CA 1
ATOM 5865 C C . LYS B 1 349 ? 8.938 27.047 -17.078 1 51.22 349 LYS B C 1
ATOM 5867 O O . LYS B 1 349 ? 7.707 27.047 -17.031 1 51.22 349 LYS B O 1
ATOM 5872 N N . LYS B 1 350 ? 9.648 27.969 -16.484 1 54.41 350 LYS B N 1
ATOM 5873 C CA . LYS B 1 350 ? 9.016 29.078 -15.781 1 54.41 350 LYS B CA 1
ATOM 5874 C C . LYS B 1 350 ? 8.18 29.922 -16.734 1 54.41 350 LYS B C 1
ATOM 5876 O O . LYS B 1 350 ? 7.055 30.312 -16.406 1 54.41 350 LYS B O 1
ATOM 5881 N N . LYS B 1 351 ? 8.773 30.156 -17.922 1 60.66 351 LYS B N 1
ATOM 5882 C CA . LYS B 1 351 ? 8.055 30.938 -18.938 1 60.66 351 LYS B CA 1
ATOM 5883 C C . LYS B 1 351 ? 6.809 30.188 -19.422 1 60.66 351 LYS B C 1
ATOM 5885 O O . LYS B 1 351 ? 5.758 30.812 -19.625 1 60.66 351 LYS B O 1
ATOM 5890 N N . LEU B 1 352 ? 6.973 28.891 -19.484 1 57.88 352 LEU B N 1
ATOM 5891 C CA . LEU B 1 352 ? 5.836 28.078 -19.891 1 57.88 352 LEU B CA 1
ATOM 5892 C C . LEU B 1 352 ? 4.742 28.109 -18.828 1 57.88 352 LEU B C 1
ATOM 5894 O O . LEU B 1 352 ? 3.559 28.234 -19.156 1 57.88 352 LEU B O 1
ATOM 5898 N N . VAL B 1 353 ? 5.145 28.078 -17.578 1 56.12 353 VAL B N 1
ATOM 5899 C CA . VAL B 1 353 ? 4.207 28.172 -16.469 1 56.12 353 VAL B CA 1
ATOM 5900 C C . VAL B 1 353 ? 3.57 29.562 -16.438 1 56.12 353 VAL B C 1
ATOM 5902 O O . VAL B 1 353 ? 2.357 29.703 -16.25 1 56.12 353 VAL B O 1
ATOM 5905 N N . GLU B 1 354 ? 4.312 30.516 -16.688 1 61.31 354 GLU B N 1
ATOM 5906 C CA . GLU B 1 354 ? 3.805 31.891 -16.75 1 61.31 354 GLU B CA 1
ATOM 5907 C C . GLU B 1 354 ? 2.842 32.062 -17.922 1 61.31 354 GLU B C 1
ATOM 5909 O O . GLU B 1 354 ? 1.805 32.719 -17.797 1 61.31 354 GLU B O 1
ATOM 5914 N N . ALA B 1 355 ? 3.203 31.406 -19.047 1 62.94 355 ALA B N 1
ATOM 5915 C CA . ALA B 1 355 ? 2.33 31.453 -20.219 1 62.94 355 ALA B CA 1
ATOM 5916 C C . ALA B 1 355 ? 1.012 30.734 -19.938 1 62.94 355 ALA B C 1
ATOM 5918 O O . ALA B 1 355 ? -0.06 31.234 -20.297 1 62.94 355 ALA B O 1
ATOM 5919 N N . TYR B 1 356 ? 1.146 29.641 -19.266 1 53.38 356 TYR B N 1
ATOM 5920 C CA . TYR B 1 356 ? -0.045 28.875 -18.906 1 53.38 356 TYR B CA 1
ATOM 5921 C C . TYR B 1 356 ? -0.892 29.641 -17.891 1 53.38 356 TYR B C 1
ATOM 5923 O O . TYR B 1 356 ? -2.121 29.672 -18 1 53.38 356 TYR B O 1
ATOM 5931 N N . MET B 1 357 ? -0.203 30.281 -17.016 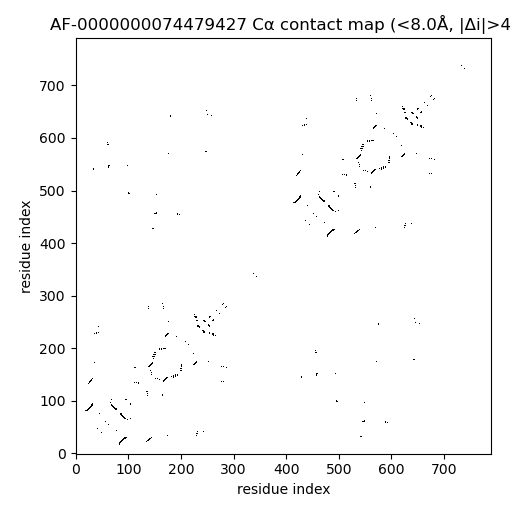1 53.69 357 MET B N 1
ATOM 5932 C CA . MET B 1 357 ? -0.89 31.125 -16.031 1 53.69 357 MET B CA 1
ATOM 5933 C C . MET B 1 357 ? -1.562 32.312 -16.719 1 53.69 357 MET B C 1
ATOM 5935 O O . MET B 1 357 ? -2.682 32.688 -16.359 1 53.69 357 MET B O 1
ATOM 5939 N N . ALA B 1 358 ? -0.911 32.844 -17.641 1 61.84 358 ALA B N 1
ATOM 5940 C CA . ALA B 1 358 ? -1.476 33.938 -18.406 1 61.84 358 ALA B CA 1
ATOM 5941 C C . ALA B 1 358 ? -2.695 33.5 -19.219 1 61.84 358 ALA B C 1
ATOM 5943 O O . ALA B 1 358 ? -3.709 34.188 -19.266 1 61.84 358 ALA B O 1
ATOM 5944 N N . ASP B 1 359 ? -2.623 32.281 -19.719 1 58.22 359 ASP B N 1
ATOM 5945 C CA . ASP B 1 359 ? -3.748 31.719 -20.469 1 58.22 359 ASP B CA 1
ATOM 5946 C C . ASP B 1 359 ? -4.926 31.422 -19.531 1 58.22 359 ASP B C 1
ATOM 5948 O O . ASP B 1 359 ? -6.078 31.688 -19.875 1 58.22 359 ASP B O 1
ATOM 5952 N N . LEU B 1 360 ? -4.613 30.969 -18.359 1 54.47 360 LEU B N 1
ATOM 5953 C CA . LEU B 1 360 ? -5.637 30.703 -17.344 1 54.47 360 LEU B CA 1
ATOM 5954 C C . LEU B 1 360 ? -6.277 32 -16.875 1 54.47 360 LEU B C 1
ATOM 5956 O O . LEU B 1 360 ? -7.5 32.062 -16.703 1 54.47 360 LEU B O 1
ATOM 5960 N N . ASN B 1 361 ? -5.543 32.969 -16.688 1 56.88 361 ASN B N 1
ATOM 5961 C CA . ASN B 1 361 ? -6.055 34.281 -16.344 1 56.88 361 ASN B CA 1
ATOM 5962 C C . ASN B 1 361 ? -6.926 34.875 -17.469 1 56.88 361 ASN B C 1
ATOM 5964 O O . ASN B 1 361 ? -7.961 35.469 -17.203 1 56.88 361 ASN B O 1
ATOM 5968 N N . ASN B 1 362 ? -6.508 34.594 -18.688 1 59.41 362 ASN B N 1
ATOM 5969 C CA . ASN B 1 362 ? -7.301 35.031 -19.844 1 59.41 362 ASN B CA 1
ATOM 5970 C C . ASN B 1 362 ? -8.625 34.281 -19.922 1 59.41 362 ASN B C 1
ATOM 5972 O O . ASN B 1 362 ? -9.664 34.875 -20.203 1 59.41 362 ASN B O 1
ATOM 5976 N N . LEU B 1 363 ? -8.547 33 -19.641 1 52.88 363 LEU B N 1
ATOM 5977 C CA . LEU B 1 363 ? -9.766 32.219 -19.641 1 52.88 363 LEU B CA 1
ATOM 5978 C C . LEU B 1 363 ? -10.688 32.625 -18.5 1 52.88 363 LEU B C 1
ATOM 5980 O O . LEU B 1 363 ? -11.906 32.75 -18.703 1 52.88 363 LEU B O 1
ATOM 5984 N N . GLU B 1 364 ? -10.133 32.906 -17.328 1 52.06 364 GLU B N 1
ATOM 5985 C CA . GLU B 1 364 ? -10.898 33.438 -16.203 1 52.06 364 GLU B CA 1
ATOM 5986 C C . GLU B 1 364 ? -11.516 34.781 -16.531 1 52.06 364 GLU B C 1
ATOM 5988 O O . GLU B 1 364 ? -12.672 35.062 -16.188 1 52.06 364 GLU B O 1
ATOM 5993 N N . SER B 1 365 ? -10.844 35.562 -17.188 1 56.25 365 SER B N 1
ATOM 5994 C CA . SER B 1 365 ? -11.344 36.875 -17.594 1 56.25 365 SER B CA 1
ATOM 5995 C C . SER B 1 365 ? -12.477 36.75 -18.609 1 56.25 365 SER B C 1
ATOM 5997 O O . SER B 1 365 ? -13.484 37.438 -18.516 1 56.25 365 SER B O 1
ATOM 5999 N N . ARG B 1 366 ? -12.367 35.719 -19.453 1 53.31 366 ARG B N 1
ATOM 6000 C CA . ARG B 1 366 ? -13.422 35.469 -20.422 1 53.31 366 ARG B CA 1
ATOM 6001 C C . ARG B 1 366 ? -14.672 34.906 -19.75 1 53.31 366 ARG B C 1
ATOM 6003 O O . ARG B 1 366 ? -15.797 35.281 -20.125 1 53.31 366 ARG B O 1
ATOM 6010 N N . LEU B 1 367 ? -14.469 34.062 -18.766 1 46.97 367 LEU B N 1
ATOM 6011 C CA . LEU B 1 367 ? -15.602 33.5 -18.047 1 46.97 367 LEU B CA 1
ATOM 6012 C C . LEU B 1 367 ? -16.297 34.562 -17.203 1 46.97 367 LEU B C 1
ATOM 6014 O O . LEU B 1 367 ? -17.531 34.594 -17.109 1 46.97 367 LEU B O 1
ATOM 6018 N N . ARG B 1 368 ? -15.617 35.438 -16.547 1 46.22 368 ARG B N 1
ATOM 6019 C CA . ARG B 1 368 ? -16.203 36.562 -15.828 1 46.22 368 ARG B CA 1
ATOM 6020 C C . ARG B 1 368 ? -16.984 37.469 -16.766 1 46.22 368 ARG B C 1
ATOM 6022 O O . ARG B 1 368 ? -18.047 37.969 -16.406 1 46.22 368 ARG B O 1
ATOM 6029 N N . HIS B 1 369 ? -16.531 37.594 -17.969 1 46.81 369 HIS B N 1
ATOM 6030 C CA . HIS B 1 369 ? -17.25 38.406 -18.922 1 46.81 369 HIS B CA 1
ATOM 6031 C C . HIS B 1 369 ? -18.5 37.719 -19.438 1 46.81 369 HIS B C 1
ATOM 6033 O O . HIS B 1 369 ? -19.516 38.375 -19.703 1 46.81 369 HIS B O 1
ATOM 6039 N N . SER B 1 370 ? -18.422 36.375 -19.547 1 44.25 370 SER B N 1
ATOM 6040 C CA . SER B 1 370 ? -19.609 35.688 -20.031 1 44.25 370 SER B CA 1
ATOM 6041 C C . SER B 1 370 ? -20.703 35.656 -18.953 1 44.25 370 SER B C 1
ATOM 6043 O O . SER B 1 370 ? -21.891 35.688 -19.266 1 44.25 370 SER B O 1
ATOM 6045 N N . SER B 1 371 ? -20.312 35.562 -17.719 1 38.81 371 SER B N 1
ATOM 6046 C CA . SER B 1 371 ? -21.328 35.562 -16.672 1 38.81 371 SER B CA 1
ATOM 6047 C C . SER B 1 371 ? -21.938 36.938 -16.484 1 38.81 371 SER B C 1
ATOM 6049 O O . SER B 1 371 ? -23.047 37.094 -15.953 1 38.81 371 SER B O 1
ATOM 6051 N N . LYS B 1 372 ? -21.266 38.031 -16.844 1 39.97 372 LYS B N 1
ATOM 6052 C CA . LYS B 1 372 ? -21.906 39.344 -16.766 1 39.97 372 LYS B CA 1
ATOM 6053 C C . LYS B 1 372 ? -23.047 39.469 -17.781 1 39.97 372 LYS B C 1
ATOM 6055 O O . LYS B 1 372 ? -23.969 40.25 -17.594 1 39.97 372 LYS B O 1
ATOM 6060 N N . PHE B 1 373 ? -22.984 38.688 -18.891 1 36.81 373 PHE B N 1
ATOM 6061 C CA . PHE B 1 373 ? -24.062 38.906 -19.859 1 36.81 373 PHE B CA 1
ATOM 6062 C C . PHE B 1 373 ? -25.344 38.219 -19.375 1 36.81 373 PHE B C 1
ATOM 6064 O O . PHE B 1 373 ? -26.422 38.469 -19.922 1 36.81 373 PHE B O 1
ATOM 6071 N N . LYS B 1 374 ? -25.234 37.125 -18.578 1 37.06 374 LYS B N 1
ATOM 6072 C CA . LYS B 1 374 ? -26.531 36.469 -18.312 1 37.06 374 LYS B CA 1
ATOM 6073 C C . LYS B 1 374 ? -27.344 37.281 -17.312 1 37.06 374 LYS B C 1
ATOM 6075 O O . LYS B 1 374 ? -28.516 37 -17.078 1 37.06 374 LYS B O 1
ATOM 6080 N N . ARG B 1 375 ? -26.703 38.094 -16.453 1 34.59 375 ARG B N 1
ATOM 6081 C CA . ARG B 1 375 ? -27.562 38.75 -15.477 1 34.59 375 ARG B CA 1
ATOM 6082 C C . ARG B 1 375 ? -28.5 39.75 -16.141 1 34.59 375 ARG B C 1
ATOM 6084 O O . ARG B 1 375 ? -29.422 40.25 -15.523 1 34.59 375 ARG B O 1
ATOM 6091 N N . ILE B 1 376 ? -28.047 40.281 -17.266 1 32.41 376 ILE B N 1
ATOM 6092 C CA . ILE B 1 376 ? -28.844 41.438 -17.672 1 32.41 376 ILE B CA 1
ATOM 6093 C C . ILE B 1 376 ? -30.188 40.969 -18.203 1 32.41 376 ILE B C 1
ATOM 6095 O O . ILE B 1 376 ? -31.172 41.719 -18.156 1 32.41 376 ILE B O 1
ATOM 6099 N N . SER B 1 377 ? -30.188 39.875 -18.938 1 32.5 377 SER B N 1
ATOM 6100 C CA . SER B 1 377 ? -31.359 39.844 -19.812 1 32.5 377 SER B CA 1
ATOM 6101 C C . SER B 1 377 ? -32.625 39.562 -19.031 1 32.5 377 SER B C 1
ATOM 6103 O O . SER B 1 377 ? -33.75 39.656 -19.578 1 32.5 377 SER B O 1
ATOM 6105 N N . SER B 1 378 ? -32.5 38.688 -18.031 1 32.28 378 SER B N 1
ATOM 6106 C CA . SER B 1 378 ? -33.812 38.125 -17.719 1 32.28 378 SER B CA 1
ATOM 6107 C C . SER B 1 378 ? -34.688 39.094 -16.969 1 32.28 378 SER B C 1
ATOM 6109 O O . SER B 1 378 ? -35.75 38.719 -16.438 1 32.28 378 SER B O 1
ATOM 6111 N N . CYS B 1 379 ? -34.156 40.219 -16.578 1 28.81 379 CYS B N 1
ATOM 6112 C CA . CYS B 1 379 ? -35.062 41 -15.703 1 28.81 379 CYS B CA 1
ATOM 6113 C C . CYS B 1 379 ? -36.25 41.562 -16.484 1 28.81 379 CYS B C 1
ATOM 6115 O O . CYS B 1 379 ? -36.188 42.688 -16.953 1 28.81 379 CYS B O 1
ATOM 6117 N N . GLU B 1 380 ? -36.75 40.844 -17.562 1 29.7 380 GLU B N 1
ATOM 6118 C CA . GLU B 1 380 ? -37.875 41.531 -18.203 1 29.7 380 GLU B CA 1
ATOM 6119 C C . GLU B 1 380 ? -38.969 41.812 -17.188 1 29.7 380 GLU B C 1
ATOM 6121 O O . GLU B 1 380 ? -39.375 40.906 -16.453 1 29.7 380 GLU B O 1
ATOM 6126 N N . PRO B 1 381 ? -39.219 43.031 -16.812 1 30.14 381 PRO B N 1
ATOM 6127 C CA . PRO B 1 381 ? -40.219 43.531 -15.859 1 30.14 381 PRO B CA 1
ATOM 6128 C C . PRO B 1 381 ? -41.625 42.969 -16.141 1 30.14 381 PRO B C 1
ATOM 6130 O O . PRO B 1 381 ? -42.031 42.844 -17.297 1 30.14 381 PRO B O 1
ATOM 6133 N N . ALA B 1 382 ? -42.156 41.969 -15.445 1 30.17 382 ALA B N 1
ATOM 6134 C CA . ALA B 1 382 ? -43.531 41.438 -15.578 1 30.17 382 ALA B CA 1
ATOM 6135 C C . ALA B 1 382 ? -44.562 42.562 -15.703 1 30.17 382 ALA B C 1
ATOM 6137 O O . ALA B 1 382 ? -44.438 43.562 -15.023 1 30.17 382 ALA B O 1
ATOM 6138 N N . PRO B 1 383 ? -45.312 42.719 -16.797 1 28.52 383 PRO B N 1
ATOM 6139 C CA . PRO B 1 383 ? -46.312 43.75 -17.094 1 28.52 383 PRO B CA 1
ATOM 6140 C C . PRO B 1 383 ? -47.344 43.906 -15.977 1 28.52 383 PRO B C 1
ATOM 6142 O O . PRO B 1 383 ? -47.594 42.938 -15.242 1 28.52 383 PRO B O 1
ATOM 6145 N N . ASN B 1 384 ? -47.5 45.062 -15.336 1 26.67 384 ASN B N 1
ATOM 6146 C CA . ASN B 1 384 ? -48.406 45.594 -14.336 1 26.67 384 ASN B CA 1
ATOM 6147 C C . ASN B 1 384 ? -49.844 45.312 -14.695 1 26.67 384 ASN B C 1
ATOM 6149 O O . ASN B 1 384 ? -50.375 45.844 -15.68 1 26.67 384 ASN B O 1
ATOM 6153 N N . SER B 1 385 ? -50.344 44.031 -14.766 1 25.12 385 SER B N 1
ATOM 6154 C CA . SER B 1 385 ? -51.781 43.781 -15.062 1 25.12 385 SER B CA 1
ATOM 6155 C C . SER B 1 385 ? -52.656 44.594 -14.133 1 25.12 385 SER B C 1
ATOM 6157 O O . SER B 1 385 ? -52.406 44.688 -12.93 1 25.12 385 SER B O 1
ATOM 6159 N N . THR B 1 386 ? -53.5 45.594 -14.641 1 26.22 386 THR B N 1
ATOM 6160 C CA . THR B 1 386 ? -54.5 46.594 -14.227 1 26.22 386 THR B CA 1
ATOM 6161 C C . THR B 1 386 ? -55.594 45.938 -13.414 1 26.22 386 THR B C 1
ATOM 6163 O O . THR B 1 386 ? -56.219 44.938 -13.859 1 26.22 386 THR B O 1
ATOM 6166 N N . PRO B 1 387 ? -55.562 45.969 -12.008 1 26.73 387 PRO B N 1
ATOM 6167 C CA . PRO B 1 387 ? -56.625 45.438 -11.148 1 26.73 387 PRO B CA 1
ATOM 6168 C C . PRO B 1 387 ? -58 46.031 -11.484 1 26.73 387 PRO B C 1
ATOM 6170 O O . PRO B 1 387 ? -58.125 47.188 -11.82 1 26.73 387 PRO B O 1
ATOM 6173 N N . GLY B 1 388 ? -59.031 45.281 -12.047 1 24.62 388 GLY B N 1
ATOM 6174 C CA . GLY B 1 388 ? -60.406 45.5 -12.406 1 24.62 388 GLY B CA 1
ATOM 6175 C C . GLY B 1 388 ? -61.219 46.125 -11.273 1 24.62 388 GLY B C 1
ATOM 6176 O O . GLY B 1 388 ? -60.812 46.062 -10.109 1 24.62 388 GLY B O 1
ATOM 6177 N N . SER B 1 389 ? -62.375 46.969 -11.531 1 25.17 389 SER B N 1
ATOM 6178 C CA . SER B 1 389 ? -63.406 47.906 -11.094 1 25.17 389 SER B CA 1
ATOM 6179 C C . SER B 1 389 ? -64.438 47.219 -10.234 1 25.17 389 SER B C 1
ATOM 6181 O O . SER B 1 389 ? -65.25 46.406 -10.727 1 25.17 389 SER B O 1
ATOM 6183 N N . ALA B 1 390 ? -64.188 46.656 -9.031 1 25.5 390 ALA B N 1
ATOM 6184 C CA . ALA B 1 390 ? -65.312 46.094 -8.273 1 25.5 390 ALA B CA 1
ATOM 6185 C C . ALA B 1 390 ? -66.438 47.125 -8.047 1 25.5 390 ALA B C 1
ATOM 6187 O O . ALA B 1 390 ? -66.125 48.25 -7.699 1 25.5 390 ALA B O 1
ATOM 6188 N N . GLY B 1 391 ? -67.75 46.938 -8.547 1 25.97 391 GLY B N 1
ATOM 6189 C CA . GLY B 1 391 ? -69.062 47.531 -8.547 1 25.97 391 GLY B CA 1
ATOM 6190 C C . GLY B 1 391 ? -69.688 47.719 -7.156 1 25.97 391 GLY B C 1
ATOM 6191 O O . GLY B 1 391 ? -69.438 46.875 -6.273 1 25.97 391 GLY B O 1
ATOM 6192 N N . VAL B 1 392 ? -70.062 48.969 -6.598 1 30.44 392 VAL B N 1
ATOM 6193 C CA . VAL B 1 392 ? -70.688 49.531 -5.41 1 30.44 392 VAL B CA 1
ATOM 6194 C C . VAL B 1 392 ? -72.125 49.062 -5.352 1 30.44 392 VAL B C 1
ATOM 6196 O O . VAL B 1 392 ? -72.938 49.406 -6.207 1 30.44 392 VAL B O 1
ATOM 6199 N N . VAL B 1 393 ? -72.625 47.781 -5.336 1 27.47 393 VAL B N 1
ATOM 6200 C CA . VAL B 1 393 ? -74.062 47.625 -5.484 1 27.47 393 VAL B CA 1
ATOM 6201 C C . VAL B 1 393 ? -74.75 48.344 -4.344 1 27.47 393 VAL B C 1
ATOM 6203 O O . VAL B 1 393 ? -74.375 48.188 -3.176 1 27.47 393 VAL B O 1
ATOM 6206 N N . VAL B 1 394 ? -75.812 49.438 -4.641 1 25.84 394 VAL B N 1
ATOM 6207 C CA . VAL B 1 394 ? -76.875 50.344 -4.27 1 25.84 394 VAL B CA 1
ATOM 6208 C C . VAL B 1 394 ? -78.062 49.531 -3.73 1 25.84 394 VAL B C 1
ATOM 6210 O O . VAL B 1 394 ? -79 50.094 -3.135 1 25.84 394 VAL B O 1
ATOM 6213 N N . GLY B 1 395 ? -78.312 48.281 -3.201 1 24.09 395 GLY B N 1
ATOM 6214 C CA . GLY B 1 395 ? -79.5 48.312 -2.342 1 24.09 395 GLY B CA 1
ATOM 6215 C C . GLY B 1 395 ? -79.188 48.906 -0.973 1 24.09 395 GLY B C 1
ATOM 6216 O O . GLY B 1 395 ? -78.062 48.938 -0.528 1 24.09 395 GLY B O 1
#

Nearest PDB structures (foldseek):
  8sgd-assembly2_C  TM=8.980E-01  e=5.150E-29  Saccharomyces cerevisiae
  8fwp-assembly1_A  TM=9.225E-01  e=2.609E-26  Saccharomyces cerevisiae S288C
  6mq9-assembly6_B  TM=8.701E-01  e=7.300E-28  Homo sapiens
  6mql-assembly1_A  TM=8.940E-01  e=8.086E-27  Homo sapiens
  6mq9-assembly3_C  TM=8.774E-01  e=1.324E-26  Homo sapiens

InterPro domains:
  IPR016491 Septin [PIRSF006698] (6-365)
  IPR016491 Septin [cd01850] (21-294)
  IPR027417 P-loop containing nucleoside triphosphate hydrolase [G3DSA:3.40.50.300] (4-297)
  IPR027417 P-loop containing nucleoside triphosphate hydrolase [SSF52540] (10-264)
  IPR030379 Septin-type guanine nucleotide-binding (G) domain [PF00735] (21-298)
  IPR030379 Septin-type guanine nucleotide-binding (G) domain [PS51719] (21-296)

Sequence (790 aa):
MWKKNQYQSPEEIRRRKNIKKGIDFTLLVCGQEGTGKASFINTLCNQNVIRKDTVTVSPENSHLNPGIDILDIHVNIAEKDSTPISLDVIMAPGFGDNIDNTSCVAVIVNYLELQFDLMLNEECRIDRDAKFKDGRPHALLYFIRPTSRGLRELDVVAMKEFSTRVNVIPVLSKLDSLTQEELTLNKQLISKDIELNGIPVYDFSIDSDDPETITEIDALRQNLPFAICGSYDTEVIEGSICHVRRYPWGTLKVEDPDHSDFTSLRNVLFGSHLQELKDTTHTLLYENYRRSKLATTEGMNSINSRVVASVGPTTTHSNTAAVPAVNLLNSEPSFTVIDEETLREIERKKKLVEAYMADLNNLESRLRHSSKFKRISSCEPAPNSTPGSAGVVVGMWKKNQYQSPEEIRRRKNIKKGIDFTLLVCGQEGTGKASFINTLCNQNVIRKDTVTVSPENSHLNPGIDILDIHVNIAEKDSTPISLDVIMAPGFGDNIDNTSCVAVIVNYLELQFDLMLNEECRIDRDAKFKDGRPHALLYFIRPTSRGLRELDVVAMKEFSTRVNVIPVLSKLDSLTQEELTLNKQLISKDIELNGIPVYDFSIDSDDPETITEIDALRQNLPFAICGSYDTEVIEGSICHVRRYPWGTLKVEDPDHSDFTSLRNVLFGSHLQELKDTTHTLLYENYRRSKLATTEGMNSINSRVVASVGPTTTHSNTAAVPAVNLLNSEPSFTVIDEETLREIERKKKLVEAYMADLNNLESRLRHSSKFKRISSCEPAPNSTPGSAGVVVG

Secondary structure (DSSP, 8-state):
---------HHHHHHHHHHHH-EEEEEEEEE-TTSSHHHHHHHHHTS--S-TTTT---GGGTTS------EEEEEEE--TTS--EEEEEEE-TTTT-SSB-TTHHHHHHHHHHHHHHHHHHHHT-SS--TT------SEEEEEEPP-SS---HHHHHHHHHHTTTS-EEEEE--GGG--HHHHHHHHHHHHHHHHHHT------------HHHHHHHHHHHHTPSEE----S-EEEETTEEEEEEEETTEEEETT-TTT-SHHHHHHIIIIITHHHHHHHIIIIIIHHHHHHHHHHHHHHHHHHHHTTT------------------------------HHHHHHHHHHHHHHHHHHHHHHHHHHHHHHHHHHHHHHT-----------------/---------HHHHHHHHHHHH-EEEEEEEEE-TTSSHHHHHHHH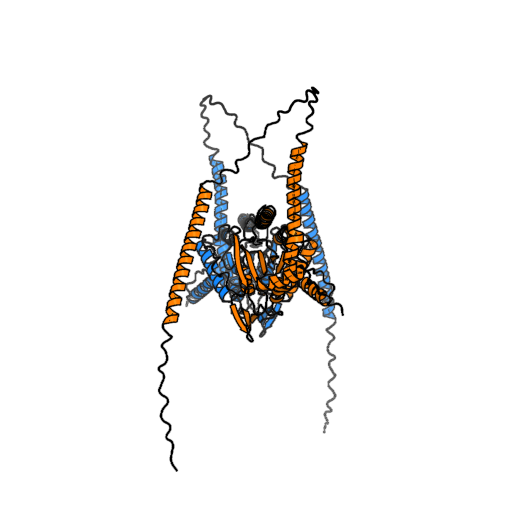HTS--S-TTTT---GGGTTS------EEEEEEE--TTS--EEEEEEE-TTTT-SSB-TTHHHHHHHHHHHHHHHHHHHHT-SS--TT------SEEEEEEPP-SS---HHHHHHHHHHTTTS-EEEEE--GGG--HHHHHHHHHHHHHHHHHHT------------HHHHHHHHHHHHTPSEE----S-EEEETTEEEEEEEETTEEEETT-TTT-SHHHHHHIIIIITHHHHHHHIIIIIIHHHHHHHHHHHHHHHHHHHHTTTT-----------------------------HHHHHHHHHHHHHHHHHHHHHHHHHHHHHHHHHHHHHHT-----------------

Radius of gyration: 36.4 Å; Cα contacts (8 Å, |Δi|>4): 990; chains: 2; bounding box: 144×117×83 Å

Solvent-accessible surface area (backbone atoms only — not comparable to full-atom values): 44702 Å² total; per-residue (Å²): 136,82,78,72,75,74,73,65,49,68,68,54,49,50,52,54,52,38,44,76,67,34,43,80,45,30,38,30,43,43,38,44,69,48,49,43,65,59,34,30,52,21,43,74,63,73,41,86,78,61,58,87,64,74,70,58,57,54,54,84,49,26,68,43,79,80,54,72,46,82,44,78,44,79,45,76,45,75,52,90,94,46,63,29,33,41,35,34,39,34,35,35,53,40,29,74,55,44,48,67,30,79,58,50,57,54,56,54,50,50,49,54,50,47,37,51,49,54,51,52,52,47,72,69,38,87,79,60,63,87,77,68,72,85,75,50,52,28,33,30,41,38,45,37,71,66,41,82,46,28,53,46,27,58,52,49,56,39,44,45,60,46,33,65,68,32,44,29,42,56,28,31,30,51,39,65,59,42,33,66,68,53,44,54,48,39,35,50,38,34,46,50,28,36,60,70,66,63,46,62,57,63,71,72,80,64,102,63,86,47,67,68,58,48,51,52,37,52,52,52,57,69,46,44,44,39,37,28,66,46,31,89,40,70,44,77,52,96,87,36,84,34,39,34,48,59,43,92,49,31,57,43,43,38,69,37,76,85,68,21,41,40,53,61,51,48,41,38,61,74,51,81,37,35,66,55,34,47,47,44,36,52,68,46,32,46,42,53,50,51,53,53,52,52,51,50,52,47,47,54,50,48,51,62,58,56,68,66,66,71,76,66,81,83,71,81,69,76,74,67,74,68,65,73,73,75,74,79,72,72,82,64,78,75,79,65,75,68,47,67,62,57,54,47,48,49,50,48,50,49,48,49,51,49,49,50,49,52,50,49,51,51,48,51,53,51,51,58,56,55,58,61,60,62,68,64,66,69,73,64,76,76,80,78,78,78,83,81,85,83,79,83,76,84,118,136,79,79,73,75,76,73,66,48,68,66,52,49,51,51,54,54,40,43,76,74,30,44,80,44,31,40,31,44,40,40,44,69,49,48,41,64,59,33,30,53,21,44,73,63,74,40,86,77,60,56,86,63,75,70,57,57,55,54,86,49,25,68,43,80,80,53,71,46,80,44,78,44,80,45,78,46,75,52,90,95,47,64,29,33,43,35,35,40,34,35,35,53,41,30,74,55,43,48,67,31,77,58,48,56,53,56,54,50,52,51,54,49,48,38,52,49,53,50,52,52,49,71,69,37,89,77,58,64,89,77,67,73,86,75,50,51,26,34,29,43,37,46,37,71,66,41,80,45,30,52,48,30,58,53,49,57,40,46,46,60,46,33,64,66,31,42,29,42,56,27,32,29,50,39,65,57,42,33,66,68,52,44,54,49,39,36,51,39,35,47,50,28,35,61,70,65,64,45,63,56,62,71,72,81,65,100,62,88,48,65,67,59,47,52,51,39,52,51,51,56,67,45,44,44,38,37,28,66,46,33,88,41,72,43,76,53,95,87,37,86,34,39,35,47,58,42,92,50,33,58,43,43,39,69,36,75,85,68,22,39,40,51,62,51,50,40,37,59,74,50,80,38,35,66,55,33,47,47,45,36,52,69,46,33,45,42,51,50,50,52,53,53,52,50,51,51,45,48,54,48,49,53,62,58,58,68,64,66,74,75,67,81,81,73,82,70,76,75,68,76,69,67,75,72,74,75,77,70,72,82,62,76,73,81,64,76,69,45,66,60,56,53,47,47,50,50,48,50,49,50,49,50,50,49,50,48,50,49,50,51,49,49,51,53,50,51,57,54,55,56,58,58,62,69,62,64,70,71,64,78,76,80,81,80,80,84,82,85,84,80,80,84,81,128

Foldseek 3Di:
DPPVPPPCPPVNVVVVVCLVVAAEAEEEEEEAPPLARQLLVCQLQVHNQDDPCVVDDDPVCPVPQPAWDKDWTWGWRDDPPGRIHTYIYIYIYNQPVDPDNPCRLVVVLVVQVVLLVVVVVQVPDPDRDPPDDRNHHLEYEYEAEQDLQEGDPCRLVNQQSVVLRYAYAYAYGPLVVDDPVSVVSRQVRNVVVCVVSVRDHHQLDDPDPDPVVVVLSVVVNSCPPWYAHGAPDWDQDPNDIWGWDDDPVDIATRCDPVRGCSVVVSCCCRNDCVVVSVCCNVVPNSVVSVVVVVVVVVVVVVVVVVVPPDPPPPPDPPPPPPPPPPCPPPPPPPPPPPPPVVVVVVVVVVVVVVVVVVVVVVVVVVVVVVVVVVVPPPPPPDPPPDDDDPDPPPD/DPPPPVPCPPVNVVVVVCLVVAAEAEEEEEEAPPLARQLLVCQLQVHNQDDPCVVDDDPVCPVPQPAWDKDWTWGWRDDPPGRIHTYIYIYIYNQPVDPDNPCRLVVVLVVQVVLLVVVVVQVPDPDRDPPDDRNHHLEYEYEAEQDLQEGDPCRLVNQQSVVLRYAYAYAYGPLVVDDPVSVVSRQVRNVVVCVVSVRDHHQLDDPDPDPVVVVLSVVVNSCPPWYAHGAPDWDQDPNDIWGWDDDPVDIATRCDPVRGCSVVVSCCCRNDCVVVSVCCNVVPNSVVSVVVVVVVVVVVVVVVVVVPPDPPPPPDPPPPPPPPPPCPPPPPVPPPPPPPVVVVVVVVVVVVVVVVVVVVVVVVVVVVVVVVVVVPPPPPPDDPPDPDDPDPDDD